Protein 5XM3 (pdb70)

Organism: NCBI:txid1026882

Structure (mmCIF, N/CA/C/O backbone):
data_5XM3
#
_entry.id   5XM3
#
_cell.length_a   63.926
_cell.length_b   109.479
_cell.length_c   95.554
_cell.angle_alpha   90.00
_cell.angle_beta   100.48
_cell.angle_gamma   90.00
#
_symmetry.space_group_name_H-M   'P 1 21 1'
#
loop_
_entity.id
_entity.type
_entity.pdbx_description
1 polymer 'Glucose dehydrogenase'
2 polymer 'Methanol dehydrogenase [cytochrome c] subunit 2'
3 non-polymer 'PYRROLOQUINOLINE QUINONE'
4 non-polymer 'MAGNESIUM ION'
5 water water
#
loop_
_atom_site.group_PDB
_atom_site.id
_atom_site.type_symbol
_atom_site.label_atom_id
_atom_site.label_alt_id
_atom_site.label_comp_id
_atom_site.label_asym_id
_atom_site.label_entity_id
_atom_site.label_seq_id
_atom_site.pdbx_PDB_ins_code
_atom_site.Cartn_x
_atom_site.Cartn_y
_atom_site.Cartn_z
_atom_site.occupancy
_atom_site.B_iso_or_equiv
_atom_site.auth_seq_id
_atom_site.auth_comp_id
_atom_site.auth_asym_id
_atom_site.auth_atom_id
_atom_site.pdbx_PDB_model_num
ATOM 1 N N . ASN A 1 32 ? 10.172 -7.444 -7.858 1.00 14.75 32 ASN A N 1
ATOM 2 C CA . ASN A 1 32 ? 9.081 -6.499 -8.040 1.00 16.10 32 ASN A CA 1
ATOM 3 C C . ASN A 1 32 ? 9.568 -5.157 -8.597 1.00 18.28 32 ASN A C 1
ATOM 4 O O . ASN A 1 32 ? 10.333 -4.446 -7.950 1.00 16.46 32 ASN A O 1
ATOM 9 N N . ASP A 1 33 ? 9.114 -4.820 -9.802 1.00 15.81 33 ASP A N 1
ATOM 10 C CA . ASP A 1 33 ? 9.542 -3.598 -10.494 1.00 19.50 33 ASP A CA 1
ATOM 11 C C . ASP A 1 33 ? 9.287 -2.315 -9.717 1.00 19.81 33 ASP A C 1
ATOM 12 O O . ASP A 1 33 ? 10.121 -1.411 -9.716 1.00 17.60 33 ASP A O 1
ATOM 17 N N . LYS A 1 34 ? 8.110 -2.211 -9.106 1.00 18.47 34 LYS A N 1
ATOM 18 C CA . LYS A 1 34 ? 7.774 -1.024 -8.333 1.00 18.17 34 LYS A CA 1
ATOM 19 C C . LYS A 1 34 ? 8.663 -0.896 -7.105 1.00 17.23 34 LYS A C 1
ATOM 20 O O . LYS A 1 34 ? 9.064 0.213 -6.745 1.00 21.46 34 LYS A O 1
ATOM 26 N N . LEU A 1 35 ? 8.976 -2.023 -6.466 1.00 14.13 35 LEU A N 1
ATOM 27 C CA . LEU A 1 35 ? 9.867 -1.991 -5.302 1.00 16.98 35 LEU A CA 1
ATOM 28 C C . LEU A 1 35 ? 11.248 -1.486 -5.706 1.00 19.51 35 LEU A C 1
ATOM 29 O O . LEU A 1 35 ? 11.892 -0.741 -4.966 1.00 19.43 35 LEU A O 1
ATOM 34 N N . VAL A 1 36 ? 11.703 -1.899 -6.882 1.00 18.18 36 VAL A N 1
ATOM 35 C CA . VAL A 1 36 ? 12.982 -1.434 -7.396 1.00 18.13 36 VAL A CA 1
ATOM 36 C C . VAL A 1 36 ? 12.949 0.079 -7.524 1.00 22.40 36 VAL A C 1
ATOM 37 O O . VAL A 1 36 ? 13.858 0.775 -7.059 1.00 21.13 36 VAL A O 1
ATOM 41 N N . GLU A 1 37 ? 11.874 0.589 -8.117 1.00 20.37 37 GLU A N 1
ATOM 42 C CA . GLU A 1 37 ? 11.748 2.024 -8.339 1.00 21.24 37 GLU A CA 1
ATOM 43 C C . GLU A 1 37 ? 11.627 2.782 -7.026 1.00 20.29 37 GLU A C 1
ATOM 44 O O . GLU A 1 37 ? 12.284 3.810 -6.832 1.00 22.94 37 GLU A O 1
ATOM 50 N N . LEU A 1 38 ? 10.796 2.275 -6.122 1.00 17.73 38 LEU A N 1
ATOM 51 C CA . LEU A 1 38 ? 10.600 2.942 -4.842 1.00 17.11 38 LEU A CA 1
ATOM 52 C C . LEU A 1 38 ? 11.899 2.996 -4.054 1.00 18.59 38 LEU A C 1
ATOM 53 O O . LEU A 1 38 ? 12.154 3.967 -3.345 1.00 20.22 38 LEU A O 1
ATOM 58 N N . SER A 1 39 ? 12.732 1.969 -4.202 1.00 17.11 39 SER A N 1
ATOM 59 C CA . SER A 1 39 ? 13.971 1.883 -3.429 1.00 16.86 39 SER A CA 1
ATOM 60 C C . SER A 1 39 ? 15.027 2.884 -3.901 1.00 17.07 39 SER A C 1
ATOM 61 O O . SER A 1 39 ? 16.004 3.139 -3.199 1.00 21.46 39 SER A O 1
ATOM 64 N N . LYS A 1 40 ? 14.833 3.462 -5.079 1.00 18.03 40 LYS A N 1
ATOM 65 C CA . LYS A 1 40 ? 15.780 4.463 -5.566 1.00 19.73 40 LYS A CA 1
ATOM 66 C C . LYS A 1 40 ? 15.625 5.799 -4.857 1.00 20.89 40 LYS A C 1
ATOM 67 O O . LYS A 1 40 ? 16.530 6.625 -4.883 1.00 22.63 40 LYS A O 1
ATOM 73 N N . SER A 1 41 ? 14.484 6.009 -4.218 1.00 18.19 41 SER A N 1
ATOM 74 C CA . SER A 1 41 ? 14.206 7.306 -3.603 1.00 19.49 41 SER A CA 1
ATOM 75 C C . SER A 1 41 ? 14.632 7.352 -2.146 1.00 16.54 41 SER A C 1
ATOM 76 O O . SER A 1 41 ? 14.436 6.386 -1.408 1.00 16.85 41 SER A O 1
ATOM 79 N N . ASN A 1 42 ? 15.170 8.488 -1.714 1.00 14.76 42 ASN A N 1
ATOM 80 C CA . ASN A 1 42 ? 15.585 8.623 -0.320 1.00 15.53 42 ASN A CA 1
ATOM 81 C C . ASN A 1 42 ? 14.394 8.854 0.606 1.00 13.66 42 ASN A C 1
ATOM 82 O O . ASN A 1 42 ? 14.543 8.889 1.821 1.00 15.85 42 ASN A O 1
ATOM 87 N N . GLU A 1 43 ? 13.210 9.001 0.019 1.00 15.99 43 GLU A N 1
ATOM 88 C CA . GLU A 1 43 ? 11.995 9.149 0.808 1.00 14.81 43 GLU A CA 1
ATOM 89 C C . GLU A 1 43 ? 11.519 7.813 1.359 1.00 18.99 43 GLU A C 1
ATOM 90 O O . GLU A 1 43 ? 10.705 7.775 2.281 1.00 17.55 43 GLU A O 1
ATOM 96 N N . ASN A 1 44 ? 12.025 6.725 0.788 1.00 17.03 44 ASN A N 1
ATOM 97 C CA . ASN A 1 44 ? 11.564 5.382 1.139 1.00 17.23 44 ASN A CA 1
ATOM 98 C C . ASN A 1 44 ? 12.635 4.463 1.727 1.00 12.81 44 ASN A C 1
ATOM 99 O O . ASN A 1 44 ? 13.822 4.600 1.449 1.00 15.71 44 ASN A O 1
ATOM 104 N N . TRP A 1 45 ? 12.177 3.519 2.539 1.00 14.61 45 TRP A N 1
ATOM 105 C CA . TRP A 1 45 ? 12.980 2.384 2.971 1.00 16.09 45 TRP A CA 1
ATOM 106 C C . TRP A 1 45 ? 12.000 1.218 2.941 1.00 13.61 45 TRP A C 1
ATOM 107 O O . TRP A 1 45 ? 11.273 0.976 3.907 1.00 12.44 45 TRP A O 1
ATOM 118 N N . VAL A 1 46 ? 11.951 0.530 1.799 1.00 12.47 46 VAL A N 1
ATOM 119 C CA . VAL A 1 46 ? 10.789 -0.285 1.436 1.00 10.96 46 VAL A CA 1
ATOM 120 C C . VAL A 1 46 ? 10.931 -1.763 1.790 1.00 13.15 46 VAL A C 1
ATOM 121 O O . VAL A 1 46 ? 9.992 -2.534 1.635 1.00 14.14 46 VAL A O 1
ATOM 125 N N . MET A 1 47 ? 12.105 -2.154 2.266 1.00 11.65 47 MET A N 1
ATOM 126 C CA . MET A 1 47 ? 12.309 -3.525 2.710 1.00 10.91 47 MET A CA 1
ATOM 127 C C . MET A 1 47 ? 13.431 -3.520 3.747 1.00 10.03 47 MET A C 1
ATOM 128 O O . MET A 1 47 ? 14.195 -2.556 3.810 1.00 13.35 47 MET A O 1
ATOM 133 N N . GLN A 1 48 ? 13.517 -4.576 4.559 1.00 9.83 48 GLN A N 1
ATOM 134 C CA . GLN A 1 48 ? 14.487 -4.615 5.657 1.00 14.09 48 GLN A CA 1
ATOM 135 C C . GLN A 1 48 ? 15.911 -4.316 5.190 1.00 13.03 48 GLN A C 1
ATOM 136 O O . GLN A 1 48 ? 16.682 -3.663 5.903 1.00 11.68 48 GLN A O 1
ATOM 142 N N . GLY A 1 49 ? 16.240 -4.781 3.990 1.00 12.99 49 GLY A N 1
ATOM 143 C CA . GLY A 1 49 ? 17.576 -4.609 3.441 1.00 15.00 49 GLY A CA 1
ATOM 144 C C . GLY A 1 49 ? 17.747 -3.315 2.663 1.00 12.66 49 GLY A C 1
ATOM 145 O O . GLY A 1 49 ? 18.781 -3.097 2.037 1.00 11.16 49 GLY A O 1
ATOM 146 N N . LYS A 1 50 ? 16.728 -2.460 2.733 1.00 11.23 50 LYS A N 1
ATOM 147 C CA . LYS A 1 50 ? 16.636 -1.197 1.986 1.00 12.22 50 LYS A CA 1
ATOM 148 C C . LYS A 1 50 ? 16.398 -1.436 0.486 1.00 13.85 50 LYS A C 1
ATOM 149 O O . LYS A 1 50 ? 15.497 -0.834 -0.120 1.00 15.74 50 LYS A O 1
ATOM 155 N N . ASP A 1 51 ? 17.186 -2.322 -0.110 1.00 13.80 51 ASP A N 1
ATOM 156 C CA . ASP A 1 51 ? 17.027 -2.646 -1.527 1.00 10.93 51 ASP A CA 1
ATOM 157 C C . ASP A 1 51 ? 17.250 -4.134 -1.752 1.00 11.69 51 ASP A C 1
ATOM 158 O O . ASP A 1 51 ? 17.657 -4.848 -0.836 1.00 14.18 51 ASP A O 1
ATOM 163 N N . PHE A 1 52 ? 16.986 -4.605 -2.970 1.00 11.33 52 PHE A N 1
ATOM 164 C CA . PHE A 1 52 ? 17.071 -6.032 -3.244 1.00 11.73 52 PHE A CA 1
ATOM 165 C C . PHE A 1 52 ? 18.495 -6.563 -3.149 1.00 16.52 52 PHE A C 1
ATOM 166 O O . PHE A 1 52 ? 18.691 -7.752 -2.924 1.00 14.89 52 PHE A O 1
ATOM 174 N N . SER A 1 53 ? 19.486 -5.685 -3.286 1.00 15.19 53 SER A N 1
ATOM 175 C CA . SER A 1 53 ? 20.879 -6.099 -3.131 1.00 11.99 53 SER A CA 1
ATOM 176 C C . SER A 1 53 ? 21.311 -6.147 -1.664 1.00 12.62 53 SER A C 1
ATOM 177 O O . SER A 1 53 ? 22.415 -6.594 -1.353 1.00 13.70 53 SER A O 1
ATOM 180 N N . GLY A 1 54 ? 20.439 -5.691 -0.767 1.00 13.84 54 GLY A N 1
ATOM 181 C CA . GLY A 1 54 ? 20.758 -5.662 0.652 1.00 12.16 54 GLY A CA 1
ATOM 182 C C . GLY A 1 54 ? 21.933 -4.753 0.985 1.00 10.69 54 GLY A C 1
ATOM 183 O O . GLY A 1 54 ? 22.724 -5.074 1.862 1.00 13.76 54 GLY A O 1
ATOM 184 N N . THR A 1 55 ? 22.049 -3.603 0.320 1.00 11.69 55 THR A N 1
ATOM 185 C CA . THR A 1 55 ? 23.205 -2.749 0.587 1.00 10.38 55 THR A CA 1
ATOM 186 C C . THR A 1 55 ? 23.096 -1.916 1.865 1.00 10.52 55 THR A C 1
ATOM 187 O O . THR A 1 55 ? 24.111 -1.512 2.410 1.00 10.91 55 THR A O 1
ATOM 191 N N . HIS A 1 56 ? 21.882 -1.665 2.347 1.00 10.17 56 HIS A N 1
ATOM 192 C CA . HIS A 1 56 ? 21.708 -0.728 3.456 1.00 12.42 56 HIS A CA 1
ATOM 193 C C . HIS A 1 56 ? 22.482 0.576 3.196 1.00 12.54 56 HIS A C 1
ATOM 194 O O . HIS A 1 56 ? 23.038 1.165 4.123 1.00 12.20 56 HIS A O 1
ATOM 201 N N . TYR A 1 57 ? 22.554 0.999 1.936 1.00 11.22 57 TYR A N 1
ATOM 202 C CA . TYR A 1 57 ? 23.307 2.199 1.570 1.00 11.96 57 TYR A CA 1
ATOM 203 C C . TYR A 1 57 ? 22.415 3.327 1.105 1.00 14.76 57 TYR A C 1
ATOM 204 O O . TYR A 1 57 ? 21.626 3.166 0.163 1.00 11.97 57 TYR A O 1
ATOM 213 N N . SER A 1 58 ? 22.578 4.479 1.750 1.00 11.95 58 SER A N 1
ATOM 214 C CA . SER A 1 58 ? 21.809 5.678 1.433 1.00 14.21 58 SER A CA 1
ATOM 215 C C . SER A 1 58 ? 22.672 6.720 0.753 1.00 17.46 58 SER A C 1
ATOM 216 O O . SER A 1 58 ? 23.783 6.997 1.197 1.00 14.11 58 SER A O 1
ATOM 219 N N . THR A 1 59 ? 22.160 7.298 -0.326 1.00 14.39 59 THR A N 1
ATOM 220 C CA . THR A 1 59 ? 22.858 8.381 -1.004 1.00 14.68 59 THR A CA 1
ATOM 221 C C . THR A 1 59 ? 22.561 9.744 -0.386 1.00 14.02 59 THR A C 1
ATOM 222 O O . THR A 1 59 ? 23.091 10.769 -0.832 1.00 19.14 59 THR A O 1
ATOM 226 N N . ALA A 1 60 ? 21.684 9.764 0.610 1.00 15.06 60 ALA A N 1
ATOM 227 C CA . ALA A 1 60 ? 21.392 10.990 1.349 1.00 15.37 60 ALA A CA 1
ATOM 228 C C . ALA A 1 60 ? 22.652 11.563 2.006 1.00 18.63 60 ALA A C 1
ATOM 229 O O . ALA A 1 60 ? 23.397 10.834 2.667 1.00 18.21 60 ALA A O 1
ATOM 231 N N . LYS A 1 61 ? 22.871 12.867 1.828 1.00 15.90 61 LYS A N 1
ATOM 232 C CA . LYS A 1 61 ? 24.082 13.525 2.311 1.00 18.69 61 LYS A CA 1
ATOM 233 C C . LYS A 1 61 ? 23.829 14.674 3.292 1.00 18.72 61 LYS A C 1
ATOM 234 O O . LYS A 1 61 ? 24.773 15.374 3.668 1.00 18.70 61 LYS A O 1
ATOM 240 N N . GLN A 1 62 ? 22.577 14.902 3.682 1.00 16.13 62 GLN A N 1
ATOM 241 C CA . GLN A 1 62 ? 22.276 16.010 4.588 1.00 16.24 62 GLN A CA 1
ATOM 242 C C . GLN A 1 62 ? 23.049 15.848 5.882 1.00 16.88 62 GLN A C 1
ATOM 243 O O . GLN A 1 62 ? 23.605 16.811 6.427 1.00 19.15 62 GLN A O 1
ATOM 249 N N . ILE A 1 63 ? 23.065 14.611 6.371 1.00 16.93 63 ILE A N 1
ATOM 250 C CA . ILE A 1 63 ? 23.844 14.245 7.540 1.00 15.16 63 ILE A CA 1
ATOM 251 C C . ILE A 1 63 ? 25.151 13.678 7.036 1.00 16.28 63 ILE A C 1
ATOM 252 O O . ILE A 1 63 ? 25.143 12.731 6.250 1.00 15.40 63 ILE A O 1
ATOM 257 N N . ASN A 1 64 ? 26.275 14.245 7.453 1.00 16.43 64 ASN A N 1
ATOM 258 C CA . ASN A 1 64 ? 27.555 13.748 6.954 1.00 12.66 64 ASN A CA 1
ATOM 259 C C . ASN A 1 64 ? 28.607 13.754 8.048 1.00 13.42 64 ASN A C 1
ATOM 260 O O . ASN A 1 64 ? 28.314 14.110 9.187 1.00 13.95 64 ASN A O 1
ATOM 265 N N . LYS A 1 65 ? 29.830 13.353 7.717 1.00 14.27 65 LYS A N 1
ATOM 266 C CA . LYS A 1 65 ? 30.804 13.088 8.770 1.00 14.48 65 LYS A CA 1
ATOM 267 C C . LYS A 1 65 ? 31.166 14.343 9.560 1.00 15.65 65 LYS A C 1
ATOM 268 O O . LYS A 1 65 ? 31.641 14.254 10.696 1.00 17.22 65 LYS A O 1
ATOM 274 N N . ASP A 1 66 ? 30.885 15.516 9.002 1.00 15.70 66 ASP A N 1
ATOM 275 C CA . ASP A 1 66 ? 31.251 16.760 9.667 1.00 14.85 66 ASP A CA 1
ATOM 276 C C . ASP A 1 66 ? 30.110 17.452 10.421 1.00 18.59 66 ASP A C 1
ATOM 277 O O . ASP A 1 66 ? 30.349 18.419 11.148 1.00 20.90 66 ASP A O 1
ATOM 282 N N . ASN A 1 67 ? 28.877 16.963 10.296 1.00 18.75 67 ASN A N 1
ATOM 283 C CA . ASN A 1 67 ? 27.805 17.530 11.117 1.00 16.24 67 ASN A CA 1
ATOM 284 C C . ASN A 1 67 ? 27.031 16.505 11.943 1.00 18.75 67 ASN A C 1
ATOM 285 O O . ASN A 1 67 ? 26.057 16.862 12.601 1.00 17.39 67 ASN A O 1
ATOM 290 N N . VAL A 1 68 ? 27.466 15.246 11.925 1.00 14.63 68 VAL A N 1
ATOM 291 C CA . VAL A 1 68 ? 26.713 14.177 12.585 1.00 12.90 68 VAL A CA 1
ATOM 292 C C . VAL A 1 68 ? 26.628 14.395 14.100 1.00 15.65 68 VAL A C 1
ATOM 293 O O . VAL A 1 68 ? 25.682 13.936 14.745 1.00 16.74 68 VAL A O 1
ATOM 297 N N . LYS A 1 69 ? 27.592 15.126 14.656 1.00 17.74 69 LYS A N 1
ATOM 298 C CA . LYS A 1 69 ? 27.557 15.473 16.078 1.00 18.51 69 LYS A CA 1
ATOM 299 C C . LYS A 1 69 ? 26.321 16.302 16.437 1.00 19.17 69 LYS A C 1
ATOM 300 O O . LYS A 1 69 ? 25.953 16.372 17.603 1.00 22.68 69 LYS A O 1
ATOM 306 N N . LYS A 1 70 ? 25.679 16.919 15.439 1.00 15.44 70 LYS A N 1
ATOM 307 C CA . LYS A 1 70 ? 24.445 17.670 15.670 1.00 17.91 70 LYS A CA 1
ATOM 308 C C . LYS A 1 70 ? 23.188 16.804 15.745 1.00 18.05 70 LYS A C 1
ATOM 309 O O . LYS A 1 70 ? 22.106 17.316 16.036 1.00 16.38 70 LYS A O 1
ATOM 315 N N . LEU A 1 71 ? 23.315 15.507 15.479 1.00 15.66 71 LEU A N 1
ATOM 316 C CA . LEU A 1 71 ? 22.163 14.605 15.576 1.00 15.59 71 LEU A CA 1
ATOM 317 C C . LEU A 1 71 ? 21.609 14.494 16.993 1.00 18.08 71 LEU A C 1
ATOM 318 O O . LEU A 1 71 ? 22.352 14.223 17.942 1.00 18.55 71 LEU A O 1
ATOM 323 N N A ARG A 1 72 ? 20.305 14.704 17.140 0.50 14.70 72 ARG A N 1
ATOM 324 N N B ARG A 1 72 ? 20.297 14.690 17.114 0.50 14.83 72 ARG A N 1
ATOM 325 C CA A ARG A 1 72 ? 19.636 14.400 18.393 0.50 15.26 72 ARG A CA 1
ATOM 326 C CA B ARG A 1 72 ? 19.579 14.499 18.364 0.50 15.89 72 ARG A CA 1
ATOM 327 C C A ARG A 1 72 ? 18.193 14.007 18.105 0.50 14.10 72 ARG A C 1
ATOM 328 C C B ARG A 1 72 ? 18.189 13.949 18.068 0.50 13.84 72 ARG A C 1
ATOM 329 O O A ARG A 1 72 ? 17.700 14.243 17.003 0.50 14.50 72 ARG A O 1
ATOM 330 O O B ARG A 1 72 ? 17.728 14.019 16.929 0.50 13.68 72 ARG A O 1
ATOM 345 N N . PRO A 1 73 ? 17.521 13.378 19.085 1.00 13.37 73 PRO A N 1
ATOM 346 C CA . PRO A 1 73 ? 16.171 12.869 18.836 1.00 16.86 73 PRO A CA 1
ATOM 347 C C . PRO A 1 73 ? 15.182 13.921 18.335 1.00 14.89 73 PRO A C 1
ATOM 348 O O . PRO A 1 73 ? 15.142 15.054 18.828 1.00 15.12 73 PRO A O 1
ATOM 352 N N . SER A 1 74 ? 14.416 13.522 17.326 1.00 12.53 74 SER A N 1
ATOM 353 C CA . SER A 1 74 ? 13.357 14.323 16.724 1.00 12.06 74 SER A CA 1
ATOM 354 C C . SER A 1 74 ? 12.006 13.996 17.371 1.00 14.25 74 SER A C 1
ATOM 355 O O . SER A 1 74 ? 11.194 14.876 17.667 1.00 13.94 74 SER A O 1
ATOM 358 N N . TRP A 1 75 ? 11.784 12.704 17.577 1.00 12.62 75 TRP A N 1
ATOM 359 C CA . TRP A 1 75 ? 10.582 12.184 18.225 1.00 13.91 75 TRP A CA 1
ATOM 360 C C . TRP A 1 75 ? 10.797 10.707 18.542 1.00 13.80 75 TRP A C 1
ATOM 361 O O . TRP A 1 75 ? 11.806 10.132 18.154 1.00 11.93 75 TRP A O 1
ATOM 372 N N . SER A 1 76 ? 9.853 10.090 19.244 1.00 10.90 76 SER A N 1
ATOM 373 C CA . SER A 1 76 ? 10.038 8.703 19.694 1.00 12.27 76 SER A CA 1
ATOM 374 C C . SER A 1 76 ? 8.699 7.996 19.820 1.00 13.65 76 SER A C 1
ATOM 375 O O . SER A 1 76 ? 7.643 8.633 19.789 1.00 13.35 76 SER A O 1
ATOM 378 N N . PHE A 1 77 ? 8.753 6.673 19.968 1.00 11.86 77 PHE A N 1
ATOM 379 C CA . PHE A 1 77 ? 7.554 5.838 19.960 1.00 13.37 77 PHE A CA 1
ATOM 380 C C . PHE A 1 77 ? 7.800 4.572 20.743 1.00 11.57 77 PHE A C 1
ATOM 381 O O . PHE A 1 77 ? 8.672 3.786 20.388 1.00 13.28 77 PHE A O 1
ATOM 389 N N . SER A 1 78 ? 7.019 4.353 21.799 1.00 10.38 78 SER A N 1
ATOM 390 C CA . SER A 1 78 ? 7.105 3.108 22.555 1.00 12.39 78 SER A CA 1
ATOM 391 C C . SER A 1 78 ? 6.211 2.064 21.909 1.00 11.92 78 SER A C 1
ATOM 392 O O . SER A 1 78 ? 5.073 2.368 21.563 1.00 12.92 78 SER A O 1
ATOM 395 N N . THR A 1 79 ? 6.700 0.836 21.773 1.00 14.11 79 THR A N 1
ATOM 396 C CA . THR A 1 79 ? 5.897 -0.223 21.168 1.00 11.29 79 THR A CA 1
ATOM 397 C C . THR A 1 79 ? 4.886 -0.837 22.137 1.00 13.52 79 THR A C 1
ATOM 398 O O . THR A 1 79 ? 3.965 -1.534 21.709 1.00 13.58 79 THR A O 1
ATOM 402 N N . GLY A 1 80 ? 5.066 -0.610 23.436 1.00 11.96 80 GLY A N 1
ATOM 403 C CA . GLY A 1 80 ? 4.172 -1.197 24.420 1.00 14.35 80 GLY A CA 1
ATOM 404 C C . GLY A 1 80 ? 4.459 -2.665 24.706 1.00 11.86 80 GLY A C 1
ATOM 405 O O . GLY A 1 80 ? 3.696 -3.341 25.403 1.00 12.67 80 GLY A O 1
ATOM 406 N N . VAL A 1 81 ? 5.554 -3.180 24.162 1.00 9.37 81 VAL A N 1
ATOM 407 C CA . VAL A 1 81 ? 5.987 -4.531 24.521 1.00 13.01 81 VAL A CA 1
ATOM 408 C C . VAL A 1 81 ? 7.477 -4.549 24.866 1.00 13.67 81 VAL A C 1
ATOM 409 O O . VAL A 1 81 ? 8.223 -3.633 24.515 1.00 14.99 81 VAL A O 1
ATOM 413 N N . LEU A 1 82 ? 7.902 -5.583 25.587 1.00 12.72 82 LEU A N 1
ATOM 414 C CA . LEU A 1 82 ? 9.309 -5.706 25.958 1.00 13.10 82 LEU A CA 1
ATOM 415 C C . LEU A 1 82 ? 9.962 -6.812 25.138 1.00 14.83 82 LEU A C 1
ATOM 416 O O . LEU A 1 82 ? 9.462 -7.159 24.069 1.00 13.08 82 LEU A O 1
ATOM 421 N N . ASN A 1 83 ? 11.070 -7.347 25.646 1.00 11.26 83 ASN A N 1
ATOM 422 C CA . ASN A 1 83 ? 11.901 -8.325 24.921 1.00 9.95 83 ASN A CA 1
ATOM 423 C C . ASN A 1 83 ? 12.560 -7.729 23.670 1.00 11.73 83 ASN A C 1
ATOM 424 O O . ASN A 1 83 ? 12.429 -6.548 23.384 1.00 12.18 83 ASN A O 1
ATOM 429 N N . GLY A 1 84 ? 13.288 -8.557 22.931 1.00 11.50 84 GLY A N 1
ATOM 430 C CA . GLY A 1 84 ? 14.150 -8.046 21.874 1.00 12.27 84 GLY A CA 1
ATOM 431 C C . GLY A 1 84 ? 13.427 -7.472 20.670 1.00 10.15 84 GLY A C 1
ATOM 432 O O . GLY A 1 84 ? 12.485 -8.084 20.154 1.00 12.76 84 GLY A O 1
ATOM 433 N N . HIS A 1 85 ? 13.904 -6.319 20.201 1.00 10.07 85 HIS A N 1
ATOM 434 C CA . HIS A 1 85 ? 13.305 -5.612 19.071 1.00 9.67 85 HIS A CA 1
ATOM 435 C C . HIS A 1 85 ? 14.233 -5.618 17.849 1.00 10.54 85 HIS A C 1
ATOM 436 O O . HIS A 1 85 ? 14.986 -4.670 17.628 1.00 13.16 85 HIS A O 1
ATOM 443 N N . GLU A 1 86 ? 14.185 -6.703 17.070 1.00 10.78 86 GLU A N 1
ATOM 444 C CA . GLU A 1 86 ? 15.050 -6.864 15.894 1.00 8.40 86 GLU A CA 1
ATOM 445 C C . GLU A 1 86 ? 14.409 -6.216 14.673 1.00 9.55 86 GLU A C 1
ATOM 446 O O . GLU A 1 86 ? 13.309 -5.657 14.764 1.00 11.65 86 GLU A O 1
ATOM 452 N N . GLY A 1 87 ? 15.112 -6.253 13.545 1.00 9.13 87 GLY A N 1
ATOM 453 C CA . GLY A 1 87 ? 14.644 -5.579 12.347 1.00 11.97 87 GLY A CA 1
ATOM 454 C C . GLY A 1 87 ? 14.667 -4.070 12.523 1.00 9.98 87 GLY A C 1
ATOM 455 O O . GLY A 1 87 ? 15.354 -3.539 13.398 1.00 10.89 87 GLY A O 1
ATOM 456 N N . ALA A 1 88 ? 13.937 -3.377 11.660 1.00 12.18 88 ALA A N 1
ATOM 457 C CA . ALA A 1 88 ? 13.773 -1.936 11.780 1.00 11.77 88 ALA A CA 1
ATOM 458 C C . ALA A 1 88 ? 12.489 -1.543 11.064 1.00 11.03 88 ALA A C 1
ATOM 459 O O . ALA A 1 88 ? 11.926 -2.324 10.297 1.00 12.05 88 ALA A O 1
ATOM 461 N N . PRO A 1 89 ? 12.006 -0.324 11.310 1.00 10.35 89 PRO A N 1
ATOM 462 C CA . PRO A 1 89 ? 10.814 0.118 10.578 1.00 13.97 89 PRO A CA 1
ATOM 463 C C . PRO A 1 89 ? 10.989 0.198 9.064 1.00 13.84 89 PRO A C 1
ATOM 464 O O . PRO A 1 89 ? 12.109 0.284 8.555 1.00 11.53 89 PRO A O 1
ATOM 468 N N . LEU A 1 90 ? 9.864 0.173 8.360 1.00 11.67 90 LEU A N 1
ATOM 469 C CA . LEU A 1 90 ? 9.816 0.513 6.942 1.00 11.46 90 LEU A CA 1
ATOM 470 C C . LEU A 1 90 ? 9.204 1.889 6.786 1.00 11.41 90 LEU A C 1
ATOM 471 O O . LEU A 1 90 ? 8.409 2.317 7.618 1.00 13.80 90 LEU A O 1
ATOM 476 N N . VAL A 1 91 ? 9.566 2.579 5.711 1.00 10.45 91 VAL A N 1
ATOM 477 C CA . VAL A 1 91 ? 8.924 3.842 5.375 1.00 11.03 91 VAL A CA 1
ATOM 478 C C . VAL A 1 91 ? 8.599 3.816 3.894 1.00 13.59 91 VAL A C 1
ATOM 479 O O . VAL A 1 91 ? 9.476 3.579 3.063 1.00 17.43 91 VAL A O 1
ATOM 483 N N . VAL A 1 92 ? 7.328 4.020 3.562 1.00 13.26 92 VAL A N 1
ATOM 484 C CA . VAL A 1 92 ? 6.903 4.081 2.168 1.00 13.41 92 VAL A CA 1
ATOM 485 C C . VAL A 1 92 ? 5.820 5.134 2.044 1.00 18.38 92 VAL A C 1
ATOM 486 O O . VAL A 1 92 ? 4.893 5.159 2.853 1.00 18.06 92 VAL A O 1
ATOM 490 N N . ASN A 1 93 ? 5.948 5.983 1.026 1.00 21.06 93 ASN A N 1
ATOM 491 C CA . ASN A 1 93 ? 4.984 7.036 0.715 1.00 22.70 93 ASN A CA 1
ATOM 492 C C . ASN A 1 93 ? 4.440 7.763 1.943 1.00 18.19 93 ASN A C 1
ATOM 493 O O . ASN A 1 93 ? 3.232 7.911 2.119 1.00 21.11 93 ASN A O 1
ATOM 498 N N . GLY A 1 94 ? 5.348 8.195 2.806 1.00 17.23 94 GLY A N 1
ATOM 499 C CA . GLY A 1 94 ? 4.996 9.095 3.881 1.00 17.69 94 GLY A CA 1
ATOM 500 C C . GLY A 1 94 ? 4.507 8.436 5.153 1.00 17.46 94 GLY A C 1
ATOM 501 O O . GLY A 1 94 ? 4.046 9.118 6.059 1.00 16.30 94 GLY A O 1
ATOM 502 N N . THR A 1 95 ? 4.616 7.113 5.222 1.00 15.72 95 THR A N 1
ATOM 503 C CA . THR A 1 95 ? 4.146 6.364 6.368 1.00 17.22 95 THR A CA 1
ATOM 504 C C . THR A 1 95 ? 5.234 5.443 6.881 1.00 15.36 95 THR A C 1
ATOM 505 O O . THR A 1 95 ? 5.887 4.764 6.093 1.00 15.97 95 THR A O 1
ATOM 509 N N . MET A 1 96 ? 5.415 5.419 8.199 1.00 11.55 96 MET A N 1
ATOM 510 C CA . MET A 1 96 ? 6.317 4.472 8.843 1.00 11.52 96 MET A CA 1
ATOM 511 C C . MET A 1 96 ? 5.524 3.291 9.361 1.00 14.53 96 MET A C 1
ATOM 512 O O . MET A 1 96 ? 4.463 3.470 9.960 1.00 14.10 96 MET A O 1
ATOM 517 N N . TYR A 1 97 ? 6.055 2.087 9.148 1.00 12.53 97 TYR A N 1
ATOM 518 C CA . TYR A 1 97 ? 5.451 0.859 9.648 1.00 10.35 97 TYR A CA 1
ATOM 519 C C . TYR A 1 97 ? 6.400 0.212 10.627 1.00 11.35 97 TYR A C 1
ATOM 520 O O . TYR A 1 97 ? 7.586 0.087 10.352 1.00 14.44 97 TYR A O 1
ATOM 529 N N . ILE A 1 98 ? 5.859 -0.200 11.768 1.00 10.82 98 ILE A N 1
ATOM 530 C CA . ILE A 1 98 ? 6.630 -0.647 12.915 1.00 10.40 98 ILE A CA 1
ATOM 531 C C . ILE A 1 98 ? 6.101 -1.992 13.395 1.00 11.69 98 ILE A C 1
ATOM 532 O O . ILE A 1 98 ? 4.898 -2.160 13.556 1.00 12.87 98 ILE A O 1
ATOM 537 N N . HIS A 1 99 ? 7.007 -2.938 13.627 1.00 13.97 99 HIS A N 1
ATOM 538 C CA . HIS A 1 99 ? 6.646 -4.271 14.116 1.00 14.25 99 HIS A CA 1
ATOM 539 C C . HIS A 1 99 ? 7.246 -4.484 15.497 1.00 13.64 99 HIS A C 1
ATOM 540 O O . HIS A 1 99 ? 8.175 -3.779 15.888 1.00 15.81 99 HIS A O 1
ATOM 547 N N . THR A 1 100 ? 6.748 -5.483 16.220 1.00 12.48 100 THR A N 1
ATOM 548 C CA . THR A 1 100 ? 7.216 -5.772 17.573 1.00 13.41 100 THR A CA 1
ATOM 549 C C . THR A 1 100 ? 7.556 -7.255 17.726 1.00 11.56 100 THR A C 1
ATOM 550 O O . THR A 1 100 ? 7.144 -8.073 16.898 1.00 12.62 100 THR A O 1
ATOM 554 N N . PRO A 1 101 ? 8.276 -7.612 18.803 1.00 10.66 101 PRO A N 1
ATOM 555 C CA . PRO A 1 101 ? 8.374 -9.024 19.203 1.00 13.00 101 PRO A CA 1
ATOM 556 C C . PRO A 1 101 ? 7.000 -9.563 19.619 1.00 14.53 101 PRO A C 1
ATOM 557 O O . PRO A 1 101 ? 6.034 -8.803 19.575 1.00 14.83 101 PRO A O 1
ATOM 561 N N . PHE A 1 102 ? 6.913 -10.841 19.990 1.00 11.08 102 PHE A N 1
ATOM 562 C CA . PHE A 1 102 ? 5.637 -11.450 20.399 1.00 11.13 102 PHE A CA 1
ATOM 563 C C . PHE A 1 102 ? 4.848 -10.523 21.320 1.00 11.65 102 PHE A C 1
ATOM 564 O O . PHE A 1 102 ? 5.400 -10.008 22.297 1.00 14.21 102 PHE A O 1
ATOM 572 N N . PRO A 1 103 ? 3.546 -10.329 21.040 1.00 12.40 103 PRO A N 1
ATOM 573 C CA . PRO A 1 103 ? 2.704 -11.027 20.055 1.00 11.55 103 PRO A CA 1
ATOM 574 C C . PRO A 1 103 ? 2.647 -10.422 18.646 1.00 13.60 103 PRO A C 1
ATOM 575 O O . PRO A 1 103 ? 1.652 -10.641 17.941 1.00 13.38 103 PRO A O 1
ATOM 579 N N . ASN A 1 104 ? 3.685 -9.683 18.258 1.00 10.68 104 ASN A N 1
ATOM 580 C CA . ASN A 1 104 ? 3.909 -9.256 16.877 1.00 14.26 104 ASN A CA 1
ATOM 581 C C . ASN A 1 104 ? 2.863 -8.256 16.401 1.00 15.01 104 ASN A C 1
ATOM 582 O O . ASN A 1 104 ? 2.192 -8.451 15.390 1.00 13.98 104 ASN A O 1
ATOM 587 N N . ASN A 1 105 ? 2.739 -7.170 17.155 1.00 12.91 105 ASN A N 1
ATOM 588 C CA . ASN A 1 105 ? 1.831 -6.102 16.790 1.00 13.25 105 ASN A CA 1
ATOM 589 C C . ASN A 1 105 ? 2.451 -5.261 15.677 1.00 14.02 105 ASN A C 1
ATOM 590 O O . ASN A 1 105 ? 3.673 -5.205 15.535 1.00 13.11 105 ASN A O 1
ATOM 595 N N . THR A 1 106 ? 1.594 -4.649 14.868 1.00 9.94 106 THR A N 1
ATOM 596 C CA . THR A 1 106 ? 2.014 -3.767 13.783 1.00 12.10 106 THR A CA 1
ATOM 597 C C . THR A 1 106 ? 1.400 -2.393 13.992 1.00 14.15 106 THR A C 1
ATOM 598 O O . THR A 1 106 ? 0.209 -2.293 14.289 1.00 14.81 106 THR A O 1
ATOM 602 N N . PHE A 1 107 ? 2.203 -1.342 13.837 1.00 12.62 107 PHE A N 1
ATOM 603 C CA . PHE A 1 107 ? 1.697 0.024 13.902 1.00 14.30 107 PHE A CA 1
ATOM 604 C C . PHE A 1 107 ? 2.040 0.788 12.641 1.00 14.85 107 PHE A C 1
ATOM 605 O O . PHE A 1 107 ? 3.142 0.651 12.108 1.00 14.54 107 PHE A O 1
ATOM 613 N N . ALA A 1 108 ? 1.100 1.607 12.181 1.00 12.48 108 ALA A N 1
ATOM 614 C CA . ALA A 1 108 ? 1.361 2.527 11.078 1.00 11.14 108 ALA A CA 1
ATOM 615 C C . ALA A 1 108 ? 1.257 3.962 11.573 1.00 16.51 108 ALA A C 1
ATOM 616 O O . ALA A 1 108 ? 0.361 4.290 12.345 1.00 12.76 108 ALA A O 1
ATOM 618 N N . ILE A 1 109 ? 2.174 4.806 11.108 1.00 15.21 109 ILE A N 1
ATOM 619 C CA . ILE A 1 109 ? 2.275 6.193 11.554 1.00 13.79 109 ILE A CA 1
ATOM 620 C C . ILE A 1 109 ? 2.524 7.112 10.365 1.00 12.61 109 ILE A C 1
ATOM 621 O O . ILE A 1 109 ? 3.473 6.912 9.606 1.00 14.31 109 ILE A O 1
ATOM 626 N N . ASP A 1 110 ? 1.672 8.118 10.188 1.00 15.02 110 ASP A N 1
ATOM 627 C CA . ASP A 1 110 ? 1.882 9.106 9.133 1.00 15.72 110 ASP A CA 1
ATOM 628 C C . ASP A 1 110 ? 2.969 10.080 9.609 1.00 14.81 110 ASP A C 1
ATOM 629 O O . ASP A 1 110 ? 2.837 10.683 10.671 1.00 16.79 110 ASP A O 1
ATOM 634 N N . LEU A 1 111 ? 4.040 10.222 8.831 1.00 15.01 111 LEU A N 1
ATOM 635 C CA . LEU A 1 111 ? 5.199 11.005 9.259 1.00 14.12 111 LEU A CA 1
ATOM 636 C C . LEU A 1 111 ? 4.893 12.499 9.419 1.00 14.20 111 LEU A C 1
ATOM 637 O O . LEU A 1 111 ? 5.645 13.214 10.074 1.00 16.34 111 LEU A O 1
ATOM 642 N N . ASP A 1 112 ? 3.798 12.963 8.817 1.00 16.10 112 ASP A N 1
ATOM 643 C CA . ASP A 1 112 ? 3.345 14.344 8.985 1.00 19.55 112 ASP A CA 1
ATOM 644 C C . ASP A 1 112 ? 2.904 14.636 10.416 1.00 17.87 112 ASP A C 1
ATOM 645 O O . ASP A 1 112 ? 2.858 15.790 10.842 1.00 18.83 112 ASP A O 1
ATOM 650 N N . GLU A 1 113 ? 2.552 13.594 11.159 1.00 16.14 113 GLU A N 1
ATOM 651 C CA . GLU A 1 113 ? 2.132 13.771 12.546 1.00 18.69 113 GLU A CA 1
ATOM 652 C C . GLU A 1 113 ? 2.475 12.495 13.310 1.00 14.97 113 GLU A C 1
ATOM 653 O O . GLU A 1 113 ? 1.608 11.653 13.543 1.00 14.84 113 GLU A O 1
ATOM 659 N N . PRO A 1 114 ? 3.751 12.350 13.696 1.00 16.34 114 PRO A N 1
ATOM 660 C CA . PRO A 1 114 ? 4.274 11.081 14.219 1.00 13.59 114 PRO A CA 1
ATOM 661 C C . PRO A 1 114 ? 3.614 10.597 15.506 1.00 14.50 114 PRO A C 1
ATOM 662 O O . PRO A 1 114 ? 3.774 9.422 15.833 1.00 18.74 114 PRO A O 1
ATOM 666 N N . GLY A 1 115 ? 2.900 11.461 16.224 1.00 13.93 115 GLY A N 1
ATOM 667 C CA . GLY A 1 115 ? 2.274 11.050 17.466 1.00 13.17 115 GLY A CA 1
ATOM 668 C C . GLY A 1 115 ? 0.932 10.348 17.322 1.00 17.12 115 GLY A C 1
ATOM 669 O O . GLY A 1 115 ? 0.384 9.822 18.297 1.00 19.40 115 GLY A O 1
ATOM 670 N N . VAL A 1 116 ? 0.397 10.320 16.110 1.00 14.02 116 VAL A N 1
ATOM 671 C CA . VAL A 1 116 ? -0.876 9.647 15.880 1.00 13.08 116 VAL A CA 1
ATOM 672 C C . VAL A 1 116 ? -0.636 8.270 15.267 1.00 12.55 116 VAL A C 1
ATOM 673 O O . VAL A 1 116 ? 0.097 8.135 14.285 1.00 17.46 116 VAL A O 1
ATOM 677 N N . ILE A 1 117 ? -1.224 7.247 15.878 1.00 12.66 117 ILE A N 1
ATOM 678 C CA . ILE A 1 117 ? -1.190 5.906 15.304 1.00 12.72 117 ILE A CA 1
ATOM 679 C C . ILE A 1 117 ? -2.304 5.772 14.267 1.00 14.13 117 ILE A C 1
ATOM 680 O O . ILE A 1 117 ? -3.485 5.774 14.600 1.00 16.87 117 ILE A O 1
ATOM 685 N N . LYS A 1 118 ? -1.915 5.682 13.002 1.00 13.98 118 LYS A N 1
ATOM 686 C CA . LYS A 1 118 ? -2.864 5.636 11.895 1.00 13.58 118 LYS A CA 1
ATOM 687 C C . LYS A 1 118 ? -3.702 4.371 11.952 1.00 18.25 118 LYS A C 1
ATOM 688 O O . LYS A 1 118 ? -4.923 4.412 11.793 1.00 20.29 118 LYS A O 1
ATOM 694 N N . TRP A 1 119 ? -3.033 3.241 12.159 1.00 14.03 119 TRP A N 1
ATOM 695 C CA . TRP A 1 119 ? -3.726 1.996 12.457 1.00 13.49 119 TRP A CA 1
ATOM 696 C C . TRP A 1 119 ? -2.812 1.045 13.208 1.00 17.45 119 TRP A C 1
ATOM 697 O O . TRP A 1 119 ? -1.582 1.227 13.246 1.00 14.87 119 TRP A O 1
ATOM 708 N N . GLU A 1 120 ? -3.432 0.053 13.834 1.00 14.32 120 GLU A N 1
ATOM 709 C CA . GLU A 1 120 ? -2.707 -0.984 14.550 1.00 14.55 120 GLU A CA 1
ATOM 710 C C . GLU A 1 120 ? -3.239 -2.349 14.151 1.00 17.45 120 GLU A C 1
ATOM 711 O O . GLU A 1 120 ? -4.396 -2.480 13.754 1.00 17.63 120 GLU A O 1
ATOM 717 N N . HIS A 1 121 ? -2.395 -3.368 14.255 1.00 16.10 121 HIS A N 1
ATOM 718 C CA . HIS A 1 121 ? -2.849 -4.738 14.094 1.00 16.42 121 HIS A CA 1
ATOM 719 C C . HIS A 1 121 ? -2.263 -5.570 15.212 1.00 15.32 121 HIS A C 1
ATOM 720 O O . HIS A 1 121 ? -1.042 -5.633 15.372 1.00 15.70 121 HIS A O 1
ATOM 727 N N . LYS A 1 122 ? -3.134 -6.179 16.013 1.00 14.15 122 LYS A N 1
ATOM 728 C CA . LYS A 1 122 ? -2.688 -6.915 17.186 1.00 13.97 122 LYS A CA 1
ATOM 729 C C . LYS A 1 122 ? -3.185 -8.362 17.143 1.00 16.66 122 LYS A C 1
ATOM 730 O O . LYS A 1 122 ? -4.334 -8.648 17.486 1.00 18.53 122 LYS A O 1
ATOM 736 N N . PRO A 1 123 ? -2.323 -9.278 16.685 1.00 15.36 123 PRO A N 1
ATOM 737 C CA . PRO A 1 123 ? -2.660 -10.699 16.544 1.00 18.16 123 PRO A CA 1
ATOM 738 C C . PRO A 1 123 ? -3.001 -11.396 17.857 1.00 17.28 123 PRO A C 1
ATOM 739 O O . PRO A 1 123 ? -2.426 -11.082 18.895 1.00 19.62 123 PRO A O 1
ATOM 743 N N . LYS A 1 124 ? -3.918 -12.358 17.790 1.00 15.74 124 LYS A N 1
ATOM 744 C CA . LYS A 1 124 ? -4.154 -13.266 18.900 1.00 19.46 124 LYS A CA 1
ATOM 745 C C . LYS A 1 124 ? -3.404 -14.556 18.631 1.00 14.52 124 LYS A C 1
ATOM 746 O O . LYS A 1 124 ? -3.634 -15.204 17.611 1.00 17.80 124 LYS A O 1
ATOM 752 N N . GLN A 1 125 ? -2.517 -14.913 19.554 1.00 18.08 125 GLN A N 1
ATOM 753 C CA . GLN A 1 125 ? -1.700 -16.120 19.442 1.00 17.91 125 GLN A CA 1
ATOM 754 C C . GLN A 1 125 ? -1.704 -16.918 20.736 1.00 16.35 125 GLN A C 1
ATOM 755 O O . GLN A 1 125 ? -1.839 -16.363 21.815 1.00 17.16 125 GLN A O 1
ATOM 761 N N . ASP A 1 126 ? -1.554 -18.230 20.615 1.00 13.57 126 ASP A N 1
ATOM 762 C CA . ASP A 1 126 ? -1.329 -19.090 21.768 1.00 12.42 126 ASP A CA 1
ATOM 763 C C . ASP A 1 126 ? -0.022 -18.712 22.465 1.00 15.79 126 ASP A C 1
ATOM 764 O O . ASP A 1 126 ? 1.039 -18.784 21.855 1.00 14.95 126 ASP A O 1
ATOM 769 N N . PRO A 1 127 ? -0.077 -18.312 23.746 1.00 18.12 127 PRO A N 1
ATOM 770 C CA . PRO A 1 127 ? 1.188 -17.963 24.414 1.00 18.85 127 PRO A CA 1
ATOM 771 C C . PRO A 1 127 ? 2.145 -19.150 24.536 1.00 14.24 127 PRO A C 1
ATOM 772 O O . PRO A 1 127 ? 3.321 -18.954 24.863 1.00 16.78 127 PRO A O 1
ATOM 776 N N . ALA A 1 128 ? 1.653 -20.360 24.279 1.00 15.55 128 ALA A N 1
ATOM 777 C CA . ALA A 1 128 ? 2.513 -21.539 24.270 1.00 17.25 128 ALA A CA 1
ATOM 778 C C . ALA A 1 128 ? 3.588 -21.428 23.189 1.00 19.56 128 ALA A C 1
ATOM 779 O O . ALA A 1 128 ? 4.617 -22.095 23.273 1.00 16.36 128 ALA A O 1
ATOM 781 N N . ALA A 1 129 ? 3.362 -20.584 22.182 1.00 16.33 129 ALA A N 1
ATOM 782 C CA . ALA A 1 129 ? 4.386 -20.344 21.160 1.00 13.95 129 ALA A CA 1
ATOM 783 C C . ALA A 1 129 ? 5.698 -19.856 21.762 1.00 16.66 129 ALA A C 1
ATOM 784 O O . ALA A 1 129 ? 6.768 -20.135 21.224 1.00 15.46 129 ALA A O 1
ATOM 786 N N . ARG A 1 130 ? 5.620 -19.127 22.872 1.00 14.05 130 ARG A N 1
ATOM 787 C CA . ARG A 1 130 ? 6.825 -18.620 23.517 1.00 13.67 130 ARG A CA 1
ATOM 788 C C . ARG A 1 130 ? 7.789 -19.732 23.900 1.00 15.47 130 ARG A C 1
ATOM 789 O O . ARG A 1 130 ? 9.008 -19.551 23.833 1.00 19.95 130 ARG A O 1
ATOM 797 N N . ALA A 1 131 ? 7.239 -20.876 24.302 1.00 17.27 131 ALA A N 1
ATOM 798 C CA . ALA A 1 131 ? 8.039 -21.942 24.903 1.00 19.67 131 ALA A CA 1
ATOM 799 C C . ALA A 1 131 ? 8.904 -22.706 23.898 1.00 17.46 131 ALA A C 1
ATOM 800 O O . ALA A 1 131 ? 9.853 -23.387 24.297 1.00 19.97 131 ALA A O 1
ATOM 802 N N . VAL A 1 132 ? 8.582 -22.614 22.609 1.00 18.15 132 VAL A N 1
ATOM 803 C CA . VAL A 1 132 ? 9.397 -23.287 21.598 1.00 15.14 132 VAL A CA 1
ATOM 804 C C . VAL A 1 132 ? 10.291 -22.298 20.835 1.00 17.67 132 VAL A C 1
ATOM 805 O O . VAL A 1 132 ? 10.913 -22.647 19.835 1.00 17.12 132 VAL A O 1
ATOM 809 N N . ALA A 1 133 ? 10.381 -21.071 21.337 1.00 19.50 133 ALA A N 1
ATOM 810 C CA . ALA A 1 133 ? 11.364 -20.113 20.832 1.00 18.63 133 ALA A CA 1
ATOM 811 C C . ALA A 1 133 ? 12.678 -20.307 21.566 1.00 15.85 133 ALA A C 1
ATOM 812 O O . ALA A 1 133 ? 12.748 -20.150 22.782 1.00 20.62 133 ALA A O 1
ATOM 814 N N . CYS A 1 134 ? 13.731 -20.641 20.829 1.00 16.43 134 CYS A N 1
ATOM 815 C CA . CYS A 1 134 ? 15.015 -20.936 21.447 1.00 16.66 134 CYS A CA 1
ATOM 816 C C . CYS A 1 134 ? 15.660 -19.704 22.054 1.00 17.12 134 CYS A C 1
ATOM 817 O O . CYS A 1 134 ? 16.317 -19.779 23.091 1.00 20.38 134 CYS A O 1
ATOM 820 N N . CYS A 1 135 ? 15.473 -18.568 21.391 1.00 16.72 135 CYS A N 1
ATOM 821 C CA . CYS A 1 135 ? 16.425 -17.475 21.526 1.00 15.67 135 CYS A CA 1
ATOM 822 C C . CYS A 1 135 ? 15.750 -16.106 21.628 1.00 17.13 135 CYS A C 1
ATOM 823 O O . CYS A 1 135 ? 16.197 -15.158 20.978 1.00 14.50 135 CYS A O 1
ATOM 826 N N . ASP A 1 136 ? 14.722 -16.029 22.485 1.00 16.31 136 ASP A N 1
ATOM 827 C CA . ASP A 1 136 ? 13.843 -14.858 22.688 1.00 13.26 136 ASP A CA 1
ATOM 828 C C . ASP A 1 136 ? 12.764 -14.819 21.598 1.00 14.09 136 ASP A C 1
ATOM 829 O O . ASP A 1 136 ? 12.899 -15.449 20.545 1.00 15.80 136 ASP A O 1
ATOM 834 N N . VAL A 1 137 ? 11.688 -14.085 21.862 1.00 11.10 137 VAL A N 1
ATOM 835 C CA . VAL A 1 137 ? 10.519 -14.072 20.983 1.00 10.72 137 VAL A CA 1
ATOM 836 C C . VAL A 1 137 ? 10.593 -12.917 19.962 1.00 12.51 137 VAL A C 1
ATOM 837 O O . VAL A 1 137 ? 9.626 -12.175 19.733 1.00 13.50 137 VAL A O 1
ATOM 841 N N . VAL A 1 138 ? 11.764 -12.794 19.347 1.00 11.32 138 VAL A N 1
ATOM 842 C CA . VAL A 1 138 ? 12.054 -11.723 18.418 1.00 10.43 138 VAL A CA 1
ATOM 843 C C . VAL A 1 138 ? 11.333 -11.885 17.086 1.00 10.59 138 VAL A C 1
ATOM 844 O O . VAL A 1 138 ? 10.836 -12.977 16.743 1.00 12.99 138 VAL A O 1
ATOM 848 N N . ASN A 1 139 ? 11.286 -10.788 16.332 1.00 11.89 139 ASN A N 1
ATOM 849 C CA . ASN A 1 139 ? 10.768 -10.810 14.967 1.00 11.00 139 ASN A CA 1
ATOM 850 C C . ASN A 1 139 ? 11.544 -9.787 14.147 1.00 10.92 139 ASN A C 1
ATOM 851 O O . ASN A 1 139 ? 11.754 -8.659 14.594 1.00 11.29 139 ASN A O 1
ATOM 856 N N . ARG A 1 140 ? 11.973 -10.174 12.951 1.00 9.22 140 ARG A N 1
ATOM 857 C CA . ARG A 1 140 ? 12.923 -9.355 12.209 1.00 8.82 140 ARG A CA 1
ATOM 858 C C . ARG A 1 140 ? 12.277 -8.412 11.199 1.00 11.92 140 ARG A C 1
ATOM 859 O O . ARG A 1 140 ? 12.978 -7.717 10.464 1.00 11.61 140 ARG A O 1
ATOM 867 N N . GLY A 1 141 ? 10.948 -8.352 11.184 1.00 11.19 141 GLY A N 1
ATOM 868 C CA . GLY A 1 141 ? 10.299 -7.214 10.564 1.00 12.56 141 GLY A CA 1
ATOM 869 C C . GLY A 1 141 ? 9.315 -7.421 9.443 1.00 10.60 141 GLY A C 1
ATOM 870 O O . GLY A 1 141 ? 9.046 -8.543 9.004 1.00 12.12 141 GLY A O 1
ATOM 871 N N . LEU A 1 142 ? 8.786 -6.296 8.974 1.00 10.57 142 LEU A N 1
ATOM 872 C CA . LEU A 1 142 ? 7.731 -6.281 7.978 1.00 11.83 142 LEU A CA 1
ATOM 873 C C . LEU A 1 142 ? 8.302 -6.314 6.580 1.00 16.44 142 LEU A C 1
ATOM 874 O O . LEU A 1 142 ? 9.475 -6.018 6.371 1.00 13.98 142 LEU A O 1
ATOM 879 N N . ALA A 1 143 ? 7.454 -6.674 5.626 1.00 12.96 143 ALA A N 1
ATOM 880 C CA . ALA A 1 143 ? 7.742 -6.499 4.219 1.00 11.32 143 ALA A CA 1
ATOM 881 C C . ALA A 1 143 ? 6.601 -5.702 3.604 1.00 14.23 143 ALA A C 1
ATOM 882 O O . ALA A 1 143 ? 5.536 -5.533 4.220 1.00 15.46 143 ALA A O 1
ATOM 884 N N . TYR A 1 144 ? 6.812 -5.228 2.382 1.00 12.30 144 TYR A N 1
ATOM 885 C CA . TYR A 1 144 ? 5.838 -4.383 1.718 1.00 12.87 144 TYR A CA 1
ATOM 886 C C . TYR A 1 144 ? 5.736 -4.768 0.244 1.00 18.08 144 TYR A C 1
ATOM 887 O O . TYR A 1 144 ? 6.756 -4.919 -0.431 1.00 14.98 144 TYR A O 1
ATOM 896 N N . TRP A 1 145 ? 4.502 -4.971 -0.222 1.00 15.71 145 TRP A N 1
ATOM 897 C CA . TRP A 1 145 ? 4.191 -5.224 -1.627 1.00 13.62 145 TRP A CA 1
ATOM 898 C C . TRP A 1 145 ? 3.384 -4.040 -2.152 1.00 17.06 145 TRP A C 1
ATOM 899 O O . TRP A 1 145 ? 2.359 -3.696 -1.578 1.00 15.85 145 TRP A O 1
ATOM 910 N N . PRO A 1 146 ? 3.857 -3.410 -3.237 1.00 20.21 146 PRO A N 1
ATOM 911 C CA . PRO A 1 146 ? 3.393 -2.069 -3.627 1.00 18.71 146 PRO A CA 1
ATOM 912 C C . PRO A 1 146 ? 2.054 -1.980 -4.358 1.00 16.06 146 PRO A C 1
ATOM 913 O O . PRO A 1 146 ? 1.650 -0.861 -4.668 1.00 18.25 146 PRO A O 1
ATOM 917 N N . GLY A 1 147 ? 1.378 -3.101 -4.606 1.00 15.70 147 GLY A N 1
ATOM 918 C CA . GLY A 1 147 ? 0.068 -3.064 -5.249 1.00 24.29 147 GLY A CA 1
ATOM 919 C C . GLY A 1 147 ? 0.083 -3.121 -6.767 1.00 21.95 147 GLY A C 1
ATOM 920 O O . GLY A 1 147 ? 1.109 -2.877 -7.406 1.00 18.83 147 GLY A O 1
ATOM 921 N N . ASP A 1 148 ? -1.069 -3.458 -7.345 1.00 20.00 148 ASP A N 1
ATOM 922 C CA . ASP A 1 148 ? -1.267 -3.390 -8.787 1.00 21.20 148 ASP A CA 1
ATOM 923 C C . ASP A 1 148 ? -2.761 -3.267 -9.051 1.00 21.04 148 ASP A C 1
ATOM 924 O O . ASP A 1 148 ? -3.505 -2.848 -8.165 1.00 23.77 148 ASP A O 1
ATOM 929 N N . ASP A 1 149 ? -3.210 -3.624 -10.253 1.00 22.83 149 ASP A N 1
ATOM 930 C CA . ASP A 1 149 ? -4.611 -3.408 -10.588 1.00 27.58 149 ASP A CA 1
ATOM 931 C C . ASP A 1 149 ? -5.533 -4.469 -9.985 1.00 31.60 149 ASP A C 1
ATOM 932 O O . ASP A 1 149 ? -6.754 -4.324 -10.023 1.00 31.87 149 ASP A O 1
ATOM 937 N N . LYS A 1 150 ? -4.964 -5.512 -9.391 1.00 29.03 150 LYS A N 1
ATOM 938 C CA . LYS A 1 150 ? -5.791 -6.579 -8.823 1.00 25.91 150 LYS A CA 1
ATOM 939 C C . LYS A 1 150 ? -5.867 -6.563 -7.296 1.00 28.51 150 LYS A C 1
ATOM 940 O O . LYS A 1 150 ? -6.823 -7.074 -6.717 1.00 28.57 150 LYS A O 1
ATOM 946 N N . ALA A 1 151 ? -4.872 -5.962 -6.650 1.00 26.03 151 ALA A N 1
ATOM 947 C CA . ALA A 1 151 ? -4.875 -5.824 -5.201 1.00 23.31 151 ALA A CA 1
ATOM 948 C C . ALA A 1 151 ? -4.109 -4.570 -4.809 1.00 20.64 151 ALA A C 1
ATOM 949 O O . ALA A 1 151 ? -3.145 -4.197 -5.485 1.00 20.25 151 ALA A O 1
ATOM 951 N N . PRO A 1 152 ? -4.541 -3.912 -3.720 1.00 23.28 152 PRO A N 1
ATOM 952 C CA . PRO A 1 152 ? -3.874 -2.706 -3.220 1.00 22.10 152 PRO A CA 1
ATOM 953 C C . PRO A 1 152 ? -2.572 -3.055 -2.513 1.00 18.79 152 PRO A C 1
ATOM 954 O O . PRO A 1 152 ? -2.304 -4.243 -2.297 1.00 19.59 152 PRO A O 1
ATOM 958 N N . ALA A 1 153 ? -1.781 -2.046 -2.162 1.00 17.28 153 ALA A N 1
ATOM 959 C CA . ALA A 1 153 ? -0.521 -2.280 -1.448 1.00 16.37 153 ALA A CA 1
ATOM 960 C C . ALA A 1 153 ? -0.760 -2.998 -0.117 1.00 21.04 153 ALA A C 1
ATOM 961 O O . ALA A 1 153 ? -1.780 -2.797 0.537 1.00 16.08 153 ALA A O 1
ATOM 963 N N . MET A 1 154 ? 0.200 -3.833 0.274 1.00 15.69 154 MET A N 1
ATOM 964 C CA . MET A 1 154 ? 0.058 -4.740 1.401 1.00 16.17 154 MET A CA 1
ATOM 965 C C . MET A 1 154 ? 1.284 -4.663 2.289 1.00 17.47 154 MET A C 1
ATOM 966 O O . MET A 1 154 ? 2.413 -4.578 1.786 1.00 17.19 154 MET A O 1
ATOM 971 N N . ILE A 1 155 ? 1.055 -4.690 3.600 1.00 15.62 155 ILE A N 1
ATOM 972 C CA . ILE A 1 155 ? 2.099 -4.936 4.590 1.00 16.25 155 ILE A CA 1
ATOM 973 C C . ILE A 1 155 ? 2.057 -6.425 4.916 1.00 16.22 155 ILE A C 1
ATOM 974 O O . ILE A 1 155 ? 0.984 -6.972 5.154 1.00 19.25 155 ILE A O 1
ATOM 979 N N . VAL A 1 156 ? 3.212 -7.091 4.907 1.00 12.73 156 VAL A N 1
ATOM 980 C CA . VAL A 1 156 ? 3.254 -8.521 5.182 1.00 16.14 156 VAL A CA 1
ATOM 981 C C . VAL A 1 156 ? 4.079 -8.779 6.430 1.00 12.39 156 VAL A C 1
ATOM 982 O O . VAL A 1 156 ? 5.167 -8.230 6.579 1.00 16.01 156 VAL A O 1
ATOM 986 N N . LYS A 1 157 ? 3.539 -9.596 7.330 1.00 13.15 157 LYS A N 1
ATOM 987 C CA . LYS A 1 157 ? 4.173 -9.865 8.613 1.00 11.41 157 LYS A CA 1
ATOM 988 C C . LYS A 1 157 ? 4.184 -11.363 8.895 1.00 14.80 157 LYS A C 1
ATOM 989 O O . LYS A 1 157 ? 3.351 -12.124 8.360 1.00 15.26 157 LYS A O 1
ATOM 995 N N . SER A 1 158 ? 5.131 -11.776 9.731 1.00 14.91 158 SER A N 1
ATOM 996 C CA . SER A 1 158 ? 5.158 -13.137 10.265 1.00 11.84 158 SER A CA 1
ATOM 997 C C . SER A 1 158 ? 4.799 -13.105 11.750 1.00 11.78 158 SER A C 1
ATOM 998 O O . SER A 1 158 ? 5.013 -12.095 12.436 1.00 13.16 158 SER A O 1
ATOM 1001 N N . LEU A 1 159 ? 4.227 -14.206 12.234 1.00 11.68 159 LEU A N 1
ATOM 1002 C CA . LEU A 1 159 ? 3.883 -14.363 13.647 1.00 14.99 159 LEU A CA 1
ATOM 1003 C C . LEU A 1 159 ? 4.699 -15.486 14.264 1.00 11.91 159 LEU A C 1
ATOM 1004 O O . LEU A 1 159 ? 4.987 -16.480 13.597 1.00 12.36 159 LEU A O 1
ATOM 1009 N N . LEU A 1 160 ? 5.048 -15.350 15.542 1.00 11.83 160 LEU A N 1
ATOM 1010 C CA . LEU A 1 160 ? 5.803 -16.403 16.197 1.00 13.62 160 LEU A CA 1
ATOM 1011 C C . LEU A 1 160 ? 5.147 -17.779 16.033 1.00 14.37 160 LEU A C 1
ATOM 1012 O O . LEU A 1 160 ? 5.851 -18.777 15.841 1.00 12.16 160 LEU A O 1
ATOM 1017 N N . ASP A 1 161 ? 3.811 -17.833 16.073 1.00 14.20 161 ASP A N 1
ATOM 1018 C CA . ASP A 1 161 ? 3.092 -19.113 16.067 1.00 11.85 161 ASP A CA 1
ATOM 1019 C C . ASP A 1 161 ? 3.055 -19.728 14.662 1.00 16.54 161 ASP A C 1
ATOM 1020 O O . ASP A 1 161 ? 2.444 -20.775 14.445 1.00 15.18 161 ASP A O 1
ATOM 1025 N N . GLY A 1 162 ? 3.723 -19.078 13.711 1.00 12.45 162 GLY A N 1
ATOM 1026 C CA . GLY A 1 162 ? 3.941 -19.681 12.412 1.00 14.08 162 GLY A CA 1
ATOM 1027 C C . GLY A 1 162 ? 3.157 -19.080 11.264 1.00 18.77 162 GLY A C 1
ATOM 1028 O O . GLY A 1 162 ? 3.392 -19.430 10.117 1.00 14.32 162 GLY A O 1
ATOM 1029 N N . HIS A 1 163 ? 2.226 -18.178 11.554 1.00 15.67 163 HIS A N 1
ATOM 1030 C CA . HIS A 1 163 ? 1.418 -17.611 10.482 1.00 15.25 163 HIS A CA 1
ATOM 1031 C C . HIS A 1 163 ? 2.179 -16.575 9.669 1.00 16.45 163 HIS A C 1
ATOM 1032 O O . HIS A 1 163 ? 3.152 -15.962 10.142 1.00 15.34 163 HIS A O 1
ATOM 1039 N N . VAL A 1 164 ? 1.722 -16.403 8.434 1.00 15.62 164 VAL A N 1
ATOM 1040 C CA . VAL A 1 164 ? 2.083 -15.258 7.609 1.00 16.49 164 VAL A CA 1
ATOM 1041 C C . VAL A 1 164 ? 0.793 -14.505 7.300 1.00 17.68 164 VAL A C 1
ATOM 1042 O O . VAL A 1 164 ? -0.208 -15.108 6.908 1.00 18.09 164 VAL A O 1
ATOM 1046 N N . VAL A 1 165 ? 0.813 -13.193 7.509 1.00 17.15 165 VAL A N 1
ATOM 1047 C CA . VAL A 1 165 ? -0.381 -12.368 7.363 1.00 15.59 165 VAL A CA 1
ATOM 1048 C C . VAL A 1 165 ? -0.125 -11.222 6.398 1.00 16.94 165 VAL A C 1
ATOM 1049 O O . VAL A 1 165 ? 0.894 -10.531 6.497 1.00 17.78 165 VAL A O 1
ATOM 1053 N N . ALA A 1 166 ? -1.038 -11.030 5.454 1.00 13.63 166 ALA A N 1
ATOM 1054 C CA . ALA A 1 166 ? -1.013 -9.851 4.594 1.00 15.04 166 ALA A CA 1
ATOM 1055 C C . ALA A 1 166 ? -2.072 -8.856 5.063 1.00 21.13 166 ALA A C 1
ATOM 1056 O O . ALA A 1 166 ? -3.241 -9.217 5.200 1.00 19.90 166 ALA A O 1
ATOM 1058 N N . LEU A 1 167 ? -1.656 -7.614 5.303 1.00 18.99 167 LEU A N 1
ATOM 1059 C CA . LEU A 1 167 ? -2.552 -6.538 5.733 1.00 18.87 167 LEU A CA 1
ATOM 1060 C C . LEU A 1 167 ? -2.657 -5.473 4.654 1.00 16.72 167 LEU A C 1
ATOM 1061 O O . LEU A 1 167 ? -1.676 -5.167 3.994 1.00 17.65 167 LEU A O 1
ATOM 1066 N N . ASN A 1 168 ? -3.837 -4.889 4.480 1.00 16.54 168 ASN A N 1
ATOM 1067 C CA . ASN A 1 168 ? -3.948 -3.695 3.645 1.00 16.04 168 ASN A CA 1
ATOM 1068 C C . ASN A 1 168 ? -3.076 -2.566 4.216 1.00 15.79 168 ASN A C 1
ATOM 1069 O O . ASN A 1 168 ? -3.200 -2.212 5.395 1.00 17.82 168 ASN A O 1
ATOM 1074 N N . ALA A 1 169 ? -2.178 -2.014 3.400 1.00 17.60 169 ALA A N 1
ATOM 1075 C CA . ALA A 1 169 ? -1.197 -1.045 3.910 1.00 17.19 169 ALA A CA 1
ATOM 1076 C C . ALA A 1 169 ? -1.868 0.243 4.371 1.00 15.62 169 ALA A C 1
ATOM 1077 O O . ALA A 1 169 ? -1.399 0.902 5.298 1.00 16.98 169 ALA A O 1
ATOM 1079 N N . GLU A 1 170 ? -2.979 0.586 3.732 1.00 17.85 170 GLU A N 1
ATOM 1080 C CA . GLU A 1 170 ? -3.673 1.833 4.037 1.00 17.55 170 GLU A CA 1
ATOM 1081 C C . GLU A 1 170 ? -4.522 1.723 5.309 1.00 18.09 170 GLU A C 1
ATOM 1082 O O . GLU A 1 170 ? -4.589 2.664 6.098 1.00 21.02 170 GLU A O 1
ATOM 1088 N N . THR A 1 171 ? -5.166 0.577 5.512 1.00 18.37 171 THR A N 1
ATOM 1089 C CA . THR A 1 171 ? -6.147 0.450 6.592 1.00 16.36 171 THR A CA 1
ATOM 1090 C C . THR A 1 171 ? -5.737 -0.502 7.705 1.00 17.89 171 THR A C 1
ATOM 1091 O O . THR A 1 171 ? -6.285 -0.452 8.811 1.00 20.27 171 THR A O 1
ATOM 1095 N N . GLY A 1 172 ? -4.789 -1.384 7.406 1.00 18.23 172 GLY A N 1
ATOM 1096 C CA . GLY A 1 172 ? -4.357 -2.383 8.365 1.00 15.76 172 GLY A CA 1
ATOM 1097 C C . GLY A 1 172 ? -5.260 -3.595 8.492 1.00 17.72 172 GLY A C 1
ATOM 1098 O O . GLY A 1 172 ? -5.002 -4.482 9.306 1.00 20.31 172 GLY A O 1
ATOM 1099 N N . GLU A 1 173 ? -6.324 -3.645 7.699 1.00 19.48 173 GLU A N 1
ATOM 1100 C CA . GLU A 1 173 ? -7.242 -4.777 7.784 1.00 21.60 173 GLU A CA 1
ATOM 1101 C C . GLU A 1 173 ? -6.653 -6.018 7.117 1.00 19.84 173 GLU A C 1
ATOM 1102 O O . GLU A 1 173 ? -5.963 -5.913 6.099 1.00 19.04 173 GLU A O 1
ATOM 1108 N N . GLU A 1 174 ? -6.910 -7.186 7.711 1.00 20.33 174 GLU A N 1
ATOM 1109 C CA A GLU A 1 174 ? -6.410 -8.452 7.182 0.52 22.77 174 GLU A CA 1
ATOM 1110 C CA B GLU A 1 174 ? -6.386 -8.439 7.182 0.48 22.78 174 GLU A CA 1
ATOM 1111 C C . GLU A 1 174 ? -6.882 -8.721 5.760 1.00 21.19 174 GLU A C 1
ATOM 1112 O O . GLU A 1 174 ? -8.074 -8.606 5.451 1.00 20.90 174 GLU A O 1
ATOM 1123 N N . TYR A 1 175 ? -5.946 -9.090 4.893 1.00 17.10 175 TYR A N 1
ATOM 1124 C CA . TYR A 1 175 ? -6.270 -9.473 3.530 1.00 19.04 175 TYR A CA 1
ATOM 1125 C C . TYR A 1 175 ? -6.225 -11.003 3.418 1.00 20.23 175 TYR A C 1
ATOM 1126 O O . TYR A 1 175 ? -7.165 -11.618 2.916 1.00 20.05 175 TYR A O 1
ATOM 1135 N N . TRP A 1 176 ? -5.136 -11.620 3.883 1.00 17.78 176 TRP A N 1
ATOM 1136 C CA . TRP A 1 176 ? -5.154 -13.068 4.148 1.00 18.45 176 TRP A CA 1
ATOM 1137 C C . TRP A 1 176 ? -4.225 -13.471 5.286 1.00 21.02 176 TRP A C 1
ATOM 1138 O O . TRP A 1 176 ? -3.422 -12.672 5.766 1.00 21.86 176 TRP A O 1
ATOM 1149 N N . LYS A 1 177 ? -4.377 -14.717 5.734 1.00 18.17 177 LYS A N 1
ATOM 1150 C CA . LYS A 1 177 ? -3.605 -15.265 6.845 1.00 16.04 177 LYS A CA 1
ATOM 1151 C C . LYS A 1 177 ? -3.445 -16.757 6.610 1.00 16.66 177 LYS A C 1
ATOM 1152 O O . LYS A 1 177 ? -4.439 -17.477 6.570 1.00 17.36 177 LYS A O 1
ATOM 1158 N N . VAL A 1 178 ? -2.206 -17.213 6.429 1.00 16.01 178 VAL A N 1
ATOM 1159 C CA . VAL A 1 178 ? -1.943 -18.624 6.148 1.00 14.59 178 VAL A CA 1
ATOM 1160 C C . VAL A 1 178 ? -1.111 -19.251 7.269 1.00 15.56 178 VAL A C 1
ATOM 1161 O O . VAL A 1 178 ? -0.389 -18.554 7.997 1.00 16.56 178 VAL A O 1
ATOM 1165 N N . GLU A 1 179 ? -1.245 -20.566 7.429 1.00 15.04 179 GLU A N 1
ATOM 1166 C CA . GLU A 1 179 ? -0.419 -21.314 8.379 1.00 14.88 179 GLU A CA 1
ATOM 1167 C C . GLU A 1 179 ? 0.896 -21.726 7.735 1.00 15.89 179 GLU A C 1
ATOM 1168 O O . GLU A 1 179 ? 0.895 -22.396 6.709 1.00 18.24 179 GLU A O 1
ATOM 1174 N N . ASN A 1 180 ? 2.013 -21.329 8.338 1.00 15.24 180 ASN A N 1
ATOM 1175 C CA . ASN A 1 180 ? 3.313 -21.718 7.798 1.00 16.24 180 ASN A CA 1
ATOM 1176 C C . ASN A 1 180 ? 4.202 -22.393 8.839 1.00 14.54 180 ASN A C 1
ATOM 1177 O O . ASN A 1 180 ? 5.403 -22.537 8.643 1.00 21.28 180 ASN A O 1
ATOM 1182 N N . GLY A 1 181 ? 3.605 -22.823 9.945 1.00 14.91 181 GLY A N 1
ATOM 1183 C CA . GLY A 1 181 ? 4.341 -23.545 10.966 1.00 13.75 181 GLY A CA 1
ATOM 1184 C C . GLY A 1 181 ? 3.416 -23.994 12.074 1.00 17.47 181 GLY A C 1
ATOM 1185 O O . GLY A 1 181 ? 2.384 -23.368 12.339 1.00 21.32 181 GLY A O 1
ATOM 1186 N N . ASP A 1 182 ? 3.779 -25.090 12.720 1.00 13.77 182 ASP A N 1
ATOM 1187 C CA . ASP A 1 182 ? 2.960 -25.666 13.779 1.00 12.30 182 ASP A CA 1
ATOM 1188 C C . ASP A 1 182 ? 3.825 -25.775 15.029 1.00 16.44 182 ASP A C 1
ATOM 1189 O O . ASP A 1 182 ? 4.757 -26.574 15.056 1.00 15.39 182 ASP A O 1
ATOM 1194 N N . ILE A 1 183 ? 3.540 -24.970 16.051 1.00 14.87 183 ILE A N 1
ATOM 1195 C CA . ILE A 1 183 ? 4.383 -24.974 17.246 1.00 12.15 183 ILE A CA 1
ATOM 1196 C C . ILE A 1 183 ? 4.401 -26.338 17.934 1.00 14.02 183 ILE A C 1
ATOM 1197 O O . ILE A 1 183 ? 5.350 -26.659 18.655 1.00 17.33 183 ILE A O 1
ATOM 1202 N N . SER A 1 184 ? 3.385 -27.170 17.693 1.00 16.20 184 SER A N 1
ATOM 1203 C CA . SER A 1 184 ? 3.361 -28.492 18.318 1.00 17.95 184 SER A CA 1
ATOM 1204 C C . SER A 1 184 ? 4.480 -29.416 17.820 1.00 19.12 184 SER A C 1
ATOM 1205 O O . SER A 1 184 ? 4.783 -30.408 18.475 1.00 19.09 184 SER A O 1
ATOM 1208 N N . VAL A 1 185 ? 5.103 -29.095 16.682 1.00 16.47 185 VAL A N 1
ATOM 1209 C CA . VAL A 1 185 ? 6.271 -29.863 16.239 1.00 16.24 185 VAL A CA 1
ATOM 1210 C C . VAL A 1 185 ? 7.554 -29.017 16.283 1.00 13.86 185 VAL A C 1
ATOM 1211 O O . VAL A 1 185 ? 8.567 -29.375 15.685 1.00 17.24 185 VAL A O 1
ATOM 1215 N N . GLY A 1 186 ? 7.510 -27.899 16.999 1.00 15.99 186 GLY A N 1
ATOM 1216 C CA . GLY A 1 186 ? 8.714 -27.124 17.251 1.00 16.77 186 GLY A CA 1
ATOM 1217 C C . GLY A 1 186 ? 8.971 -25.988 16.277 1.00 14.76 186 GLY A C 1
ATOM 1218 O O . GLY A 1 186 ? 9.982 -25.289 16.405 1.00 13.60 186 GLY A O 1
ATOM 1219 N N . GLN A 1 187 ? 8.069 -25.803 15.315 1.00 16.19 187 GLN A N 1
ATOM 1220 C CA . GLN A 1 187 ? 8.204 -24.734 14.322 1.00 11.70 187 GLN A CA 1
ATOM 1221 C C . GLN A 1 187 ? 7.711 -23.405 14.868 1.00 13.40 187 GLN A C 1
ATOM 1222 O O . GLN A 1 187 ? 6.698 -23.358 15.551 1.00 15.34 187 GLN A O 1
ATOM 1228 N N . THR A 1 188 ? 8.445 -22.336 14.567 1.00 12.54 188 THR A N 1
ATOM 1229 C CA . THR A 1 188 ? 8.018 -20.967 14.860 1.00 14.10 188 THR A CA 1
ATOM 1230 C C . THR A 1 188 ? 8.406 -20.118 13.674 1.00 15.15 188 THR A C 1
ATOM 1231 O O . THR A 1 188 ? 9.026 -20.614 12.731 1.00 14.35 188 THR A O 1
ATOM 1235 N N . GLU A 1 189 ? 8.047 -18.838 13.706 1.00 12.59 189 GLU A N 1
ATOM 1236 C CA . GLU A 1 189 ? 8.581 -17.912 12.713 1.00 12.15 189 GLU A CA 1
ATOM 1237 C C . GLU A 1 189 ? 9.088 -16.662 13.406 1.00 14.77 189 GLU A C 1
ATOM 1238 O O . GLU A 1 189 ? 8.378 -16.050 14.213 1.00 13.34 189 GLU A O 1
ATOM 1244 N N . THR A 1 190 ? 10.339 -16.318 13.122 1.00 11.71 190 THR A N 1
ATOM 1245 C CA . THR A 1 190 ? 10.926 -15.076 13.613 1.00 10.64 190 THR A CA 1
ATOM 1246 C C . THR A 1 190 ? 11.425 -14.201 12.460 1.00 13.64 190 THR A C 1
ATOM 1247 O O . THR A 1 190 ? 11.594 -13.008 12.620 1.00 12.04 190 THR A O 1
ATOM 1251 N N . ALA A 1 191 ? 11.651 -14.792 11.294 1.00 11.42 191 ALA A N 1
ATOM 1252 C CA . ALA A 1 191 ? 12.198 -14.039 10.166 1.00 10.93 191 ALA A CA 1
ATOM 1253 C C . ALA A 1 191 ? 11.175 -13.120 9.505 1.00 12.45 191 ALA A C 1
ATOM 1254 O O . ALA A 1 191 ? 9.960 -13.354 9.551 1.00 11.29 191 ALA A O 1
ATOM 1256 N N . ALA A 1 192 ? 11.685 -12.075 8.864 1.00 12.80 192 ALA A N 1
ATOM 1257 C CA . ALA A 1 192 ? 10.853 -11.201 8.068 1.00 13.10 192 ALA A CA 1
ATOM 1258 C C . ALA A 1 192 ? 10.424 -11.914 6.788 1.00 10.32 192 ALA A C 1
ATOM 1259 O O . ALA A 1 192 ? 11.206 -12.654 6.189 1.00 11.66 192 ALA A O 1
ATOM 1261 N N . PRO A 1 193 ? 9.167 -11.724 6.372 1.00 12.82 193 PRO A N 1
ATOM 1262 C CA . PRO A 1 193 ? 8.801 -12.201 5.033 1.00 15.02 193 PRO A CA 1
ATOM 1263 C C . PRO A 1 193 ? 9.593 -11.440 3.985 1.00 16.16 193 PRO A C 1
ATOM 1264 O O . PRO A 1 193 ? 10.075 -10.340 4.275 1.00 17.58 193 PRO A O 1
ATOM 1268 N N . PHE A 1 194 ? 9.707 -12.007 2.789 1.00 11.49 194 PHE A N 1
ATOM 1269 C CA . PHE A 1 194 ? 10.454 -11.378 1.706 1.00 12.85 194 PHE A CA 1
ATOM 1270 C C . PHE A 1 194 ? 9.583 -11.283 0.480 1.00 14.37 194 PHE A C 1
ATOM 1271 O O . PHE A 1 194 ? 9.106 -12.303 -0.014 1.00 15.02 194 PHE A O 1
ATOM 1279 N N . VAL A 1 195 ? 9.364 -10.068 -0.015 1.00 12.17 195 VAL A N 1
ATOM 1280 C CA . VAL A 1 195 ? 8.566 -9.888 -1.230 1.00 12.16 195 VAL A CA 1
ATOM 1281 C C . VAL A 1 195 ? 9.450 -9.641 -2.449 1.00 16.39 195 VAL A C 1
ATOM 1282 O O . VAL A 1 195 ? 10.313 -8.760 -2.443 1.00 15.83 195 VAL A O 1
ATOM 1286 N N . ALA A 1 196 ? 9.243 -10.458 -3.477 1.00 14.60 196 ALA A N 1
ATOM 1287 C CA . ALA A 1 196 ? 9.846 -10.262 -4.790 1.00 18.98 196 ALA A CA 1
ATOM 1288 C C . ALA A 1 196 ? 8.799 -10.611 -5.842 1.00 17.52 196 ALA A C 1
ATOM 1289 O O . ALA A 1 196 ? 8.063 -11.576 -5.672 1.00 18.78 196 ALA A O 1
ATOM 1291 N N . LYS A 1 197 ? 8.751 -9.836 -6.925 1.00 17.06 197 LYS A N 1
ATOM 1292 C CA . LYS A 1 197 ? 7.629 -9.857 -7.864 1.00 19.07 197 LYS A CA 1
ATOM 1293 C C . LYS A 1 197 ? 6.303 -9.855 -7.096 1.00 15.45 197 LYS A C 1
ATOM 1294 O O . LYS A 1 197 ? 6.057 -8.939 -6.325 1.00 15.67 197 LYS A O 1
ATOM 1300 N N . ASP A 1 198 ? 5.458 -10.864 -7.288 1.00 15.80 198 ASP A N 1
ATOM 1301 C CA . ASP A 1 198 ? 4.194 -10.914 -6.557 1.00 16.12 198 ASP A CA 1
ATOM 1302 C C . ASP A 1 198 ? 4.180 -12.063 -5.551 1.00 17.72 198 ASP A C 1
ATOM 1303 O O . ASP A 1 198 ? 3.115 -12.571 -5.179 1.00 19.88 198 ASP A O 1
ATOM 1308 N N . LEU A 1 199 ? 5.372 -12.470 -5.115 1.00 17.54 199 LEU A N 1
ATOM 1309 C CA . LEU A 1 199 ? 5.506 -13.576 -4.176 1.00 17.60 199 LEU A CA 1
ATOM 1310 C C . LEU A 1 199 ? 5.891 -13.091 -2.790 1.00 13.95 199 LEU A C 1
ATOM 1311 O O . LEU A 1 199 ? 6.664 -12.149 -2.656 1.00 14.56 199 LEU A O 1
ATOM 1316 N N . VAL A 1 200 ? 5.339 -13.745 -1.772 1.00 14.23 200 VAL A N 1
ATOM 1317 C CA . VAL A 1 200 ? 5.787 -13.585 -0.394 1.00 13.89 200 VAL A CA 1
ATOM 1318 C C . VAL A 1 200 ? 6.561 -14.841 -0.032 1.00 14.53 200 VAL A C 1
ATOM 1319 O O . VAL A 1 200 ? 6.018 -15.942 -0.090 1.00 16.63 200 VAL A O 1
ATOM 1323 N N . ILE A 1 201 ? 7.833 -14.686 0.310 1.00 13.40 201 ILE A N 1
ATOM 1324 C CA . ILE A 1 201 ? 8.647 -15.834 0.680 1.00 13.24 201 ILE A CA 1
ATOM 1325 C C . ILE A 1 201 ? 8.911 -15.836 2.188 1.00 13.28 201 ILE A C 1
ATOM 1326 O O . ILE A 1 201 ? 9.326 -14.823 2.753 1.00 14.31 201 ILE A O 1
ATOM 1331 N N . GLN A 1 202 ? 8.655 -16.967 2.840 1.00 13.54 202 GLN A N 1
ATOM 1332 C CA . GLN A 1 202 ? 8.870 -17.073 4.286 1.00 13.59 202 GLN A CA 1
ATOM 1333 C C . GLN A 1 202 ? 9.749 -18.267 4.594 1.00 10.64 202 GLN A C 1
ATOM 1334 O O . GLN A 1 202 ? 9.587 -19.339 3.993 1.00 11.03 202 GLN A O 1
ATOM 1340 N N . GLY A 1 203 ? 10.668 -18.077 5.540 1.00 12.94 203 GLY A N 1
ATOM 1341 C CA . GLY A 1 203 ? 11.570 -19.121 5.962 1.00 11.72 203 GLY A CA 1
ATOM 1342 C C . GLY A 1 203 ? 10.991 -19.990 7.059 1.00 13.11 203 GLY A C 1
ATOM 1343 O O . GLY A 1 203 ? 9.794 -20.259 7.085 1.00 13.48 203 GLY A O 1
ATOM 1344 N N . SER A 1 204 ? 11.861 -20.412 7.970 1.00 11.07 204 SER A N 1
ATOM 1345 C CA . SER A 1 204 ? 11.524 -21.391 9.004 1.00 13.04 204 SER A CA 1
ATOM 1346 C C . SER A 1 204 ? 12.466 -21.270 10.202 1.00 14.60 204 SER A C 1
ATOM 1347 O O . SER A 1 204 ? 13.583 -20.759 10.069 1.00 12.51 204 SER A O 1
ATOM 1350 N N . SER A 1 205 ? 11.996 -21.708 11.371 1.00 11.83 205 SER A N 1
ATOM 1351 C CA . SER A 1 205 ? 12.778 -21.686 12.616 1.00 10.07 205 SER A CA 1
ATOM 1352 C C . SER A 1 205 ? 12.545 -22.978 13.369 1.00 14.69 205 SER A C 1
ATOM 1353 O O . SER A 1 205 ? 11.516 -23.623 13.185 1.00 17.79 205 SER A O 1
ATOM 1356 N N . GLY A 1 206 ? 13.492 -23.350 14.221 1.00 13.35 206 GLY A N 1
ATOM 1357 C CA . GLY A 1 206 ? 13.326 -24.529 15.062 1.00 13.88 206 GLY A CA 1
ATOM 1358 C C . GLY A 1 206 ? 14.345 -25.645 14.905 1.00 12.19 206 GLY A C 1
ATOM 1359 O O . GLY A 1 206 ? 14.100 -26.765 15.352 1.00 13.18 206 GLY A O 1
ATOM 1360 N N . ALA A 1 207 ? 15.504 -25.360 14.311 1.00 12.61 207 ALA A N 1
ATOM 1361 C CA . ALA A 1 207 ? 16.532 -26.396 14.224 1.00 13.14 207 ALA A CA 1
ATOM 1362 C C . ALA A 1 207 ? 16.929 -26.903 15.609 1.00 16.19 207 ALA A C 1
ATOM 1363 O O . ALA A 1 207 ? 17.331 -28.052 15.758 1.00 15.52 207 ALA A O 1
ATOM 1365 N N . GLU A 1 208 ? 16.794 -26.063 16.636 1.00 15.11 208 GLU A N 1
ATOM 1366 C CA . GLU A 1 208 ? 17.114 -26.497 17.992 1.00 13.53 208 GLU A CA 1
ATOM 1367 C C . GLU A 1 208 ? 16.052 -27.443 18.536 1.00 15.57 208 GLU A C 1
ATOM 1368 O O . GLU A 1 208 ? 16.195 -27.994 19.628 1.00 15.64 208 GLU A O 1
ATOM 1374 N N . LEU A 1 209 ? 14.998 -27.658 17.751 1.00 11.44 209 LEU A N 1
ATOM 1375 C CA . LEU A 1 209 ? 13.961 -28.609 18.101 1.00 11.26 209 LEU A CA 1
ATOM 1376 C C . LEU A 1 209 ? 13.794 -29.626 16.964 1.00 14.88 209 LEU A C 1
ATOM 1377 O O . LEU A 1 209 ? 12.742 -30.265 16.817 1.00 14.61 209 LEU A O 1
ATOM 1382 N N . GLY A 1 210 ? 14.849 -29.776 16.163 1.00 15.87 210 GLY A N 1
ATOM 1383 C CA . GLY A 1 210 ? 14.874 -30.790 15.119 1.00 14.04 210 GLY A CA 1
ATOM 1384 C C . GLY A 1 210 ? 13.991 -30.498 13.920 1.00 12.77 210 GLY A C 1
ATOM 1385 O O . GLY A 1 210 ? 13.616 -31.415 13.197 1.00 14.95 210 GLY A O 1
ATOM 1386 N N . VAL A 1 211 ? 13.641 -29.231 13.710 1.00 13.61 211 VAL A N 1
ATOM 1387 C CA . VAL A 1 211 ? 12.834 -28.867 12.551 1.00 14.65 211 VAL A CA 1
ATOM 1388 C C . VAL A 1 211 ? 13.640 -28.929 11.246 1.00 16.46 211 VAL A C 1
ATOM 1389 O O . VAL A 1 211 ? 14.705 -28.316 11.138 1.00 15.68 211 VAL A O 1
ATOM 1393 N N . ARG A 1 212 ? 13.142 -29.698 10.280 1.00 13.65 212 ARG A N 1
ATOM 1394 C CA . ARG A 1 212 ? 13.715 -29.715 8.928 1.00 16.54 212 ARG A CA 1
ATOM 1395 C C . ARG A 1 212 ? 13.380 -28.396 8.249 1.00 12.92 212 ARG A C 1
ATOM 1396 O O . ARG A 1 212 ? 12.212 -28.018 8.161 1.00 14.50 212 ARG A O 1
ATOM 1404 N N . GLY A 1 213 ? 14.399 -27.686 7.779 1.00 11.61 213 GLY A N 1
ATOM 1405 C CA . GLY A 1 213 ? 14.192 -26.393 7.152 1.00 12.40 213 GLY A CA 1
ATOM 1406 C C . GLY A 1 213 ? 13.341 -26.460 5.900 1.00 14.86 213 GLY A C 1
ATOM 1407 O O . GLY A 1 213 ? 13.471 -27.384 5.105 1.00 13.07 213 GLY A O 1
ATOM 1408 N N . TYR A 1 214 ? 12.464 -25.471 5.742 1.00 11.68 214 TYR A N 1
ATOM 1409 C CA . TYR A 1 214 ? 11.631 -25.344 4.558 1.00 13.28 214 TYR A CA 1
ATOM 1410 C C . TYR A 1 214 ? 11.460 -23.864 4.250 1.00 15.55 214 TYR A C 1
ATOM 1411 O O . TYR A 1 214 ? 11.369 -23.024 5.159 1.00 12.91 214 TYR A O 1
ATOM 1420 N N . VAL A 1 215 ? 11.445 -23.549 2.964 1.00 12.33 215 VAL A N 1
ATOM 1421 C CA . VAL A 1 215 ? 11.228 -22.182 2.501 1.00 12.06 215 VAL A CA 1
ATOM 1422 C C . VAL A 1 215 ? 10.010 -22.221 1.576 1.00 13.79 215 VAL A C 1
ATOM 1423 O O . VAL A 1 215 ? 9.865 -23.151 0.789 1.00 14.42 215 VAL A O 1
ATOM 1427 N N . THR A 1 216 ? 9.113 -21.243 1.705 1.00 11.55 216 THR A N 1
ATOM 1428 C CA . THR A 1 216 ? 7.794 -21.313 1.057 1.00 12.19 216 THR A CA 1
ATOM 1429 C C . THR A 1 216 ? 7.435 -19.982 0.399 1.00 11.90 216 THR A C 1
ATOM 1430 O O . THR A 1 216 ? 7.707 -18.924 0.962 1.00 14.16 216 THR A O 1
ATOM 1434 N N . ALA A 1 217 ? 6.813 -20.037 -0.775 1.00 15.25 217 ALA A N 1
ATOM 1435 C CA . ALA A 1 217 ? 6.346 -18.832 -1.450 1.00 16.35 217 ALA A CA 1
ATOM 1436 C C . ALA A 1 217 ? 4.828 -18.832 -1.580 1.00 14.46 217 ALA A C 1
ATOM 1437 O O . ALA A 1 217 ? 4.235 -19.863 -1.908 1.00 15.53 217 ALA A O 1
ATOM 1439 N N . TYR A 1 218 ? 4.213 -17.676 -1.314 1.00 14.89 218 TYR A N 1
ATOM 1440 C CA . TYR A 1 218 ? 2.765 -17.507 -1.466 1.00 19.42 218 TYR A CA 1
ATOM 1441 C C . TYR A 1 218 ? 2.474 -16.385 -2.448 1.00 16.36 218 TYR A C 1
ATOM 1442 O O . TYR A 1 218 ? 3.187 -15.388 -2.481 1.00 16.60 218 TYR A O 1
ATOM 1451 N N . ASP A 1 219 ? 1.427 -16.539 -3.248 1.00 15.07 219 ASP A N 1
ATOM 1452 C CA . ASP A 1 219 ? 1.039 -15.476 -4.161 1.00 16.99 219 ASP A CA 1
ATOM 1453 C C . ASP A 1 219 ? 0.349 -14.383 -3.353 1.00 17.24 219 ASP A C 1
ATOM 1454 O O . ASP A 1 219 ? -0.568 -14.675 -2.589 1.00 18.07 219 ASP A O 1
ATOM 1459 N N . ILE A 1 220 ? 0.769 -13.129 -3.521 1.00 15.91 220 ILE A N 1
ATOM 1460 C CA . ILE A 1 220 ? 0.239 -12.058 -2.677 1.00 13.39 220 ILE A CA 1
ATOM 1461 C C . ILE A 1 220 ? -1.237 -11.788 -2.974 1.00 16.65 220 ILE A C 1
ATOM 1462 O O . ILE A 1 220 ? -1.985 -11.369 -2.093 1.00 20.26 220 ILE A O 1
ATOM 1467 N N . HIS A 1 221 ? -1.666 -12.050 -4.206 1.00 21.15 221 HIS A N 1
ATOM 1468 C CA . HIS A 1 221 ? -3.047 -11.779 -4.584 1.00 20.15 221 HIS A CA 1
ATOM 1469 C C . HIS A 1 221 ? -4.025 -12.764 -3.953 1.00 23.80 221 HIS A C 1
ATOM 1470 O O . HIS A 1 221 ? -5.119 -12.380 -3.531 1.00 25.09 221 HIS A O 1
ATOM 1477 N N . THR A 1 222 ? -3.631 -14.034 -3.893 1.00 22.36 222 THR A N 1
ATOM 1478 C CA . THR A 1 222 ? -4.577 -15.106 -3.606 1.00 20.68 222 THR A CA 1
ATOM 1479 C C . THR A 1 222 ? -4.300 -15.843 -2.305 1.00 24.81 222 THR A C 1
ATOM 1480 O O . THR A 1 222 ? -5.176 -16.536 -1.785 1.00 23.41 222 THR A O 1
ATOM 1484 N N . GLY A 1 223 ? -3.080 -15.715 -1.792 1.00 20.58 223 GLY A N 1
ATOM 1485 C CA . GLY A 1 223 ? -2.670 -16.488 -0.632 1.00 18.14 223 GLY A CA 1
ATOM 1486 C C . GLY A 1 223 ? -2.236 -17.904 -0.993 1.00 19.09 223 GLY A C 1
ATOM 1487 O O . GLY A 1 223 ? -1.838 -18.681 -0.131 1.00 19.65 223 GLY A O 1
ATOM 1488 N N . GLU A 1 224 ? -2.314 -18.248 -2.272 1.00 16.75 224 GLU A N 1
ATOM 1489 C CA . GLU A 1 224 ? -1.986 -19.603 -2.719 1.00 17.65 224 GLU A CA 1
ATOM 1490 C C . GLU A 1 224 ? -0.504 -19.931 -2.568 1.00 21.56 224 GLU A C 1
ATOM 1491 O O . GLU A 1 224 ? 0.356 -19.112 -2.884 1.00 20.55 224 GLU A O 1
ATOM 1497 N N . MET A 1 225 ? -0.209 -21.139 -2.093 1.00 18.77 225 MET A N 1
ATOM 1498 C CA . MET A 1 225 ? 1.173 -21.589 -2.002 1.00 20.29 225 MET A CA 1
ATOM 1499 C C . MET A 1 225 ? 1.679 -21.963 -3.390 1.00 19.77 225 MET A C 1
ATOM 1500 O O . MET A 1 225 ? 1.076 -22.776 -4.094 1.00 21.70 225 MET A O 1
ATOM 1505 N N . VAL A 1 226 ? 2.791 -21.347 -3.779 1.00 20.81 226 VAL A N 1
ATOM 1506 C CA . VAL A 1 226 ? 3.312 -21.452 -5.137 1.00 17.86 226 VAL A CA 1
ATOM 1507 C C . VAL A 1 226 ? 4.408 -22.514 -5.210 1.00 16.72 226 VAL A C 1
ATOM 1508 O O . VAL A 1 226 ? 4.499 -23.289 -6.173 1.00 18.46 226 VAL A O 1
ATOM 1512 N N . TRP A 1 227 ? 5.242 -22.551 -4.178 1.00 15.59 227 TRP A N 1
ATOM 1513 C CA . TRP A 1 227 ? 6.193 -23.639 -4.012 1.00 15.38 227 TRP A CA 1
ATOM 1514 C C . TRP A 1 227 ? 6.658 -23.741 -2.562 1.00 18.83 227 TRP A C 1
ATOM 1515 O O . TRP A 1 227 ? 6.484 -22.815 -1.767 1.00 14.87 227 TRP A O 1
ATOM 1526 N N . ARG A 1 228 ? 7.216 -24.899 -2.227 1.00 17.79 228 ARG A N 1
ATOM 1527 C CA . ARG A 1 228 ? 7.816 -25.139 -0.923 1.00 16.95 228 ARG A CA 1
ATOM 1528 C C . ARG A 1 228 ? 8.973 -26.107 -1.100 1.00 13.35 228 ARG A C 1
ATOM 1529 O O . ARG A 1 228 ? 8.815 -27.174 -1.697 1.00 15.48 228 ARG A O 1
ATOM 1537 N N . TRP A 1 229 ? 10.145 -25.719 -0.611 1.00 15.42 229 TRP A N 1
ATOM 1538 C CA . TRP A 1 229 ? 11.337 -26.526 -0.810 1.00 13.97 229 TRP A CA 1
ATOM 1539 C C . TRP A 1 229 ? 12.085 -26.719 0.506 1.00 14.06 229 TRP A C 1
ATOM 1540 O O . TRP A 1 229 ? 12.119 -25.826 1.343 1.00 14.01 229 TRP A O 1
ATOM 1551 N N . TYR A 1 230 ? 12.680 -27.894 0.671 1.00 16.00 230 TYR A N 1
ATOM 1552 C CA . TYR A 1 230 ? 13.289 -28.292 1.932 1.00 15.94 230 TYR A CA 1
ATOM 1553 C C . TYR A 1 230 ? 14.820 -28.286 1.883 1.00 17.45 230 TYR A C 1
ATOM 1554 O O . TYR A 1 230 ? 15.418 -28.325 0.802 1.00 13.88 230 TYR A O 1
ATOM 1563 N N . ALA A 1 231 ? 15.443 -28.235 3.062 1.00 11.65 231 ALA A N 1
ATOM 1564 C CA . ALA A 1 231 ? 16.904 -28.150 3.176 1.00 11.46 231 ALA A CA 1
ATOM 1565 C C . ALA A 1 231 ? 17.605 -29.501 3.201 1.00 12.55 231 ALA A C 1
ATOM 1566 O O . ALA A 1 231 ? 18.816 -29.574 3.016 1.00 13.58 231 ALA A O 1
ATOM 1568 N N . THR A 1 232 ? 16.852 -30.561 3.483 1.00 13.86 232 THR A N 1
ATOM 1569 C CA . THR A 1 232 ? 17.389 -31.920 3.536 1.00 14.47 232 THR A CA 1
ATOM 1570 C C . THR A 1 232 ? 16.349 -32.843 2.928 1.00 14.24 232 THR A C 1
ATOM 1571 O O . THR A 1 232 ? 15.220 -32.415 2.700 1.00 16.39 232 THR A O 1
ATOM 1575 N N . GLY A 1 233 ? 16.717 -34.102 2.704 1.00 14.23 233 GLY A N 1
ATOM 1576 C CA . GLY A 1 233 ? 15.819 -35.073 2.096 1.00 13.37 233 GLY A CA 1
ATOM 1577 C C . GLY A 1 233 ? 16.081 -35.311 0.617 1.00 14.76 233 GLY A C 1
ATOM 1578 O O . GLY A 1 233 ? 17.056 -34.810 0.054 1.00 16.88 233 GLY A O 1
ATOM 1579 N N . PRO A 1 234 ? 15.206 -36.091 -0.031 1.00 15.87 234 PRO A N 1
ATOM 1580 C CA . PRO A 1 234 ? 15.383 -36.410 -1.451 1.00 18.22 234 PRO A CA 1
ATOM 1581 C C . PRO A 1 234 ? 15.349 -35.159 -2.330 1.00 19.62 234 PRO A C 1
ATOM 1582 O O . PRO A 1 234 ? 14.758 -34.157 -1.947 1.00 16.77 234 PRO A O 1
ATOM 1586 N N . ASP A 1 235 ? 15.989 -35.211 -3.488 1.00 18.47 235 ASP A N 1
ATOM 1587 C CA . ASP A 1 235 ? 16.014 -34.052 -4.381 1.00 17.61 235 ASP A CA 1
ATOM 1588 C C . ASP A 1 235 ? 14.606 -33.571 -4.732 1.00 16.78 235 ASP A C 1
ATOM 1589 O O . ASP A 1 235 ? 14.396 -32.387 -4.969 1.00 15.91 235 ASP A O 1
ATOM 1594 N N . ALA A 1 236 ? 13.642 -34.492 -4.769 1.00 17.71 236 ALA A N 1
ATOM 1595 C CA . ALA A 1 236 ? 12.250 -34.107 -4.993 1.00 19.95 236 ALA A CA 1
ATOM 1596 C C . ALA A 1 236 ? 11.752 -33.102 -3.954 1.00 18.70 236 ALA A C 1
ATOM 1597 O O . ALA A 1 236 ? 10.877 -32.285 -4.253 1.00 18.23 236 ALA A O 1
ATOM 1599 N N . ASP A 1 237 ? 12.318 -33.152 -2.749 1.00 15.58 237 ASP A N 1
ATOM 1600 C CA . ASP A 1 237 ? 11.958 -32.217 -1.675 1.00 13.79 237 ASP A CA 1
ATOM 1601 C C . ASP A 1 237 ? 12.807 -30.943 -1.686 1.00 15.72 237 ASP A C 1
ATOM 1602 O O . ASP A 1 237 ? 12.344 -29.887 -1.257 1.00 15.19 237 ASP A O 1
ATOM 1607 N N . VAL A 1 238 ? 14.056 -31.054 -2.136 1.00 15.08 238 VAL A N 1
ATOM 1608 C CA . VAL A 1 238 ? 14.996 -29.940 -2.050 1.00 17.72 238 VAL A CA 1
ATOM 1609 C C . VAL A 1 238 ? 14.780 -28.934 -3.182 1.00 16.51 238 VAL A C 1
ATOM 1610 O O . VAL A 1 238 ? 15.004 -27.737 -3.009 1.00 14.71 238 VAL A O 1
ATOM 1614 N N . GLY A 1 239 ? 14.325 -29.415 -4.336 1.00 14.27 239 GLY A N 1
ATOM 1615 C CA . GLY A 1 239 ? 14.033 -28.533 -5.454 1.00 15.20 239 GLY A CA 1
ATOM 1616 C C . GLY A 1 239 ? 15.258 -28.086 -6.215 1.00 17.84 239 GLY A C 1
ATOM 1617 O O . GLY A 1 239 ? 15.727 -26.948 -6.059 1.00 17.23 239 GLY A O 1
ATOM 1618 N N . LEU A 1 240 ? 15.780 -28.994 -7.038 1.00 15.54 240 LEU A N 1
ATOM 1619 C CA . LEU A 1 240 ? 16.971 -28.726 -7.830 1.00 18.24 240 LEU A CA 1
ATOM 1620 C C . LEU A 1 240 ? 16.647 -28.511 -9.306 1.00 18.95 240 LEU A C 1
ATOM 1621 O O . LEU A 1 240 ? 15.912 -29.296 -9.930 1.00 18.51 240 LEU A O 1
ATOM 1626 N N . ASP A 1 241 ? 17.211 -27.445 -9.863 1.00 15.15 241 ASP A N 1
ATOM 1627 C CA . ASP A 1 241 ? 17.133 -27.188 -11.297 1.00 18.10 241 ASP A CA 1
ATOM 1628 C C . ASP A 1 241 ? 17.949 -28.262 -11.970 1.00 20.38 241 ASP A C 1
ATOM 1629 O O . ASP A 1 241 ? 18.856 -28.813 -11.347 1.00 21.77 241 ASP A O 1
ATOM 1634 N N . LYS A 1 242 ? 17.647 -28.565 -13.231 1.00 20.97 242 LYS A N 1
ATOM 1635 C CA . LYS A 1 242 ? 18.419 -29.580 -13.931 1.00 19.43 242 LYS A CA 1
ATOM 1636 C C . LYS A 1 242 ? 19.877 -29.147 -14.052 1.00 20.81 242 LYS A C 1
ATOM 1637 O O . LYS A 1 242 ? 20.772 -29.988 -14.155 1.00 24.48 242 LYS A O 1
ATOM 1643 N N . ASP A 1 243 ? 20.111 -27.839 -14.008 1.00 24.32 243 ASP A N 1
ATOM 1644 C CA . ASP A 1 243 ? 21.465 -27.290 -14.097 1.00 25.25 243 ASP A CA 1
ATOM 1645 C C . ASP A 1 243 ? 22.103 -26.988 -12.744 1.00 22.45 243 ASP A C 1
ATOM 1646 O O . ASP A 1 243 ? 23.082 -26.247 -12.685 1.00 21.20 243 ASP A O 1
ATOM 1651 N N . PHE A 1 244 ? 21.552 -27.550 -11.669 1.00 19.48 244 PHE A N 1
ATOM 1652 C CA . PHE A 1 244 ? 22.067 -27.308 -10.308 1.00 18.53 244 PHE A CA 1
ATOM 1653 C C . PHE A 1 244 ? 23.573 -27.566 -10.203 1.00 18.36 244 PHE A C 1
ATOM 1654 O O . PHE A 1 244 ? 24.039 -28.671 -10.469 1.00 16.97 244 PHE A O 1
ATOM 1662 N N . ASN A 1 245 ? 24.315 -26.530 -9.817 1.00 20.11 245 ASN A N 1
ATOM 1663 C CA . ASN A 1 245 ? 25.770 -26.577 -9.678 1.00 19.49 245 ASN A CA 1
ATOM 1664 C C . ASN A 1 245 ? 26.509 -27.023 -10.935 1.00 17.77 245 ASN A C 1
ATOM 1665 O O . ASN A 1 245 ? 27.584 -27.610 -10.850 1.00 15.35 245 ASN A O 1
ATOM 1670 N N . LYS A 1 246 ? 25.944 -26.714 -12.098 1.00 18.73 246 LYS A N 1
ATOM 1671 C CA . LYS A 1 246 ? 26.591 -27.008 -13.380 1.00 21.56 246 LYS A CA 1
ATOM 1672 C C . LYS A 1 246 ? 28.018 -26.464 -13.465 1.00 21.46 246 LYS A C 1
ATOM 1673 O O . LYS A 1 246 ? 28.924 -27.135 -13.982 1.00 22.28 246 LYS A O 1
ATOM 1679 N N . HIS A 1 247 ? 28.217 -25.250 -12.954 1.00 17.95 247 HIS A N 1
ATOM 1680 C CA . HIS A 1 247 ? 29.521 -24.595 -13.017 1.00 18.20 247 HIS A CA 1
ATOM 1681 C C . HIS A 1 247 ? 30.467 -25.057 -11.914 1.00 16.62 247 HIS A C 1
ATOM 1682 O O . HIS A 1 247 ? 31.659 -24.784 -11.975 1.00 18.11 247 HIS A O 1
ATOM 1689 N N . ASN A 1 248 ? 29.939 -25.752 -10.908 1.00 14.12 248 ASN A N 1
ATOM 1690 C CA . ASN A 1 248 ? 30.771 -26.250 -9.808 1.00 12.26 248 ASN A CA 1
ATOM 1691 C C . ASN A 1 248 ? 30.335 -27.633 -9.372 1.00 18.43 248 ASN A C 1
ATOM 1692 O O . ASN A 1 248 ? 29.830 -27.799 -8.273 1.00 16.57 248 ASN A O 1
ATOM 1697 N N . PRO A 1 249 ? 30.508 -28.637 -10.242 1.00 16.74 249 PRO A N 1
ATOM 1698 C CA . PRO A 1 249 ? 29.971 -29.949 -9.857 1.00 17.35 249 PRO A CA 1
ATOM 1699 C C . PRO A 1 249 ? 30.663 -30.527 -8.621 1.00 15.77 249 PRO A C 1
ATOM 1700 O O . PRO A 1 249 ? 30.114 -31.416 -7.968 1.00 13.89 249 PRO A O 1
ATOM 1704 N N . HIS A 1 250 ? 31.839 -30.008 -8.284 1.00 16.10 250 HIS A N 1
ATOM 1705 C CA . HIS A 1 250 ? 32.561 -30.489 -7.113 1.00 18.95 250 HIS A CA 1
ATOM 1706 C C . HIS A 1 250 ? 31.912 -30.016 -5.794 1.00 14.73 250 HIS A C 1
ATOM 1707 O O . HIS A 1 250 ? 32.309 -30.459 -4.718 1.00 17.85 250 HIS A O 1
ATOM 1714 N N . TYR A 1 251 ? 30.929 -29.120 -5.881 1.00 13.13 251 TYR A N 1
ATOM 1715 C CA . TYR A 1 251 ? 30.121 -28.750 -4.717 1.00 13.61 251 TYR A CA 1
ATOM 1716 C C . TYR A 1 251 ? 29.195 -29.898 -4.331 1.00 16.38 251 TYR A C 1
ATOM 1717 O O . TYR A 1 251 ? 28.662 -29.934 -3.220 1.00 15.58 251 TYR A O 1
ATOM 1726 N N . GLY A 1 252 ? 28.991 -30.819 -5.268 1.00 13.50 252 GLY A N 1
ATOM 1727 C CA . GLY A 1 252 ? 27.969 -31.838 -5.133 1.00 15.73 252 GLY A CA 1
ATOM 1728 C C . GLY A 1 252 ? 26.712 -31.517 -5.922 1.00 17.01 252 GLY A C 1
ATOM 1729 O O . GLY A 1 252 ? 26.341 -30.350 -6.082 1.00 17.50 252 GLY A O 1
ATOM 1730 N N . GLN A 1 253 ? 26.042 -32.553 -6.418 1.00 14.84 253 GLN A N 1
ATOM 1731 C CA . GLN A 1 253 ? 24.809 -32.317 -7.154 1.00 16.72 253 GLN A CA 1
ATOM 1732 C C . GLN A 1 253 ? 23.653 -33.157 -6.606 1.00 17.60 253 GLN A C 1
ATOM 1733 O O . GLN A 1 253 ? 22.962 -32.717 -5.682 1.00 18.54 253 GLN A O 1
ATOM 1739 N N . LYS A 1 254 ? 23.435 -34.350 -7.156 1.00 20.87 254 LYS A N 1
ATOM 1740 C CA . LYS A 1 254 ? 22.209 -35.101 -6.855 1.00 17.59 254 LYS A CA 1
ATOM 1741 C C . LYS A 1 254 ? 22.300 -36.081 -5.675 1.00 15.06 254 LYS A C 1
ATOM 1742 O O . LYS A 1 254 ? 23.347 -36.673 -5.412 1.00 17.31 254 LYS A O 1
ATOM 1748 N N . GLY A 1 255 ? 21.184 -36.224 -4.959 1.00 15.32 255 GLY A N 1
ATOM 1749 C CA . GLY A 1 255 ? 21.011 -37.257 -3.953 1.00 18.47 255 GLY A CA 1
ATOM 1750 C C . GLY A 1 255 ? 21.636 -37.028 -2.587 1.00 16.05 255 GLY A C 1
ATOM 1751 O O . GLY A 1 255 ? 21.519 -37.877 -1.703 1.00 15.90 255 GLY A O 1
ATOM 1752 N N . LEU A 1 256 ? 22.276 -35.881 -2.399 1.00 15.09 256 LEU A N 1
ATOM 1753 C CA . LEU A 1 256 ? 23.100 -35.663 -1.216 1.00 15.33 256 LEU A CA 1
ATOM 1754 C C . LEU A 1 256 ? 22.291 -35.254 0.012 1.00 16.62 256 LEU A C 1
ATOM 1755 O O . LEU A 1 256 ? 22.792 -35.312 1.148 1.00 15.12 256 LEU A O 1
ATOM 1760 N N . GLY A 1 257 ? 21.044 -34.854 -0.224 1.00 15.85 257 GLY A N 1
ATOM 1761 C CA . GLY A 1 257 ? 20.127 -34.507 0.850 1.00 13.22 257 GLY A CA 1
ATOM 1762 C C . GLY A 1 257 ? 19.746 -35.726 1.664 1.00 17.68 257 GLY A C 1
ATOM 1763 O O . GLY A 1 257 ? 19.265 -35.589 2.792 1.00 16.75 257 GLY A O 1
ATOM 1764 N N . THR A 1 258 ? 19.950 -36.922 1.107 1.00 17.15 258 THR A N 1
ATOM 1765 C CA . THR A 1 258 ? 19.824 -38.138 1.910 1.00 17.08 258 THR A CA 1
ATOM 1766 C C . THR A 1 258 ? 21.129 -38.916 2.019 1.00 16.23 258 THR A C 1
ATOM 1767 O O . THR A 1 258 ? 21.370 -39.576 3.036 1.00 16.83 258 THR A O 1
ATOM 1771 N N . SER A 1 259 ? 21.975 -38.858 0.990 1.00 16.62 259 SER A N 1
ATOM 1772 C CA . SER A 1 259 ? 23.138 -39.741 0.976 1.00 17.98 259 SER A CA 1
ATOM 1773 C C . SER A 1 259 ? 24.228 -39.272 1.940 1.00 20.24 259 SER A C 1
ATOM 1774 O O . SER A 1 259 ? 25.130 -40.044 2.265 1.00 19.13 259 SER A O 1
ATOM 1777 N N . THR A 1 260 ? 24.150 -38.023 2.404 1.00 16.83 260 THR A N 1
ATOM 1778 C CA . THR A 1 260 ? 25.109 -37.543 3.408 1.00 14.16 260 THR A CA 1
ATOM 1779 C C . THR A 1 260 ? 24.512 -37.565 4.811 1.00 14.86 260 THR A C 1
ATOM 1780 O O . THR A 1 260 ? 24.963 -36.842 5.716 1.00 15.68 260 THR A O 1
ATOM 1784 N N . TRP A 1 261 ? 23.502 -38.414 4.979 1.00 13.76 261 TRP A N 1
ATOM 1785 C CA . TRP A 1 261 ? 22.913 -38.717 6.280 1.00 17.68 261 TRP A CA 1
ATOM 1786 C C . TRP A 1 261 ? 22.859 -40.231 6.450 1.00 17.16 261 TRP A C 1
ATOM 1787 O O . TRP A 1 261 ? 22.941 -40.973 5.472 1.00 16.85 261 TRP A O 1
ATOM 1798 N N . GLU A 1 262 ? 22.719 -40.684 7.687 1.00 17.69 262 GLU A N 1
ATOM 1799 C CA . GLU A 1 262 ? 22.483 -42.096 7.949 1.00 19.49 262 GLU A CA 1
ATOM 1800 C C . GLU A 1 262 ? 20.982 -42.350 8.132 1.00 18.96 262 GLU A C 1
ATOM 1801 O O . GLU A 1 262 ? 20.348 -41.769 9.014 1.00 16.17 262 GLU A O 1
ATOM 1807 N N . ASP A 1 263 ? 20.424 -43.200 7.272 1.00 18.76 263 ASP A N 1
ATOM 1808 C CA . ASP A 1 263 ? 19.005 -43.560 7.312 1.00 20.42 263 ASP A CA 1
ATOM 1809 C C . ASP A 1 263 ? 18.113 -42.303 7.344 1.00 20.06 263 ASP A C 1
ATOM 1810 O O . ASP A 1 263 ? 18.331 -41.385 6.550 1.00 18.05 263 ASP A O 1
ATOM 1815 N N . ASN A 1 264 ? 17.129 -42.237 8.240 1.00 15.68 264 ASN A N 1
ATOM 1816 C CA . ASN A 1 264 ? 16.180 -41.120 8.190 1.00 15.64 264 ASN A CA 1
ATOM 1817 C C . ASN A 1 264 ? 16.489 -39.941 9.111 1.00 16.60 264 ASN A C 1
ATOM 1818 O O . ASN A 1 264 ? 15.593 -39.161 9.437 1.00 20.83 264 ASN A O 1
ATOM 1823 N N . ALA A 1 265 ? 17.748 -39.791 9.519 1.00 16.87 265 ALA A N 1
ATOM 1824 C CA . ALA A 1 265 ? 18.115 -38.695 10.415 1.00 14.34 265 ALA A CA 1
ATOM 1825 C C . ALA A 1 265 ? 17.884 -37.324 9.783 1.00 16.52 265 ALA A C 1
ATOM 1826 O O . ALA A 1 265 ? 17.775 -36.313 10.487 1.00 15.38 265 ALA A O 1
ATOM 1828 N N . TRP A 1 266 ? 17.801 -37.285 8.456 1.00 14.41 266 TRP A N 1
ATOM 1829 C CA . TRP A 1 266 ? 17.577 -36.015 7.773 1.00 12.90 266 TRP A CA 1
ATOM 1830 C C . TRP A 1 266 ? 16.170 -35.475 8.048 1.00 14.80 266 TRP A C 1
ATOM 1831 O O . TRP A 1 266 ? 15.942 -34.280 7.910 1.00 17.41 266 TRP A O 1
ATOM 1842 N N . LYS A 1 267 ? 15.229 -36.348 8.423 1.00 13.90 267 LYS A N 1
ATOM 1843 C CA . LYS A 1 267 ? 13.848 -35.901 8.659 1.00 15.56 267 LYS A CA 1
ATOM 1844 C C . LYS A 1 267 ? 13.734 -34.873 9.789 1.00 17.00 267 LYS A C 1
ATOM 1845 O O . LYS A 1 267 ? 12.813 -34.041 9.810 1.00 18.05 267 LYS A O 1
ATOM 1851 N N . ILE A 1 268 ? 14.654 -34.964 10.740 1.00 14.44 268 ILE A N 1
ATOM 1852 C CA . ILE A 1 268 ? 14.749 -33.999 11.827 1.00 13.89 268 ILE A CA 1
ATOM 1853 C C . ILE A 1 268 ? 16.082 -33.261 11.749 1.00 17.04 268 ILE A C 1
ATOM 1854 O O . ILE A 1 268 ? 16.719 -32.985 12.763 1.00 17.20 268 ILE A O 1
ATOM 1859 N N . GLY A 1 269 ? 16.484 -32.906 10.536 1.00 15.42 269 GLY A N 1
ATOM 1860 C CA . GLY A 1 269 ? 17.875 -32.552 10.305 1.00 14.37 269 GLY A CA 1
ATOM 1861 C C . GLY A 1 269 ? 18.246 -31.082 10.268 1.00 12.51 269 GLY A C 1
ATOM 1862 O O . GLY A 1 269 ? 19.378 -30.743 9.913 1.00 12.31 269 GLY A O 1
ATOM 1863 N N . GLY A 1 270 ? 17.332 -30.195 10.632 1.00 11.39 270 GLY A N 1
ATOM 1864 C CA . GLY A 1 270 ? 17.680 -28.777 10.669 1.00 11.66 270 GLY A CA 1
ATOM 1865 C C . GLY A 1 270 ? 17.722 -28.128 9.292 1.00 11.63 270 GLY A C 1
ATOM 1866 O O . GLY A 1 270 ? 17.043 -28.558 8.366 1.00 13.59 270 GLY A O 1
ATOM 1867 N N . GLY A 1 271 ? 18.519 -27.069 9.165 1.00 10.62 271 GLY A N 1
ATOM 1868 C CA . GLY A 1 271 ? 18.636 -26.352 7.906 1.00 10.56 271 GLY A CA 1
ATOM 1869 C C . GLY A 1 271 ? 17.573 -25.285 7.717 1.00 11.59 271 GLY A C 1
ATOM 1870 O O . GLY A 1 271 ? 17.368 -24.798 6.616 1.00 12.40 271 GLY A O 1
ATOM 1871 N N . THR A 1 272 ? 16.885 -24.936 8.797 1.00 12.49 272 THR A N 1
ATOM 1872 C CA . THR A 1 272 ? 15.940 -23.832 8.794 1.00 10.26 272 THR A CA 1
ATOM 1873 C C . THR A 1 272 ? 16.591 -22.543 8.302 1.00 11.18 272 THR A C 1
ATOM 1874 O O . THR A 1 272 ? 17.793 -22.314 8.545 1.00 12.69 272 THR A O 1
ATOM 1878 N N . ASN A 1 273 ? 15.805 -21.701 7.627 1.00 11.60 273 ASN A N 1
ATOM 1879 C CA . ASN A 1 273 ? 16.319 -20.415 7.141 1.00 15.44 273 ASN A CA 1
ATOM 1880 C C . ASN A 1 273 ? 15.518 -19.277 7.754 1.00 9.75 273 ASN A C 1
ATOM 1881 O O . ASN A 1 273 ? 14.371 -19.039 7.390 1.00 11.95 273 ASN A O 1
ATOM 1886 N N . TRP A 1 274 ? 16.148 -18.586 8.701 1.00 12.42 274 TRP A N 1
ATOM 1887 C CA . TRP A 1 274 ? 15.475 -17.565 9.505 1.00 13.13 274 TRP A CA 1
ATOM 1888 C C . TRP A 1 274 ? 16.206 -16.231 9.405 1.00 14.44 274 TRP A C 1
ATOM 1889 O O . TRP A 1 274 ? 15.912 -15.294 10.148 1.00 10.44 274 TRP A O 1
ATOM 1900 N N . GLY A 1 275 ? 17.158 -16.152 8.472 1.00 12.55 275 GLY A N 1
ATOM 1901 C CA . GLY A 1 275 ? 17.906 -14.927 8.256 1.00 12.43 275 GLY A CA 1
ATOM 1902 C C . GLY A 1 275 ? 17.325 -14.094 7.123 1.00 11.82 275 GLY A C 1
ATOM 1903 O O . GLY A 1 275 ? 16.136 -13.772 7.129 1.00 11.55 275 GLY A O 1
ATOM 1904 N N . TRP A 1 276 ? 18.165 -13.768 6.140 1.00 10.94 276 TRP A N 1
ATOM 1905 C CA . TRP A 1 276 ? 17.835 -12.742 5.151 1.00 10.10 276 TRP A CA 1
ATOM 1906 C C . TRP A 1 276 ? 17.932 -13.229 3.712 1.00 11.95 276 TRP A C 1
ATOM 1907 O O . TRP A 1 276 ? 18.509 -14.287 3.439 1.00 14.88 276 TRP A O 1
ATOM 1918 N N . TYR A 1 277 ? 17.344 -12.469 2.790 1.00 11.51 277 TYR A N 1
ATOM 1919 C CA . TYR A 1 277 ? 17.473 -12.781 1.364 1.00 13.32 277 TYR A CA 1
ATOM 1920 C C . TYR A 1 277 ? 18.002 -11.605 0.568 1.00 12.96 277 TYR A C 1
ATOM 1921 O O . TYR A 1 277 ? 17.870 -10.451 0.980 1.00 15.02 277 TYR A O 1
ATOM 1930 N N . ALA A 1 278 ? 18.558 -11.901 -0.604 1.00 12.73 278 ALA A N 1
ATOM 1931 C CA . ALA A 1 278 ? 18.795 -10.871 -1.602 1.00 14.11 278 ALA A CA 1
ATOM 1932 C C . ALA A 1 278 ? 18.211 -11.348 -2.920 1.00 13.06 278 ALA A C 1
ATOM 1933 O O . ALA A 1 278 ? 17.924 -12.533 -3.082 1.00 11.32 278 ALA A O 1
ATOM 1935 N N . TYR A 1 279 ? 18.025 -10.425 -3.853 1.00 14.45 279 TYR A N 1
ATOM 1936 C CA . TYR A 1 279 ? 17.368 -10.748 -5.122 1.00 12.55 279 TYR A CA 1
ATOM 1937 C C . TYR A 1 279 ? 17.976 -9.954 -6.264 1.00 16.90 279 TYR A C 1
ATOM 1938 O O . TYR A 1 279 ? 18.218 -8.751 -6.141 1.00 17.25 279 TYR A O 1
ATOM 1947 N N . ASP A 1 280 ? 18.238 -10.639 -7.370 1.00 13.66 280 ASP A N 1
ATOM 1948 C CA . ASP A 1 280 ? 18.740 -9.987 -8.575 1.00 13.85 280 ASP A CA 1
ATOM 1949 C C . ASP A 1 280 ? 17.634 -10.062 -9.619 1.00 13.92 280 ASP A C 1
ATOM 1950 O O . ASP A 1 280 ? 17.351 -11.136 -10.127 1.00 16.61 280 ASP A O 1
ATOM 1955 N N . PRO A 1 281 ? 17.013 -8.917 -9.939 1.00 14.73 281 PRO A N 1
ATOM 1956 C CA . PRO A 1 281 ? 15.873 -8.926 -10.870 1.00 20.34 281 PRO A CA 1
ATOM 1957 C C . PRO A 1 281 ? 16.245 -9.369 -12.284 1.00 21.97 281 PRO A C 1
ATOM 1958 O O . PRO A 1 281 ? 15.420 -9.947 -12.996 1.00 24.61 281 PRO A O 1
ATOM 1962 N N . GLN A 1 282 ? 17.474 -9.098 -12.697 1.00 17.25 282 GLN A N 1
ATOM 1963 C CA . GLN A 1 282 ? 17.874 -9.416 -14.066 1.00 21.65 282 GLN A CA 1
ATOM 1964 C C . GLN A 1 282 ? 18.066 -10.909 -14.235 1.00 22.87 282 GLN A C 1
ATOM 1965 O O . GLN A 1 282 ? 17.676 -11.480 -15.253 1.00 26.51 282 GLN A O 1
ATOM 1971 N N . LEU A 1 283 ? 18.639 -11.547 -13.222 1.00 19.54 283 LEU A N 1
ATOM 1972 C CA . LEU A 1 283 ? 18.845 -12.992 -13.242 1.00 15.97 283 LEU A CA 1
ATOM 1973 C C . LEU A 1 283 ? 17.579 -13.726 -12.798 1.00 18.88 283 LEU A C 1
ATOM 1974 O O . LEU A 1 283 ? 17.441 -14.936 -13.026 1.00 18.27 283 LEU A O 1
ATOM 1979 N N . ASP A 1 284 ? 16.680 -12.970 -12.167 1.00 17.10 284 ASP A N 1
ATOM 1980 C CA . ASP A 1 284 ? 15.474 -13.470 -11.500 1.00 19.66 284 ASP A CA 1
ATOM 1981 C C . ASP A 1 284 ? 15.807 -14.605 -10.526 1.00 18.67 284 ASP A C 1
ATOM 1982 O O . ASP A 1 284 ? 15.148 -15.653 -10.501 1.00 16.89 284 ASP A O 1
ATOM 1987 N N . MET A 1 285 ? 16.850 -14.380 -9.732 1.00 17.84 285 MET A N 1
ATOM 1988 C CA . MET A 1 285 ? 17.295 -15.338 -8.731 1.00 15.54 285 MET A CA 1
ATOM 1989 C C . MET A 1 285 ? 17.326 -14.674 -7.367 1.00 13.68 285 MET A C 1
ATOM 1990 O O . MET A 1 285 ? 17.712 -13.511 -7.255 1.00 12.56 285 MET A O 1
ATOM 1995 N N . PHE A 1 286 ? 16.931 -15.410 -6.335 1.00 14.85 286 PHE A N 1
ATOM 1996 C CA . PHE A 1 286 ? 17.092 -14.916 -4.977 1.00 13.30 286 PHE A CA 1
ATOM 1997 C C . PHE A 1 286 ? 18.087 -15.801 -4.240 1.00 13.65 286 PHE A C 1
ATOM 1998 O O . PHE A 1 286 ? 18.365 -16.934 -4.667 1.00 12.51 286 PHE A O 1
ATOM 2006 N N . TYR A 1 287 ? 18.635 -15.261 -3.149 1.00 12.70 287 TYR A N 1
ATOM 2007 C CA . TYR A 1 287 ? 19.772 -15.859 -2.445 1.00 12.94 287 TYR A CA 1
ATOM 2008 C C . TYR A 1 287 ? 19.553 -15.846 -0.939 1.00 11.47 287 TYR A C 1
ATOM 2009 O O . TYR A 1 287 ? 19.099 -14.852 -0.387 1.00 11.46 287 TYR A O 1
ATOM 2018 N N . TYR A 1 288 ? 19.875 -16.951 -0.273 1.00 13.00 288 TYR A N 1
ATOM 2019 C CA . TYR A 1 288 ? 19.780 -17.011 1.185 1.00 13.34 288 TYR A CA 1
ATOM 2020 C C . TYR A 1 288 ? 20.617 -18.190 1.656 1.00 11.87 288 TYR A C 1
ATOM 2021 O O . TYR A 1 288 ? 21.039 -19.035 0.847 1.00 10.44 288 TYR A O 1
ATOM 2030 N N . GLY A 1 289 ? 20.842 -18.259 2.960 1.00 11.98 289 GLY A N 1
ATOM 2031 C CA . GLY A 1 289 ? 21.518 -19.404 3.536 1.00 10.45 289 GLY A CA 1
ATOM 2032 C C . GLY A 1 289 ? 20.628 -20.287 4.389 1.00 9.91 289 GLY A C 1
ATOM 2033 O O . GLY A 1 289 ? 19.754 -19.798 5.119 1.00 10.54 289 GLY A O 1
ATOM 2034 N N . SER A 1 290 ? 20.845 -21.598 4.299 1.00 10.05 290 SER A N 1
ATOM 2035 C CA . SER A 1 290 ? 20.159 -22.536 5.193 1.00 10.81 290 SER A CA 1
ATOM 2036 C C . SER A 1 290 ? 20.974 -22.772 6.461 1.00 10.39 290 SER A C 1
ATOM 2037 O O . SER A 1 290 ? 22.200 -22.639 6.459 1.00 12.29 290 SER A O 1
ATOM 2040 N N . GLY A 1 291 ? 20.279 -23.131 7.540 1.00 11.18 291 GLY A N 1
ATOM 2041 C CA . GLY A 1 291 ? 20.888 -23.162 8.864 1.00 10.21 291 GLY A CA 1
ATOM 2042 C C . GLY A 1 291 ? 21.546 -24.457 9.286 1.00 13.42 291 GLY A C 1
ATOM 2043 O O . GLY A 1 291 ? 21.845 -25.321 8.461 1.00 11.99 291 GLY A O 1
ATOM 2044 N N . ASN A 1 292 ? 21.768 -24.573 10.593 1.00 12.87 292 ASN A N 1
ATOM 2045 C CA . ASN A 1 292 ? 22.483 -25.701 11.174 1.00 10.14 292 ASN A CA 1
ATOM 2046 C C . ASN A 1 292 ? 21.712 -27.001 11.130 1.00 10.44 292 ASN A C 1
ATOM 2047 O O . ASN A 1 292 ? 20.484 -27.003 11.193 1.00 12.10 292 ASN A O 1
ATOM 2052 N N . PRO A 1 293 ? 22.439 -28.126 11.045 1.00 11.49 293 PRO A N 1
ATOM 2053 C CA . PRO A 1 293 ? 21.817 -29.441 11.200 1.00 11.08 293 PRO A CA 1
ATOM 2054 C C . PRO A 1 293 ? 21.466 -29.689 12.664 1.00 13.82 293 PRO A C 1
ATOM 2055 O O . PRO A 1 293 ? 22.093 -29.111 13.555 1.00 14.64 293 PRO A O 1
ATOM 2059 N N . ALA A 1 294 ? 20.460 -30.525 12.896 1.00 11.15 294 ALA A N 1
ATOM 2060 C CA . ALA A 1 294 ? 20.100 -30.961 14.245 1.00 12.39 294 ALA A CA 1
ATOM 2061 C C . ALA A 1 294 ? 20.459 -32.426 14.427 1.00 12.97 294 ALA A C 1
ATOM 2062 O O . ALA A 1 294 ? 20.421 -33.191 13.464 1.00 14.83 294 ALA A O 1
ATOM 2064 N N . PRO A 1 295 ? 20.822 -32.828 15.653 1.00 13.65 295 PRO A N 1
ATOM 2065 C CA . PRO A 1 295 ? 20.997 -31.979 16.837 1.00 14.43 295 PRO A CA 1
ATOM 2066 C C . PRO A 1 295 ? 22.368 -31.308 16.834 1.00 13.96 295 PRO A C 1
ATOM 2067 O O . PRO A 1 295 ? 23.111 -31.482 15.869 1.00 14.45 295 PRO A O 1
ATOM 2071 N N . TRP A 1 296 ? 22.698 -30.556 17.881 1.00 12.31 296 TRP A N 1
ATOM 2072 C CA . TRP A 1 296 ? 24.036 -29.974 17.986 1.00 17.05 296 TRP A CA 1
ATOM 2073 C C . TRP A 1 296 ? 25.079 -31.070 18.195 1.00 16.29 296 TRP A C 1
ATOM 2074 O O . TRP A 1 296 ? 26.249 -30.906 17.832 1.00 14.15 296 TRP A O 1
ATOM 2085 N N . ASN A 1 297 ? 24.645 -32.176 18.795 1.00 15.94 297 ASN A N 1
ATOM 2086 C CA . ASN A 1 297 ? 25.490 -33.353 18.985 1.00 15.44 297 ASN A CA 1
ATOM 2087 C C . ASN A 1 297 ? 25.884 -33.972 17.641 1.00 13.01 297 ASN A C 1
ATOM 2088 O O . ASN A 1 297 ? 25.096 -34.696 17.036 1.00 13.54 297 ASN A O 1
ATOM 2093 N N . GLU A 1 298 ? 27.111 -33.714 17.192 1.00 13.34 298 GLU A N 1
ATOM 2094 C CA . GLU A 1 298 ? 27.543 -34.160 15.869 1.00 14.22 298 GLU A CA 1
ATOM 2095 C C . GLU A 1 298 ? 27.624 -35.677 15.721 1.00 14.27 298 GLU A C 1
ATOM 2096 O O . GLU A 1 298 ? 27.525 -36.197 14.609 1.00 14.62 298 GLU A O 1
ATOM 2102 N N . THR A 1 299 ? 27.808 -36.380 16.835 1.00 14.15 299 THR A N 1
ATOM 2103 C CA . THR A 1 299 ? 28.003 -37.826 16.806 1.00 14.14 299 THR A CA 1
ATOM 2104 C C . THR A 1 299 ? 26.705 -38.548 16.491 1.00 13.62 299 THR A C 1
ATOM 2105 O O . THR A 1 299 ? 26.714 -39.677 16.004 1.00 17.17 299 THR A O 1
ATOM 2109 N N . MET A 1 300 ? 25.582 -37.883 16.747 1.00 13.66 300 MET A N 1
ATOM 2110 C CA . MET A 1 300 ? 24.280 -38.445 16.420 1.00 14.24 300 MET A CA 1
ATOM 2111 C C . MET A 1 300 ? 23.876 -38.265 14.953 1.00 18.44 300 MET A C 1
ATOM 2112 O O . MET A 1 300 ? 22.812 -38.711 14.551 1.00 17.21 300 MET A O 1
ATOM 2117 N N . ARG A 1 301 ? 24.706 -37.599 14.159 1.00 13.93 301 ARG A N 1
ATOM 2118 C CA . ARG A 1 301 ? 24.388 -37.431 12.748 1.00 12.84 301 ARG A CA 1
ATOM 2119 C C . ARG A 1 301 ? 25.637 -37.453 11.872 1.00 14.87 301 ARG A C 1
ATOM 2120 O O . ARG A 1 301 ? 26.034 -36.426 11.316 1.00 14.81 301 ARG A O 1
ATOM 2128 N N . PRO A 1 302 ? 26.254 -38.636 11.738 1.00 13.38 302 PRO A N 1
ATOM 2129 C CA . PRO A 1 302 ? 27.407 -38.756 10.846 1.00 13.14 302 PRO A CA 1
ATOM 2130 C C . PRO A 1 302 ? 27.036 -38.312 9.424 1.00 17.51 302 PRO A C 1
ATOM 2131 O O . PRO A 1 302 ? 25.907 -38.553 8.972 1.00 15.64 302 PRO A O 1
ATOM 2135 N N . GLY A 1 303 ? 27.968 -37.658 8.738 1.00 13.18 303 GLY A N 1
ATOM 2136 C CA . GLY A 1 303 ? 27.763 -37.301 7.342 1.00 14.62 303 GLY A CA 1
ATOM 2137 C C . GLY A 1 303 ? 27.848 -35.814 7.087 1.00 15.44 303 GLY A C 1
ATOM 2138 O O . GLY A 1 303 ? 27.789 -35.018 8.014 1.00 15.48 303 GLY A O 1
ATOM 2139 N N . ASP A 1 304 ? 27.978 -35.419 5.824 1.00 12.25 304 ASP A N 1
ATOM 2140 C CA . ASP A 1 304 ? 28.080 -33.992 5.528 1.00 11.92 304 ASP A CA 1
ATOM 2141 C C . ASP A 1 304 ? 26.785 -33.244 5.828 1.00 11.75 304 ASP A C 1
ATOM 2142 O O . ASP A 1 304 ? 26.806 -32.019 5.940 1.00 12.80 304 ASP A O 1
ATOM 2147 N N . ASN A 1 305 ? 25.683 -33.980 5.958 1.00 11.94 305 ASN A N 1
ATOM 2148 C CA . ASN A 1 305 ? 24.400 -33.396 6.364 1.00 14.15 305 ASN A CA 1
ATOM 2149 C C . ASN A 1 305 ? 23.905 -32.331 5.381 1.00 13.09 305 ASN A C 1
ATOM 2150 O O . ASN A 1 305 ? 23.393 -31.293 5.790 1.00 13.14 305 ASN A O 1
ATOM 2155 N N . LYS A 1 306 ? 24.071 -32.564 4.083 1.00 13.10 306 LYS A N 1
ATOM 2156 C CA . LYS A 1 306 ? 23.568 -31.594 3.109 1.00 14.53 306 LYS A CA 1
ATOM 2157 C C . LYS A 1 306 ? 22.035 -31.612 3.140 1.00 11.76 306 LYS A C 1
ATOM 2158 O O . LYS A 1 306 ? 21.434 -32.629 3.499 1.00 13.35 306 LYS A O 1
ATOM 2164 N N . TRP A 1 307 ? 21.375 -30.506 2.801 1.00 11.59 307 TRP A N 1
ATOM 2165 C CA . TRP A 1 307 ? 21.995 -29.256 2.401 1.00 14.46 307 TRP A CA 1
ATOM 2166 C C . TRP A 1 307 ? 21.789 -28.188 3.479 1.00 11.05 307 TRP A C 1
ATOM 2167 O O . TRP A 1 307 ? 21.399 -27.058 3.192 1.00 10.91 307 TRP A O 1
ATOM 2178 N N . THR A 1 308 ? 22.071 -28.555 4.724 1.00 11.00 308 THR A N 1
ATOM 2179 C CA . THR A 1 308 ? 22.211 -27.567 5.788 1.00 10.74 308 THR A CA 1
ATOM 2180 C C . THR A 1 308 ? 23.427 -26.693 5.486 1.00 12.83 308 THR A C 1
ATOM 2181 O O . THR A 1 308 ? 24.264 -27.060 4.655 1.00 13.66 308 THR A O 1
ATOM 2185 N N . MET A 1 309 ? 23.522 -25.538 6.140 1.00 11.28 309 MET A N 1
ATOM 2186 C CA . MET A 1 309 ? 24.717 -24.688 6.023 1.00 10.19 309 MET A CA 1
ATOM 2187 C C . MET A 1 309 ? 25.093 -24.306 4.589 1.00 11.22 309 MET A C 1
ATOM 2188 O O . MET A 1 309 ? 26.285 -24.220 4.253 1.00 11.65 309 MET A O 1
ATOM 2193 N N . THR A 1 310 ? 24.094 -24.048 3.755 1.00 13.97 310 THR A N 1
ATOM 2194 C CA . THR A 1 310 ? 24.316 -23.881 2.321 1.00 12.29 310 THR A CA 1
ATOM 2195 C C . THR A 1 310 ? 23.892 -22.507 1.796 1.00 10.62 310 THR A C 1
ATOM 2196 O O . THR A 1 310 ? 22.851 -21.980 2.179 1.00 11.04 310 THR A O 1
ATOM 2200 N N . ILE A 1 311 ? 24.747 -21.911 0.968 1.00 10.32 311 ILE A N 1
ATOM 2201 C CA . ILE A 1 311 ? 24.411 -20.713 0.201 1.00 10.84 311 ILE A CA 1
ATOM 2202 C C . ILE A 1 311 ? 23.624 -21.111 -1.048 1.00 12.18 311 ILE A C 1
ATOM 2203 O O . ILE A 1 311 ? 24.118 -21.870 -1.878 1.00 12.39 311 ILE A O 1
ATOM 2208 N N . TRP A 1 312 ? 22.408 -20.589 -1.180 1.00 13.43 312 TRP A N 1
ATOM 2209 C CA . TRP A 1 312 ? 21.530 -20.933 -2.287 1.00 13.21 312 TRP A CA 1
ATOM 2210 C C . TRP A 1 312 ? 21.385 -19.805 -3.288 1.00 13.78 312 TRP A C 1
ATOM 2211 O O . TRP A 1 312 ? 21.268 -18.644 -2.900 1.00 13.35 312 TRP A O 1
ATOM 2222 N N . GLY A 1 313 ? 21.374 -20.158 -4.570 1.00 13.72 313 GLY A N 1
ATOM 2223 C CA . GLY A 1 313 ? 20.874 -19.278 -5.615 1.00 15.02 313 GLY A CA 1
ATOM 2224 C C . GLY A 1 313 ? 19.707 -19.994 -6.271 1.00 14.76 313 GLY A C 1
ATOM 2225 O O . GLY A 1 313 ? 19.906 -21.021 -6.915 1.00 16.18 313 GLY A O 1
ATOM 2226 N N . ARG A 1 314 ? 18.494 -19.477 -6.084 1.00 15.31 314 ARG A N 1
ATOM 2227 C CA . ARG A 1 314 ? 17.275 -20.127 -6.575 1.00 11.92 314 ARG A CA 1
ATOM 2228 C C . ARG A 1 314 ? 16.523 -19.245 -7.554 1.00 17.78 314 ARG A C 1
ATOM 2229 O O . ARG A 1 314 ? 16.495 -18.021 -7.408 1.00 17.18 314 ARG A O 1
ATOM 2237 N N . ASP A 1 315 ? 15.903 -19.882 -8.542 1.00 12.79 315 ASP A N 1
ATOM 2238 C CA . ASP A 1 315 ? 15.002 -19.206 -9.475 1.00 17.75 315 ASP A CA 1
ATOM 2239 C C . ASP A 1 315 ? 13.784 -18.719 -8.698 1.00 17.66 315 ASP A C 1
ATOM 2240 O O . ASP A 1 315 ? 13.261 -19.453 -7.883 1.00 14.75 315 ASP A O 1
ATOM 2245 N N . LEU A 1 316 ? 13.328 -17.492 -8.936 1.00 16.93 316 LEU A N 1
ATOM 2246 C CA . LEU A 1 316 ? 12.225 -16.962 -8.137 1.00 16.28 316 LEU A CA 1
ATOM 2247 C C . LEU A 1 316 ? 10.886 -17.666 -8.372 1.00 14.40 316 LEU A C 1
ATOM 2248 O O . LEU A 1 316 ? 10.226 -18.093 -7.422 1.00 18.48 316 LEU A O 1
ATOM 2253 N N . GLU A 1 317 ? 10.468 -17.772 -9.632 1.00 16.00 317 GLU A N 1
ATOM 2254 C CA . GLU A 1 317 ? 9.115 -18.226 -9.901 1.00 19.94 317 GLU A CA 1
ATOM 2255 C C . GLU A 1 317 ? 8.910 -19.704 -9.571 1.00 16.31 317 GLU A C 1
ATOM 2256 O O . GLU A 1 317 ? 7.846 -20.078 -9.080 1.00 18.14 317 GLU A O 1
ATOM 2262 N N . THR A 1 318 ? 9.926 -20.528 -9.801 1.00 18.42 318 THR A N 1
ATOM 2263 C CA . THR A 1 318 ? 9.806 -21.957 -9.521 1.00 17.04 318 THR A CA 1
ATOM 2264 C C . THR A 1 318 ? 10.407 -22.349 -8.176 1.00 15.42 318 THR A C 1
ATOM 2265 O O . THR A 1 318 ? 10.120 -23.428 -7.658 1.00 18.30 318 THR A O 1
ATOM 2269 N N . GLY A 1 319 ? 11.279 -21.502 -7.636 1.00 14.40 319 GLY A N 1
ATOM 2270 C CA . GLY A 1 319 ? 12.011 -21.864 -6.429 1.00 13.46 319 GLY A CA 1
ATOM 2271 C C . GLY A 1 319 ? 13.167 -22.827 -6.652 1.00 14.91 319 GLY A C 1
ATOM 2272 O O . GLY A 1 319 ? 13.902 -23.132 -5.711 1.00 16.08 319 GLY A O 1
ATOM 2273 N N . LEU A 1 320 ? 13.335 -23.334 -7.875 1.00 16.07 320 LEU A N 1
ATOM 2274 C CA . LEU A 1 320 ? 14.361 -24.357 -8.126 1.00 15.42 320 LEU A CA 1
ATOM 2275 C C . LEU A 1 320 ? 15.794 -23.834 -7.989 1.00 16.52 320 LEU A C 1
ATOM 2276 O O . LEU A 1 320 ? 16.130 -22.761 -8.481 1.00 15.29 320 LEU A O 1
ATOM 2281 N N . ALA A 1 321 ? 16.638 -24.602 -7.308 1.00 16.29 321 ALA A N 1
ATOM 2282 C CA . ALA A 1 321 ? 18.005 -24.165 -7.026 1.00 16.26 321 ALA A CA 1
ATOM 2283 C C . ALA A 1 321 ? 18.900 -24.286 -8.248 1.00 16.10 321 ALA A C 1
ATOM 2284 O O . ALA A 1 321 ? 18.999 -25.367 -8.839 1.00 18.18 321 ALA A O 1
ATOM 2286 N N . LYS A 1 322 ? 19.552 -23.181 -8.607 1.00 12.80 322 LYS A N 1
ATOM 2287 C CA . LYS A 1 322 ? 20.536 -23.161 -9.692 1.00 16.64 322 LYS A CA 1
ATOM 2288 C C . LYS A 1 322 ? 21.928 -23.456 -9.143 1.00 13.50 322 LYS A C 1
ATOM 2289 O O . LYS A 1 322 ? 22.774 -24.053 -9.825 1.00 17.66 322 LYS A O 1
ATOM 2295 N N . PHE A 1 323 ? 22.185 -23.025 -7.909 1.00 13.98 323 PHE A N 1
ATOM 2296 C CA . PHE A 1 323 ? 23.407 -23.458 -7.231 1.00 14.10 323 PHE A CA 1
ATOM 2297 C C . PHE A 1 323 ? 23.227 -23.560 -5.725 1.00 13.28 323 PHE A C 1
ATOM 2298 O O . PHE A 1 323 ? 22.326 -22.953 -5.136 1.00 14.51 323 PHE A O 1
ATOM 2306 N N . GLY A 1 324 ? 24.101 -24.352 -5.112 1.00 13.60 324 GLY A N 1
ATOM 2307 C CA . GLY A 1 324 ? 24.122 -24.500 -3.670 1.00 15.77 324 GLY A CA 1
ATOM 2308 C C . GLY A 1 324 ? 25.528 -24.847 -3.222 1.00 12.66 324 GLY A C 1
ATOM 2309 O O . GLY A 1 324 ? 26.113 -25.820 -3.696 1.00 13.62 324 GLY A O 1
ATOM 2310 N N . TYR A 1 325 ? 26.083 -24.033 -2.324 1.00 13.44 325 TYR A N 1
ATOM 2311 C CA . TYR A 1 325 ? 27.426 -24.251 -1.814 1.00 11.84 325 TYR A CA 1
ATOM 2312 C C . TYR A 1 325 ? 27.354 -24.480 -0.318 1.00 12.60 325 TYR A C 1
ATOM 2313 O O . TYR A 1 325 ? 26.902 -23.597 0.416 1.00 12.34 325 TYR A O 1
ATOM 2322 N N . GLN A 1 326 ? 27.790 -25.648 0.145 1.00 13.46 326 GLN A N 1
ATOM 2323 C CA . GLN A 1 326 ? 27.777 -25.910 1.581 1.00 11.04 326 GLN A CA 1
ATOM 2324 C C . GLN A 1 326 ? 29.026 -25.350 2.249 1.00 13.10 326 GLN A C 1
ATOM 2325 O O . GLN A 1 326 ? 30.145 -25.811 2.005 1.00 11.94 326 GLN A O 1
ATOM 2331 N N . LYS A 1 327 ? 28.815 -24.346 3.096 1.00 10.37 327 LYS A N 1
ATOM 2332 C CA . LYS A 1 327 ? 29.908 -23.662 3.780 1.00 12.03 327 LYS A CA 1
ATOM 2333 C C . LYS A 1 327 ? 30.533 -24.538 4.854 1.00 12.63 327 LYS A C 1
ATOM 2334 O O . LYS A 1 327 ? 31.756 -24.593 5.005 1.00 12.01 327 LYS A O 1
ATOM 2340 N N . THR A 1 328 ? 29.679 -25.217 5.612 1.00 10.48 328 THR A N 1
ATOM 2341 C CA . THR A 1 328 ? 30.130 -25.951 6.787 1.00 11.54 328 THR A CA 1
ATOM 2342 C C . THR A 1 328 ? 29.598 -27.382 6.755 1.00 11.49 328 THR A C 1
ATOM 2343 O O . THR A 1 328 ? 28.560 -27.687 7.351 1.00 11.26 328 THR A O 1
ATOM 2347 N N . PRO A 1 329 ? 30.289 -28.262 6.026 1.00 12.77 329 PRO A N 1
ATOM 2348 C CA . PRO A 1 329 ? 29.891 -29.674 5.996 1.00 11.03 329 PRO A CA 1
ATOM 2349 C C . PRO A 1 329 ? 29.968 -30.286 7.379 1.00 12.76 329 PRO A C 1
ATOM 2350 O O . PRO A 1 329 ? 30.915 -29.978 8.114 1.00 13.78 329 PRO A O 1
ATOM 2354 N N . HIS A 1 330 ? 29.003 -31.139 7.715 1.00 11.24 330 HIS A N 1
ATOM 2355 C CA . HIS A 1 330 ? 28.959 -31.797 9.020 1.00 11.75 330 HIS A CA 1
ATOM 2356 C C . HIS A 1 330 ? 29.232 -30.823 10.151 1.00 11.79 330 HIS A C 1
ATOM 2357 O O . HIS A 1 330 ? 30.242 -30.936 10.855 1.00 11.22 330 HIS A O 1
ATOM 2364 N N . ASP A 1 331 ? 28.339 -29.857 10.317 1.00 10.94 331 ASP A N 1
ATOM 2365 C CA . ASP A 1 331 ? 28.508 -28.859 11.365 1.00 13.55 331 ASP A CA 1
ATOM 2366 C C . ASP A 1 331 ? 28.755 -29.491 12.731 1.00 11.30 331 ASP A C 1
ATOM 2367 O O . ASP A 1 331 ? 28.113 -30.466 13.107 1.00 13.57 331 ASP A O 1
ATOM 2372 N N . GLU A 1 332 ? 29.706 -28.924 13.464 1.00 12.13 332 GLU A N 1
ATOM 2373 C CA . GLU A 1 332 ? 30.039 -29.407 14.794 1.00 12.69 332 GLU A CA 1
ATOM 2374 C C . GLU A 1 332 ? 29.878 -28.296 15.827 1.00 13.58 332 GLU A C 1
ATOM 2375 O O . GLU A 1 332 ? 30.203 -28.492 16.998 1.00 11.11 332 GLU A O 1
ATOM 2381 N N . TRP A 1 333 ? 29.348 -27.143 15.402 1.00 10.55 333 TRP A N 1
ATOM 2382 C CA . TRP A 1 333 ? 29.422 -25.931 16.230 1.00 12.95 333 TRP A CA 1
ATOM 2383 C C . TRP A 1 333 ? 28.189 -25.045 16.293 1.00 11.11 333 TRP A C 1
ATOM 2384 O O . TRP A 1 333 ? 28.235 -23.984 16.935 1.00 11.46 333 TRP A O 1
ATOM 2395 N N . ASP A 1 334 ? 27.109 -25.453 15.636 1.00 14.33 334 ASP A N 1
ATOM 2396 C CA . ASP A 1 334 ? 25.935 -24.602 15.444 1.00 10.32 334 ASP A CA 1
ATOM 2397 C C . ASP A 1 334 ? 26.293 -23.295 14.732 1.00 10.30 334 ASP A C 1
ATOM 2398 O O . ASP A 1 334 ? 25.871 -22.218 15.145 1.00 11.21 334 ASP A O 1
ATOM 2403 N N . TYR A 1 335 ? 27.077 -23.379 13.662 1.00 10.38 335 TYR A N 1
ATOM 2404 C CA . TYR A 1 335 ? 27.350 -22.176 12.868 1.00 11.99 335 TYR A CA 1
ATOM 2405 C C . TYR A 1 335 ? 26.225 -21.925 11.873 1.00 10.06 335 TYR A C 1
ATOM 2406 O O . TYR A 1 335 ? 26.476 -21.871 10.674 1.00 10.78 335 TYR A O 1
ATOM 2415 N N . ALA A 1 336 ? 24.993 -21.781 12.369 1.00 11.03 336 ALA A N 1
ATOM 2416 C CA . ALA A 1 336 ? 23.806 -21.749 11.493 1.00 9.53 336 ALA A CA 1
ATOM 2417 C C . ALA A 1 336 ? 23.971 -20.776 10.321 1.00 11.77 336 ALA A C 1
ATOM 2418 O O . ALA A 1 336 ? 24.196 -19.586 10.511 1.00 11.74 336 ALA A O 1
ATOM 2420 N N . GLY A 1 337 ? 23.864 -21.288 9.094 1.00 10.88 337 GLY A N 1
ATOM 2421 C CA . GLY A 1 337 ? 24.316 -20.515 7.954 1.00 12.64 337 GLY A CA 1
ATOM 2422 C C . GLY A 1 337 ? 23.321 -19.536 7.359 1.00 12.26 337 GLY A C 1
ATOM 2423 O O . GLY A 1 337 ? 23.241 -19.421 6.140 1.00 11.58 337 GLY A O 1
ATOM 2424 N N . VAL A 1 338 ? 22.614 -18.797 8.209 1.00 11.85 338 VAL A N 1
ATOM 2425 C CA . VAL A 1 338 ? 21.462 -17.998 7.788 1.00 10.56 338 VAL A CA 1
ATOM 2426 C C . VAL A 1 338 ? 21.757 -16.515 7.527 1.00 10.79 338 VAL A C 1
ATOM 2427 O O . VAL A 1 338 ? 20.837 -15.741 7.269 1.00 11.37 338 VAL A O 1
ATOM 2431 N N . ASN A 1 339 ? 23.022 -16.101 7.608 1.00 10.60 339 ASN A N 1
ATOM 2432 C CA . ASN A 1 339 ? 23.295 -14.664 7.667 1.00 9.38 339 ASN A CA 1
ATOM 2433 C C . ASN A 1 339 ? 23.059 -13.899 6.376 1.00 11.18 339 ASN A C 1
ATOM 2434 O O . ASN A 1 339 ? 22.808 -14.468 5.326 1.00 12.77 339 ASN A O 1
ATOM 2439 N N . VAL A 1 340 ? 23.164 -12.579 6.508 1.00 9.52 340 VAL A N 1
ATOM 2440 C CA . VAL A 1 340 ? 22.833 -11.613 5.481 1.00 9.27 340 VAL A CA 1
ATOM 2441 C C . VAL A 1 340 ? 23.579 -11.858 4.159 1.00 13.59 340 VAL A C 1
ATOM 2442 O O . VAL A 1 340 ? 24.728 -12.296 4.136 1.00 10.40 340 VAL A O 1
ATOM 2446 N N . MET A 1 341 ? 22.884 -11.577 3.065 1.00 11.37 341 MET A N 1
ATOM 2447 C CA . MET A 1 341 ? 23.458 -11.566 1.715 1.00 13.38 341 MET A CA 1
ATOM 2448 C C . MET A 1 341 ? 23.533 -10.144 1.151 1.00 10.50 341 MET A C 1
ATOM 2449 O O . MET A 1 341 ? 22.529 -9.431 1.111 1.00 13.21 341 MET A O 1
ATOM 2454 N N . MET A 1 342 ? 24.712 -9.729 0.703 1.00 13.44 342 MET A N 1
ATOM 2455 C CA . MET A 1 342 ? 24.875 -8.387 0.162 1.00 14.91 342 MET A CA 1
ATOM 2456 C C . MET A 1 342 ? 25.436 -8.464 -1.248 1.00 13.34 342 MET A C 1
ATOM 2457 O O . MET A 1 342 ? 26.537 -8.977 -1.458 1.00 13.82 342 MET A O 1
ATOM 2462 N N . LEU A 1 343 ? 24.680 -7.939 -2.209 1.00 12.69 343 LEU A N 1
ATOM 2463 C CA . LEU A 1 343 ? 25.058 -8.048 -3.621 1.00 11.57 343 LEU A CA 1
ATOM 2464 C C . LEU A 1 343 ? 25.845 -6.837 -4.102 1.00 14.07 343 LEU A C 1
ATOM 2465 O O . LEU A 1 343 ? 25.557 -5.697 -3.731 1.00 13.60 343 LEU A O 1
ATOM 2470 N N . SER A 1 344 ? 26.836 -7.094 -4.949 1.00 13.97 344 SER A N 1
ATOM 2471 C CA . SER A 1 344 ? 27.649 -6.028 -5.502 1.00 12.84 344 SER A CA 1
ATOM 2472 C C . SER A 1 344 ? 28.202 -6.436 -6.848 1.00 15.21 344 SER A C 1
ATOM 2473 O O . SER A 1 344 ? 28.137 -7.600 -7.232 1.00 14.99 344 SER A O 1
ATOM 2476 N N . GLU A 1 345 ? 28.731 -5.458 -7.571 1.00 14.46 345 GLU A N 1
ATOM 2477 C CA . GLU A 1 345 ? 29.415 -5.740 -8.820 1.00 18.44 345 GLU A CA 1
ATOM 2478 C C . GLU A 1 345 ? 30.794 -5.094 -8.729 1.00 16.99 345 GLU A C 1
ATOM 2479 O O . GLU A 1 345 ? 30.901 -3.883 -8.573 1.00 17.20 345 GLU A O 1
ATOM 2485 N N . GLN A 1 346 ? 31.843 -5.915 -8.763 1.00 16.61 346 GLN A N 1
ATOM 2486 C CA . GLN A 1 346 ? 33.210 -5.427 -8.597 1.00 14.67 346 GLN A CA 1
ATOM 2487 C C . GLN A 1 346 ? 34.160 -6.163 -9.535 1.00 18.57 346 GLN A C 1
ATOM 2488 O O . GLN A 1 346 ? 33.860 -7.267 -9.995 1.00 17.95 346 GLN A O 1
ATOM 2494 N N . LYS A 1 347 ? 35.321 -5.572 -9.791 1.00 18.73 347 LYS A N 1
ATOM 2495 C CA . LYS A 1 347 ? 36.346 -6.263 -10.563 1.00 16.07 347 LYS A CA 1
ATOM 2496 C C . LYS A 1 347 ? 37.094 -7.243 -9.684 1.00 18.04 347 LYS A C 1
ATOM 2497 O O . LYS A 1 347 ? 37.505 -6.897 -8.570 1.00 24.68 347 LYS A O 1
ATOM 2503 N N . ASP A 1 348 ? 37.271 -8.465 -10.178 1.00 18.61 348 ASP A N 1
ATOM 2504 C CA . ASP A 1 348 ? 38.020 -9.464 -9.423 1.00 14.80 348 ASP A CA 1
ATOM 2505 C C . ASP A 1 348 ? 39.523 -9.216 -9.569 1.00 19.43 348 ASP A C 1
ATOM 2506 O O . ASP A 1 348 ? 39.934 -8.233 -10.184 1.00 24.92 348 ASP A O 1
ATOM 2511 N N . LYS A 1 349 ? 40.332 -10.114 -9.019 1.00 18.45 349 LYS A N 1
ATOM 2512 C CA . LYS A 1 349 ? 41.787 -9.954 -9.021 1.00 22.06 349 LYS A CA 1
ATOM 2513 C C . LYS A 1 349 ? 42.373 -9.966 -10.431 1.00 27.20 349 LYS A C 1
ATOM 2514 O O . LYS A 1 349 ? 43.493 -9.512 -10.640 1.00 30.71 349 LYS A O 1
ATOM 2520 N N . ASN A 1 350 ? 41.612 -10.482 -11.390 1.00 24.18 350 ASN A N 1
ATOM 2521 C CA . ASN A 1 350 ? 42.043 -10.508 -12.780 1.00 26.20 350 ASN A CA 1
ATOM 2522 C C . ASN A 1 350 ? 41.531 -9.317 -13.586 1.00 26.15 350 ASN A C 1
ATOM 2523 O O . ASN A 1 350 ? 41.749 -9.237 -14.795 1.00 29.91 350 ASN A O 1
ATOM 2528 N N . GLY A 1 351 ? 40.846 -8.397 -12.916 1.00 23.66 351 GLY A N 1
ATOM 2529 C CA . GLY A 1 351 ? 40.320 -7.211 -13.569 1.00 25.46 351 GLY A CA 1
ATOM 2530 C C . GLY A 1 351 ? 38.981 -7.412 -14.257 1.00 21.57 351 GLY A C 1
ATOM 2531 O O . GLY A 1 351 ? 38.493 -6.511 -14.940 1.00 29.42 351 GLY A O 1
ATOM 2532 N N . LYS A 1 352 ? 38.377 -8.584 -14.086 1.00 23.80 352 LYS A N 1
ATOM 2533 C CA . LYS A 1 352 ? 37.084 -8.855 -14.714 1.00 22.75 352 LYS A CA 1
ATOM 2534 C C . LYS A 1 352 ? 35.914 -8.437 -13.821 1.00 24.65 352 LYS A C 1
ATOM 2535 O O . LYS A 1 352 ? 35.868 -8.800 -12.644 1.00 19.73 352 LYS A O 1
ATOM 2541 N N . MET A 1 353 ? 34.970 -7.679 -14.381 1.00 21.87 353 MET A N 1
ATOM 2542 C CA . MET A 1 353 ? 33.756 -7.304 -13.649 1.00 17.38 353 MET A CA 1
ATOM 2543 C C . MET A 1 353 ? 32.918 -8.546 -13.330 1.00 21.17 353 MET A C 1
ATOM 2544 O O . MET A 1 353 ? 32.608 -9.336 -14.220 1.00 22.21 353 MET A O 1
ATOM 2549 N N . ARG A 1 354 ? 32.567 -8.718 -12.056 1.00 18.34 354 ARG A N 1
ATOM 2550 C CA . ARG A 1 354 ? 31.769 -9.862 -11.618 1.00 20.05 354 ARG A CA 1
ATOM 2551 C C . ARG A 1 354 ? 30.517 -9.401 -10.888 1.00 17.28 354 ARG A C 1
ATOM 2552 O O . ARG A 1 354 ? 30.545 -8.397 -10.177 1.00 21.06 354 ARG A O 1
ATOM 2560 N N . LYS A 1 355 ? 29.425 -10.140 -11.063 1.00 15.48 355 LYS A N 1
ATOM 2561 C CA . LYS A 1 355 ? 28.232 -9.966 -10.234 1.00 14.25 355 LYS A CA 1
ATOM 2562 C C . LYS A 1 355 ? 28.379 -10.884 -9.010 1.00 14.44 355 LYS A C 1
ATOM 2563 O O . LYS A 1 355 ? 28.509 -12.105 -9.150 1.00 15.26 355 LYS A O 1
ATOM 2569 N N . LEU A 1 356 ? 28.391 -10.291 -7.819 1.00 15.04 356 LEU A N 1
ATOM 2570 C CA . LEU A 1 356 ? 28.810 -10.993 -6.607 1.00 13.36 356 LEU A CA 1
ATOM 2571 C C . LEU A 1 356 ? 27.739 -11.027 -5.530 1.00 11.75 356 LEU A C 1
ATOM 2572 O O . LEU A 1 356 ? 26.843 -10.190 -5.518 1.00 14.62 356 LEU A O 1
ATOM 2577 N N . LEU A 1 357 ? 27.844 -12.011 -4.639 1.00 11.72 357 LEU A N 1
ATOM 2578 C CA . LEU A 1 357 ? 27.193 -11.941 -3.336 1.00 12.00 357 LEU A CA 1
ATOM 2579 C C . LEU A 1 357 ? 28.284 -12.060 -2.289 1.00 15.45 357 LEU A C 1
ATOM 2580 O O . LEU A 1 357 ? 29.279 -12.745 -2.504 1.00 14.39 357 LEU A O 1
ATOM 2585 N N . THR A 1 358 ? 28.099 -11.361 -1.181 1.00 10.93 358 THR A N 1
ATOM 2586 C CA . THR A 1 358 ? 29.051 -11.364 -0.072 1.00 11.09 358 THR A CA 1
ATOM 2587 C C . THR A 1 358 ? 28.275 -11.640 1.208 1.00 13.61 358 THR A C 1
ATOM 2588 O O . THR A 1 358 ? 27.212 -11.072 1.413 1.00 11.92 358 THR A O 1
ATOM 2592 N N . HIS A 1 359 ? 28.813 -12.511 2.063 1.00 9.79 359 HIS A N 1
ATOM 2593 C CA . HIS A 1 359 ? 28.009 -13.200 3.079 1.00 9.64 359 HIS A CA 1
ATOM 2594 C C . HIS A 1 359 ? 28.901 -13.541 4.290 1.00 13.47 359 HIS A C 1
ATOM 2595 O O . HIS A 1 359 ? 29.728 -14.446 4.208 1.00 13.54 359 HIS A O 1
ATOM 2602 N N . PRO A 1 360 ? 28.777 -12.773 5.394 1.00 10.05 360 PRO A N 1
ATOM 2603 C CA . PRO A 1 360 ? 29.605 -12.977 6.592 1.00 9.39 360 PRO A CA 1
ATOM 2604 C C . PRO A 1 360 ? 28.979 -14.056 7.456 1.00 9.31 360 PRO A C 1
ATOM 2605 O O . PRO A 1 360 ? 27.979 -13.798 8.117 1.00 12.63 360 PRO A O 1
ATOM 2609 N N . ASP A 1 361 ? 29.531 -15.264 7.416 1.00 11.15 361 ASP A N 1
ATOM 2610 C CA . ASP A 1 361 ? 28.883 -16.398 8.061 1.00 11.62 361 ASP A CA 1
ATOM 2611 C C . ASP A 1 361 ? 29.134 -16.498 9.568 1.00 12.15 361 ASP A C 1
ATOM 2612 O O . ASP A 1 361 ? 30.130 -15.996 10.087 1.00 9.89 361 ASP A O 1
ATOM 2617 N N . ARG A 1 362 ? 28.210 -17.155 10.261 1.00 10.69 362 ARG A N 1
ATOM 2618 C CA . ARG A 1 362 ? 28.423 -17.515 11.660 1.00 9.35 362 ARG A CA 1
ATOM 2619 C C . ARG A 1 362 ? 29.768 -18.193 11.858 1.00 14.53 362 ARG A C 1
ATOM 2620 O O . ARG A 1 362 ? 30.407 -17.975 12.874 1.00 9.73 362 ARG A O 1
ATOM 2628 N N . ASN A 1 363 ? 30.205 -19.000 10.888 1.00 11.75 363 ASN A N 1
ATOM 2629 C CA . ASN A 1 363 ? 31.449 -19.754 11.071 1.00 13.13 363 ASN A CA 1
ATOM 2630 C C . ASN A 1 363 ? 32.706 -18.893 10.998 1.00 10.99 363 ASN A C 1
ATOM 2631 O O . ASN A 1 363 ? 33.827 -19.403 11.127 1.00 11.22 363 ASN A O 1
ATOM 2636 N N . GLY A 1 364 ? 32.530 -17.592 10.804 1.00 12.65 364 GLY A N 1
ATOM 2637 C CA . GLY A 1 364 ? 33.668 -16.693 10.879 1.00 11.12 364 GLY A CA 1
ATOM 2638 C C . GLY A 1 364 ? 34.321 -16.438 9.539 1.00 13.86 364 GLY A C 1
ATOM 2639 O O . GLY A 1 364 ? 35.298 -15.701 9.462 1.00 14.65 364 GLY A O 1
ATOM 2640 N N . ILE A 1 365 ? 33.781 -17.044 8.486 1.00 11.30 365 ILE A N 1
ATOM 2641 C CA . ILE A 1 365 ? 34.287 -16.825 7.138 1.00 11.82 365 ILE A CA 1
ATOM 2642 C C . ILE A 1 365 ? 33.367 -15.859 6.411 1.00 12.31 365 ILE A C 1
ATOM 2643 O O . ILE A 1 365 ? 32.140 -15.983 6.498 1.00 13.19 365 ILE A O 1
ATOM 2648 N N . ILE A 1 366 ? 33.952 -14.889 5.710 1.00 10.16 366 ILE A N 1
ATOM 2649 C CA . ILE A 1 366 ? 33.174 -14.059 4.777 1.00 11.60 366 ILE A CA 1
ATOM 2650 C C . ILE A 1 366 ? 33.261 -14.666 3.386 1.00 11.29 366 ILE A C 1
ATOM 2651 O O . ILE A 1 366 ? 34.330 -14.677 2.779 1.00 12.46 366 ILE A O 1
ATOM 2656 N N . TYR A 1 367 ? 32.130 -15.161 2.884 1.00 10.03 367 TYR A N 1
ATOM 2657 C CA . TYR A 1 367 ? 32.066 -15.760 1.555 1.00 10.04 367 TYR A CA 1
ATOM 2658 C C . TYR A 1 367 ? 31.689 -14.739 0.508 1.00 12.63 367 TYR A C 1
ATOM 2659 O O . TYR A 1 367 ? 30.758 -13.961 0.702 1.00 15.50 367 TYR A O 1
ATOM 2668 N N . THR A 1 368 ? 32.434 -14.735 -0.592 1.00 10.29 368 THR A N 1
ATOM 2669 C CA . THR A 1 368 ? 32.036 -13.982 -1.764 1.00 10.43 368 THR A CA 1
ATOM 2670 C C . THR A 1 368 ? 31.960 -14.943 -2.958 1.00 10.59 368 THR A C 1
ATOM 2671 O O . THR A 1 368 ? 32.938 -15.589 -3.317 1.00 11.43 368 THR A O 1
ATOM 2675 N N . LEU A 1 369 ? 30.776 -15.036 -3.542 1.00 12.29 369 LEU A N 1
ATOM 2676 C CA . LEU A 1 369 ? 30.544 -15.908 -4.677 1.00 13.77 369 LEU A CA 1
ATOM 2677 C C . LEU A 1 369 ? 30.083 -15.110 -5.890 1.00 15.97 369 LEU A C 1
ATOM 2678 O O . LEU A 1 369 ? 29.460 -14.066 -5.752 1.00 15.16 369 LEU A O 1
ATOM 2683 N N . ASP A 1 370 ? 30.394 -15.610 -7.079 1.00 13.83 370 ASP A N 1
ATOM 2684 C CA . ASP A 1 370 ? 29.750 -15.131 -8.287 1.00 14.50 370 ASP A CA 1
ATOM 2685 C C . ASP A 1 370 ? 28.286 -15.521 -8.207 1.00 15.23 370 ASP A C 1
ATOM 2686 O O . ASP A 1 370 ? 27.971 -16.708 -8.097 1.00 16.03 370 ASP A O 1
ATOM 2691 N N . ARG A 1 371 ? 27.386 -14.543 -8.267 1.00 16.02 371 ARG A N 1
ATOM 2692 C CA . ARG A 1 371 ? 25.978 -14.832 -8.014 1.00 13.06 371 ARG A CA 1
ATOM 2693 C C . ARG A 1 371 ? 25.260 -15.330 -9.271 1.00 18.54 371 ARG A C 1
ATOM 2694 O O . ARG A 1 371 ? 24.073 -15.659 -9.231 1.00 15.32 371 ARG A O 1
ATOM 2702 N N . GLU A 1 372 ? 25.989 -15.409 -10.379 1.00 16.75 372 GLU A N 1
ATOM 2703 C CA . GLU A 1 372 ? 25.443 -16.040 -11.577 1.00 16.50 372 GLU A CA 1
ATOM 2704 C C . GLU A 1 372 ? 25.789 -17.534 -11.601 1.00 17.01 372 GLU A C 1
ATOM 2705 O O . GLU A 1 372 ? 24.924 -18.382 -11.842 1.00 20.61 372 GLU A O 1
ATOM 2711 N N . THR A 1 373 ? 27.047 -17.853 -11.321 1.00 16.93 373 THR A N 1
ATOM 2712 C CA . THR A 1 373 ? 27.555 -19.213 -11.494 1.00 15.64 373 THR A CA 1
ATOM 2713 C C . THR A 1 373 ? 27.646 -20.001 -10.199 1.00 13.95 373 THR A C 1
ATOM 2714 O O . THR A 1 373 ? 27.641 -21.235 -10.215 1.00 21.14 373 THR A O 1
ATOM 2718 N N . GLY A 1 374 ? 27.785 -19.281 -9.085 1.00 13.80 374 GLY A N 1
ATOM 2719 C CA . GLY A 1 374 ? 28.014 -19.903 -7.803 1.00 14.92 374 GLY A CA 1
ATOM 2720 C C . GLY A 1 374 ? 29.500 -20.084 -7.518 1.00 16.77 374 GLY A C 1
ATOM 2721 O O . GLY A 1 374 ? 29.856 -20.620 -6.473 1.00 15.58 374 GLY A O 1
ATOM 2722 N N . ASP A 1 375 ? 30.359 -19.653 -8.450 1.00 16.93 375 ASP A N 1
ATOM 2723 C CA . ASP A 1 375 ? 31.814 -19.782 -8.276 1.00 16.76 375 ASP A CA 1
ATOM 2724 C C . ASP A 1 375 ? 32.306 -19.085 -7.020 1.00 17.31 375 ASP A C 1
ATOM 2725 O O . ASP A 1 375 ? 31.913 -17.962 -6.728 1.00 17.35 375 ASP A O 1
ATOM 2730 N N . LEU A 1 376 ? 33.191 -19.759 -6.298 1.00 13.50 376 LEU A N 1
ATOM 2731 C CA . LEU A 1 376 ? 33.812 -19.186 -5.118 1.00 15.69 376 LEU A CA 1
ATOM 2732 C C . LEU A 1 376 ? 34.887 -18.183 -5.518 1.00 16.89 376 LEU A C 1
ATOM 2733 O O . LEU A 1 376 ? 35.853 -18.538 -6.189 1.00 20.36 376 LEU A O 1
ATOM 2738 N N . VAL A 1 377 ? 34.720 -16.928 -5.106 1.00 14.92 377 VAL A N 1
ATOM 2739 C CA . VAL A 1 377 ? 35.675 -15.872 -5.440 1.00 12.98 377 VAL A CA 1
ATOM 2740 C C . VAL A 1 377 ? 36.652 -15.606 -4.292 1.00 15.28 377 VAL A C 1
ATOM 2741 O O . VAL A 1 377 ? 37.863 -15.541 -4.507 1.00 17.56 377 VAL A O 1
ATOM 2745 N N . SER A 1 378 ? 36.131 -15.458 -3.079 1.00 11.44 378 SER A N 1
ATOM 2746 C CA . SER A 1 378 ? 36.988 -15.346 -1.893 1.00 10.80 378 SER A CA 1
ATOM 2747 C C . SER A 1 378 ? 36.260 -15.870 -0.656 1.00 11.25 378 SER A C 1
ATOM 2748 O O . SER A 1 378 ? 35.032 -15.895 -0.612 1.00 14.17 378 SER A O 1
ATOM 2751 N N . ALA A 1 379 ? 37.032 -16.291 0.342 1.00 10.57 379 ALA A N 1
ATOM 2752 C CA . ALA A 1 379 ? 36.488 -16.883 1.558 1.00 10.41 379 ALA A CA 1
ATOM 2753 C C . ALA A 1 379 ? 37.486 -16.624 2.679 1.00 13.87 379 ALA A C 1
ATOM 2754 O O . ALA A 1 379 ? 38.340 -17.463 2.973 1.00 17.26 379 ALA A O 1
ATOM 2756 N N . ASN A 1 380 ? 37.390 -15.445 3.281 1.00 11.16 380 ASN A N 1
ATOM 2757 C CA . ASN A 1 380 ? 38.386 -14.968 4.240 1.00 12.04 380 ASN A CA 1
ATOM 2758 C C . ASN A 1 380 ? 37.851 -14.909 5.664 1.00 13.52 380 ASN A C 1
ATOM 2759 O O . ASN A 1 380 ? 36.670 -14.641 5.881 1.00 13.97 380 ASN A O 1
ATOM 2764 N N . LYS A 1 381 ? 38.715 -15.163 6.639 1.00 14.63 381 LYS A N 1
ATOM 2765 C CA . LYS A 1 381 ? 38.316 -15.049 8.041 1.00 13.88 381 LYS A CA 1
ATOM 2766 C C . LYS A 1 381 ? 37.991 -13.601 8.413 1.00 13.93 381 LYS A C 1
ATOM 2767 O O . LYS A 1 381 ? 38.781 -12.693 8.141 1.00 14.87 381 LYS A O 1
ATOM 2773 N N . MET A 1 382 ? 36.838 -13.376 9.044 1.00 13.84 382 MET A N 1
ATOM 2774 C CA . MET A 1 382 ? 36.489 -12.023 9.460 1.00 12.72 382 MET A CA 1
ATOM 2775 C C . MET A 1 382 ? 37.299 -11.605 10.695 1.00 16.29 382 MET A C 1
ATOM 2776 O O . MET A 1 382 ? 37.406 -10.410 11.010 1.00 13.56 382 MET A O 1
ATOM 2781 N N . ASP A 1 383 ? 37.869 -12.589 11.395 1.00 10.69 383 ASP A N 1
ATOM 2782 C CA . ASP A 1 383 ? 38.897 -12.326 12.394 1.00 12.87 383 ASP A CA 1
ATOM 2783 C C . ASP A 1 383 ? 39.822 -13.533 12.462 1.00 14.47 383 ASP A C 1
ATOM 2784 O O . ASP A 1 383 ? 39.355 -14.673 12.433 1.00 15.07 383 ASP A O 1
ATOM 2789 N N . ASP A 1 384 ? 41.129 -13.290 12.516 1.00 13.49 384 ASP A N 1
ATOM 2790 C CA . ASP A 1 384 ? 42.084 -14.394 12.389 1.00 17.22 384 ASP A CA 1
ATOM 2791 C C . ASP A 1 384 ? 42.121 -15.347 13.593 1.00 16.95 384 ASP A C 1
ATOM 2792 O O . ASP A 1 384 ? 42.826 -16.357 13.554 1.00 17.25 384 ASP A O 1
ATOM 2797 N N . THR A 1 385 ? 41.362 -15.056 14.647 1.00 14.95 385 THR A N 1
ATOM 2798 C CA . THR A 1 385 ? 41.290 -15.975 15.781 1.00 16.34 385 THR A CA 1
ATOM 2799 C C . THR A 1 385 ? 40.379 -17.174 15.502 1.00 13.91 385 THR A C 1
ATOM 2800 O O . THR A 1 385 ? 40.352 -18.126 16.281 1.00 13.27 385 THR A O 1
ATOM 2804 N N . ALA A 1 386 ? 39.609 -17.128 14.419 1.00 12.38 386 ALA A N 1
ATOM 2805 C CA . ALA A 1 386 ? 38.817 -18.309 14.046 1.00 12.92 386 ALA A CA 1
ATOM 2806 C C . ALA A 1 386 ? 39.718 -19.525 13.858 1.00 15.10 386 ALA A C 1
ATOM 2807 O O . ALA A 1 386 ? 40.731 -19.459 13.157 1.00 15.37 386 ALA A O 1
ATOM 2809 N N . ASN A 1 387 ? 39.357 -20.643 14.474 1.00 11.89 387 ASN A N 1
ATOM 2810 C CA . ASN A 1 387 ? 40.293 -21.760 14.505 1.00 12.90 387 ASN A CA 1
ATOM 2811 C C . ASN A 1 387 ? 39.707 -23.146 14.198 1.00 13.05 387 ASN A C 1
ATOM 2812 O O . ASN A 1 387 ? 40.458 -24.106 14.123 1.00 13.41 387 ASN A O 1
ATOM 2817 N N . TRP A 1 388 ? 38.393 -23.260 13.986 1.00 12.63 388 TRP A N 1
ATOM 2818 C CA . TRP A 1 388 ? 37.826 -24.564 13.610 1.00 10.89 388 TRP A CA 1
ATOM 2819 C C . TRP A 1 388 ? 38.296 -24.943 12.205 1.00 14.14 388 TRP A C 1
ATOM 2820 O O . TRP A 1 388 ? 38.363 -26.119 11.845 1.00 14.34 388 TRP A O 1
ATOM 2831 N N . VAL A 1 389 ? 38.629 -23.915 11.435 1.00 10.84 389 VAL A N 1
ATOM 2832 C CA . VAL A 1 389 ? 39.057 -24.039 10.052 1.00 14.48 389 VAL A CA 1
ATOM 2833 C C . VAL A 1 389 ? 40.428 -23.374 9.881 1.00 16.84 389 VAL A C 1
ATOM 2834 O O . VAL A 1 389 ? 40.670 -22.288 10.417 1.00 14.94 389 VAL A O 1
ATOM 2838 N N . LYS A 1 390 ? 41.334 -24.035 9.168 1.00 14.36 390 LYS A N 1
ATOM 2839 C CA . LYS A 1 390 ? 42.636 -23.435 8.893 1.00 16.40 390 LYS A CA 1
ATOM 2840 C C . LYS A 1 390 ? 42.480 -22.403 7.791 1.00 14.27 390 LYS A C 1
ATOM 2841 O O . LYS A 1 390 ? 42.839 -21.244 7.962 1.00 14.86 390 LYS A O 1
ATOM 2847 N N . LYS A 1 391 ? 41.919 -22.826 6.668 1.00 14.60 391 LYS A N 1
ATOM 2848 C CA . LYS A 1 391 ? 41.544 -21.903 5.602 1.00 14.47 391 LYS A CA 1
ATOM 2849 C C . LYS A 1 391 ? 40.518 -22.583 4.717 1.00 11.56 391 LYS A C 1
ATOM 2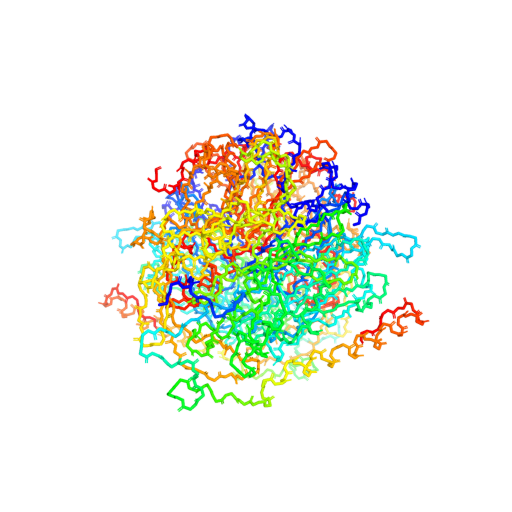850 O O . LYS A 1 391 ? 40.366 -23.810 4.760 1.00 16.56 391 LYS A O 1
ATOM 2856 N N . VAL A 1 392 ? 39.812 -21.797 3.914 1.00 13.55 392 VAL A N 1
ATOM 2857 C CA . VAL A 1 392 ? 38.939 -22.373 2.899 1.00 14.68 392 VAL A CA 1
ATOM 2858 C C . VAL A 1 392 ? 39.734 -22.457 1.602 1.00 15.71 392 VAL A C 1
ATOM 2859 O O . VAL A 1 392 ? 40.254 -21.450 1.129 1.00 16.48 392 VAL A O 1
ATOM 2863 N N . ASP A 1 393 ? 39.846 -23.661 1.052 1.00 12.42 393 ASP A N 1
ATOM 2864 C CA . ASP A 1 393 ? 40.550 -23.879 -0.207 1.00 13.32 393 ASP A CA 1
ATOM 2865 C C . ASP A 1 393 ? 39.647 -23.421 -1.354 1.00 18.18 393 ASP A C 1
ATOM 2866 O O . ASP A 1 393 ? 38.579 -23.981 -1.554 1.00 16.15 393 ASP A O 1
ATOM 2871 N N . LEU A 1 394 ? 40.051 -22.396 -2.098 1.00 14.64 394 LEU A N 1
ATOM 2872 C CA . LEU A 1 394 ? 39.153 -21.856 -3.111 1.00 13.32 394 LEU A CA 1
ATOM 2873 C C . LEU A 1 394 ? 38.990 -22.799 -4.304 1.00 13.40 394 LEU A C 1
ATOM 2874 O O . LEU A 1 394 ? 37.992 -22.734 -5.012 1.00 18.99 394 LEU A O 1
ATOM 2879 N N . GLU A 1 395 ? 39.965 -23.674 -4.519 1.00 15.71 395 GLU A N 1
ATOM 2880 C CA . GLU A 1 395 ? 39.891 -24.613 -5.637 1.00 18.01 395 GLU A CA 1
ATOM 2881 C C . GLU A 1 395 ? 38.954 -25.778 -5.355 1.00 17.68 395 GLU A C 1
ATOM 2882 O O . GLU A 1 395 ? 38.117 -26.138 -6.193 1.00 19.36 395 GLU A O 1
ATOM 2888 N N . THR A 1 396 ? 39.134 -26.395 -4.195 1.00 15.80 396 THR A N 1
ATOM 2889 C CA . THR A 1 396 ? 38.327 -27.546 -3.807 1.00 16.74 396 THR A CA 1
ATOM 2890 C C . THR A 1 396 ? 36.991 -27.101 -3.225 1.00 18.48 396 THR A C 1
ATOM 2891 O O . THR A 1 396 ? 36.035 -27.882 -3.175 1.00 16.71 396 THR A O 1
ATOM 2895 N N . GLY A 1 397 ? 36.943 -25.847 -2.770 1.00 14.09 397 GLY A N 1
ATOM 2896 C CA . GLY A 1 397 ? 35.771 -25.311 -2.092 1.00 16.25 397 GLY A CA 1
ATOM 2897 C C . GLY A 1 397 ? 35.620 -25.729 -0.634 1.00 15.39 397 GLY A C 1
ATOM 2898 O O . GLY A 1 397 ? 34.672 -25.317 0.035 1.00 16.18 397 GLY A O 1
ATOM 2899 N N . LEU A 1 398 ? 36.551 -26.530 -0.127 1.00 15.28 398 LEU A N 1
ATOM 2900 C CA . LEU A 1 398 ? 36.383 -27.135 1.190 1.00 13.30 398 LEU A CA 1
ATOM 2901 C C . LEU A 1 398 ? 37.085 -26.363 2.300 1.00 14.08 398 LEU A C 1
ATOM 2902 O O . LEU A 1 398 ? 38.211 -25.887 2.128 1.00 14.51 398 LEU A O 1
ATOM 2907 N N . PRO A 1 399 ? 36.420 -26.232 3.455 1.00 13.48 399 PRO A N 1
ATOM 2908 C CA . PRO A 1 399 ? 37.128 -25.704 4.618 1.00 13.52 399 PRO A CA 1
ATOM 2909 C C . PRO A 1 399 ? 38.021 -26.787 5.178 1.00 12.34 399 PRO A C 1
ATOM 2910 O O . PRO A 1 399 ? 37.550 -27.895 5.467 1.00 14.23 399 PRO A O 1
ATOM 2914 N N . ILE A 1 400 ? 39.315 -26.500 5.252 1.00 12.61 400 ILE A N 1
ATOM 2915 C CA . ILE A 1 400 ? 40.261 -27.443 5.831 1.00 12.93 400 ILE A CA 1
ATOM 2916 C C . ILE A 1 400 ? 40.143 -27.406 7.353 1.00 14.94 400 ILE A C 1
ATOM 2917 O O . ILE A 1 400 ? 40.479 -26.407 7.992 1.00 15.09 400 ILE A O 1
ATOM 2922 N N . ARG A 1 401 ? 39.666 -28.497 7.940 1.00 14.13 401 ARG A N 1
ATOM 2923 C CA . ARG A 1 401 ? 39.353 -28.508 9.365 1.00 17.67 401 ARG A CA 1
ATOM 2924 C C . ARG A 1 401 ? 40.598 -28.679 10.217 1.00 15.93 401 ARG A C 1
ATOM 2925 O O . ARG A 1 401 ? 41.486 -29.466 9.881 1.00 16.09 401 ARG A O 1
ATOM 2933 N N . ASP A 1 402 ? 40.662 -27.943 11.320 1.00 16.21 402 ASP A N 1
ATOM 2934 C CA . ASP A 1 402 ? 41.635 -28.237 12.365 1.00 15.63 402 ASP A CA 1
ATOM 2935 C C . ASP A 1 402 ? 40.975 -29.166 13.381 1.00 14.53 402 ASP A C 1
ATOM 2936 O O . ASP A 1 402 ? 40.119 -28.729 14.142 1.00 14.59 402 ASP A O 1
ATOM 2941 N N . PRO A 1 403 ? 41.356 -30.457 13.387 1.00 14.25 403 PRO A N 1
ATOM 2942 C CA . PRO A 1 403 ? 40.675 -31.411 14.270 1.00 15.91 403 PRO A CA 1
ATOM 2943 C C . PRO A 1 403 ? 40.777 -31.052 15.755 1.00 15.48 403 PRO A C 1
ATOM 2944 O O . PRO A 1 403 ? 39.946 -31.503 16.554 1.00 14.68 403 PRO A O 1
ATOM 2948 N N . GLU A 1 404 ? 41.755 -30.217 16.107 1.00 14.54 404 GLU A N 1
ATOM 2949 C CA . GLU A 1 404 ? 41.962 -29.797 17.490 1.00 17.72 404 GLU A CA 1
ATOM 2950 C C . GLU A 1 404 ? 40.805 -28.962 18.034 1.00 16.98 404 GLU A C 1
ATOM 2951 O O . GLU A 1 404 ? 40.655 -28.820 19.253 1.00 19.08 404 GLU A O 1
ATOM 2957 N N . TYR A 1 405 ? 39.985 -28.425 17.133 1.00 13.54 405 TYR A N 1
ATOM 2958 C CA . TYR A 1 405 ? 38.876 -27.565 17.518 1.00 16.20 405 TYR A CA 1
ATOM 2959 C C . TYR A 1 405 ? 37.536 -28.084 17.009 1.00 18.00 405 TYR A C 1
ATOM 2960 O O . TYR A 1 405 ? 36.562 -27.329 16.928 1.00 16.43 405 TYR A O 1
ATOM 2969 N N . GLY A 1 406 ? 37.495 -29.379 16.688 1.00 14.08 406 GLY A N 1
ATOM 2970 C CA . GLY A 1 406 ? 36.250 -30.052 16.375 1.00 15.56 406 GLY A CA 1
ATOM 2971 C C . GLY A 1 406 ? 35.497 -30.383 17.652 1.00 17.28 406 GLY A C 1
ATOM 2972 O O . GLY A 1 406 ? 36.011 -30.173 18.761 1.00 17.61 406 GLY A O 1
ATOM 2973 N N . THR A 1 407 ? 34.276 -30.892 17.507 1.00 13.57 407 THR A N 1
ATOM 2974 C CA . THR A 1 407 ? 33.546 -31.429 18.645 1.00 13.71 407 THR A CA 1
ATOM 2975 C C . THR A 1 407 ? 33.164 -32.889 18.405 1.00 16.19 407 THR A C 1
ATOM 2976 O O . THR A 1 407 ? 33.177 -33.380 17.255 1.00 16.77 407 THR A O 1
ATOM 2980 N N . ARG A 1 408 ? 32.838 -33.579 19.492 1.00 16.19 408 ARG A N 1
ATOM 2981 C CA . ARG A 1 408 ? 32.508 -35.002 19.442 1.00 16.33 408 ARG A CA 1
ATOM 2982 C C . ARG A 1 408 ? 32.107 -35.501 20.819 1.00 16.56 408 ARG A C 1
ATOM 2983 O O . ARG A 1 408 ? 32.538 -34.955 21.835 1.00 16.06 408 ARG A O 1
ATOM 2991 N N . MET A 1 409 ? 31.272 -36.535 20.848 1.00 15.44 409 MET A N 1
ATOM 2992 C CA . MET A 1 409 ? 30.929 -37.218 22.093 1.00 17.59 409 MET A CA 1
ATOM 2993 C C . MET A 1 409 ? 32.167 -37.623 22.871 1.00 19.29 409 MET A C 1
ATOM 2994 O O . MET A 1 409 ? 33.158 -38.082 22.286 1.00 18.41 409 MET A O 1
ATOM 2999 N N . GLY A 1 410 ? 32.099 -37.446 24.189 1.00 18.91 410 GL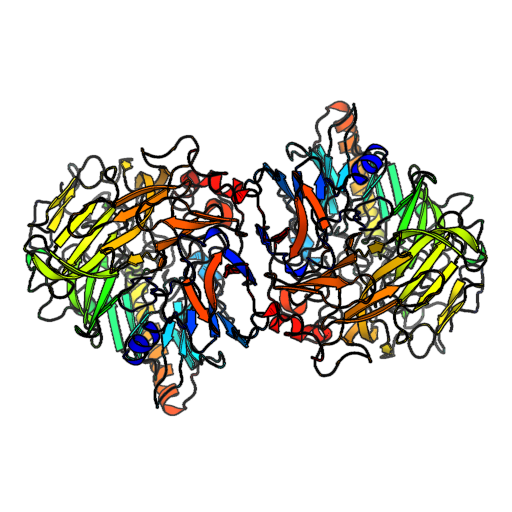Y A N 1
ATOM 3000 C CA . GLY A 1 410 ? 33.179 -37.843 25.072 1.00 20.74 410 GLY A CA 1
ATOM 3001 C C . GLY A 1 410 ? 34.282 -36.811 25.187 1.00 22.76 410 GLY A C 1
ATOM 3002 O O . GLY A 1 410 ? 35.288 -37.052 25.853 1.00 24.91 410 GLY A O 1
ATOM 3003 N N . HIS A 1 411 ? 34.106 -35.661 24.545 1.00 17.82 411 HIS A N 1
ATOM 3004 C CA . HIS A 1 411 ? 35.165 -34.660 24.511 1.00 16.55 411 HIS A CA 1
ATOM 3005 C C . HIS A 1 411 ? 34.641 -33.278 24.889 1.00 15.93 411 HIS A C 1
ATOM 3006 O O . HIS A 1 411 ? 33.594 -32.858 24.409 1.00 17.61 411 HIS A O 1
ATOM 3013 N N . ARG A 1 412 ? 35.367 -32.585 25.761 1.00 16.31 412 ARG A N 1
ATOM 3014 C CA . ARG A 1 412 ? 35.092 -31.170 26.033 1.00 16.96 412 ARG A CA 1
ATOM 3015 C C . ARG A 1 412 ? 36.011 -30.315 25.168 1.00 17.70 412 ARG A C 1
ATOM 3016 O O . ARG A 1 412 ? 37.225 -30.252 25.416 1.00 16.80 412 ARG A O 1
ATOM 3024 N N . SER A 1 413 ? 35.454 -29.685 24.135 1.00 12.75 413 SER A N 1
ATOM 3025 C CA . SER A 1 413 ? 36.252 -28.844 23.250 1.00 12.63 413 SER A CA 1
ATOM 3026 C C . SER A 1 413 ? 36.493 -27.503 23.925 1.00 17.16 413 SER A C 1
ATOM 3027 O O . SER A 1 413 ? 35.572 -26.943 24.509 1.00 18.44 413 SER A O 1
ATOM 3030 N N . ARG A 1 414 ? 37.726 -27.001 23.881 1.00 16.92 414 ARG A N 1
ATOM 3031 C CA . ARG A 1 414 ? 38.035 -25.738 24.557 1.00 14.43 414 ARG A CA 1
ATOM 3032 C C . ARG A 1 414 ? 38.556 -24.685 23.602 1.00 14.28 414 ARG A C 1
ATOM 3033 O O . ARG A 1 414 ? 39.302 -24.999 22.669 1.00 15.81 414 ARG A O 1
ATOM 3041 N N . ASP A 1 415 ? 38.173 -23.441 23.873 1.00 14.47 415 ASP A N 1
ATOM 3042 C CA . ASP A 1 415 ? 38.666 -22.268 23.157 1.00 15.25 415 ASP A CA 1
ATOM 3043 C C . ASP A 1 415 ? 38.442 -22.372 21.669 1.00 13.68 415 ASP A C 1
ATOM 3044 O O . ASP A 1 415 ? 39.300 -21.993 20.868 1.00 14.40 415 ASP A O 1
ATOM 3049 N N . VAL A 1 416 ? 37.272 -22.886 21.308 1.00 12.67 416 VAL A N 1
ATOM 3050 C CA . VAL A 1 416 ? 36.838 -22.950 19.915 1.00 11.48 416 VAL A CA 1
ATOM 3051 C C . VAL A 1 416 ? 36.333 -21.590 19.445 1.00 12.82 416 VAL A C 1
ATOM 3052 O O . VAL A 1 416 ? 35.493 -20.979 20.108 1.00 12.19 416 VAL A O 1
ATOM 3056 N N . CYS A 1 417 ? 36.839 -21.118 18.304 1.00 12.27 417 CYS A N 1
ATOM 3057 C CA . CYS A 1 417 ? 36.414 -19.837 17.734 1.00 10.40 417 CYS A CA 1
ATOM 3058 C C . CYS A 1 417 ? 35.970 -20.026 16.290 1.00 10.27 417 CYS A C 1
ATOM 3059 O O . CYS A 1 417 ? 36.701 -20.610 15.505 1.00 12.71 417 CYS A O 1
ATOM 3062 N N . PRO A 1 418 ? 34.779 -19.526 15.918 1.00 10.30 418 PRO A N 1
ATOM 3063 C CA . PRO A 1 418 ? 33.814 -18.831 16.769 1.00 11.95 418 PRO A CA 1
ATOM 3064 C C . PRO A 1 418 ? 33.051 -19.736 17.718 1.00 11.96 418 PRO A C 1
ATOM 3065 O O . PRO A 1 418 ? 33.003 -20.961 17.586 1.00 12.54 418 PRO A O 1
ATOM 3069 N N . SER A 1 419 ? 32.445 -19.081 18.689 1.00 11.16 419 SER A N 1
ATOM 3070 C CA . SER A 1 419 ? 31.343 -19.643 19.438 1.00 9.84 419 SER A CA 1
ATOM 3071 C C . SER A 1 419 ? 30.195 -20.020 18.498 1.00 13.43 419 SER A C 1
ATOM 3072 O O . SER A 1 419 ? 30.102 -19.525 17.372 1.00 12.19 419 SER A O 1
ATOM 3075 N N . ALA A 1 420 ? 29.303 -20.866 18.989 1.00 13.47 420 ALA A N 1
ATOM 3076 C CA . ALA A 1 420 ? 28.024 -21.125 18.333 1.00 11.31 420 ALA A CA 1
ATOM 3077 C C . ALA A 1 420 ? 27.281 -19.821 17.994 1.00 12.33 420 ALA A C 1
ATOM 3078 O O . ALA A 1 420 ? 26.558 -19.745 17.003 1.00 13.03 420 ALA A O 1
ATOM 3080 N N . MET A 1 421 ? 27.466 -18.793 18.815 1.00 12.40 421 MET A N 1
ATOM 3081 C CA . MET A 1 421 ? 26.817 -17.506 18.567 1.00 11.40 421 MET A CA 1
ATOM 3082 C C . MET A 1 421 ? 27.383 -16.811 17.329 1.00 12.98 421 MET A C 1
ATOM 3083 O O . MET A 1 421 ? 26.781 -15.866 16.795 1.00 11.00 421 MET A O 1
ATOM 3088 N N . GLY A 1 422 ? 28.544 -17.289 16.886 1.00 10.37 422 GLY A N 1
ATOM 3089 C CA . GLY A 1 422 ? 29.163 -16.848 15.652 1.00 9.61 422 GLY A CA 1
ATOM 3090 C C . GLY A 1 422 ? 30.109 -15.679 15.827 1.00 12.37 422 GLY A C 1
ATOM 3091 O O . GLY A 1 422 ? 30.036 -14.939 16.810 1.00 12.61 422 GLY A O 1
ATOM 3092 N N . PHE A 1 423 ? 31.005 -15.499 14.864 1.00 10.29 423 PHE A N 1
ATOM 3093 C CA . PHE A 1 423 ? 31.653 -14.200 14.722 1.00 9.32 423 PHE A CA 1
ATOM 3094 C C . PHE A 1 423 ? 30.711 -13.206 14.032 1.00 9.90 423 PHE A C 1
ATOM 3095 O O . PHE A 1 423 ? 30.993 -12.008 13.972 1.00 11.06 423 PHE A O 1
ATOM 3103 N N . HIS A 1 424 ? 29.596 -13.709 13.513 1.00 11.28 424 HIS A N 1
ATOM 3104 C CA . HIS A 1 424 ? 28.548 -12.866 12.953 1.00 11.14 424 HIS A CA 1
ATOM 3105 C C . HIS A 1 424 ? 27.213 -13.565 13.151 1.00 10.65 424 HIS A C 1
ATOM 3106 O O . HIS A 1 424 ? 27.113 -14.768 12.938 1.00 10.73 424 HIS A O 1
ATOM 3113 N N . ASN A 1 425 ? 26.187 -12.823 13.558 1.00 9.41 425 ASN A N 1
ATOM 3114 C CA . ASN A 1 425 ? 24.866 -13.427 13.708 1.00 10.55 425 ASN A CA 1
ATOM 3115 C C . ASN A 1 425 ? 23.879 -12.699 12.795 1.00 11.32 425 ASN A C 1
ATOM 3116 O O . ASN A 1 425 ? 24.251 -12.263 11.713 1.00 11.53 425 ASN A O 1
ATOM 3121 N N . GLN A 1 426 ? 22.637 -12.568 13.237 1.00 9.42 426 GLN A N 1
ATOM 3122 C CA . GLN A 1 426 ? 21.538 -12.085 12.402 1.00 8.68 426 GLN A CA 1
ATOM 3123 C C . GLN A 1 426 ? 21.569 -10.621 11.956 1.00 13.57 426 GLN A C 1
ATOM 3124 O O . GLN A 1 426 ? 20.671 -10.198 11.231 1.00 10.40 426 GLN A O 1
ATOM 3130 N N . GLY A 1 427 ? 22.564 -9.838 12.374 1.00 10.95 427 GLY A N 1
ATOM 3131 C CA . GLY A 1 427 ? 22.587 -8.429 11.994 1.00 11.40 427 GLY A CA 1
ATOM 3132 C C . GLY A 1 427 ? 22.634 -8.183 10.497 1.00 17.01 427 GLY A C 1
ATOM 3133 O O . GLY A 1 427 ? 23.390 -8.828 9.757 1.00 13.76 427 GLY A O 1
ATOM 3134 N N . PHE A 1 428 ? 21.814 -7.249 10.033 1.00 10.83 428 PHE A N 1
ATOM 3135 C CA . PHE A 1 428 ? 21.825 -6.886 8.623 1.00 8.97 428 PHE A CA 1
ATOM 3136 C C . PHE A 1 428 ? 22.824 -5.737 8.412 1.00 12.29 428 PHE A C 1
ATOM 3137 O O . PHE A 1 428 ? 22.567 -4.596 8.798 1.00 12.13 428 PHE A O 1
ATOM 3145 N N . ASP A 1 429 ? 23.970 -6.057 7.808 1.00 12.14 429 ASP A N 1
ATOM 3146 C CA . ASP A 1 429 ? 25.057 -5.101 7.620 1.00 10.55 429 ASP A CA 1
ATOM 3147 C C . ASP A 1 429 ? 24.900 -4.231 6.377 1.00 12.05 429 ASP A C 1
ATOM 3148 O O . ASP A 1 429 ? 23.806 -4.099 5.813 1.00 12.00 429 ASP A O 1
ATOM 3153 N N . SER A 1 430 ? 25.997 -3.632 5.937 1.00 9.71 430 SER A N 1
ATOM 3154 C CA . SER A 1 430 ? 25.888 -2.685 4.834 1.00 11.02 430 SER A CA 1
ATOM 3155 C C . SER A 1 430 ? 27.075 -2.739 3.876 1.00 12.63 430 SER A C 1
ATOM 3156 O O . SER A 1 430 ? 28.154 -3.239 4.210 1.00 12.39 430 SER A O 1
ATOM 3159 N N . TYR A 1 431 ? 26.851 -2.208 2.680 1.00 10.92 431 TYR A N 1
ATOM 3160 C CA . TYR A 1 431 ? 27.891 -2.138 1.662 1.00 12.64 431 TYR A CA 1
ATOM 3161 C C . TYR A 1 431 ? 27.851 -0.782 1.004 1.00 11.53 431 TYR A C 1
ATOM 3162 O O . TYR A 1 431 ? 26.803 -0.378 0.493 1.00 12.45 431 TYR A O 1
ATOM 3171 N N . ASP A 1 432 ? 28.985 -0.082 1.028 1.00 10.90 432 ASP A N 1
ATOM 3172 C CA . ASP A 1 432 ? 29.126 1.210 0.355 1.00 13.52 432 ASP A CA 1
ATOM 3173 C C . ASP A 1 432 ? 29.681 0.931 -1.042 1.00 12.04 432 ASP A C 1
ATOM 3174 O O . ASP A 1 432 ? 30.835 0.550 -1.178 1.00 14.48 432 ASP A O 1
ATOM 3179 N N . PRO A 1 433 ? 28.858 1.119 -2.087 1.00 14.06 433 PRO A N 1
ATOM 3180 C CA . PRO A 1 433 ? 29.263 0.716 -3.442 1.00 14.42 433 PRO A CA 1
ATOM 3181 C C . PRO A 1 433 ? 30.286 1.655 -4.092 1.00 15.54 433 PRO A C 1
ATOM 3182 O O . PRO A 1 433 ? 30.874 1.283 -5.112 1.00 18.82 433 PRO A O 1
ATOM 3186 N N . LYS A 1 434 ? 30.502 2.838 -3.524 1.00 14.46 434 LYS A N 1
ATOM 3187 C CA . LYS A 1 434 ? 31.526 3.752 -4.034 1.00 18.17 434 LYS A CA 1
ATOM 3188 C C . LYS A 1 434 ? 32.875 3.469 -3.394 1.00 18.56 434 LYS A C 1
ATOM 3189 O O . LYS A 1 434 ? 33.905 3.470 -4.068 1.00 19.75 434 LYS A O 1
ATOM 3195 N N . ARG A 1 435 ? 32.862 3.227 -2.086 1.00 14.76 435 ARG A N 1
ATOM 3196 C CA . ARG A 1 435 ? 34.063 2.833 -1.351 1.00 14.94 435 ARG A CA 1
ATOM 3197 C C . ARG A 1 435 ? 34.411 1.366 -1.557 1.00 16.63 435 ARG A C 1
ATOM 3198 O O . ARG A 1 435 ? 35.532 0.940 -1.267 1.00 14.25 435 ARG A O 1
ATOM 3206 N N . GLU A 1 436 ? 33.441 0.597 -2.047 1.00 11.87 436 GLU A N 1
ATOM 3207 C CA . GLU A 1 436 ? 33.573 -0.858 -2.184 1.00 12.01 436 GLU A CA 1
ATOM 3208 C C . GLU A 1 436 ? 33.965 -1.501 -0.856 1.00 17.35 436 GLU A C 1
ATOM 3209 O O . GLU A 1 436 ? 34.828 -2.380 -0.804 1.00 16.04 436 GLU A O 1
ATOM 3215 N N . LEU A 1 437 ? 33.322 -1.053 0.218 1.00 13.76 437 LEU A N 1
ATOM 3216 C CA . LEU A 1 437 ? 33.558 -1.608 1.543 1.00 13.90 437 LEU A CA 1
ATOM 3217 C C . LEU A 1 437 ? 32.272 -2.126 2.155 1.00 17.17 437 LEU A C 1
ATOM 3218 O O . LEU A 1 437 ? 31.228 -1.451 2.091 1.00 16.24 437 LEU A O 1
ATOM 3223 N N . PHE A 1 438 ? 32.368 -3.327 2.731 1.00 11.68 438 PHE A N 1
ATOM 3224 C CA . PHE A 1 438 ? 31.327 -3.894 3.591 1.00 11.01 438 PHE A CA 1
ATOM 3225 C C . PHE A 1 438 ? 31.593 -3.497 5.041 1.00 12.27 438 PHE A C 1
ATOM 3226 O O . PHE A 1 438 ? 32.710 -3.648 5.542 1.00 12.36 438 PHE A O 1
ATOM 3234 N N . TYR A 1 439 ? 30.567 -2.992 5.723 1.00 10.43 439 TYR A N 1
ATOM 3235 C CA . TYR A 1 439 ? 30.715 -2.609 7.124 1.00 10.45 439 TYR A CA 1
ATOM 3236 C C . TYR A 1 439 ? 30.074 -3.684 7.974 1.00 12.93 439 TYR A C 1
ATOM 3237 O O . TYR A 1 439 ? 28.851 -3.813 7.996 1.00 11.31 439 TYR A O 1
ATOM 3246 N N . LEU A 1 440 ? 30.922 -4.474 8.634 1.00 11.21 440 LEU A N 1
ATOM 3247 C CA . LEU A 1 440 ? 30.499 -5.689 9.330 1.00 10.86 440 LEU A CA 1
ATOM 3248 C C . LEU A 1 440 ? 30.390 -5.495 10.825 1.00 11.95 440 LEU A C 1
ATOM 3249 O O . LEU A 1 440 ? 31.363 -5.116 11.489 1.00 11.98 440 LEU A O 1
ATOM 3254 N N . GLY A 1 441 ? 29.197 -5.757 11.346 1.00 10.67 441 GLY A N 1
ATOM 3255 C CA . GLY A 1 441 ? 28.979 -5.774 12.787 1.00 11.80 441 GLY A CA 1
ATOM 3256 C C . GLY A 1 441 ? 29.275 -7.180 13.282 1.00 10.84 441 GLY A C 1
ATOM 3257 O O . GLY A 1 441 ? 28.528 -8.118 12.991 1.00 12.42 441 GLY A O 1
ATOM 3258 N N . ILE A 1 442 ? 30.361 -7.319 14.038 1.00 10.00 442 ILE A N 1
ATOM 3259 C CA . ILE A 1 442 ? 30.952 -8.621 14.321 1.00 12.03 442 ILE A CA 1
ATOM 3260 C C . ILE A 1 442 ? 30.905 -8.959 15.820 1.00 12.20 442 ILE A C 1
ATOM 3261 O O . ILE A 1 442 ? 30.876 -8.060 16.672 1.00 11.29 442 ILE A O 1
ATOM 3266 N N . ASN A 1 443 ? 30.823 -10.254 16.129 1.00 9.61 443 ASN A N 1
ATOM 3267 C CA . ASN A 1 443 ? 30.943 -10.749 17.494 1.00 12.49 443 ASN A CA 1
ATOM 3268 C C . ASN A 1 443 ? 32.331 -11.345 17.683 1.00 11.38 443 ASN A C 1
ATOM 3269 O O . ASN A 1 443 ? 32.821 -12.095 16.819 1.00 11.61 443 ASN A O 1
ATOM 3274 N N . HIS A 1 444 ? 32.966 -11.018 18.803 1.00 10.07 444 HIS A N 1
ATOM 3275 C CA . HIS A 1 444 ? 34.227 -11.656 19.143 1.00 9.71 444 HIS A CA 1
ATOM 3276 C C . HIS A 1 444 ? 33.985 -12.602 20.307 1.00 11.81 444 HIS A C 1
ATOM 3277 O O . HIS A 1 444 ? 34.206 -12.250 21.472 1.00 14.03 444 HIS A O 1
ATOM 3284 N N . LEU A 1 445 ? 33.533 -13.808 19.974 1.00 11.35 445 LEU A N 1
ATOM 3285 C CA . LEU A 1 445 ? 33.083 -14.771 20.962 1.00 10.32 445 LEU A CA 1
ATOM 3286 C C . LEU A 1 445 ? 33.621 -16.153 20.647 1.00 11.79 445 LEU A C 1
ATOM 3287 O O . LEU A 1 445 ? 33.550 -16.585 19.495 1.00 13.03 445 LEU A O 1
ATOM 3292 N N . CYS A 1 446 ? 34.158 -16.838 21.662 1.00 11.94 446 CYS A N 1
ATOM 3293 C CA . CYS A 1 446 ? 34.616 -18.211 21.508 1.00 12.16 446 CYS A CA 1
ATOM 3294 C C . CYS A 1 446 ? 33.926 -19.109 22.544 1.00 11.76 446 CYS A C 1
ATOM 3295 O O . CYS A 1 446 ? 33.056 -18.636 23.285 1.00 11.66 446 CYS A O 1
ATOM 3298 N N . MET A 1 447 ? 34.263 -20.396 22.589 1.00 14.10 447 MET A N 1
ATOM 3299 C CA . MET A 1 447 ? 33.500 -21.299 23.453 1.00 10.87 447 MET A CA 1
ATOM 3300 C C . MET A 1 447 ? 34.180 -22.586 23.862 1.00 14.07 447 MET A C 1
ATOM 3301 O O . MET A 1 447 ? 35.099 -23.073 23.192 1.00 12.74 447 MET A O 1
ATOM 3306 N N . ASP A 1 448 ? 33.699 -23.119 24.986 1.00 12.91 448 ASP A N 1
ATOM 3307 C CA . ASP A 1 448 ? 33.850 -24.525 25.335 1.00 14.88 448 ASP A CA 1
ATOM 3308 C C . ASP A 1 448 ? 32.567 -25.240 24.932 1.00 14.32 448 ASP A C 1
ATOM 3309 O O . ASP A 1 448 ? 31.495 -24.641 24.942 1.00 15.46 448 ASP A O 1
ATOM 3314 N N . TRP A 1 449 ? 32.669 -26.526 24.620 1.00 15.90 449 TRP A N 1
ATOM 3315 C CA . TRP A 1 449 ? 31.531 -27.281 24.096 1.00 15.58 449 TRP A CA 1
ATOM 3316 C C . TRP A 1 449 ? 31.676 -28.781 24.387 1.00 14.52 449 TRP A C 1
ATOM 3317 O O . TRP A 1 449 ? 32.725 -29.374 24.143 1.00 17.33 449 TRP A O 1
ATOM 3328 N N . GLU A 1 450 ? 30.619 -29.392 24.904 1.00 11.91 450 GLU A N 1
ATOM 3329 C CA . GLU A 1 450 ? 30.613 -30.840 25.110 1.00 12.28 450 GLU A CA 1
ATOM 3330 C C . GLU A 1 450 ? 29.219 -31.395 24.821 1.00 17.28 450 GLU A C 1
ATOM 3331 O O . GLU A 1 450 ? 28.263 -31.037 25.495 1.00 16.77 450 GLU A O 1
ATOM 3337 N N . PRO A 1 451 ? 29.105 -32.280 23.820 1.00 14.00 451 PRO A N 1
ATOM 3338 C CA . PRO A 1 451 ? 27.809 -32.891 23.482 1.00 16.81 451 PRO A CA 1
ATOM 3339 C C . PRO A 1 451 ? 27.328 -33.943 24.481 1.00 17.62 451 PRO A C 1
ATOM 3340 O O . PRO A 1 451 ? 28.092 -34.417 25.315 1.00 17.58 451 PRO A O 1
ATOM 3344 N N . PHE A 1 452 ? 26.049 -34.292 24.391 1.00 16.45 452 PHE A N 1
ATOM 3345 C CA . PHE A 1 452 ? 25.501 -35.405 25.149 1.00 18.66 452 PHE A CA 1
ATOM 3346 C C . PHE A 1 452 ? 24.377 -36.053 24.353 1.00 16.55 452 PHE A C 1
ATOM 3347 O O . PHE A 1 452 ? 23.737 -35.404 23.527 1.00 16.78 452 PHE A O 1
ATOM 3355 N N . MET A 1 453 ? 24.161 -37.345 24.586 1.00 19.11 453 MET A N 1
ATOM 3356 C CA . MET A 1 453 ? 23.107 -38.084 23.893 1.00 18.80 453 MET A CA 1
ATOM 3357 C C . MET A 1 453 ? 21.730 -37.687 24.421 1.00 19.61 453 MET A C 1
ATOM 3358 O O . MET A 1 453 ? 21.572 -37.404 25.613 1.00 20.98 453 MET A O 1
ATOM 3363 N N . LEU A 1 454 ? 20.742 -37.666 23.531 1.00 17.01 454 LEU A N 1
ATOM 3364 C CA . LEU A 1 454 ? 19.360 -37.354 23.912 1.00 18.76 454 LEU A CA 1
ATOM 3365 C C . LEU A 1 454 ? 18.402 -37.866 22.843 1.00 21.34 454 LEU A C 1
ATOM 3366 O O . LEU A 1 454 ? 18.789 -38.020 21.683 1.00 18.68 454 LEU A O 1
ATOM 3371 N N . PRO A 1 455 ? 17.149 -38.140 23.228 1.00 20.94 455 PRO A N 1
ATOM 3372 C CA . PRO A 1 455 ? 16.172 -38.579 22.234 1.00 19.34 455 PRO A CA 1
ATOM 3373 C C . PRO A 1 455 ? 15.494 -37.398 21.557 1.00 17.37 455 PRO A C 1
ATOM 3374 O O . PRO A 1 455 ? 15.508 -36.279 22.082 1.00 20.39 455 PRO A O 1
ATOM 3378 N N . TYR A 1 456 ? 14.910 -37.655 20.391 1.00 16.29 456 TYR A N 1
ATOM 3379 C CA . TYR A 1 456 ? 14.055 -36.691 19.729 1.00 15.07 456 TYR A CA 1
ATOM 3380 C C . TYR A 1 456 ? 12.587 -36.942 20.065 1.00 16.65 456 TYR A C 1
ATOM 3381 O O . TYR A 1 456 ? 12.092 -38.053 19.911 1.00 17.53 456 TYR A O 1
ATOM 3390 N N . ARG A 1 457 ? 11.903 -35.903 20.533 1.00 18.89 457 ARG A N 1
ATOM 3391 C CA . ARG A 1 457 ? 10.450 -35.936 20.673 1.00 18.88 457 ARG A CA 1
ATOM 3392 C C . ARG A 1 457 ? 9.883 -34.666 20.055 1.00 18.34 457 ARG A C 1
ATOM 3393 O O . ARG A 1 457 ? 10.245 -33.570 20.468 1.00 19.69 457 ARG A O 1
ATOM 3401 N N . ALA A 1 458 ? 9.005 -34.818 19.067 1.00 20.07 458 ALA A N 1
ATOM 3402 C CA . ALA A 1 458 ? 8.457 -33.669 18.342 1.00 21.67 458 ALA A CA 1
ATOM 3403 C C . ALA A 1 458 ? 7.818 -32.655 19.283 1.00 21.47 458 ALA A C 1
ATOM 3404 O O . ALA A 1 458 ? 6.978 -33.010 20.106 1.00 23.12 458 ALA A O 1
ATOM 3406 N N . GLY A 1 459 ? 8.216 -31.392 19.155 1.00 19.25 459 GLY A N 1
ATOM 3407 C CA . GLY A 1 459 ? 7.711 -30.352 20.039 1.00 19.07 459 GLY A CA 1
ATOM 3408 C C . GLY A 1 459 ? 8.583 -30.071 21.253 1.00 23.56 459 GLY A C 1
ATOM 3409 O O . GLY A 1 459 ? 8.309 -29.134 22.007 1.00 22.36 459 GLY A O 1
ATOM 3410 N N . GLN A 1 460 ? 9.627 -30.879 21.446 1.00 18.83 460 GLN A N 1
ATOM 3411 C CA . GLN A 1 460 ? 10.584 -30.681 22.540 1.00 19.45 460 GLN A CA 1
ATOM 3412 C C . GLN A 1 460 ? 11.945 -30.249 21.988 1.00 18.78 460 GLN A C 1
ATOM 3413 O O . GLN A 1 460 ? 12.258 -30.510 20.828 1.00 19.50 460 GLN A O 1
ATOM 3419 N N . PHE A 1 461 ? 12.765 -29.614 22.816 1.00 16.60 461 PHE A N 1
ATOM 3420 C CA . PHE A 1 461 ? 14.100 -29.233 22.360 1.00 14.86 461 PHE A CA 1
ATOM 3421 C C . PHE A 1 461 ? 14.968 -30.450 22.072 1.00 15.50 461 PHE A C 1
ATOM 3422 O O . PHE A 1 461 ? 14.773 -31.528 22.640 1.00 16.12 461 PHE A O 1
ATOM 3430 N N . PHE A 1 462 ? 15.913 -30.263 21.158 1.00 14.64 462 PHE A N 1
ATOM 3431 C CA . PHE A 1 462 ? 16.712 -31.350 20.591 1.00 13.44 462 PHE A CA 1
ATOM 3432 C C . PHE A 1 462 ? 18.104 -30.789 20.331 1.00 15.19 462 PHE A C 1
ATOM 3433 O O . PHE A 1 462 ? 18.560 -30.727 19.187 1.00 15.84 462 PHE A O 1
ATOM 3441 N N . VAL A 1 463 ? 18.753 -30.330 21.396 1.00 15.22 463 VAL A N 1
ATOM 3442 C CA . VAL A 1 463 ? 20.044 -29.657 21.252 1.00 13.85 463 VAL A CA 1
ATOM 3443 C C . VAL A 1 463 ? 21.207 -30.628 21.463 1.00 20.34 463 VAL A C 1
ATOM 3444 O O . VAL A 1 463 ? 21.965 -30.906 20.534 1.00 17.59 463 VAL A O 1
ATOM 3448 N N . GLY A 1 464 ? 21.344 -31.157 22.673 1.00 16.45 464 GLY A N 1
ATOM 3449 C CA . GLY A 1 464 ? 22.337 -32.187 22.918 1.00 13.66 464 GLY A CA 1
ATOM 3450 C C . GLY A 1 464 ? 23.758 -31.661 23.019 1.00 13.76 464 GLY A C 1
ATOM 3451 O O . GLY A 1 464 ? 24.717 -32.350 22.663 1.00 15.36 464 GLY A O 1
ATOM 3452 N N . ALA A 1 465 ? 23.909 -30.436 23.506 1.00 13.74 465 ALA A N 1
ATOM 3453 C CA . ALA A 1 465 ? 25.242 -29.980 23.870 1.00 15.66 465 ALA A CA 1
ATOM 3454 C C . ALA A 1 465 ? 25.185 -29.013 25.028 1.00 19.87 465 ALA A C 1
ATOM 3455 O O . ALA A 1 465 ? 24.225 -28.258 25.177 1.00 17.34 465 ALA A O 1
ATOM 3457 N N . ASN A 1 466 ? 26.213 -29.069 25.863 1.00 15.47 466 ASN A N 1
ATOM 3458 C CA . ASN A 1 466 ? 26.444 -28.050 26.872 1.00 13.18 466 ASN A CA 1
ATOM 3459 C C . ASN A 1 466 ? 27.503 -27.119 26.327 1.00 17.13 466 ASN A C 1
ATOM 3460 O O . ASN A 1 466 ? 28.512 -27.574 25.784 1.00 15.87 466 ASN A O 1
ATOM 3465 N N . VAL A 1 467 ? 27.262 -25.819 26.460 1.00 15.47 467 VAL A N 1
ATOM 3466 C CA . VAL A 1 467 ? 28.088 -24.804 25.810 1.00 11.56 467 VAL A CA 1
ATOM 3467 C C . VAL A 1 467 ? 28.417 -23.685 26.796 1.00 17.95 467 VAL A C 1
ATOM 3468 O O . VAL A 1 467 ? 27.582 -23.317 27.632 1.00 16.48 467 VAL A O 1
ATOM 3472 N N . TRP A 1 468 ? 29.647 -23.184 26.734 1.00 15.24 468 TRP A N 1
ATOM 3473 C CA . TRP A 1 468 ? 30.052 -22.021 27.521 1.00 13.80 468 TRP A CA 1
ATOM 3474 C C . TRP A 1 468 ? 30.707 -21.007 26.599 1.00 15.01 468 TRP A C 1
ATOM 3475 O O . TRP A 1 468 ? 31.830 -21.221 26.164 1.00 15.44 468 TRP A O 1
ATOM 3486 N N . THR A 1 469 ? 30.023 -19.906 26.312 1.00 14.58 469 THR A N 1
ATOM 3487 C CA . THR A 1 469 ? 30.575 -18.883 25.424 1.00 12.15 469 THR A CA 1
ATOM 3488 C C . THR A 1 469 ? 31.211 -17.768 26.273 1.00 13.57 469 THR A C 1
ATOM 3489 O O . THR A 1 469 ? 30.800 -17.539 27.411 1.00 14.52 469 THR A O 1
ATOM 3493 N N . TYR A 1 470 ? 32.247 -17.124 25.730 1.00 13.54 470 TYR A N 1
ATOM 3494 C CA . TYR A 1 470 ? 32.953 -16.040 26.393 1.00 12.99 470 TYR A CA 1
ATOM 3495 C C . TYR A 1 470 ? 33.624 -15.139 25.355 1.00 15.39 470 TYR A C 1
ATOM 3496 O O . TYR A 1 470 ? 33.781 -15.533 24.190 1.00 12.43 470 TYR A O 1
ATOM 3505 N N . PRO A 1 471 ? 34.022 -13.926 25.767 1.00 11.98 471 PRO A N 1
ATOM 3506 C CA . PRO A 1 471 ? 34.776 -13.067 24.846 1.00 13.14 471 PRO A CA 1
ATOM 3507 C C . PRO A 1 471 ? 36.028 -13.757 24.310 1.00 14.50 471 PRO A C 1
ATOM 3508 O O . PRO A 1 471 ? 36.674 -14.531 25.038 1.00 14.12 471 PRO A O 1
ATOM 3512 N N . GLY A 1 472 ? 36.349 -13.481 23.051 1.00 14.03 472 GLY A N 1
ATOM 3513 C CA . GLY A 1 472 ? 37.503 -14.064 22.391 1.00 14.50 472 GLY A CA 1
ATOM 3514 C C . GLY A 1 472 ? 38.817 -13.483 22.882 1.00 16.58 472 GLY A C 1
ATOM 3515 O O . GLY A 1 472 ? 38.834 -12.576 23.708 1.00 13.12 472 GLY A O 1
ATOM 3516 N N . PRO A 1 473 ? 39.932 -14.017 22.372 1.00 13.71 473 PRO A N 1
ATOM 3517 C CA . PRO A 1 473 ? 41.305 -13.698 22.776 1.00 14.07 473 PRO A CA 1
ATOM 3518 C C . PRO A 1 473 ? 41.654 -12.209 22.713 1.00 17.68 473 PRO A C 1
ATOM 3519 O O . PRO A 1 473 ? 42.520 -11.759 23.461 1.00 21.78 473 PRO A O 1
ATOM 3523 N N . LYS A 1 474 ? 41.007 -11.464 21.824 1.00 15.41 474 LYS A N 1
ATOM 3524 C CA . LYS A 1 474 ? 41.329 -10.057 21.622 1.00 16.60 474 LYS A CA 1
ATOM 3525 C C . LYS A 1 474 ? 40.552 -9.171 22.583 1.00 16.90 474 LYS A C 1
ATOM 3526 O O . LYS A 1 474 ? 40.789 -7.962 22.649 1.00 17.98 474 LYS A O 1
ATOM 3532 N N . GLY A 1 475 ? 39.615 -9.771 23.311 1.00 18.18 475 GLY A N 1
ATOM 3533 C CA . GLY A 1 475 ? 38.771 -9.026 24.227 1.00 18.26 475 GLY A CA 1
ATOM 3534 C C . GLY A 1 475 ? 39.219 -9.175 25.666 1.00 18.46 475 GLY A C 1
ATOM 3535 O O . GLY A 1 475 ? 40.413 -9.311 25.939 1.00 21.36 475 GLY A O 1
ATOM 3536 N N . ASP A 1 476 ? 38.259 -9.170 26.588 1.00 17.78 476 ASP A N 1
ATOM 3537 C CA . ASP A 1 476 ? 38.564 -9.255 28.010 1.00 15.39 476 ASP A CA 1
ATOM 3538 C C . ASP A 1 476 ? 37.666 -10.271 28.696 1.00 14.57 476 ASP A C 1
ATOM 3539 O O . ASP A 1 476 ? 36.716 -9.913 29.400 1.00 18.72 476 ASP A O 1
ATOM 3544 N N . ARG A 1 477 ? 37.978 -11.540 28.473 1.00 16.73 477 ARG A N 1
ATOM 3545 C CA . ARG A 1 477 ? 37.211 -12.649 29.013 1.00 18.44 477 ARG A CA 1
ATOM 3546 C C . ARG A 1 477 ? 36.977 -12.520 30.515 1.00 19.29 477 ARG A C 1
ATOM 3547 O O . ARG A 1 477 ? 35.856 -12.694 31.000 1.00 21.92 477 ARG A O 1
ATOM 3555 N N . GLN A 1 478 ? 38.026 -12.178 31.253 1.00 20.75 478 GLN A N 1
ATOM 3556 C CA . GLN A 1 478 ? 37.909 -12.175 32.708 1.00 28.85 478 GLN A CA 1
ATOM 3557 C C . GLN A 1 478 ? 36.955 -11.092 33.206 1.00 21.14 478 GLN A C 1
ATOM 3558 O O . GLN A 1 478 ? 36.400 -11.210 34.296 1.00 24.07 478 GLN A O 1
ATOM 3564 N N . ASN A 1 479 ? 36.747 -10.054 32.401 1.00 21.16 479 ASN A N 1
ATOM 3565 C CA . ASN A 1 479 ? 35.824 -8.983 32.768 1.00 20.71 479 ASN A CA 1
ATOM 3566 C C . ASN A 1 479 ? 34.528 -8.953 31.938 1.00 21.91 479 ASN A C 1
ATOM 3567 O O . ASN A 1 479 ? 33.748 -8.001 32.023 1.00 20.20 479 ASN A O 1
ATOM 3572 N N . GLY A 1 480 ? 34.303 -10.001 31.148 1.00 18.20 480 GLY A N 1
ATOM 3573 C CA . GLY A 1 480 ? 33.062 -10.172 30.405 1.00 16.54 480 GLY A CA 1
ATOM 3574 C C . GLY A 1 480 ? 32.783 -9.179 29.291 1.00 17.44 480 GLY A C 1
ATOM 3575 O O . GLY A 1 480 ? 31.620 -8.978 28.918 1.00 16.22 480 GLY A O 1
ATOM 3576 N N . ILE A 1 481 ? 33.835 -8.558 28.757 1.00 17.76 481 ILE A N 1
ATOM 3577 C CA . ILE A 1 481 ? 33.675 -7.495 27.763 1.00 13.67 481 ILE A CA 1
ATOM 3578 C C . ILE A 1 481 ? 34.705 -7.605 26.641 1.00 14.19 481 ILE A C 1
ATOM 3579 O O . ILE A 1 481 ? 35.546 -8.506 26.645 1.00 15.37 481 ILE A O 1
ATOM 3584 N N . GLY A 1 482 ? 34.645 -6.682 25.685 1.00 11.40 482 GLY A N 1
ATOM 3585 C CA . GLY A 1 482 ? 35.467 -6.774 24.494 1.00 14.98 482 GLY A CA 1
ATOM 3586 C C . GLY A 1 482 ? 34.969 -7.846 23.543 1.00 14.76 482 GLY A C 1
ATOM 3587 O O . GLY A 1 482 ? 35.768 -8.490 22.865 1.00 13.92 482 GLY A O 1
ATOM 3588 N N . SER A 1 483 ? 33.651 -8.037 23.478 1.00 12.77 483 SER A N 1
ATOM 3589 C CA . SER A 1 483 ? 33.088 -9.115 22.654 1.00 9.71 483 SER A CA 1
ATOM 3590 C C . SER A 1 483 ? 32.499 -8.653 21.313 1.00 9.54 483 SER A C 1
ATOM 3591 O O . SER A 1 483 ? 31.805 -9.421 20.631 1.00 10.99 483 SER A O 1
ATOM 3594 N N . GLY A 1 484 ? 32.767 -7.407 20.944 1.00 10.03 484 GLY A N 1
ATOM 3595 C CA . GLY A 1 484 ? 32.332 -6.885 19.658 1.00 12.14 484 GLY A CA 1
ATOM 3596 C C . GLY A 1 484 ? 33.459 -6.326 18.814 1.00 12.59 484 GLY A C 1
ATOM 3597 O O . GLY A 1 484 ? 34.524 -5.961 19.328 1.00 12.91 484 GLY A O 1
ATOM 3598 N N . GLN A 1 485 ? 33.224 -6.269 17.503 1.00 9.92 485 GLN A N 1
ATOM 3599 C CA . GLN A 1 485 ? 34.096 -5.548 16.580 1.00 9.74 485 GLN A CA 1
ATOM 3600 C C . GLN A 1 485 ? 33.257 -4.927 15.482 1.00 14.71 485 GLN A C 1
ATOM 3601 O O . GLN A 1 485 ? 32.175 -5.424 15.172 1.00 12.35 485 GLN A O 1
ATOM 3607 N N . VAL A 1 486 ? 33.751 -3.836 14.904 1.00 10.85 486 VAL A N 1
ATOM 3608 C CA . VAL A 1 486 ? 33.222 -3.331 13.643 1.00 12.83 486 VAL A CA 1
ATOM 3609 C C . VAL A 1 486 ? 34.389 -3.244 12.684 1.00 16.65 486 VAL A C 1
ATOM 3610 O O . VAL A 1 486 ? 35.413 -2.641 13.012 1.00 12.31 486 VAL A O 1
ATOM 3614 N N . LYS A 1 487 ? 34.240 -3.845 11.509 1.00 11.64 487 LYS A N 1
ATOM 3615 C CA . LYS A 1 487 ? 35.310 -3.831 10.521 1.00 10.21 487 LYS A CA 1
ATOM 3616 C C . LYS A 1 487 ? 34.787 -3.442 9.147 1.00 14.01 487 LYS A C 1
ATOM 3617 O O . LYS A 1 487 ? 33.650 -3.755 8.788 1.00 13.95 487 LYS A O 1
ATOM 3623 N N . ALA A 1 488 ? 35.636 -2.756 8.393 1.00 11.74 488 ALA A N 1
ATOM 3624 C CA . ALA A 1 488 ? 35.347 -2.413 7.009 1.00 11.85 488 ALA A CA 1
ATOM 3625 C C . ALA A 1 488 ? 36.189 -3.284 6.090 1.00 16.26 488 ALA A C 1
ATOM 3626 O O . ALA A 1 488 ? 37.414 -3.318 6.206 1.00 15.91 488 ALA A O 1
ATOM 3628 N N . TYR A 1 489 ? 35.526 -3.957 5.158 1.00 11.80 489 TYR A N 1
ATOM 3629 C CA . TYR A 1 489 ? 36.116 -5.087 4.448 1.00 12.70 489 TYR A CA 1
ATOM 3630 C C . TYR A 1 489 ? 35.974 -4.976 2.938 1.00 12.38 489 TYR A C 1
ATOM 3631 O O . TYR A 1 489 ? 34.895 -4.659 2.425 1.00 12.79 489 TYR A O 1
ATOM 3640 N N . ASN A 1 490 ? 37.074 -5.212 2.225 1.00 13.20 490 ASN A N 1
ATOM 3641 C CA . ASN A 1 490 ? 37.017 -5.345 0.778 1.00 13.29 490 ASN A CA 1
ATOM 3642 C C . ASN A 1 490 ? 37.008 -6.825 0.422 1.00 13.02 490 ASN A C 1
ATOM 3643 O O . ASN A 1 490 ? 37.885 -7.587 0.855 1.00 12.43 490 ASN A O 1
ATOM 3648 N N . ALA A 1 491 ? 36.026 -7.227 -0.374 1.00 13.88 491 ALA A N 1
ATOM 3649 C CA . ALA A 1 491 ? 35.783 -8.643 -0.638 1.00 13.33 491 ALA A CA 1
ATOM 3650 C C . ALA A 1 491 ? 36.759 -9.249 -1.645 1.00 14.65 491 ALA A C 1
ATOM 3651 O O . ALA A 1 491 ? 36.911 -10.470 -1.706 1.00 13.93 491 ALA A O 1
ATOM 3653 N N . ILE A 1 492 ? 37.427 -8.407 -2.425 1.00 14.81 492 ILE A N 1
ATOM 3654 C CA . ILE A 1 492 ? 38.341 -8.909 -3.443 1.00 15.03 492 ILE A CA 1
ATOM 3655 C C . ILE A 1 492 ? 39.760 -9.036 -2.901 1.00 17.99 492 ILE A C 1
ATOM 3656 O O . ILE A 1 492 ? 40.378 -10.091 -3.031 1.00 17.51 492 ILE A O 1
ATOM 3661 N N . THR A 1 493 ? 40.266 -7.972 -2.279 1.00 17.18 493 THR A N 1
ATOM 3662 C CA . THR A 1 493 ? 41.595 -8.018 -1.666 1.00 15.04 493 THR A CA 1
ATOM 3663 C C . THR A 1 493 ? 41.591 -8.756 -0.336 1.00 15.29 493 THR A C 1
ATOM 3664 O O . THR A 1 493 ? 42.618 -9.282 0.085 1.00 19.95 493 THR A O 1
ATOM 3668 N N . GLY A 1 494 ? 40.437 -8.796 0.326 1.00 13.14 494 GLY A N 1
ATOM 3669 C CA . GLY A 1 494 ? 40.341 -9.409 1.641 1.00 16.97 494 GLY A CA 1
ATOM 3670 C C . GLY A 1 494 ? 40.865 -8.513 2.752 1.00 16.06 494 GLY A C 1
ATOM 3671 O O . GLY A 1 494 ? 40.915 -8.922 3.916 1.00 20.39 494 GLY A O 1
ATOM 3672 N N . GLU A 1 495 ? 41.252 -7.288 2.397 1.00 13.90 495 GLU A N 1
ATOM 3673 C CA . GLU A 1 495 ? 41.821 -6.353 3.363 1.00 17.40 495 GLU A CA 1
ATOM 3674 C C . GLU A 1 495 ? 40.765 -5.596 4.168 1.00 15.41 495 GLU A C 1
ATOM 3675 O O . GLU A 1 495 ? 39.689 -5.250 3.650 1.00 16.74 495 GLU A O 1
ATOM 3681 N N . PHE A 1 496 ? 41.088 -5.332 5.430 1.00 17.50 496 PHE A N 1
ATOM 3682 C CA . PHE A 1 496 ? 40.272 -4.458 6.263 1.00 13.33 496 PHE A CA 1
ATOM 3683 C C . PHE A 1 496 ? 40.792 -3.038 6.187 1.00 16.59 496 PHE A C 1
ATOM 3684 O O . PHE A 1 496 ? 41.949 -2.775 6.534 1.00 19.43 496 PHE A O 1
ATOM 3692 N N . ALA A 1 497 ? 39.938 -2.118 5.757 1.00 15.81 497 ALA A N 1
ATOM 3693 C CA . ALA A 1 497 ? 40.326 -0.713 5.705 1.00 16.12 497 ALA A CA 1
ATOM 3694 C C . ALA A 1 497 ? 40.475 -0.164 7.118 1.00 19.14 497 ALA A C 1
ATOM 3695 O O . ALA A 1 497 ? 41.276 0.743 7.362 1.00 17.91 497 ALA A O 1
ATOM 3697 N N . TRP A 1 498 ? 39.690 -0.715 8.041 1.00 13.99 498 TRP A N 1
ATOM 3698 C CA . TRP A 1 498 ? 39.830 -0.409 9.457 1.00 13.37 498 TRP A CA 1
ATOM 3699 C C . TRP A 1 498 ? 39.137 -1.457 10.308 1.00 13.85 498 TRP A C 1
ATOM 3700 O O . TRP A 1 498 ? 38.266 -2.174 9.820 1.00 14.78 498 TRP A O 1
ATOM 3711 N N . GLU A 1 499 ? 39.565 -1.549 11.569 1.00 15.14 499 GLU A N 1
ATOM 3712 C CA . GLU A 1 499 ? 38.998 -2.468 12.552 1.00 12.03 499 GLU A CA 1
ATOM 3713 C C . GLU A 1 499 ? 38.897 -1.778 13.909 1.00 14.62 499 GLU A C 1
ATOM 3714 O O . GLU A 1 499 ? 39.872 -1.185 14.380 1.00 16.59 499 GLU A O 1
ATOM 3720 N N . LYS A 1 500 ? 37.729 -1.881 14.544 1.00 15.10 500 LYS A N 1
ATOM 3721 C CA . LYS A 1 500 ? 37.487 -1.226 15.827 1.00 15.44 500 LYS A CA 1
ATOM 3722 C C . LYS A 1 500 ? 36.856 -2.203 16.815 1.00 14.98 500 LYS A C 1
ATOM 3723 O O . LYS A 1 500 ? 35.980 -2.984 16.444 1.00 16.47 500 LYS A O 1
ATOM 3729 N N . MET A 1 501 ? 37.335 -2.193 18.057 1.00 11.96 501 MET A N 1
ATOM 3730 C CA . MET A 1 501 ? 36.738 -3.033 19.098 1.00 11.70 501 MET A CA 1
ATOM 3731 C C . MET A 1 501 ? 35.512 -2.384 19.716 1.00 15.44 501 MET A C 1
ATOM 3732 O O . MET A 1 501 ? 35.420 -1.163 19.820 1.00 17.97 501 MET A O 1
ATOM 3737 N N . GLU A 1 502 ? 34.580 -3.225 20.133 1.00 13.14 502 GLU A N 1
ATOM 3738 C CA . GLU A 1 502 ? 33.383 -2.792 20.838 1.00 10.68 502 GLU A CA 1
ATOM 3739 C C . GLU A 1 502 ? 33.230 -3.557 22.134 1.00 12.09 502 GLU A C 1
ATOM 3740 O O . GLU A 1 502 ? 33.639 -4.716 22.235 1.00 13.98 502 GLU A O 1
ATOM 3746 N N . LYS A 1 503 ? 32.646 -2.899 23.132 1.00 11.82 503 LYS A N 1
ATOM 3747 C CA . LYS A 1 503 ? 32.507 -3.497 24.458 1.00 14.12 503 LYS A CA 1
ATOM 3748 C C . LYS A 1 503 ? 31.743 -4.817 24.391 1.00 12.28 503 LYS A C 1
ATOM 3749 O O . LYS A 1 503 ? 32.152 -5.819 24.994 1.00 14.09 503 LYS A O 1
ATOM 3755 N N . PHE A 1 504 ? 30.629 -4.806 23.662 1.00 10.03 504 PHE A N 1
ATOM 3756 C CA . PHE A 1 504 ? 29.825 -6.011 23.461 1.00 12.05 504 PHE A CA 1
ATOM 3757 C C . PHE A 1 504 ? 29.649 -6.336 21.984 1.00 10.99 504 PHE A C 1
ATOM 3758 O O . PHE A 1 504 ? 29.811 -5.465 21.127 1.00 13.49 504 PHE A O 1
ATOM 3766 N N . SER A 1 505 ? 29.302 -7.589 21.700 1.00 9.12 505 SER A N 1
ATOM 3767 C CA . SER A 1 505 ? 28.988 -8.027 20.337 1.00 9.03 505 SER A CA 1
ATOM 3768 C C . SER A 1 505 ? 28.066 -7.073 19.577 1.00 12.31 505 SER A C 1
ATOM 3769 O O . SER A 1 505 ? 27.048 -6.608 20.111 1.00 11.89 505 SER A O 1
ATOM 3772 N N . VAL A 1 506 ? 28.410 -6.794 18.323 1.00 10.46 506 VAL A N 1
ATOM 3773 C CA . VAL A 1 506 ? 27.574 -5.894 17.526 1.00 11.22 506 VAL A CA 1
ATOM 3774 C C . VAL A 1 506 ? 26.570 -6.766 16.783 1.00 10.13 506 VAL A C 1
ATOM 3775 O O . VAL A 1 506 ? 26.861 -7.352 15.745 1.00 10.82 506 VAL A O 1
ATOM 3779 N N . TRP A 1 507 ? 25.381 -6.844 17.364 1.00 11.25 507 TRP A N 1
ATOM 3780 C CA . TRP A 1 507 ? 24.395 -7.854 17.017 1.00 10.02 507 TRP A CA 1
ATOM 3781 C C . TRP A 1 507 ? 23.413 -7.415 15.943 1.00 8.99 507 TRP A C 1
ATOM 3782 O O . TRP A 1 507 ? 22.822 -8.250 15.248 1.00 11.45 507 TRP A O 1
ATOM 3793 N N . GLY A 1 508 ? 23.229 -6.104 15.829 1.00 10.36 508 GLY A N 1
ATOM 3794 C CA . GLY A 1 508 ? 22.099 -5.565 15.094 1.00 11.62 508 GLY A CA 1
ATOM 3795 C C . GLY A 1 508 ? 22.297 -5.120 13.671 1.00 12.95 508 GLY A C 1
ATOM 3796 O O . GLY A 1 508 ? 21.334 -4.706 13.020 1.00 14.40 508 GLY A O 1
ATOM 3797 N N . GLY A 1 509 ? 23.521 -5.211 13.165 1.00 9.49 509 GLY A N 1
ATOM 3798 C CA . GLY A 1 509 ? 23.761 -4.808 11.789 1.00 12.90 509 GLY A CA 1
ATOM 3799 C C . GLY A 1 509 ? 24.249 -3.378 11.687 1.00 10.98 509 GLY A C 1
ATOM 3800 O O . GLY A 1 509 ? 24.494 -2.724 12.699 1.00 15.46 509 GLY A O 1
ATOM 3801 N N . THR A 1 510 ? 24.398 -2.893 10.458 1.00 11.93 510 THR A N 1
ATOM 3802 C CA . THR A 1 510 ? 24.974 -1.582 10.196 1.00 10.42 510 THR A CA 1
ATOM 3803 C C . THR A 1 510 ? 24.296 -0.960 8.988 1.00 11.17 510 THR A C 1
ATOM 3804 O O . THR A 1 510 ? 23.755 -1.675 8.142 1.00 10.03 510 THR A O 1
ATOM 3808 N N . THR A 1 511 ? 24.357 0.367 8.894 1.00 10.68 511 THR A N 1
ATOM 3809 C CA . THR A 1 511 ? 23.802 1.096 7.760 1.00 9.75 511 THR A CA 1
ATOM 3810 C C . THR A 1 511 ? 24.772 2.189 7.356 1.00 12.91 511 THR A C 1
ATOM 3811 O O . THR A 1 511 ? 25.337 2.873 8.211 1.00 15.59 511 THR A O 1
ATOM 3815 N N . ALA A 1 512 ? 25.001 2.329 6.054 1.00 10.20 512 ALA A N 1
ATOM 3816 C CA . ALA A 1 512 ? 26.010 3.277 5.568 1.00 10.48 512 ALA A CA 1
ATOM 3817 C C . ALA A 1 512 ? 25.406 4.354 4.672 1.00 14.67 512 ALA A C 1
ATOM 3818 O O . ALA A 1 512 ? 24.426 4.122 3.969 1.00 13.57 512 ALA A O 1
ATOM 3820 N N . THR A 1 513 ? 25.996 5.543 4.700 1.00 14.22 513 THR A N 1
ATOM 3821 C CA . THR A 1 513 ? 25.514 6.619 3.840 1.00 13.08 513 THR A CA 1
ATOM 3822 C C . THR A 1 513 ? 26.629 7.327 3.099 1.00 15.60 513 THR A C 1
ATOM 3823 O O . THR A 1 513 ? 27.791 7.282 3.491 1.00 12.92 513 THR A O 1
ATOM 3827 N N . GLU A 1 514 ? 26.243 8.020 2.039 1.00 12.15 514 GLU A N 1
ATOM 3828 C CA . GLU A 1 514 ? 27.189 8.764 1.216 1.00 14.54 514 GLU A CA 1
ATOM 3829 C C . GLU A 1 514 ? 27.654 10.050 1.922 1.00 14.35 514 GLU A C 1
ATOM 3830 O O . GLU A 1 514 ? 28.492 10.780 1.400 1.00 15.53 514 GLU A O 1
ATOM 3836 N N . GLY A 1 515 ? 27.109 10.313 3.106 1.00 13.45 515 GLY A N 1
ATOM 3837 C CA . GLY A 1 515 ? 27.658 11.327 4.000 1.00 14.44 515 GLY A CA 1
ATOM 3838 C C . GLY A 1 515 ? 28.934 10.834 4.675 1.00 14.41 515 GLY A C 1
ATOM 3839 O O . GLY A 1 515 ? 29.495 11.500 5.546 1.00 13.34 515 GLY A O 1
ATOM 3840 N N . GLY A 1 516 ? 29.396 9.652 4.276 1.00 14.03 516 GLY A N 1
ATOM 3841 C CA . GLY A 1 516 ? 30.602 9.082 4.845 1.00 14.29 516 GLY A CA 1
ATOM 3842 C C . GLY A 1 516 ? 30.413 8.571 6.270 1.00 12.56 516 GLY A C 1
ATOM 3843 O O . GLY A 1 516 ? 31.336 8.648 7.090 1.00 14.24 516 GLY A O 1
ATOM 3844 N N . LEU A 1 517 ? 29.224 8.041 6.557 1.00 13.56 517 LEU A N 1
ATOM 3845 C CA . LEU A 1 517 ? 28.857 7.594 7.902 1.00 16.00 517 LEU A CA 1
ATOM 3846 C C . LEU A 1 517 ? 28.453 6.122 7.936 1.00 14.77 517 LEU A C 1
ATOM 3847 O O . LEU A 1 517 ? 27.774 5.624 7.037 1.00 14.52 517 LEU A O 1
ATOM 3852 N N . VAL A 1 518 ? 28.878 5.433 8.984 1.00 12.75 518 VAL A N 1
ATOM 3853 C CA . VAL A 1 518 ? 28.410 4.083 9.264 1.00 11.61 518 VAL A CA 1
ATOM 3854 C C . VAL A 1 518 ? 27.719 4.097 10.619 1.00 11.00 518 VAL A C 1
ATOM 3855 O O . VAL A 1 518 ? 28.365 4.333 11.648 1.00 11.73 518 VAL A O 1
ATOM 3859 N N . PHE A 1 519 ? 26.417 3.847 10.602 1.00 11.54 519 PHE A N 1
ATOM 3860 C CA . PHE A 1 519 ? 25.588 3.798 11.804 1.00 13.68 519 PHE A CA 1
ATOM 3861 C C . PHE A 1 519 ? 25.388 2.377 12.295 1.00 12.48 519 PHE A C 1
ATOM 3862 O O . PHE A 1 519 ? 25.191 1.459 11.489 1.00 13.51 519 PHE A O 1
ATOM 3870 N N . TYR A 1 520 ? 25.355 2.207 13.613 1.00 11.86 520 TYR A N 1
ATOM 3871 C CA . TYR A 1 520 ? 24.954 0.930 14.192 1.00 9.74 520 TYR A CA 1
ATOM 3872 C C . TYR A 1 520 ? 24.543 1.124 15.639 1.00 13.01 520 TYR A C 1
ATOM 3873 O O . TYR A 1 520 ? 24.943 2.099 16.275 1.00 12.39 520 TYR A O 1
ATOM 3882 N N . GLY A 1 521 ? 23.755 0.187 16.156 1.00 13.82 521 GLY A N 1
ATOM 3883 C CA . GLY A 1 521 ? 23.392 0.209 17.561 1.00 10.30 521 GLY A CA 1
ATOM 3884 C C . GLY A 1 521 ? 24.153 -0.856 18.331 1.00 9.34 521 GLY A C 1
ATOM 3885 O O . GLY A 1 521 ? 24.655 -1.818 17.743 1.00 10.19 521 GLY A O 1
ATOM 3886 N N . THR A 1 522 ? 24.265 -0.672 19.642 1.00 11.17 522 THR A N 1
ATOM 3887 C CA . THR A 1 522 ? 25.004 -1.609 20.478 1.00 10.45 522 THR A CA 1
ATOM 3888 C C . THR A 1 522 ? 24.155 -2.178 21.602 1.00 11.53 522 THR A C 1
ATOM 3889 O O . THR A 1 522 ? 23.128 -1.594 21.998 1.00 9.96 522 THR A O 1
ATOM 3893 N N . LEU A 1 523 ? 24.600 -3.318 22.121 1.00 11.37 523 LEU A N 1
ATOM 3894 C CA . LEU A 1 523 ? 23.865 -4.020 23.157 1.00 13.45 523 LEU A CA 1
ATOM 3895 C C . LEU A 1 523 ? 23.827 -3.235 24.459 1.00 12.08 523 LEU A C 1
ATOM 3896 O O . LEU A 1 523 ? 22.881 -3.409 25.233 1.00 13.77 523 LEU A O 1
ATOM 3901 N N . ASP A 1 524 ? 24.835 -2.388 24.707 1.00 12.09 524 ASP A N 1
ATOM 3902 C CA . ASP A 1 524 ? 24.823 -1.539 25.897 1.00 13.69 524 ASP A CA 1
ATOM 3903 C C . ASP A 1 524 ? 24.054 -0.231 25.689 1.00 13.69 524 ASP A C 1
ATOM 3904 O O . ASP A 1 524 ? 24.101 0.665 26.531 1.00 16.26 524 ASP A O 1
ATOM 3909 N N . GLY A 1 525 ? 23.309 -0.135 24.590 1.00 12.76 525 GLY A N 1
ATOM 3910 C CA . GLY A 1 525 ? 22.300 0.908 24.483 1.00 10.15 525 GLY A CA 1
ATOM 3911 C C . GLY A 1 525 ? 22.648 2.191 23.757 1.00 12.73 525 GLY A C 1
ATOM 3912 O O . GLY A 1 525 ? 22.016 3.227 23.987 1.00 14.91 525 GLY A O 1
ATOM 3913 N N . PHE A 1 526 ? 23.633 2.141 22.864 1.00 10.81 526 PHE A N 1
ATOM 3914 C CA . PHE A 1 526 ? 23.963 3.320 22.070 1.00 11.53 526 PHE A CA 1
ATOM 3915 C C . PHE A 1 526 ? 23.574 3.171 20.615 1.00 13.77 526 PHE A C 1
ATOM 3916 O O . PHE A 1 526 ? 23.552 2.063 20.078 1.00 12.24 526 PHE A O 1
ATOM 3924 N N . ILE A 1 527 ? 23.259 4.291 19.971 1.00 10.89 527 ILE A N 1
ATOM 3925 C CA . ILE A 1 527 ? 23.410 4.331 18.523 1.00 15.28 527 ILE A CA 1
ATOM 3926 C C . ILE A 1 527 ? 24.691 5.131 18.270 1.00 12.96 527 ILE A C 1
ATOM 3927 O O . ILE A 1 527 ? 24.939 6.144 18.936 1.00 14.70 527 ILE A O 1
ATOM 3932 N N . LYS A 1 528 ? 25.535 4.626 17.369 1.00 11.39 528 LYS A N 1
ATOM 3933 C CA . LYS A 1 528 ? 26.833 5.235 17.078 1.00 11.68 528 LYS A CA 1
ATOM 3934 C C . LYS A 1 528 ? 27.021 5.507 15.595 1.00 12.85 528 LYS A C 1
ATOM 3935 O O . LYS A 1 528 ? 26.411 4.851 14.748 1.00 12.58 528 LYS A O 1
ATOM 3941 N N . ALA A 1 529 ? 27.869 6.484 15.294 1.00 13.30 529 ALA A N 1
ATOM 3942 C CA . ALA A 1 529 ? 28.296 6.747 13.933 1.00 13.54 529 ALA A CA 1
ATOM 3943 C C . ALA A 1 529 ? 29.809 6.785 13.865 1.00 10.64 529 ALA A C 1
ATOM 3944 O O . ALA A 1 529 ? 30.454 7.498 14.637 1.00 13.43 529 ALA A O 1
ATOM 3946 N N . ARG A 1 530 ? 30.369 6.003 12.943 1.00 12.02 530 ARG A N 1
ATOM 3947 C CA . ARG A 1 530 ? 31.805 6.028 12.689 1.00 15.58 530 ARG A CA 1
ATOM 3948 C C . ARG A 1 530 ? 32.085 6.580 11.302 1.00 14.88 530 ARG A C 1
ATOM 3949 O O . ARG A 1 530 ? 31.257 6.480 10.391 1.00 12.53 530 ARG A O 1
ATOM 3957 N N . ASP A 1 531 ? 33.260 7.177 11.154 1.00 11.84 531 ASP A N 1
ATOM 3958 C CA . ASP A 1 531 ? 33.755 7.637 9.861 1.00 13.82 531 ASP A CA 1
ATOM 3959 C C . ASP A 1 531 ? 33.904 6.456 8.896 1.00 15.40 531 ASP A C 1
ATOM 3960 O O . ASP A 1 531 ? 34.556 5.469 9.219 1.00 14.54 531 ASP A O 1
ATOM 3965 N N . ALA A 1 532 ? 33.290 6.541 7.716 1.00 14.30 532 ALA A N 1
ATOM 3966 C CA . ALA A 1 532 ? 33.303 5.411 6.785 1.00 14.06 532 ALA A CA 1
ATOM 3967 C C . ALA A 1 532 ? 34.706 5.084 6.263 1.00 12.57 532 ALA A C 1
ATOM 3968 O O . ALA A 1 532 ? 34.977 3.959 5.843 1.00 16.13 532 ALA A O 1
ATOM 3970 N N . ASP A 1 533 ? 35.593 6.070 6.281 1.00 14.40 533 ASP A N 1
ATOM 3971 C CA . ASP A 1 533 ? 36.933 5.875 5.737 1.00 12.77 533 ASP A CA 1
ATOM 3972 C C . ASP A 1 533 ? 37.944 5.410 6.768 1.00 15.67 533 ASP A C 1
ATOM 3973 O O . ASP A 1 533 ? 38.861 4.654 6.442 1.00 17.29 533 ASP A O 1
ATOM 3978 N N . THR A 1 534 ? 37.775 5.855 8.007 1.00 15.27 534 THR A N 1
ATOM 3979 C CA . THR A 1 534 ? 38.775 5.613 9.040 1.00 16.24 534 THR A CA 1
ATOM 3980 C C . THR A 1 534 ? 38.272 4.807 10.230 1.00 15.70 534 THR A C 1
ATOM 3981 O O . THR A 1 534 ? 39.073 4.271 10.995 1.00 15.36 534 THR A O 1
ATOM 3985 N N . GLY A 1 535 ? 36.956 4.758 10.416 1.00 16.08 535 GLY A N 1
ATOM 3986 C CA . GLY A 1 535 ? 36.378 4.078 11.558 1.00 14.01 535 GLY A CA 1
ATOM 3987 C C . GLY A 1 535 ? 36.332 4.914 12.833 1.00 16.65 535 GLY A C 1
ATOM 3988 O O . GLY A 1 535 ? 35.876 4.442 13.879 1.00 17.79 535 GLY A O 1
ATOM 3989 N N . LYS A 1 536 ? 36.816 6.154 12.758 1.00 13.29 536 LYS A N 1
ATOM 3990 C CA . LYS A 1 536 ? 36.792 7.042 13.916 1.00 15.93 536 LYS A CA 1
ATOM 3991 C C . LYS A 1 536 ? 35.370 7.208 14.458 1.00 17.32 536 LYS A C 1
ATOM 3992 O O . LYS A 1 536 ? 34.432 7.449 13.697 1.00 16.38 536 LYS A O 1
ATOM 3998 N N . LEU A 1 537 ? 35.202 7.066 15.767 1.00 15.45 537 LEU A N 1
ATOM 3999 C CA . LEU A 1 537 ? 33.886 7.278 16.369 1.00 14.29 537 LEU A CA 1
ATOM 4000 C C . LEU A 1 537 ? 33.550 8.767 16.399 1.00 17.36 537 LEU A C 1
ATOM 4001 O O . LEU A 1 537 ? 34.274 9.573 16.997 1.00 16.50 537 LEU A O 1
ATOM 4006 N N . LEU A 1 538 ? 32.444 9.132 15.757 1.00 12.90 538 LEU A N 1
ATOM 4007 C CA . LEU A 1 538 ? 32.089 10.537 15.575 1.00 14.09 538 LEU A CA 1
ATOM 4008 C C . LEU A 1 538 ? 30.953 11.005 16.472 1.00 14.82 538 LEU A C 1
ATOM 4009 O O . LEU A 1 538 ? 30.825 12.196 16.764 1.00 16.51 538 LEU A O 1
ATOM 4014 N N . TRP A 1 539 ? 30.116 10.064 16.884 1.00 15.00 539 TRP A N 1
ATOM 4015 C CA . TRP A 1 539 ? 28.875 10.421 17.547 1.00 16.44 539 TRP A CA 1
ATOM 4016 C C . TRP A 1 539 ? 28.270 9.218 18.215 1.00 13.92 539 TRP A C 1
ATOM 4017 O O . TRP A 1 539 ? 28.340 8.099 17.696 1.00 14.57 539 TRP A O 1
ATOM 4028 N N . LYS A 1 540 ? 27.648 9.449 19.361 1.00 11.51 540 LYS A N 1
ATOM 4029 C CA . LYS A 1 540 ? 26.835 8.410 19.951 1.00 17.35 540 LYS A CA 1
ATOM 4030 C C . LYS A 1 540 ? 25.825 9.002 20.902 1.00 18.96 540 LYS A C 1
ATOM 4031 O O . LYS A 1 540 ? 26.042 10.067 21.486 1.00 20.40 540 LYS A O 1
ATOM 4037 N N . PHE A 1 541 ? 24.722 8.285 21.051 1.00 16.10 541 PHE A N 1
ATOM 4038 C CA . PHE A 1 541 ? 23.624 8.720 21.890 1.00 13.73 541 PHE A CA 1
ATOM 4039 C C . PHE A 1 541 ? 23.116 7.534 22.692 1.00 13.97 541 PHE A C 1
ATOM 4040 O O . PHE A 1 541 ? 22.964 6.421 22.157 1.00 14.42 541 PHE A O 1
ATOM 4048 N N . LYS A 1 542 ? 22.821 7.796 23.964 1.00 10.13 542 LYS A N 1
ATOM 4049 C CA . LYS A 1 542 ? 22.340 6.776 24.885 1.00 11.99 542 LYS A CA 1
ATOM 4050 C C . LYS A 1 542 ? 20.827 6.603 24.765 1.00 14.37 542 LYS A C 1
ATOM 4051 O O . LYS A 1 542 ? 20.047 7.421 25.250 1.00 12.76 542 LYS A O 1
ATOM 4057 N N . LEU A 1 543 ? 20.445 5.528 24.083 1.00 10.21 543 LEU A N 1
ATOM 4058 C CA . LEU A 1 543 ? 19.059 5.097 23.885 1.00 13.36 543 LEU A CA 1
ATOM 4059 C C . LEU A 1 543 ? 18.531 4.467 25.170 1.00 10.75 543 LEU A C 1
ATOM 4060 O O . LEU A 1 543 ? 19.313 4.186 26.074 1.00 11.35 543 LEU A O 1
ATOM 4065 N N . PRO A 1 544 ? 17.212 4.216 25.249 1.00 8.92 544 PRO A N 1
ATOM 4066 C CA . PRO A 1 544 ? 16.684 3.686 26.510 1.00 9.51 544 PRO A CA 1
ATOM 4067 C C . PRO A 1 544 ? 17.148 2.271 26.834 1.00 12.66 544 PRO A C 1
ATOM 4068 O O . PRO A 1 544 ? 17.322 1.925 28.010 1.00 11.73 544 PRO A O 1
ATOM 4072 N N . SER A 1 545 ? 17.349 1.473 25.797 1.00 10.84 545 SER A N 1
ATOM 4073 C CA . SER A 1 545 ? 17.713 0.070 25.944 1.00 10.18 545 SER A CA 1
ATOM 4074 C C . SER A 1 545 ? 18.695 -0.321 24.836 1.00 11.88 545 SER A C 1
ATOM 4075 O O . SER A 1 545 ? 18.815 0.383 23.839 1.00 10.17 545 SER A O 1
ATOM 4078 N N . GLY A 1 546 ? 19.412 -1.424 25.041 1.00 10.82 546 GLY A N 1
ATOM 4079 C CA . GLY A 1 546 ? 20.274 -1.998 24.017 1.00 12.90 546 GLY A CA 1
ATOM 4080 C C . GLY A 1 546 ? 19.571 -2.290 22.692 1.00 11.21 546 GLY A C 1
ATOM 4081 O O . GLY A 1 546 ? 18.352 -2.476 22.622 1.00 12.77 546 GLY A O 1
ATOM 4082 N N . VAL A 1 547 ? 20.368 -2.353 21.635 1.00 10.68 547 VAL A N 1
ATOM 4083 C CA . VAL A 1 547 ? 19.862 -2.453 20.270 1.00 9.81 547 VAL A CA 1
ATOM 4084 C C . VAL A 1 547 ? 20.272 -3.766 19.629 1.00 10.50 547 VAL A C 1
ATOM 4085 O O . VAL A 1 547 ? 21.444 -4.125 19.679 1.00 12.41 547 VAL A O 1
ATOM 4089 N N . ILE A 1 548 ? 19.314 -4.467 19.022 1.00 8.33 548 ILE A N 1
ATOM 4090 C CA . ILE A 1 548 ? 19.606 -5.699 18.270 1.00 8.33 548 ILE A CA 1
ATOM 4091 C C . ILE A 1 548 ? 19.006 -5.657 16.855 1.00 10.97 548 ILE A C 1
ATOM 4092 O O . ILE A 1 548 ? 18.948 -6.675 16.162 1.00 13.80 548 ILE A O 1
ATOM 4097 N N . GLY A 1 549 ? 18.574 -4.471 16.431 1.00 10.92 549 GLY A N 1
ATOM 4098 C CA . GLY A 1 549 ? 18.144 -4.254 15.059 1.00 8.68 549 GLY A CA 1
ATOM 4099 C C . GLY A 1 549 ? 19.030 -3.217 14.385 1.00 11.00 549 GLY A C 1
ATOM 4100 O O . GLY A 1 549 ? 19.898 -2.632 15.029 1.00 11.01 549 GLY A O 1
ATOM 4101 N N . HIS A 1 550 ? 18.816 -2.985 13.091 1.00 10.31 550 HIS A N 1
ATOM 4102 C CA . HIS A 1 550 ? 19.662 -2.058 12.332 1.00 10.01 550 HIS A CA 1
ATOM 4103 C C . HIS A 1 550 ? 19.100 -0.629 12.281 1.00 12.90 550 HIS A C 1
ATOM 4104 O O . HIS A 1 550 ? 17.891 -0.420 12.412 1.00 13.28 550 HIS A O 1
ATOM 4111 N N . PRO A 1 551 ? 19.983 0.368 12.090 1.00 12.47 551 PRO A N 1
ATOM 4112 C CA . PRO A 1 551 ? 19.466 1.711 11.799 1.00 10.86 551 PRO A CA 1
ATOM 4113 C C . PRO A 1 551 ? 18.827 1.757 10.422 1.00 9.38 551 PRO A C 1
ATOM 4114 O O . PRO A 1 551 ? 19.163 0.950 9.544 1.00 12.41 551 PRO A O 1
ATOM 4118 N N . MET A 1 552 ? 17.904 2.689 10.228 1.00 9.46 552 MET A N 1
ATOM 4119 C CA . MET A 1 552 ? 17.409 2.945 8.885 1.00 9.66 552 MET A CA 1
ATOM 4120 C C . MET A 1 552 ? 17.331 4.451 8.702 1.00 12.42 552 MET A C 1
ATOM 4121 O O . MET A 1 552 ? 17.447 5.223 9.664 1.00 14.93 552 MET A O 1
ATOM 4126 N N . THR A 1 553 ? 17.186 4.878 7.462 1.00 12.05 553 THR A N 1
ATOM 4127 C CA . THR A 1 553 ? 17.116 6.297 7.203 1.00 14.26 553 THR A CA 1
ATOM 4128 C C . THR A 1 553 ? 16.109 6.580 6.109 1.00 11.83 553 THR A C 1
ATOM 4129 O O . THR A 1 553 ? 15.802 5.724 5.278 1.00 14.48 553 THR A O 1
ATOM 4133 N N . TYR A 1 554 ? 15.589 7.797 6.127 1.00 16.26 554 TYR A N 1
ATOM 4134 C CA . TYR A 1 554 ? 14.621 8.246 5.147 1.00 12.81 554 TYR A CA 1
ATOM 4135 C C . TYR A 1 554 ? 14.561 9.765 5.195 1.00 15.50 554 TYR A C 1
ATOM 4136 O O . TYR A 1 554 ? 14.900 10.372 6.213 1.00 14.62 554 TYR A O 1
ATOM 4145 N N . THR A 1 555 ? 14.132 10.369 4.093 1.00 15.73 555 THR A N 1
ATOM 4146 C CA . THR A 1 555 ? 13.978 11.817 4.024 1.00 14.89 555 THR A CA 1
ATOM 4147 C C . THR A 1 555 ? 12.498 12.143 3.908 1.00 17.30 555 THR A C 1
ATOM 4148 O O . THR A 1 555 ? 11.764 11.498 3.163 1.00 20.31 555 THR A O 1
ATOM 4152 N N . HIS A 1 556 ? 12.055 13.135 4.671 1.00 17.64 556 HIS A N 1
ATOM 4153 C CA . HIS A 1 556 ? 10.654 13.524 4.678 1.00 17.88 556 HIS A CA 1
ATOM 4154 C C . HIS A 1 556 ? 10.561 15.034 4.715 1.00 19.28 556 HIS A C 1
ATOM 4155 O O . HIS A 1 556 ? 11.089 15.673 5.630 1.00 19.88 556 HIS A O 1
ATOM 4162 N N . LYS A 1 557 ? 9.890 15.587 3.707 1.00 22.06 557 LYS A N 1
ATOM 4163 C CA . LYS A 1 557 ? 9.772 17.028 3.523 1.00 23.46 557 LYS A CA 1
ATOM 4164 C C . LYS A 1 557 ? 11.125 17.719 3.662 1.00 19.04 557 LYS A C 1
ATOM 4165 O O . LYS A 1 557 ? 11.249 18.744 4.332 1.00 24.35 557 LYS A O 1
ATOM 4171 N N . GLY A 1 558 ? 12.138 17.134 3.029 1.00 17.83 558 GLY A N 1
ATOM 4172 C CA . GLY A 1 558 ? 13.436 17.771 2.917 1.00 22.13 558 GLY A CA 1
ATOM 4173 C C . GLY A 1 558 ? 14.375 17.523 4.078 1.00 23.21 558 GLY A C 1
ATOM 4174 O O . GLY A 1 558 ? 15.534 17.941 4.035 1.00 21.82 558 GLY A O 1
ATOM 4175 N N . THR A 1 559 ? 13.888 16.839 5.109 1.00 18.65 559 THR A N 1
ATOM 4176 C CA . THR A 1 559 ? 14.698 16.565 6.295 1.00 16.10 559 THR A CA 1
ATOM 4177 C C . THR A 1 559 ? 15.117 15.096 6.339 1.00 15.26 559 THR A C 1
ATOM 4178 O O . THR A 1 559 ? 14.281 14.201 6.206 1.00 14.29 559 THR A O 1
ATOM 4182 N N . GLN A 1 560 ? 16.415 14.854 6.521 1.00 16.22 560 GLN A N 1
ATOM 4183 C CA . GLN A 1 560 ? 16.913 13.492 6.660 1.00 14.79 560 GLN A CA 1
ATOM 4184 C C . GLN A 1 560 ? 16.782 12.989 8.094 1.00 17.10 560 GLN A C 1
ATOM 4185 O O . GLN A 1 560 ? 17.229 13.636 9.042 1.00 15.25 560 GLN A O 1
ATOM 4191 N N . TYR A 1 561 ? 16.171 11.818 8.234 1.00 15.40 561 TYR A N 1
ATOM 4192 C CA . TYR A 1 561 ? 15.950 11.198 9.526 1.00 13.61 561 TYR A CA 1
ATOM 4193 C C . TYR A 1 561 ? 16.705 9.880 9.610 1.00 12.63 561 TYR A C 1
ATOM 4194 O O . TYR A 1 561 ? 16.852 9.182 8.610 1.00 13.54 561 TYR A O 1
ATOM 4203 N N . VAL A 1 562 ? 17.186 9.561 10.810 1.00 13.84 562 VAL A N 1
ATOM 4204 C CA . VAL A 1 562 ? 17.734 8.239 11.104 1.00 13.12 562 VAL A CA 1
ATOM 4205 C C . VAL A 1 562 ? 16.930 7.657 12.257 1.00 15.82 562 VAL A C 1
ATOM 4206 O O . VAL A 1 562 ? 16.753 8.311 13.277 1.00 11.68 562 VAL A O 1
ATOM 4210 N N . ALA A 1 563 ? 16.425 6.441 12.084 1.00 14.80 563 ALA A N 1
ATOM 4211 C CA . ALA A 1 563 ? 15.592 5.807 13.098 1.00 11.02 563 ALA A CA 1
ATOM 4212 C C . ALA A 1 563 ? 16.140 4.449 13.441 1.00 10.75 563 ALA A C 1
ATOM 4213 O O . ALA A 1 563 ? 16.789 3.799 12.616 1.00 12.85 563 ALA A O 1
ATOM 4215 N N . ILE A 1 564 ? 15.877 4.014 14.667 1.00 11.27 564 ILE A N 1
ATOM 4216 C CA . ILE A 1 564 ? 16.374 2.712 15.105 1.00 8.92 564 ILE A CA 1
ATOM 4217 C C . ILE A 1 564 ? 15.461 2.147 16.194 1.00 13.26 564 ILE A C 1
ATOM 4218 O O . ILE A 1 564 ? 14.890 2.894 16.986 1.00 9.96 564 ILE A O 1
ATOM 4223 N N . ASN A 1 565 ? 15.264 0.828 16.180 1.00 9.84 565 ASN A N 1
ATOM 4224 C CA . ASN A 1 565 ? 14.603 0.134 17.278 1.00 8.53 565 ASN A CA 1
ATOM 4225 C C . ASN A 1 565 ? 15.519 0.112 18.478 1.00 15.21 565 ASN A C 1
ATOM 4226 O O . ASN A 1 565 ? 16.733 0.011 18.320 1.00 17.80 565 ASN A O 1
ATOM 4231 N N . TYR A 1 566 ? 14.948 0.156 19.674 1.00 10.17 566 TYR A N 1
ATOM 4232 C CA . TYR A 1 566 ? 15.706 -0.206 20.861 1.00 10.66 566 TYR A CA 1
ATOM 4233 C C . TYR A 1 566 ? 14.867 -1.162 21.682 1.00 11.13 566 TYR A C 1
ATOM 4234 O O . TYR A 1 566 ? 13.641 -1.214 21.539 1.00 9.61 566 TYR A O 1
ATOM 4243 N N . GLY A 1 567 ? 15.527 -1.918 22.540 1.00 9.46 567 GLY A N 1
ATOM 4244 C CA . GLY A 1 567 ? 14.848 -2.943 23.314 1.00 11.98 567 GLY A CA 1
ATOM 4245 C C . GLY A 1 567 ? 15.687 -4.188 23.196 1.00 13.09 567 GLY A C 1
ATOM 4246 O O . GLY A 1 567 ? 15.593 -4.912 22.214 1.00 11.16 567 GLY A O 1
ATOM 4247 N N . VAL A 1 568 ? 16.534 -4.421 24.196 1.00 9.15 568 VAL A N 1
ATOM 4248 C CA . VAL A 1 568 ? 17.536 -5.469 24.095 1.00 11.40 568 VAL A CA 1
ATOM 4249 C C . VAL A 1 568 ? 16.905 -6.846 24.299 1.00 8.55 568 VAL A C 1
ATOM 4250 O O . VAL A 1 568 ? 15.844 -6.993 24.915 1.00 9.15 568 VAL A O 1
ATOM 4254 N N . GLY A 1 569 ? 17.529 -7.859 23.718 1.00 9.83 569 GLY A N 1
ATOM 4255 C CA . GLY A 1 569 ? 17.017 -9.214 23.835 1.00 10.11 569 GLY A CA 1
ATOM 4256 C C . GLY A 1 569 ? 17.714 -10.072 22.807 1.00 10.48 569 GLY A C 1
ATOM 4257 O O . GLY A 1 569 ? 18.888 -9.851 22.524 1.00 9.85 569 GLY A O 1
ATOM 4258 N N . GLY A 1 570 ? 16.990 -11.024 22.229 1.00 13.81 570 GLY A N 1
ATOM 4259 C CA . GLY A 1 570 ? 17.610 -11.993 21.348 1.00 11.04 570 GLY A CA 1
ATOM 4260 C C . GLY A 1 570 ? 18.571 -12.863 22.139 1.00 11.84 570 GLY A C 1
ATOM 4261 O O . GLY A 1 570 ? 18.578 -12.841 23.371 1.00 13.06 570 GLY A O 1
ATOM 4262 N N . TRP A 1 571 ? 19.404 -13.626 21.438 1.00 8.63 571 TRP A N 1
ATOM 4263 C CA . TRP A 1 571 ? 20.287 -14.572 22.117 1.00 10.81 571 TRP A CA 1
ATOM 4264 C C . TRP A 1 571 ? 21.215 -13.932 23.168 1.00 12.47 571 TRP A C 1
ATOM 4265 O O . TRP A 1 571 ? 21.354 -14.481 24.253 1.00 14.32 571 TRP A O 1
ATOM 4276 N N . PRO A 1 572 ? 21.850 -12.779 22.868 1.00 12.54 572 PRO A N 1
ATOM 4277 C CA . PRO A 1 572 ? 22.833 -12.306 23.863 1.00 14.09 572 PRO A CA 1
ATOM 4278 C C . PRO A 1 572 ? 22.263 -11.911 25.218 1.00 13.69 572 PRO A C 1
ATOM 4279 O O . PRO A 1 572 ? 22.970 -11.999 26.222 1.00 12.53 572 PRO A O 1
ATOM 4283 N N . ALA A 1 573 ? 21.007 -11.477 25.244 1.00 11.39 573 ALA A N 1
ATOM 4284 C CA . ALA A 1 573 ? 20.440 -10.936 26.469 1.00 13.62 573 ALA A CA 1
ATOM 4285 C C . ALA A 1 573 ? 19.456 -11.874 27.159 1.00 13.54 573 ALA A C 1
ATOM 4286 O O . ALA A 1 573 ? 18.666 -11.427 27.992 1.00 13.19 573 ALA A O 1
ATOM 4288 N N . VAL A 1 574 ? 19.482 -13.163 26.827 1.00 13.55 574 VAL A N 1
ATOM 4289 C CA . VAL A 1 574 ? 18.530 -14.086 27.466 1.00 14.58 574 VAL A CA 1
ATOM 4290 C C . VAL A 1 574 ? 18.713 -14.154 28.988 1.00 16.88 574 VAL A C 1
ATOM 4291 O O . VAL A 1 574 ? 17.750 -14.398 29.718 1.00 14.64 574 VAL A O 1
ATOM 4295 N N . GLY A 1 575 ? 19.931 -13.921 29.468 1.00 15.84 575 GLY A N 1
ATOM 4296 C CA . GLY A 1 575 ? 20.180 -13.915 30.903 1.00 15.18 575 GLY A CA 1
ATOM 4297 C C . GLY A 1 575 ? 19.360 -12.838 31.588 1.00 18.62 575 GLY A C 1
ATOM 4298 O O . GLY A 1 575 ? 18.662 -13.088 32.564 1.00 20.91 575 GLY A O 1
ATOM 4299 N N . LEU A 1 576 ? 19.431 -11.630 31.043 1.00 16.01 576 LEU A N 1
ATOM 4300 C CA . LEU A 1 576 ? 18.647 -10.506 31.543 1.00 13.03 576 LEU A CA 1
ATOM 4301 C C . LEU A 1 576 ? 17.140 -10.696 31.334 1.00 17.10 576 LEU A C 1
ATOM 4302 O O . LEU A 1 576 ? 16.334 -10.475 32.245 1.00 19.09 576 LEU A O 1
ATOM 4307 N N . VAL A 1 577 ? 16.757 -11.120 30.135 1.00 14.98 577 VAL A N 1
ATOM 4308 C CA . VAL A 1 577 ? 15.347 -11.193 29.780 1.00 17.03 577 VAL A CA 1
ATOM 4309 C C . VAL A 1 577 ? 14.627 -12.291 30.553 1.00 18.32 577 VAL A C 1
ATOM 4310 O O . VAL A 1 577 ? 13.481 -12.110 30.989 1.00 22.75 577 VAL A O 1
ATOM 4314 N N . PHE A 1 578 ? 15.306 -13.420 30.738 1.00 17.41 578 PHE A N 1
ATOM 4315 C CA . PHE A 1 578 ? 14.698 -14.580 31.383 1.00 16.02 578 PHE A CA 1
ATOM 4316 C C . PHE A 1 578 ? 15.244 -14.867 32.792 1.00 18.29 578 PHE A C 1
ATOM 4317 O O . PHE A 1 578 ? 14.926 -15.902 33.383 1.00 25.52 578 PHE A O 1
ATOM 4325 N N . ASP A 1 579 ? 16.027 -13.933 33.330 1.00 16.39 579 ASP A N 1
ATOM 4326 C CA . ASP A 1 579 ? 16.586 -14.045 34.681 1.00 20.62 579 ASP A CA 1
ATOM 4327 C C . ASP A 1 579 ? 17.343 -15.357 34.888 1.00 22.25 579 ASP A C 1
ATOM 4328 O O . ASP A 1 579 ? 16.960 -16.187 35.716 1.00 20.90 579 ASP A O 1
ATOM 4333 N N . LEU A 1 580 ? 18.418 -15.535 34.126 1.00 18.00 580 LEU A N 1
ATOM 4334 C CA . LEU A 1 580 ? 19.228 -16.746 34.173 1.00 16.20 580 LEU A CA 1
ATOM 4335 C C . LEU A 1 580 ? 20.609 -16.373 34.688 1.00 23.65 580 LEU A C 1
ATOM 4336 O O . LEU A 1 580 ? 21.062 -15.254 34.461 1.00 27.68 580 LEU A O 1
ATOM 4341 N N . ASN A 1 581 ? 21.285 -17.301 35.363 1.00 21.92 581 ASN A N 1
ATOM 4342 C CA . ASN A 1 581 ? 22.586 -16.996 35.953 1.00 26.48 581 ASN A CA 1
ATOM 4343 C C . ASN A 1 581 ? 23.670 -18.047 35.710 1.00 25.16 581 ASN A C 1
ATOM 4344 O O . ASN A 1 581 ? 24.856 -17.741 35.806 1.00 26.16 581 ASN A O 1
ATOM 4349 N N . ASP A 1 582 ? 23.263 -19.275 35.400 1.00 24.81 582 ASP A N 1
ATOM 4350 C CA . ASP A 1 582 ? 24.206 -20.360 35.120 1.00 25.66 582 ASP A CA 1
ATOM 4351 C C . ASP A 1 582 ? 24.954 -20.004 33.825 1.00 21.86 582 ASP A C 1
ATOM 4352 O O . ASP A 1 582 ? 24.321 -19.664 32.825 1.00 18.43 582 ASP A O 1
ATOM 4357 N N . PRO A 1 583 ? 26.300 -20.046 33.850 1.00 25.10 583 PRO A N 1
ATOM 4358 C CA . PRO A 1 583 ? 27.074 -19.600 32.681 1.00 22.91 583 PRO A CA 1
ATOM 4359 C C . PRO A 1 583 ? 26.762 -20.379 31.403 1.00 26.04 583 PRO A C 1
ATOM 4360 O O . PRO A 1 583 ? 26.842 -19.811 30.310 1.00 20.01 583 PRO A O 1
ATOM 4364 N N . SER A 1 584 ? 26.388 -21.646 31.526 1.00 23.78 584 SER A N 1
ATOM 4365 C CA . SER A 1 584 ? 26.057 -22.421 30.336 1.00 20.20 584 SER A CA 1
ATOM 4366 C C . SER A 1 584 ? 24.581 -22.286 29.949 1.00 21.32 584 SER A C 1
ATOM 4367 O O . SER A 1 584 ? 24.150 -22.844 28.945 1.00 19.45 584 SER A O 1
ATOM 4370 N N . ALA A 1 585 ? 23.804 -21.539 30.733 1.00 18.44 585 ALA A N 1
ATOM 4371 C CA . ALA A 1 585 ? 22.388 -21.375 30.431 1.00 18.20 585 ALA A CA 1
ATOM 4372 C C . ALA A 1 585 ? 22.220 -20.526 29.176 1.00 17.14 585 ALA A C 1
ATOM 4373 O O . ALA A 1 585 ? 23.190 -19.921 28.698 1.00 15.53 585 ALA A O 1
ATOM 4375 N N . GLY A 1 586 ? 21.006 -20.493 28.630 1.00 17.49 586 GLY A N 1
ATOM 4376 C CA . GLY A 1 586 ? 20.759 -19.793 27.383 1.00 18.22 586 GLY A CA 1
ATOM 4377 C C . GLY A 1 586 ? 21.687 -20.289 26.289 1.00 17.82 586 GLY A C 1
ATOM 4378 O O . GLY A 1 586 ? 22.271 -19.495 25.539 1.00 18.33 586 GLY A O 1
ATOM 4379 N N . LEU A 1 587 ? 21.835 -21.609 26.218 1.00 16.79 587 LEU A N 1
ATOM 4380 C CA . LEU A 1 587 ? 22.663 -22.256 25.198 1.00 17.62 587 LEU A CA 1
ATOM 4381 C C . LEU A 1 587 ? 24.089 -21.699 25.181 1.00 17.84 587 LEU A C 1
ATOM 4382 O O . LEU A 1 587 ? 24.695 -21.552 24.111 1.00 17.22 587 LEU A O 1
ATOM 4387 N N . GLY A 1 588 ? 24.612 -21.388 26.369 1.00 17.40 588 GLY A N 1
ATOM 4388 C CA . GLY A 1 588 ? 25.976 -20.904 26.508 1.00 17.71 588 GLY A CA 1
ATOM 4389 C C . GLY A 1 588 ? 26.149 -19.394 26.581 1.00 16.87 588 GLY A C 1
ATOM 4390 O O . GLY A 1 588 ? 27.232 -18.906 26.899 1.00 16.30 588 GLY A O 1
ATOM 4391 N N . ALA A 1 589 ? 25.089 -18.645 26.291 1.00 15.15 589 ALA A N 1
ATOM 4392 C CA . ALA A 1 589 ? 25.210 -17.189 26.208 1.00 13.76 589 ALA A CA 1
ATOM 4393 C C . ALA A 1 589 ? 25.281 -16.476 27.562 1.00 17.84 589 ALA A C 1
ATOM 4394 O O . ALA A 1 589 ? 25.850 -15.392 27.658 1.00 16.22 589 ALA A O 1
ATOM 4396 N N . VAL A 1 590 ? 24.691 -17.063 28.601 1.00 14.84 590 VAL A N 1
ATOM 4397 C CA . VAL A 1 590 ? 24.523 -16.330 29.853 1.00 15.78 590 VAL A CA 1
ATOM 4398 C C . VAL A 1 590 ? 25.876 -15.945 30.438 1.00 14.83 590 VAL A C 1
ATOM 4399 O O . VAL A 1 590 ? 26.085 -14.798 30.843 1.00 15.83 590 VAL A O 1
ATOM 4403 N N . GLY A 1 591 ? 26.822 -16.876 30.424 1.00 15.36 591 GLY A N 1
ATOM 4404 C CA . GLY A 1 591 ? 28.141 -16.586 30.957 1.00 16.52 591 GLY A CA 1
ATOM 4405 C C . GLY A 1 591 ? 28.928 -15.532 30.184 1.00 19.74 591 GLY A C 1
ATOM 4406 O O . GLY A 1 591 ? 29.887 -14.965 30.706 1.00 22.44 591 GLY A O 1
ATOM 4407 N N . ALA A 1 592 ? 28.528 -15.260 28.944 1.00 16.56 592 ALA A N 1
ATOM 4408 C CA . ALA A 1 592 ? 29.252 -14.305 28.114 1.00 13.59 592 ALA A CA 1
ATOM 4409 C C . ALA A 1 592 ? 28.719 -12.880 28.249 1.00 15.09 592 ALA A C 1
ATOM 4410 O O . ALA A 1 592 ? 29.386 -11.938 27.862 1.00 13.87 592 ALA A O 1
ATOM 4412 N N . PHE A 1 593 ? 27.519 -12.723 28.795 1.00 14.22 593 PHE A N 1
ATOM 4413 C CA . PHE A 1 593 ? 26.877 -11.410 28.761 1.00 12.73 593 PHE A CA 1
ATOM 4414 C C . PHE A 1 593 ? 26.328 -10.941 30.110 1.00 13.06 593 PHE A C 1
ATOM 4415 O O . PHE A 1 593 ? 25.429 -10.100 30.170 1.00 17.76 593 PHE A O 1
ATOM 4423 N N . LYS A 1 594 ? 26.911 -11.447 31.188 1.00 16.64 594 LYS A N 1
ATOM 4424 C CA . LYS A 1 594 ? 26.478 -11.067 32.526 1.00 17.34 594 LYS A CA 1
ATOM 4425 C C . LYS A 1 594 ? 26.604 -9.565 32.780 1.00 13.38 594 LYS A C 1
ATOM 4426 O O . LYS A 1 594 ? 25.824 -9.004 33.535 1.00 15.90 594 LYS A O 1
ATOM 4432 N N . GLU A 1 595 ? 27.556 -8.914 32.122 1.00 13.89 595 GLU A N 1
ATOM 4433 C CA . GLU A 1 595 ? 27.774 -7.486 32.326 1.00 17.36 595 GLU A CA 1
ATOM 4434 C C . GLU A 1 595 ? 26.745 -6.594 31.630 1.00 16.25 595 GLU A C 1
ATOM 4435 O O . GLU A 1 595 ? 26.679 -5.405 31.930 1.00 17.19 595 GLU A O 1
ATOM 4441 N N . LEU A 1 596 ? 25.941 -7.149 30.720 1.00 12.52 596 LEU A N 1
ATOM 4442 C CA . LEU A 1 596 ? 24.969 -6.332 29.989 1.00 11.92 596 LEU A CA 1
ATOM 4443 C C . LEU A 1 596 ? 24.002 -5.624 30.920 1.00 13.47 596 LEU A C 1
ATOM 4444 O O . LEU A 1 596 ? 23.654 -4.462 30.703 1.00 14.27 596 LEU A O 1
ATOM 4449 N N . ALA A 1 597 ? 23.579 -6.326 31.965 1.00 14.14 597 ALA A N 1
ATOM 4450 C CA . ALA A 1 597 ? 22.547 -5.814 32.870 1.00 12.46 597 ALA A CA 1
ATOM 4451 C C . ALA A 1 597 ? 23.011 -4.584 33.657 1.00 14.42 597 ALA A C 1
ATOM 4452 O O . ALA A 1 597 ? 22.190 -3.842 34.186 1.00 19.04 597 ALA A O 1
ATOM 4454 N N . LYS A 1 598 ? 24.324 -4.375 33.730 1.00 12.37 598 LYS A N 1
ATOM 4455 C CA . LYS A 1 598 ? 24.875 -3.189 34.378 1.00 15.62 598 LYS A CA 1
ATOM 4456 C C . LYS A 1 598 ? 24.819 -1.965 33.474 1.00 13.40 598 LYS A C 1
ATOM 4457 O O . LYS A 1 598 ? 25.127 -0.845 33.913 1.00 17.63 598 LYS A O 1
ATOM 4463 N N . ASN A 1 599 ? 24.431 -2.178 32.217 1.00 14.17 599 ASN A N 1
ATOM 4464 C CA . ASN A 1 599 ? 24.427 -1.116 31.217 1.00 13.66 599 ASN A CA 1
ATOM 4465 C C . ASN A 1 599 ? 23.076 -0.913 30.553 1.00 16.99 599 ASN A C 1
ATOM 4466 O O . ASN A 1 599 ? 22.852 0.111 29.911 1.00 21.10 599 ASN A O 1
ATOM 4471 N N . THR A 1 600 ? 22.173 -1.878 30.706 1.00 11.80 600 THR A N 1
ATOM 4472 C CA . THR A 1 600 ? 20.860 -1.775 30.073 1.00 11.84 600 THR A CA 1
ATOM 4473 C C . THR A 1 600 ? 19.821 -2.639 30.775 1.00 10.94 600 THR A C 1
ATOM 4474 O O . THR A 1 600 ? 20.158 -3.633 31.431 1.00 14.39 600 THR A O 1
ATOM 4478 N N . GLN A 1 601 ? 18.559 -2.241 30.645 1.00 12.67 601 GLN A N 1
ATOM 4479 C CA . GLN A 1 601 ? 17.426 -3.071 31.033 1.00 10.11 601 GLN A CA 1
ATOM 4480 C C . GLN A 1 601 ? 16.615 -3.325 29.774 1.00 13.78 601 GLN A C 1
ATOM 4481 O O . GLN A 1 601 ? 16.963 -2.814 28.699 1.00 12.31 601 GLN A O 1
ATOM 4487 N N . MET A 1 602 ? 15.545 -4.114 29.884 1.00 11.97 602 MET A N 1
ATOM 4488 C CA . MET A 1 602 ? 14.668 -4.320 28.737 1.00 11.28 602 MET A CA 1
ATOM 4489 C C . MET A 1 602 ? 13.973 -3.032 28.328 1.00 12.97 602 MET A C 1
ATOM 4490 O O . MET A 1 602 ? 13.959 -2.040 29.073 1.00 12.20 602 MET A O 1
ATOM 4495 N N . GLY A 1 603 ? 13.409 -3.055 27.125 1.00 11.19 603 GLY A N 1
ATOM 4496 C CA . GLY A 1 603 ? 12.721 -1.904 26.585 1.00 11.21 603 GLY A CA 1
ATOM 4497 C C . GLY A 1 603 ? 12.038 -2.252 25.275 1.00 11.90 603 GLY A C 1
ATOM 4498 O O . GLY A 1 603 ? 11.916 -3.425 24.907 1.00 12.45 603 GLY A O 1
ATOM 4499 N N . GLY A 1 604 ? 11.567 -1.233 24.573 1.00 11.68 604 GLY A N 1
ATOM 4500 C CA . GLY A 1 604 ? 10.897 -1.479 23.318 1.00 9.54 604 GLY A CA 1
ATOM 4501 C C . GLY A 1 604 ? 10.351 -0.207 22.731 1.00 12.89 604 GLY A C 1
ATOM 4502 O O . GLY A 1 604 ? 9.412 0.394 23.271 1.00 12.02 604 GLY A O 1
ATOM 4503 N N . GLY A 1 605 ? 10.950 0.223 21.633 1.00 10.32 605 GLY A N 1
ATOM 4504 C CA . GLY A 1 605 ? 10.509 1.450 21.009 1.00 10.06 605 GLY A CA 1
ATOM 4505 C C . GLY A 1 605 ? 11.292 1.775 19.763 1.00 11.92 605 GLY A C 1
ATOM 4506 O O . GLY A 1 605 ? 12.132 0.988 19.328 1.00 11.20 605 GLY A O 1
ATOM 4507 N N . VAL A 1 606 ? 10.988 2.938 19.192 1.00 12.05 606 VAL A N 1
ATOM 4508 C CA . VAL A 1 606 ? 11.724 3.481 18.063 1.00 15.02 606 VAL A CA 1
ATOM 4509 C C . VAL A 1 606 ? 12.176 4.886 18.435 1.00 11.29 606 VAL A C 1
ATOM 4510 O O . VAL A 1 606 ? 11.401 5.666 18.993 1.00 11.10 606 VAL A O 1
ATOM 4514 N N . MET A 1 607 ? 13.449 5.188 18.183 1.00 13.15 607 MET A N 1
ATOM 4515 C CA . MET A 1 607 ? 13.971 6.531 18.389 1.00 10.59 607 MET A CA 1
ATOM 4516 C C . MET A 1 607 ? 14.322 7.097 17.028 1.00 12.79 607 MET A C 1
ATOM 4517 O O . MET A 1 607 ? 14.967 6.426 16.211 1.00 14.33 607 MET A O 1
ATOM 4522 N N . VAL A 1 608 ? 13.883 8.324 16.780 1.00 12.81 608 VAL A N 1
ATOM 4523 C CA . VAL A 1 608 ? 14.120 8.965 15.501 1.00 12.07 608 VAL A CA 1
ATOM 4524 C C . VAL A 1 608 ? 14.985 10.205 15.695 1.00 13.98 608 VAL A C 1
ATOM 4525 O O . VAL A 1 608 ? 14.731 11.010 16.596 1.00 12.20 608 VAL A O 1
ATOM 4529 N N . PHE A 1 609 ? 16.007 10.335 14.843 1.00 12.49 609 PHE A N 1
ATOM 4530 C CA . PHE A 1 609 ? 17.010 11.406 14.930 1.00 15.43 609 PHE A CA 1
ATOM 4531 C C . PHE A 1 609 ? 17.019 12.299 13.691 1.00 16.70 609 PHE A C 1
ATOM 4532 O O . PHE A 1 609 ? 16.700 11.855 12.592 1.00 14.02 609 PHE A O 1
ATOM 4540 N N . SER A 1 610 ? 17.410 13.553 13.881 1.00 11.63 610 SER A N 1
ATOM 4541 C CA . SER A 1 610 ? 17.672 14.471 12.772 1.00 13.28 610 SER A CA 1
ATOM 4542 C C . SER A 1 610 ? 18.664 15.529 13.221 1.00 15.34 610 SER A C 1
ATOM 4543 O O . SER A 1 610 ? 18.941 15.642 14.410 1.00 13.76 610 SER A O 1
ATOM 4546 N N . LEU A 1 611 ? 19.212 16.287 12.276 1.00 13.94 611 LEU A N 1
ATOM 4547 C CA . LEU A 1 611 ? 20.117 17.372 12.644 1.00 14.21 611 LEU A CA 1
ATOM 4548 C C . LEU A 1 611 ? 19.368 18.347 13.554 1.00 15.66 611 LEU A C 1
ATOM 4549 O O . LEU A 1 611 ? 18.272 18.796 13.214 1.00 17.10 611 LEU A O 1
ATOM 4554 N N . ASP A 1 612 ? 19.954 18.629 14.714 1.00 14.18 612 ASP A N 1
ATOM 4555 C CA . ASP A 1 612 ? 19.391 19.556 15.699 1.00 17.25 612 ASP A CA 1
ATOM 4556 C C . ASP A 1 612 ? 18.026 19.115 16.223 1.00 18.67 612 ASP A C 1
ATOM 4557 O O . ASP A 1 612 ? 17.288 19.911 16.811 1.00 18.72 612 ASP A O 1
ATOM 4562 N N . GLY A 1 613 ? 17.695 17.845 16.007 1.00 20.97 613 GLY A N 1
ATOM 4563 C CA . GLY A 1 613 ? 16.434 17.298 16.474 1.00 16.54 613 GLY A CA 1
ATOM 4564 C C . GLY A 1 613 ? 15.212 17.913 15.821 1.00 16.85 613 GLY A C 1
ATOM 4565 O O . GLY A 1 613 ? 14.112 17.829 16.379 1.00 19.06 613 GLY A O 1
ATOM 4566 N N . LYS A 1 614 ? 15.399 18.530 14.653 1.00 15.88 614 LYS A N 1
ATOM 4567 C CA . LYS A 1 614 ? 14.292 19.073 13.859 1.00 16.78 614 LYS A CA 1
ATOM 4568 C C . LYS A 1 614 ? 13.145 18.077 13.747 1.00 19.88 614 LYS A C 1
ATOM 4569 O O . LYS A 1 614 ? 13.365 16.892 13.477 1.00 18.35 614 LYS A O 1
ATOM 4575 N N . SER A 1 615 ? 11.923 18.560 13.964 1.00 17.65 615 SER A N 1
ATOM 4576 C CA . SER A 1 615 ? 10.768 17.684 14.131 1.00 22.10 615 SER A CA 1
ATOM 4577 C C . SER A 1 615 ? 9.486 18.355 13.643 1.00 22.09 615 SER A C 1
ATOM 4578 O O . SER A 1 615 ? 9.388 19.577 13.671 1.00 18.87 615 SER A O 1
ATOM 4581 N N . PRO A 1 616 ? 8.498 17.560 13.199 1.00 16.40 616 PRO A N 1
ATOM 4582 C CA . PRO A 1 616 ? 7.192 18.137 12.855 1.00 16.57 616 PRO A CA 1
ATOM 4583 C C . PRO A 1 616 ? 6.599 18.943 14.014 1.00 18.09 616 PRO A C 1
ATOM 4584 O O . PRO A 1 616 ? 5.837 19.887 13.779 1.00 16.53 616 PRO A O 1
ATOM 4588 N N . TYR A 1 617 ? 6.977 18.592 15.238 1.00 17.88 617 TYR A N 1
ATOM 4589 C CA . TYR A 1 617 ? 6.442 19.241 16.434 1.00 14.69 617 TYR A CA 1
ATOM 4590 C C . TYR A 1 617 ? 7.205 20.512 16.806 1.00 17.34 617 TYR A C 1
ATOM 4591 O O . TYR A 1 617 ? 6.957 21.127 17.849 1.00 19.17 617 TYR A O 1
ATOM 4600 N N . ASP A 1 618 ? 8.134 20.910 15.945 1.00 15.86 618 ASP A N 1
ATOM 4601 C CA . ASP A 1 618 ? 8.693 22.253 16.018 1.00 18.03 618 ASP A CA 1
ATOM 4602 C C . ASP A 1 618 ? 7.575 23.272 15.806 1.00 18.92 618 ASP A C 1
ATOM 4603 O O . ASP A 1 618 ? 7.650 24.396 16.293 1.00 19.57 618 ASP A O 1
ATOM 4608 N N . ASP A 1 619 ? 6.546 22.869 15.065 1.00 17.70 619 ASP A N 1
ATOM 4609 C CA . ASP A 1 619 ? 5.277 23.596 15.039 1.00 16.55 619 ASP A CA 1
ATOM 4610 C C . ASP A 1 619 ? 4.490 23.147 16.258 1.00 15.51 619 ASP A C 1
ATOM 4611 O O . ASP A 1 619 ? 3.903 22.067 16.254 1.00 17.47 619 ASP A O 1
ATOM 4616 N N . VAL A 1 620 ? 4.494 23.950 17.319 1.00 17.71 620 VAL A N 1
ATOM 4617 C CA . VAL A 1 620 ? 3.980 23.443 18.579 1.00 17.36 620 VAL A CA 1
ATOM 4618 C C . VAL A 1 620 ? 2.466 23.271 18.521 1.00 17.12 620 VAL A C 1
ATOM 4619 O O . VAL A 1 620 ? 1.901 22.584 19.353 1.00 18.84 620 VAL A O 1
ATOM 4623 N N . SER A 1 621 ? 1.824 23.864 17.517 1.00 15.01 621 SER A N 1
ATOM 4624 C CA . SER A 1 621 ? 0.374 23.743 17.375 1.00 15.30 621 SER A CA 1
ATOM 4625 C C . SER A 1 621 ? -0.045 22.400 16.774 1.00 21.35 621 SER A C 1
ATOM 4626 O O . SER A 1 621 ? -1.222 22.043 16.808 1.00 17.95 621 SER A O 1
ATOM 4629 N N . LEU A 1 622 ? 0.908 21.655 16.220 1.00 16.54 622 LEU A N 1
ATOM 4630 C CA . LEU A 1 622 ? 0.587 20.396 15.561 1.00 16.05 622 LEU A CA 1
ATOM 4631 C C . LEU A 1 622 ? 0.072 19.385 16.570 1.00 17.08 622 LEU A C 1
ATOM 4632 O O . LEU A 1 622 ? 0.783 19.004 17.500 1.00 18.49 622 LEU A O 1
ATOM 4637 N N . GLY A 1 623 ? -1.179 18.976 16.393 1.00 15.90 623 GLY A N 1
ATOM 4638 C CA . GLY A 1 623 ? -1.781 17.988 17.267 1.00 23.07 623 GLY A CA 1
ATOM 4639 C C . GLY A 1 623 ? -2.279 18.545 18.590 1.00 26.53 623 GLY A C 1
ATOM 4640 O O . GLY A 1 623 ? -2.599 17.781 19.498 1.00 29.37 623 GLY A O 1
ATOM 4641 N N . GLU A 1 624 ? -2.333 19.870 18.711 1.00 19.80 624 GLU A N 1
ATOM 4642 C CA . GLU A 1 624 ? -2.852 20.493 19.924 1.00 18.04 624 GLU A CA 1
ATOM 4643 C C . GLU A 1 624 ? -4.360 20.635 19.865 1.00 17.68 624 GLU A C 1
ATOM 4644 O O . GLU A 1 624 ? -4.915 20.972 18.825 1.00 19.27 624 GLU A O 1
ATOM 4650 N N . TYR A 1 625 ? -5.015 20.389 20.990 1.00 18.98 625 TYR A N 1
ATOM 4651 C CA . TYR A 1 625 ? -6.427 20.689 21.129 1.00 18.25 625 TYR A CA 1
ATOM 4652 C C . TYR A 1 625 ? -6.548 22.217 21.170 1.00 25.88 625 TYR A C 1
ATOM 4653 O O . TYR A 1 625 ? -5.845 22.880 21.928 1.00 35.43 625 TYR A O 1
ATOM 4662 N N . GLY A 1 626 ? -7.449 22.768 20.374 1.00 26.86 626 GLY A N 1
ATOM 4663 C CA . GLY A 1 626 ? -8.427 21.966 19.679 1.00 44.23 626 GLY A CA 1
ATOM 4664 C C . GLY A 1 626 ? -8.289 21.803 18.180 1.00 55.50 626 GLY A C 1
ATOM 4665 O O . GLY A 1 626 ? -7.660 22.613 17.487 1.00 56.67 626 GLY A O 1
ATOM 4666 N N . MET A 1 627 ? -8.911 20.738 17.680 1.00 53.91 627 MET A N 1
ATOM 4667 C CA . MET A 1 627 ? -9.624 19.791 18.543 1.00 51.44 627 MET A CA 1
ATOM 4668 C C . MET A 1 627 ? -9.255 18.351 18.176 1.00 46.34 627 MET A C 1
ATOM 4669 O O . MET A 1 627 ? -8.152 17.871 18.472 1.00 37.87 627 MET A O 1
ATOM 4674 N N . TYR B 2 25 ? 40.198 -36.643 10.509 1.00 18.19 25 TYR B N 1
ATOM 4675 C CA . TYR B 2 25 ? 39.125 -36.026 9.744 1.00 17.90 25 TYR B CA 1
ATOM 4676 C C . TYR B 2 25 ? 39.364 -34.536 9.566 1.00 18.01 25 TYR B C 1
ATOM 4677 O O . TYR B 2 25 ? 39.170 -33.767 10.508 1.00 19.46 25 TYR B O 1
ATOM 4686 N N . ASP B 2 26 ? 39.804 -34.125 8.378 1.00 15.41 26 ASP B N 1
ATOM 4687 C CA . ASP B 2 26 ? 40.081 -32.703 8.141 1.00 16.00 26 ASP B CA 1
ATOM 4688 C C . ASP B 2 26 ? 39.203 -32.148 7.024 1.00 19.79 26 ASP B C 1
ATOM 4689 O O . ASP B 2 26 ? 39.369 -31.004 6.601 1.00 17.82 26 ASP B O 1
ATOM 4694 N N . GLY B 2 27 ? 38.286 -32.979 6.535 1.00 16.48 27 GLY B N 1
ATOM 4695 C CA . GLY B 2 27 ? 37.294 -32.546 5.564 1.00 15.62 27 GLY B CA 1
ATOM 4696 C C . GLY B 2 27 ? 37.729 -32.517 4.108 1.00 17.24 27 GLY B C 1
ATOM 4697 O O . GLY B 2 27 ? 36.944 -32.124 3.235 1.00 14.55 27 GLY B O 1
ATOM 4698 N N . THR B 2 28 ? 38.967 -32.925 3.832 1.00 14.35 28 THR B N 1
ATOM 4699 C CA . THR B 2 28 ? 39.519 -32.790 2.482 1.00 15.63 28 THR B CA 1
ATOM 4700 C C . THR B 2 28 ? 39.538 -34.099 1.702 1.00 16.03 28 THR B C 1
ATOM 4701 O O . THR B 2 28 ? 39.946 -34.116 0.536 1.00 16.21 28 THR B O 1
ATOM 4705 N N . LYS B 2 29 ? 39.122 -35.192 2.335 1.00 17.40 29 LYS B N 1
ATOM 4706 C CA . LYS B 2 29 ? 39.116 -36.492 1.669 1.00 14.85 29 LYS B CA 1
ATOM 4707 C C . LYS B 2 29 ? 37.689 -36.913 1.346 1.00 14.18 29 LYS B C 1
ATOM 4708 O O . LYS B 2 29 ? 36.898 -37.177 2.250 1.00 17.82 29 LYS B O 1
ATOM 4714 N N . CYS B 2 30 ? 37.374 -36.994 0.055 1.00 15.70 30 CYS B N 1
ATOM 4715 C CA . CYS B 2 30 ? 35.986 -37.108 -0.385 1.00 15.76 30 CYS B CA 1
ATOM 4716 C C . CYS B 2 30 ? 35.681 -38.395 -1.146 1.00 15.99 30 CYS B C 1
ATOM 4717 O O . CYS B 2 30 ? 36.281 -38.664 -2.188 1.00 16.40 30 CYS B O 1
ATOM 4720 N N . LYS B 2 31 ? 34.743 -39.188 -0.627 1.00 14.47 31 LYS B N 1
ATOM 4721 C CA . LYS B 2 31 ? 34.363 -40.428 -1.293 1.00 13.85 31 LYS B CA 1
ATOM 4722 C C . LYS B 2 31 ? 33.563 -40.135 -2.562 1.00 13.85 31 LYS B C 1
ATOM 4723 O O . LYS B 2 31 ? 33.454 -40.988 -3.441 1.00 17.51 31 LYS B O 1
ATOM 4729 N N . ALA B 2 32 ? 33.004 -38.928 -2.643 1.00 13.55 32 ALA B N 1
ATOM 4730 C CA . ALA B 2 32 ? 32.280 -38.462 -3.818 1.00 17.35 32 ALA B CA 1
ATOM 4731 C C . ALA B 2 32 ? 32.185 -36.943 -3.787 1.00 18.18 32 ALA B C 1
ATOM 4732 O O . ALA B 2 32 ? 32.496 -36.319 -2.769 1.00 16.62 32 ALA B O 1
ATOM 4734 N N . ALA B 2 33 ? 31.773 -36.345 -4.900 1.00 15.64 33 ALA B N 1
ATOM 4735 C CA . ALA B 2 33 ? 31.557 -34.898 -4.918 1.00 17.88 33 ALA B CA 1
ATOM 4736 C C . ALA B 2 33 ? 30.467 -34.557 -3.913 1.00 16.56 33 ALA B C 1
ATOM 4737 O O . ALA B 2 33 ? 29.404 -35.176 -3.921 1.00 15.62 33 ALA B O 1
ATOM 4739 N N . GLY B 2 34 ? 30.748 -33.605 -3.026 1.00 16.62 34 GLY B N 1
ATOM 4740 C CA . GLY B 2 34 ? 29.786 -33.211 -2.009 1.00 15.41 34 GLY B CA 1
ATOM 4741 C C . GLY B 2 34 ? 29.688 -34.135 -0.805 1.00 16.08 34 GLY B C 1
ATOM 4742 O O . GLY B 2 34 ? 28.808 -33.968 0.035 1.00 17.01 34 GLY B O 1
ATOM 4743 N N . ASP B 2 35 ? 30.584 -35.116 -0.715 1.00 13.70 35 ASP B N 1
ATOM 4744 C CA . ASP B 2 35 ? 30.571 -36.070 0.394 1.00 14.94 35 ASP B CA 1
ATOM 4745 C C . ASP B 2 35 ? 31.999 -36.327 0.889 1.00 14.71 35 ASP B C 1
ATOM 4746 O O . ASP B 2 35 ? 32.700 -37.195 0.369 1.00 15.89 35 ASP B O 1
ATOM 4751 N N . CYS B 2 36 ? 32.434 -35.566 1.891 1.00 16.36 36 CYS B N 1
ATOM 4752 C CA . CYS B 2 36 ? 33.814 -35.664 2.352 1.00 15.98 36 CYS B CA 1
ATOM 4753 C C . CYS B 2 36 ? 33.894 -36.064 3.822 1.00 14.54 36 CYS B C 1
ATOM 4754 O O . CYS B 2 36 ? 34.963 -36.037 4.425 1.00 14.06 36 CYS B O 1
ATOM 4757 N N . TRP B 2 37 ? 32.759 -36.442 4.402 1.00 12.89 37 TRP B N 1
ATOM 4758 C CA . TRP B 2 37 ? 32.734 -36.812 5.808 1.00 12.65 37 TRP B CA 1
ATOM 4759 C C . TRP B 2 37 ? 33.539 -38.074 6.091 1.00 15.33 37 TRP B C 1
ATOM 4760 O O . TRP B 2 37 ? 33.536 -39.020 5.304 1.00 15.36 37 TRP B O 1
ATOM 4771 N N . GLU B 2 38 ? 34.226 -38.077 7.232 1.00 14.93 38 GLU B N 1
ATOM 4772 C CA . GLU B 2 38 ? 34.926 -39.250 7.721 1.00 17.72 38 GLU B CA 1
ATOM 4773 C C . GLU B 2 38 ? 34.652 -39.386 9.197 1.00 14.55 38 GLU B C 1
ATOM 4774 O O . GLU B 2 38 ? 34.519 -38.374 9.883 1.00 13.93 38 GLU B O 1
ATOM 4780 N N . ALA B 2 39 ? 34.605 -40.619 9.688 1.00 16.96 39 ALA B N 1
ATOM 4781 C CA . ALA B 2 39 ? 34.569 -40.846 11.124 1.00 17.17 39 ALA B CA 1
ATOM 4782 C C . ALA B 2 39 ? 35.863 -40.339 11.767 1.00 16.83 39 ALA B C 1
ATOM 4783 O O . ALA B 2 39 ? 36.956 -40.509 11.211 1.00 18.42 39 ALA B O 1
ATOM 4785 N N . LYS B 2 40 ? 35.734 -39.717 12.931 1.00 17.64 40 LYS B N 1
ATOM 4786 C CA . LYS B 2 40 ? 36.884 -39.346 13.743 1.00 16.61 40 LYS B CA 1
ATOM 4787 C C . LYS B 2 40 ? 37.554 -40.614 14.295 1.00 20.88 40 LYS B C 1
ATOM 4788 O O . LYS B 2 40 ? 36.931 -41.680 14.312 1.00 20.25 40 LYS B O 1
ATOM 4794 N N . PRO B 2 41 ? 38.834 -40.516 14.704 1.00 20.62 41 PRO B N 1
ATOM 4795 C CA . PRO B 2 41 ? 39.542 -41.697 15.215 1.00 22.39 41 PRO B CA 1
ATOM 4796 C C . PRO B 2 41 ? 38.759 -42.429 16.298 1.00 23.58 41 PRO B C 1
ATOM 4797 O O . PRO B 2 41 ? 38.297 -41.803 17.254 1.00 21.88 41 PRO B O 1
ATOM 4801 N N . GLY B 2 42 ? 38.584 -43.736 16.121 1.00 23.55 42 GLY B N 1
ATOM 4802 C CA . GLY B 2 42 ? 37.915 -44.559 17.111 1.00 25.18 42 GLY B CA 1
ATOM 4803 C C . GLY B 2 42 ? 36.401 -44.575 17.005 1.00 29.12 42 GLY B C 1
ATOM 4804 O O . GLY B 2 42 ? 35.730 -45.299 17.737 1.00 31.82 42 GLY B O 1
ATOM 4805 N N . PHE B 2 43 ? 35.862 -43.768 16.097 1.00 25.76 43 PHE B N 1
ATOM 4806 C CA . PHE B 2 43 ? 34.420 -43.718 15.871 1.00 19.62 43 PHE B CA 1
ATOM 4807 C C . PHE B 2 43 ? 34.052 -44.554 14.652 1.00 17.81 43 PHE B C 1
ATOM 4808 O O . PHE B 2 43 ? 34.875 -44.717 13.742 1.00 21.08 43 PHE B O 1
ATOM 4816 N N . PRO B 2 44 ? 32.809 -45.073 14.614 1.00 17.92 44 PRO B N 1
ATOM 4817 C CA . PRO B 2 44 ? 32.354 -45.923 13.514 1.00 23.66 44 PRO B CA 1
ATOM 4818 C C . PRO B 2 44 ? 31.838 -45.122 12.314 1.00 22.14 44 PRO B C 1
ATOM 4819 O O . PRO B 2 44 ? 31.449 -43.957 12.454 1.00 20.79 44 PRO B O 1
ATOM 4823 N N . ASP B 2 45 ? 31.856 -45.748 11.140 1.00 19.74 45 ASP B N 1
ATOM 4824 C CA . ASP B 2 45 ? 31.338 -45.131 9.926 1.00 20.96 45 ASP B CA 1
ATOM 4825 C C . ASP B 2 45 ? 29.823 -45.011 9.978 1.00 18.94 45 ASP B C 1
ATOM 4826 O O . ASP B 2 45 ? 29.248 -44.036 9.473 1.00 23.46 45 ASP B O 1
ATOM 4831 N N . LYS B 2 46 ? 29.184 -46.014 10.583 1.00 19.29 46 LYS B N 1
ATOM 4832 C CA . LYS B 2 46 ? 27.744 -45.993 10.851 1.00 18.96 46 LYS B CA 1
ATOM 4833 C C . LYS B 2 46 ? 27.489 -46.134 12.343 1.00 20.22 46 LYS B C 1
ATOM 4834 O O . LYS B 2 46 ? 28.186 -46.893 13.018 1.00 24.02 46 LYS B O 1
ATOM 4840 N N . ILE B 2 47 ? 26.497 -45.416 12.868 1.00 20.74 47 ILE B N 1
ATOM 4841 C CA . ILE B 2 47 ? 26.253 -45.461 14.303 1.00 20.57 47 ILE B CA 1
ATOM 4842 C C . ILE B 2 47 ? 25.134 -46.426 14.675 1.00 22.24 47 ILE B C 1
ATOM 4843 O O . ILE B 2 47 ? 24.973 -46.751 15.851 1.00 21.97 47 ILE B O 1
ATOM 4848 N N . LYS B 2 48 ? 24.365 -46.890 13.692 1.00 19.16 48 LYS B N 1
ATOM 4849 C CA . LYS B 2 48 ? 23.342 -47.889 13.996 1.00 19.54 48 LYS B CA 1
ATOM 4850 C C . LYS B 2 48 ? 23.999 -49.124 14.612 1.00 25.18 48 LYS B C 1
ATOM 4851 O O . LYS B 2 48 ? 24.943 -49.685 14.049 1.00 22.76 48 LYS B O 1
ATOM 4857 N N . GLY B 2 49 ? 23.511 -49.527 15.781 1.00 25.32 49 GLY B N 1
ATOM 4858 C CA . GLY B 2 49 ? 24.048 -50.693 16.466 1.00 26.51 49 GLY B CA 1
ATOM 4859 C C . GLY B 2 49 ? 25.233 -50.411 17.371 1.00 29.36 49 GLY B C 1
ATOM 4860 O O . GLY B 2 49 ? 25.681 -51.288 18.111 1.00 31.24 49 GLY B O 1
ATOM 4861 N N . SER B 2 50 ? 25.750 -49.189 17.305 1.00 24.24 50 SER B N 1
ATOM 4862 C CA . SER B 2 50 ? 26.846 -48.770 18.167 1.00 23.03 50 SER B CA 1
ATOM 4863 C C . SER B 2 50 ? 26.301 -48.162 19.448 1.00 26.20 50 SER B C 1
ATOM 4864 O O . SER B 2 50 ? 25.087 -47.994 19.599 1.00 25.79 50 SER B O 1
ATOM 4867 N N . LYS B 2 51 ? 27.202 -47.804 20.362 1.00 27.50 51 LYS B N 1
ATOM 4868 C CA . LYS B 2 51 ? 26.812 -47.104 21.581 1.00 28.48 51 LYS B CA 1
ATOM 4869 C C . LYS B 2 51 ? 26.241 -45.724 21.269 1.00 25.54 51 LYS B C 1
ATOM 4870 O O . LYS B 2 51 ? 25.631 -45.095 22.132 1.00 26.63 51 LYS B O 1
ATOM 4876 N N . TYR B 2 52 ? 26.429 -45.261 20.033 1.00 23.28 52 TYR B N 1
ATOM 4877 C CA . TYR B 2 52 ? 25.943 -43.947 19.614 1.00 21.56 52 TYR B CA 1
ATOM 4878 C C . TYR B 2 52 ? 24.621 -44.004 18.835 1.00 21.45 52 TYR B C 1
ATOM 4879 O O . TYR B 2 52 ? 24.143 -42.983 18.358 1.00 20.63 52 TYR B O 1
ATOM 4888 N N . ASP B 2 53 ? 24.049 -45.198 18.701 1.00 21.27 53 ASP B N 1
ATOM 4889 C CA . ASP B 2 53 ? 22.771 -45.386 18.011 1.00 20.14 53 ASP B CA 1
ATOM 4890 C C . ASP B 2 53 ? 21.690 -44.491 18.615 1.00 23.47 53 ASP B C 1
ATOM 4891 O O . ASP B 2 53 ? 21.361 -44.625 19.793 1.00 23.51 53 ASP B O 1
ATOM 4896 N N . PRO B 2 54 ? 21.130 -43.575 17.814 1.00 21.48 54 PRO B N 1
ATOM 4897 C CA . PRO B 2 54 ? 20.135 -42.658 18.381 1.00 26.97 54 PRO B CA 1
ATOM 4898 C C . PRO B 2 54 ? 18.794 -43.340 18.636 1.00 28.91 54 PRO B C 1
ATOM 4899 O O . PRO B 2 54 ? 17.988 -42.815 19.407 1.00 26.92 54 PRO B O 1
ATOM 4903 N N . LYS B 2 55 ? 18.583 -44.488 17.994 1.00 22.76 55 LYS B N 1
ATOM 4904 C CA . LYS B 2 55 ? 17.359 -45.274 18.122 1.00 23.75 55 LYS B CA 1
ATOM 4905 C C . LYS B 2 55 ? 16.108 -44.414 18.002 1.00 25.34 55 LYS B C 1
ATOM 4906 O O . LYS B 2 55 ? 15.193 -44.513 18.819 1.00 24.62 55 LYS B O 1
ATOM 4912 N N . HIS B 2 56 ? 16.074 -43.568 16.979 1.00 22.73 56 HIS B N 1
ATOM 4913 C CA . HIS B 2 56 ? 14.945 -42.674 16.782 1.00 19.80 56 HIS B CA 1
ATOM 4914 C C . HIS B 2 56 ? 13.653 -43.435 16.539 1.00 20.15 56 HIS B C 1
ATOM 4915 O O . HIS B 2 56 ? 13.639 -44.443 15.832 1.00 21.62 56 HIS B O 1
ATOM 4922 N N . SER B 2 57 ? 12.572 -42.958 17.149 1.00 23.21 57 SER B N 1
ATOM 4923 C CA . SER B 2 57 ? 11.240 -43.451 16.824 1.00 27.27 57 SER B CA 1
ATOM 4924 C C . SER B 2 57 ? 10.858 -42.979 15.428 1.00 23.50 57 SER B C 1
ATOM 4925 O O . SER B 2 57 ? 10.760 -41.781 15.189 1.00 24.75 57 SER B O 1
ATOM 4928 N N . GLU B 2 58 ? 10.651 -43.912 14.507 1.00 24.19 58 GLU B N 1
ATOM 4929 C CA . GLU B 2 58 ? 10.313 -43.539 13.136 1.00 27.51 58 GLU B CA 1
ATOM 4930 C C . GLU B 2 58 ? 8.983 -42.804 13.049 1.00 27.23 58 GLU B C 1
ATOM 4931 O O . GLU B 2 58 ? 8.777 -41.971 12.168 1.00 27.76 58 GLU B O 1
ATOM 4937 N N . LYS B 2 59 ? 8.072 -43.105 13.964 1.00 29.03 59 LYS B N 1
ATOM 4938 C CA . LYS B 2 59 ? 6.800 -42.402 13.938 1.00 32.76 59 LYS B CA 1
ATOM 4939 C C . LYS B 2 59 ? 6.949 -40.987 14.535 1.00 28.01 59 LYS B C 1
ATOM 4940 O O . LYS B 2 59 ? 6.275 -40.050 14.084 1.00 24.84 59 LYS B O 1
ATOM 4946 N N . GLU B 2 60 ? 7.872 -40.799 15.480 1.00 23.98 60 GLU B N 1
ATOM 4947 C CA . GLU B 2 60 ? 8.195 -39.438 15.917 1.00 23.10 60 GLU B CA 1
ATOM 4948 C C . GLU B 2 60 ? 8.784 -38.632 14.767 1.00 19.55 60 GLU B C 1
ATOM 4949 O O . GLU B 2 60 ? 8.453 -37.455 14.605 1.00 18.88 60 GLU B O 1
ATOM 4955 N N . LEU B 2 61 ? 9.647 -39.264 13.971 1.00 18.57 61 LEU B N 1
ATOM 4956 C CA . LEU B 2 61 ? 10.333 -38.555 12.881 1.00 15.49 61 LEU B CA 1
ATOM 4957 C C . LEU B 2 61 ? 9.350 -38.028 11.843 1.00 21.57 61 LEU B C 1
ATOM 4958 O O . LEU B 2 61 ? 9.618 -37.037 11.161 1.00 21.94 61 LEU B O 1
ATOM 4963 N N . ASN B 2 62 ? 8.217 -38.705 11.708 1.00 19.92 62 ASN B N 1
ATOM 4964 C CA . ASN B 2 62 ? 7.242 -38.324 10.693 1.00 19.41 62 ASN B CA 1
ATOM 4965 C C . ASN B 2 62 ? 6.277 -37.221 11.109 1.00 17.92 62 ASN B C 1
ATOM 4966 O O . ASN B 2 62 ? 5.480 -36.764 10.296 1.00 19.14 62 ASN B O 1
ATOM 4971 N N . LYS B 2 63 ? 6.335 -36.791 12.364 1.00 19.28 63 LYS B N 1
ATOM 4972 C CA . LYS B 2 63 ? 5.302 -35.889 12.864 1.00 18.44 63 LYS B CA 1
ATOM 4973 C C . LYS B 2 63 ? 5.324 -34.497 12.235 1.00 18.30 63 LYS B C 1
ATOM 4974 O O . LYS B 2 63 ? 4.263 -33.923 12.005 1.00 17.65 63 LYS B O 1
ATOM 4980 N N . GLN B 2 64 ? 6.497 -33.931 11.948 1.00 18.27 64 GLN B N 1
ATOM 4981 C CA . GLN B 2 64 ? 6.455 -32.578 11.405 1.00 16.71 64 GLN B CA 1
ATOM 4982 C C . GLN B 2 64 ? 5.985 -32.565 9.945 1.00 15.67 64 GLN B C 1
ATOM 4983 O O . GLN B 2 64 ? 5.297 -31.638 9.533 1.00 17.56 64 GLN B O 1
ATOM 4989 N N . ASP B 2 65 ? 6.294 -33.605 9.174 1.00 18.44 65 ASP B N 1
ATOM 4990 C CA . ASP B 2 65 ? 5.752 -33.693 7.819 1.00 17.94 65 ASP B CA 1
ATOM 4991 C C . ASP B 2 65 ? 4.221 -33.757 7.838 1.00 19.50 65 ASP B C 1
ATOM 4992 O O . ASP B 2 65 ? 3.547 -33.093 7.047 1.00 20.34 65 ASP B O 1
ATOM 4997 N N . ALA B 2 66 ? 3.675 -34.556 8.749 1.00 20.36 66 ALA B N 1
ATOM 4998 C CA . ALA B 2 66 ? 2.224 -34.669 8.895 1.00 22.56 66 ALA B CA 1
ATOM 4999 C C . ALA B 2 66 ? 1.604 -33.315 9.216 1.00 19.05 66 ALA B C 1
ATOM 5000 O O . ALA B 2 66 ? 0.561 -32.950 8.674 1.00 21.18 66 ALA B O 1
ATOM 5002 N N . ALA B 2 67 ? 2.258 -32.581 10.106 1.00 18.27 67 ALA B N 1
ATOM 5003 C CA . ALA B 2 67 ? 1.776 -31.275 10.526 1.00 15.12 67 ALA B CA 1
ATOM 5004 C C . ALA B 2 67 ? 1.800 -30.298 9.354 1.00 15.29 67 ALA B C 1
ATOM 5005 O O . ALA B 2 67 ? 0.865 -29.530 9.162 1.00 18.04 67 ALA B O 1
ATOM 5007 N N . LEU B 2 68 ? 2.870 -30.342 8.562 1.00 17.66 68 LEU B N 1
ATOM 5008 C CA . LEU B 2 68 ? 2.992 -29.457 7.410 1.00 16.61 68 LEU B CA 1
ATOM 5009 C C . LEU B 2 68 ? 1.957 -29.794 6.338 1.00 17.50 68 LEU B C 1
ATOM 5010 O O . LEU B 2 68 ? 1.382 -28.889 5.738 1.00 18.64 68 LEU B O 1
ATOM 5015 N N . LYS B 2 69 ? 1.705 -31.083 6.107 1.00 17.84 69 LYS B N 1
ATOM 5016 C CA . LYS B 2 69 ? 0.710 -31.488 5.122 1.00 17.55 69 LYS B CA 1
ATOM 5017 C C . LYS B 2 69 ? -0.683 -31.047 5.546 1.00 19.94 69 LYS B C 1
ATOM 5018 O O . LYS B 2 69 ? -1.491 -30.642 4.703 1.00 21.29 69 LYS B O 1
ATOM 5024 N N . ALA B 2 70 ? -0.957 -31.109 6.848 1.00 19.19 70 ALA B N 1
ATOM 5025 C CA . ALA B 2 70 ? -2.267 -30.711 7.363 1.00 21.00 70 ALA B CA 1
ATOM 5026 C C . ALA B 2 70 ? -2.500 -29.221 7.147 1.00 22.93 70 ALA B C 1
ATOM 5027 O O . ALA B 2 70 ? -3.595 -28.812 6.757 1.00 22.61 70 ALA B O 1
ATOM 5029 N N . MET B 2 71 ? -1.469 -28.417 7.399 1.00 19.00 71 MET B N 1
ATOM 5030 C CA . MET B 2 71 ? -1.552 -26.974 7.192 1.00 17.87 71 MET B CA 1
ATOM 5031 C C . MET B 2 71 ? -1.723 -26.618 5.723 1.00 17.06 71 MET B C 1
ATOM 5032 O O . MET B 2 71 ? -2.472 -25.700 5.389 1.00 21.37 71 MET B O 1
ATOM 5037 N N . GLU B 2 72 ? -1.027 -27.346 4.845 1.00 18.40 72 GLU B N 1
ATOM 5038 C CA . GLU B 2 72 ? -1.140 -27.128 3.406 1.00 19.64 72 GLU B CA 1
ATOM 5039 C C . GLU B 2 72 ? -2.576 -27.354 2.935 1.00 20.02 72 GLU B C 1
ATOM 5040 O O . GLU B 2 72 ? -3.100 -26.580 2.140 1.00 20.01 72 GLU B O 1
ATOM 5046 N N . LYS B 2 73 ? -3.208 -28.408 3.445 1.00 23.48 73 LYS B N 1
ATOM 5047 C CA . LYS B 2 73 ? -4.588 -28.730 3.095 1.00 22.99 73 LYS B CA 1
ATOM 5048 C C . LYS B 2 73 ? -5.556 -27.639 3.553 1.00 20.37 73 LYS B C 1
ATOM 5049 O O . LYS B 2 73 ? -6.474 -27.259 2.821 1.00 21.53 73 LYS B O 1
ATOM 5055 N N . ARG B 2 74 ? -5.347 -27.140 4.765 1.00 18.36 74 ARG B N 1
ATOM 5056 C CA . ARG B 2 74 ? -6.212 -26.094 5.317 1.00 20.55 74 ARG B CA 1
ATOM 5057 C C . ARG B 2 74 ? -6.049 -24.769 4.578 1.00 21.57 74 ARG B C 1
ATOM 5058 O O . ARG B 2 74 ? -7.040 -24.108 4.262 1.00 23.37 74 ARG B O 1
ATOM 5066 N N . ASN B 2 75 ? -4.805 -24.386 4.299 1.00 18.54 75 ASN B N 1
ATOM 5067 C CA . ASN B 2 75 ? -4.539 -23.197 3.480 1.00 18.36 75 ASN B CA 1
ATOM 5068 C C . ASN B 2 75 ? -5.195 -23.285 2.103 1.00 19.58 75 ASN B C 1
ATOM 5069 O O . ASN B 2 75 ? -5.772 -22.310 1.621 1.00 20.60 75 ASN B O 1
ATOM 5074 N N . ALA B 2 76 ? -5.084 -24.446 1.456 1.00 17.59 76 ALA B N 1
ATOM 5075 C CA . ALA B 2 76 ? -5.637 -24.627 0.117 1.00 18.26 76 ALA B CA 1
ATOM 5076 C C . ALA B 2 76 ? -7.155 -24.445 0.125 1.00 20.08 76 ALA B C 1
ATOM 5077 O O . ALA B 2 76 ? -7.717 -23.863 -0.801 1.00 24.36 76 ALA B O 1
ATOM 5079 N N . GLU B 2 77 ? -7.803 -24.935 1.179 1.00 22.08 77 GLU B N 1
ATOM 5080 C CA . GLU B 2 77 ? -9.248 -24.760 1.345 1.00 22.98 77 GLU B CA 1
ATOM 5081 C C . GLU B 2 77 ? -9.603 -23.282 1.483 1.00 22.91 77 GLU B C 1
ATOM 5082 O O . GLU B 2 77 ? -10.559 -22.807 0.856 1.00 21.44 77 GLU B O 1
ATOM 5088 N N . ARG B 2 78 ? -8.832 -22.557 2.293 1.00 21.51 78 ARG B N 1
ATOM 5089 C CA . ARG B 2 78 ? -9.031 -21.116 2.454 1.00 20.28 78 ARG B CA 1
ATOM 5090 C C . ARG B 2 78 ? -8.869 -20.390 1.117 1.00 24.47 78 ARG B C 1
ATOM 5091 O O . ARG B 2 78 ? -9.664 -19.510 0.773 1.00 24.49 78 ARG B O 1
ATOM 5099 N N . VAL B 2 79 ? -7.835 -20.768 0.368 1.00 18.01 79 VAL B N 1
ATOM 5100 C CA . VAL B 2 79 ? -7.535 -20.145 -0.922 1.00 20.68 79 VAL B CA 1
ATOM 5101 C C . VAL B 2 79 ? -8.639 -20.371 -1.957 1.00 28.43 79 VAL B C 1
ATOM 5102 O O . VAL B 2 79 ? -9.010 -19.460 -2.705 1.00 26.20 79 VAL B O 1
ATOM 5106 N N . GLU B 2 80 ? -9.168 -21.586 -2.001 1.00 25.80 80 GLU B N 1
ATOM 5107 C CA . GLU B 2 80 ? -10.248 -21.882 -2.936 1.00 26.53 80 GLU B CA 1
ATOM 5108 C C . GLU B 2 80 ? -11.495 -21.060 -2.609 1.00 23.83 80 GLU B C 1
ATOM 5109 O O . GLU B 2 80 ? -12.132 -20.521 -3.515 1.00 26.40 80 GLU B O 1
ATOM 5115 N N . GLN B 2 81 ? -11.815 -20.925 -1.326 1.00 24.89 81 GLN B N 1
ATOM 5116 C CA . GLN B 2 81 ? -12.982 -20.151 -0.919 1.00 26.56 81 GLN B CA 1
ATOM 5117 C C . GLN B 2 81 ? -12.770 -18.668 -1.169 1.00 29.93 81 GLN B C 1
ATOM 5118 O O . GLN B 2 81 ? -13.709 -17.943 -1.499 1.00 31.18 81 GLN B O 1
ATOM 5124 N N . PHE B 2 82 ? -11.525 -18.230 -1.010 1.00 24.64 82 PHE B N 1
ATOM 5125 C CA . PHE B 2 82 ? -11.158 -16.835 -1.219 1.00 26.73 82 PHE B CA 1
ATOM 5126 C C . PHE B 2 82 ? -11.373 -16.469 -2.687 1.00 29.17 82 PHE B C 1
ATOM 5127 O O . PHE B 2 82 ? -11.889 -15.398 -3.009 1.00 27.19 82 PHE B O 1
ATOM 5135 N N . LYS B 2 83 ? -11.005 -17.382 -3.578 1.00 26.56 83 LYS B N 1
ATOM 5136 C CA . LYS B 2 83 ? -11.199 -17.163 -5.001 1.00 28.68 83 LYS B CA 1
ATOM 5137 C C . LYS B 2 83 ? -12.684 -17.024 -5.321 1.00 32.25 83 LYS B C 1
ATOM 5138 O O . LYS B 2 83 ? -13.059 -16.290 -6.231 1.00 34.91 83 LYS B O 1
ATOM 5144 N N . LYS B 2 84 ? -13.521 -17.709 -4.547 1.00 31.46 84 LYS B N 1
ATOM 5145 C CA . LYS B 2 84 ? -14.963 -17.723 -4.784 1.00 29.14 84 LYS B CA 1
ATOM 5146 C C . LYS B 2 84 ? -15.694 -16.536 -4.158 1.00 32.96 84 LYS B C 1
ATOM 5147 O O . LYS B 2 84 ? -16.592 -15.964 -4.772 1.00 35.03 84 LYS B O 1
ATOM 5153 N N . THR B 2 85 ? -15.313 -16.159 -2.942 1.00 34.21 85 THR B N 1
ATOM 5154 C CA . THR B 2 85 ? -16.074 -15.161 -2.195 1.00 33.42 85 THR B CA 1
ATOM 5155 C C . THR B 2 85 ? -15.396 -13.791 -2.140 1.00 38.22 85 THR B C 1
ATOM 5156 O O . THR B 2 85 ? -16.061 -12.772 -1.961 1.00 38.76 85 THR B O 1
ATOM 5160 N N . GLY B 2 86 ? -14.075 -13.768 -2.278 1.00 35.94 86 GLY B N 1
ATOM 5161 C CA . GLY B 2 86 ? -13.339 -12.517 -2.257 1.00 31.38 86 GLY B CA 1
ATOM 5162 C C . GLY B 2 86 ? -13.022 -12.013 -0.865 1.00 32.96 86 GLY B C 1
ATOM 5163 O O . GLY B 2 86 ? -12.450 -10.934 -0.707 1.00 35.44 86 GLY B O 1
ATOM 5164 N N . LYS B 2 87 ? -13.389 -12.786 0.151 1.00 28.34 87 LYS B N 1
ATOM 5165 C CA . LYS B 2 87 ? -13.058 -12.431 1.523 1.00 32.39 87 LYS B CA 1
ATOM 5166 C C . LYS B 2 87 ? -12.500 -13.640 2.269 1.00 30.90 87 LYS B C 1
ATOM 5167 O O . LYS B 2 87 ? -13.125 -14.699 2.330 1.00 29.13 87 LYS B O 1
ATOM 5173 N N . TRP B 2 88 ? -11.308 -13.467 2.826 1.00 27.82 88 TRP B N 1
ATOM 5174 C CA . TRP B 2 88 ? -10.607 -14.545 3.503 1.00 23.60 88 TRP B CA 1
ATOM 5175 C C . TRP B 2 88 ? -11.334 -15.009 4.753 1.00 25.08 88 TRP B C 1
ATOM 5176 O O . TRP B 2 88 ? -11.658 -14.204 5.627 1.00 26.15 88 TRP B O 1
ATOM 5187 N N . VAL B 2 89 ? -11.576 -16.310 4.838 1.00 25.57 89 VAL B N 1
ATOM 5188 C CA . VAL B 2 89 ? -12.093 -16.906 6.059 1.00 28.33 89 VAL B CA 1
ATOM 5189 C C . VAL B 2 89 ? -11.111 -17.954 6.572 1.00 29.07 89 VAL B C 1
ATOM 5190 O O . VAL B 2 89 ? -10.984 -19.028 5.995 1.00 30.71 89 VAL B O 1
ATOM 5194 N N . TYR B 2 90 ? -10.415 -17.632 7.656 1.00 30.07 90 TYR B N 1
ATOM 5195 C CA . TYR B 2 90 ? -9.419 -18.539 8.218 1.00 29.63 90 TYR B CA 1
ATOM 5196 C C . TYR B 2 90 ? -10.043 -19.853 8.684 1.00 31.82 90 TYR B C 1
ATOM 5197 O O . TYR B 2 90 ? -11.121 -19.853 9.283 1.00 33.49 90 TYR B O 1
ATOM 5206 N N . ASN C 1 32 ? 13.904 17.763 58.497 1.00 17.99 32 ASN C N 1
ATOM 5207 C CA . ASN C 1 32 ? 15.319 17.413 58.413 1.00 19.41 32 ASN C CA 1
ATOM 5208 C C . ASN C 1 32 ? 16.138 18.611 57.947 1.00 19.95 32 ASN C C 1
ATOM 5209 O O . ASN C 1 32 ? 15.961 19.079 56.830 1.00 18.00 32 ASN C O 1
ATOM 5214 N N . ASP C 1 33 ? 17.016 19.105 58.817 1.00 18.67 33 ASP C N 1
ATOM 5215 C CA . ASP C 1 33 ? 17.795 20.312 58.543 1.00 21.56 33 ASP C CA 1
ATOM 5216 C C . ASP C 1 33 ? 18.649 20.166 57.290 1.00 19.40 33 ASP C C 1
ATOM 5217 O O . ASP C 1 33 ? 18.822 21.124 56.527 1.00 20.80 33 ASP C O 1
ATOM 5222 N N . LYS C 1 34 ? 19.200 18.973 57.088 1.00 18.25 34 LYS C N 1
ATOM 5223 C CA . LYS C 1 34 ? 20.067 18.743 55.938 1.00 19.00 34 LYS C CA 1
ATOM 5224 C C . LYS C 1 34 ? 19.255 18.728 54.646 1.00 20.06 34 LYS C C 1
ATOM 5225 O O . LYS C 1 34 ? 19.718 19.225 53.614 1.00 22.11 34 LYS C O 1
ATOM 5231 N N . LEU C 1 35 ? 18.055 18.156 54.688 1.00 17.35 35 LEU C N 1
ATOM 5232 C CA . LEU C 1 35 ? 17.190 18.187 53.513 1.00 13.92 35 LEU C CA 1
ATOM 5233 C C . LEU C 1 35 ? 16.817 19.620 53.141 1.00 17.58 35 LEU C C 1
ATOM 5234 O O . LEU C 1 35 ? 16.751 19.967 51.960 1.00 15.91 35 LEU C O 1
ATOM 5239 N N . VAL C 1 36 ? 16.581 20.448 54.151 1.00 20.05 36 VAL C N 1
ATOM 5240 C CA . VAL C 1 36 ? 16.255 21.849 53.914 1.00 19.52 36 VAL C CA 1
ATOM 5241 C C . VAL C 1 36 ? 17.405 22.522 53.155 1.00 20.50 36 VAL C C 1
ATOM 5242 O O . VAL C 1 36 ? 17.177 23.196 52.153 1.00 20.09 36 VAL C O 1
ATOM 5246 N N . GLU C 1 37 ? 18.636 22.307 53.614 1.00 18.51 37 GLU C N 1
ATOM 5247 C CA . GLU C 1 37 ? 19.803 22.932 52.983 1.00 18.62 37 GLU C CA 1
ATOM 5248 C C . GLU C 1 37 ? 20.068 22.370 51.591 1.00 22.76 37 GLU C C 1
ATOM 5249 O O . GLU C 1 37 ? 20.347 23.122 50.656 1.00 19.65 37 GLU C O 1
ATOM 5255 N N . LEU C 1 38 ? 19.977 21.053 51.452 1.00 20.66 38 LEU C N 1
ATOM 5256 C CA . LEU C 1 38 ? 20.123 20.424 50.143 1.00 20.15 38 LEU C CA 1
ATOM 5257 C C . LEU C 1 38 ? 19.112 20.945 49.119 1.00 19.75 38 LEU C C 1
ATOM 5258 O O . LEU C 1 38 ? 19.459 21.142 47.963 1.00 19.62 38 LEU C O 1
ATOM 5263 N N . SER C 1 39 ? 17.869 21.173 49.544 1.00 16.68 39 SER C N 1
ATOM 5264 C CA . SER C 1 39 ? 16.827 21.596 48.619 1.00 18.37 39 SER C CA 1
ATOM 5265 C C . SER C 1 39 ? 17.045 23.020 48.111 1.00 19.02 39 SER C C 1
ATOM 5266 O O . SER C 1 39 ? 16.415 23.436 47.139 1.00 17.64 39 SER C O 1
ATOM 5269 N N . LYS C 1 40 ? 17.950 23.762 48.749 1.00 17.93 40 LYS C N 1
ATOM 5270 C CA . LYS C 1 40 ? 18.241 25.118 48.302 1.00 20.15 40 LYS C CA 1
ATOM 5271 C C . LYS C 1 40 ? 19.145 25.118 47.066 1.00 23.33 40 LYS C C 1
ATOM 5272 O O . LYS C 1 40 ? 19.224 26.117 46.345 1.00 25.10 40 LYS C O 1
ATOM 5278 N N . SER C 1 41 ? 19.814 23.999 46.813 1.00 19.18 41 SER C N 1
ATOM 5279 C CA . SER C 1 41 ? 20.775 23.934 45.710 1.00 19.71 41 SER C CA 1
ATOM 5280 C C . SER C 1 41 ? 20.143 23.409 44.436 1.00 21.32 41 SER C C 1
ATOM 5281 O O . SER C 1 41 ? 19.388 22.440 44.458 1.00 18.17 41 SER C O 1
ATOM 5284 N N . ASN C 1 42 ? 20.470 24.042 43.318 1.00 21.89 42 ASN C N 1
ATOM 5285 C CA . ASN C 1 42 ? 19.979 23.576 42.031 1.00 18.03 42 ASN C CA 1
ATOM 5286 C C . ASN C 1 42 ? 20.645 22.288 41.558 1.00 18.18 42 ASN C C 1
ATOM 5287 O O . ASN C 1 42 ? 20.231 21.714 40.565 1.00 17.65 42 ASN C O 1
ATOM 5292 N N . GLU C 1 43 ? 21.663 21.828 42.280 1.00 16.83 43 GLU C N 1
ATOM 5293 C CA . GLU C 1 43 ? 22.280 20.551 41.948 1.00 15.96 43 GLU C CA 1
ATOM 5294 C C . GLU C 1 43 ? 21.423 19.371 42.383 1.00 15.28 43 GLU C C 1
ATOM 5295 O O . GLU C 1 43 ? 21.658 18.234 41.959 1.00 17.96 43 GLU C O 1
ATOM 5301 N N . ASN C 1 44 ? 20.445 19.643 43.241 1.00 14.91 44 ASN C N 1
ATOM 5302 C CA . ASN C 1 44 ? 19.666 18.586 43.869 1.00 18.44 44 ASN C CA 1
ATOM 5303 C C . ASN C 1 44 ? 18.174 18.668 43.597 1.00 18.35 44 ASN C C 1
ATOM 5304 O O . ASN C 1 44 ? 17.623 19.749 43.381 1.00 15.35 44 ASN C O 1
ATOM 5309 N N . TRP C 1 45 ? 17.533 17.503 43.616 1.00 15.52 45 TRP C N 1
ATOM 5310 C CA . TRP C 1 45 ? 16.079 17.382 43.696 1.00 14.73 45 TRP C CA 1
ATOM 5311 C C . TRP C 1 45 ? 15.855 16.218 44.667 1.00 12.91 45 TRP C C 1
ATOM 5312 O O . TRP C 1 45 ? 15.797 15.048 44.257 1.00 14.02 45 TRP C O 1
ATOM 5323 N N . VAL C 1 46 ? 15.765 16.549 45.956 1.00 13.60 46 VAL C N 1
ATOM 5324 C CA . VAL C 1 46 ? 15.930 15.560 47.022 1.00 11.67 46 VAL C CA 1
ATOM 5325 C C . VAL C 1 46 ? 14.624 14.945 47.532 1.00 14.61 46 VAL C C 1
ATOM 5326 O O . VAL C 1 46 ? 14.651 14.069 48.389 1.00 15.83 46 VAL C O 1
ATOM 5330 N N . MET C 1 47 ? 13.490 15.393 47.006 1.00 12.00 47 MET C N 1
ATOM 5331 C CA . MET C 1 47 ? 12.214 14.808 47.395 1.00 13.58 47 MET C CA 1
ATOM 5332 C C . MET C 1 47 ? 11.216 15.044 46.277 1.00 11.93 47 MET C C 1
ATOM 5333 O O . MET C 1 47 ? 11.432 15.908 45.430 1.00 12.28 47 MET C O 1
ATOM 5338 N N . GLN C 1 48 ? 10.138 14.264 46.257 1.00 14.33 48 GLN C N 1
ATOM 5339 C CA . GLN C 1 48 ? 9.212 14.298 45.133 1.00 13.50 48 GLN C CA 1
ATOM 5340 C C . GLN C 1 48 ? 8.692 15.704 44.866 1.00 13.61 48 GLN C C 1
ATOM 5341 O O . GLN C 1 48 ? 8.507 16.093 43.712 1.00 15.59 48 GLN C O 1
ATOM 5347 N N . GLY C 1 49 ? 8.487 16.466 45.936 1.00 12.19 49 GLY C N 1
ATOM 5348 C CA . GLY C 1 49 ? 7.968 17.816 45.820 1.00 13.06 49 GLY C CA 1
ATOM 5349 C C . GLY C 1 49 ? 9.043 18.872 45.697 1.00 13.37 49 GLY C C 1
ATOM 5350 O O . GLY C 1 49 ? 8.749 20.062 45.766 1.00 12.90 49 GLY C O 1
ATOM 5351 N N . LYS C 1 50 ? 10.278 18.414 45.510 1.00 11.39 50 LYS C N 1
ATOM 5352 C CA . LYS C 1 50 ? 11.488 19.251 45.409 1.00 11.47 50 LYS C CA 1
ATOM 5353 C C . LYS C 1 50 ? 11.880 19.844 46.766 1.00 15.45 50 LYS C C 1
ATOM 5354 O O . LYS C 1 50 ? 13.028 19.731 47.180 1.00 15.60 50 LYS C O 1
ATOM 5360 N N . ASP C 1 51 ? 10.940 20.480 47.455 1.00 11.89 51 ASP C N 1
ATOM 5361 C CA . ASP C 1 51 ? 11.221 21.026 48.782 1.00 12.21 51 ASP C CA 1
ATOM 5362 C C . ASP C 1 51 ? 10.071 20.673 49.717 1.00 18.71 51 ASP C C 1
ATOM 5363 O O . ASP C 1 51 ? 9.036 20.143 49.276 1.00 15.42 51 ASP C O 1
ATOM 5368 N N . PHE C 1 52 ? 10.253 20.931 51.006 1.00 13.22 52 PHE C N 1
ATOM 5369 C CA . PHE C 1 52 ? 9.234 20.584 51.997 1.00 12.37 52 PHE C CA 1
ATOM 5370 C C . PHE C 1 52 ? 7.929 21.342 51.796 1.00 15.28 52 PHE C C 1
ATOM 5371 O O . PHE C 1 52 ? 6.880 20.898 52.253 1.00 15.34 52 PHE C O 1
ATOM 5379 N N . SER C 1 53 ? 7.996 22.483 51.115 1.00 14.58 53 SER C N 1
ATOM 5380 C CA . SER C 1 53 ? 6.801 23.265 50.837 1.00 14.21 53 SER C CA 1
ATOM 5381 C C . SER C 1 53 ? 6.048 22.765 49.618 1.00 13.83 53 SER C C 1
ATOM 5382 O O . SER C 1 53 ? 4.962 23.261 49.322 1.00 14.48 53 SER C O 1
ATOM 5385 N N . GLY C 1 54 ? 6.629 21.808 48.902 1.00 13.18 54 GLY C N 1
ATOM 5386 C CA . GLY C 1 54 ? 5.996 21.257 47.707 1.00 11.56 54 GLY C CA 1
ATOM 5387 C C . GLY C 1 54 ? 5.872 22.289 46.588 1.00 11.78 54 GLY C C 1
ATOM 5388 O O . GLY C 1 54 ? 4.879 22.311 45.866 1.00 14.08 54 GLY C O 1
ATOM 5389 N N . THR C 1 55 ? 6.862 23.169 46.434 1.00 11.96 55 THR C N 1
ATOM 5390 C CA . THR C 1 55 ? 6.694 24.222 45.429 1.00 13.99 55 THR C CA 1
ATOM 5391 C C . THR C 1 55 ? 6.966 23.749 44.006 1.00 14.71 55 THR C C 1
ATOM 5392 O O . THR C 1 55 ? 6.465 24.342 43.061 1.00 13.19 55 THR C O 1
ATOM 5396 N N . HIS C 1 56 ? 7.770 22.703 43.848 1.00 11.62 56 HIS C N 1
ATOM 5397 C CA . HIS C 1 56 ? 8.234 22.313 42.517 1.00 12.38 56 HIS C CA 1
ATOM 5398 C C . HIS C 1 56 ? 8.804 23.513 41.764 1.00 15.48 56 HIS C C 1
ATOM 5399 O O . HIS C 1 56 ? 8.624 23.620 40.552 1.00 16.40 56 HIS C O 1
ATOM 5406 N N . TYR C 1 57 ? 9.453 24.424 42.497 1.00 13.62 57 TYR C N 1
ATOM 5407 C CA . TYR C 1 57 ? 9.965 25.659 41.917 1.00 12.52 57 TYR C CA 1
ATOM 5408 C C . TYR C 1 57 ? 11.468 25.672 41.895 1.00 15.13 57 TYR C C 1
ATOM 5409 O O . TYR C 1 57 ? 12.113 25.524 42.933 1.00 17.37 57 TYR C O 1
ATOM 5418 N N . SER C 1 58 ? 12.014 25.891 40.710 1.00 13.97 58 SER C N 1
ATOM 5419 C CA . SER C 1 58 ? 13.456 25.938 40.510 1.00 12.80 58 SER C CA 1
ATOM 5420 C C . SER C 1 58 ? 13.917 27.350 40.213 1.00 18.18 58 SER C C 1
ATOM 5421 O O . SER C 1 58 ? 13.326 28.030 39.372 1.00 16.38 58 SER C O 1
ATOM 5424 N N . THR C 1 59 ? 14.978 27.783 40.890 1.00 15.64 59 THR C N 1
ATOM 5425 C CA . THR C 1 59 ? 15.565 29.089 40.602 1.00 15.37 59 THR C CA 1
ATOM 5426 C C . THR C 1 59 ? 16.539 29.043 39.416 1.00 15.12 59 THR C C 1
ATOM 5427 O O . THR C 1 59 ? 17.095 30.076 39.031 1.00 19.32 59 THR C O 1
ATOM 5431 N N . ALA C 1 60 ? 16.750 27.861 38.845 1.00 17.94 60 ALA C N 1
ATOM 5432 C CA . ALA C 1 60 ? 17.620 27.722 37.672 1.00 20.31 60 ALA C CA 1
ATOM 5433 C C . ALA C 1 60 ? 17.017 28.441 36.474 1.00 20.61 60 ALA C C 1
ATOM 5434 O O . ALA C 1 60 ? 15.835 28.292 36.184 1.00 19.90 60 ALA C O 1
ATOM 5436 N N . LYS C 1 61 ? 17.838 29.226 35.787 1.00 18.59 61 LYS C N 1
ATOM 5437 C CA . LYS C 1 61 ? 17.354 30.108 34.729 1.00 19.87 61 LYS C CA 1
ATOM 5438 C C . LYS C 1 61 ? 18.075 29.876 33.412 1.00 22.67 61 LYS C C 1
ATOM 5439 O O . LYS C 1 61 ? 17.881 30.636 32.459 1.00 19.57 61 LYS C O 1
ATOM 5445 N N . GLN C 1 62 ? 18.920 28.846 33.353 1.00 19.46 62 GLN C N 1
ATOM 5446 C CA . GLN C 1 62 ? 19.693 28.597 32.139 1.00 15.73 62 GLN C CA 1
ATOM 5447 C C . GLN C 1 62 ? 18.748 28.321 30.978 1.00 20.07 62 GLN C C 1
ATOM 5448 O O . GLN C 1 62 ? 18.958 28.790 29.853 1.00 19.65 62 GLN C O 1
ATOM 5454 N N . ILE C 1 63 ? 17.708 27.553 31.271 1.00 17.01 63 ILE C N 1
ATOM 5455 C CA . ILE C 1 63 ? 16.636 27.288 30.318 1.00 14.61 63 ILE C CA 1
ATOM 5456 C C . ILE C 1 63 ? 15.532 28.301 30.591 1.00 16.71 63 ILE C C 1
ATOM 5457 O O . ILE C 1 63 ? 15.017 28.369 31.701 1.00 15.31 63 ILE C O 1
ATOM 5462 N N . ASN C 1 64 ? 15.169 29.086 29.583 1.00 19.28 64 ASN C N 1
ATOM 5463 C CA . ASN C 1 64 ? 14.216 30.172 29.785 1.00 18.44 64 ASN C CA 1
ATOM 5464 C C . ASN C 1 64 ? 13.301 30.355 28.584 1.00 17.81 64 ASN C C 1
ATOM 5465 O O . ASN C 1 64 ? 13.385 29.601 27.624 1.00 15.44 64 ASN C O 1
ATOM 5470 N N . LYS C 1 65 ? 12.436 31.365 28.633 1.00 20.18 65 LYS C N 1
ATOM 5471 C CA . LYS C 1 65 ? 11.476 31.586 27.554 1.00 17.59 65 LYS C CA 1
ATOM 5472 C C . LYS C 1 65 ? 12.148 31.705 26.200 1.00 19.72 65 LYS C C 1
ATOM 5473 O O . LYS C 1 65 ? 11.629 31.212 25.196 1.00 24.78 65 LYS C O 1
ATOM 5479 N N . ASP C 1 66 ? 13.310 32.346 26.186 1.00 21.55 66 ASP C N 1
ATOM 5480 C CA . ASP C 1 66 ? 13.960 32.711 24.931 1.00 20.69 66 ASP C CA 1
ATOM 5481 C C . ASP C 1 66 ? 14.692 31.557 24.257 1.00 23.94 66 ASP C C 1
ATOM 5482 O O . ASP C 1 66 ? 14.984 31.632 23.062 1.00 26.72 66 ASP C O 1
ATOM 5487 N N . ASN C 1 67 ? 14.990 30.498 25.006 1.00 19.22 67 ASN C N 1
ATOM 5488 C CA . ASN C 1 67 ? 15.765 29.384 24.451 1.00 19.64 67 ASN C CA 1
ATOM 5489 C C . ASN C 1 67 ? 15.194 27.996 24.681 1.00 19.89 67 ASN C C 1
ATOM 5490 O O . ASN C 1 67 ? 15.848 27.008 24.364 1.00 19.15 67 ASN C O 1
ATOM 5495 N N . VAL C 1 68 ? 13.991 27.902 25.241 1.00 16.51 68 VAL C N 1
ATOM 5496 C CA . VAL C 1 68 ? 13.459 26.595 25.599 1.00 19.59 68 VAL C CA 1
ATOM 5497 C C . VAL C 1 68 ? 13.207 25.749 24.343 1.00 18.21 68 VAL C C 1
ATOM 5498 O O . VAL C 1 68 ? 13.220 24.516 24.404 1.00 18.15 68 VAL C O 1
ATOM 5502 N N . LYS C 1 69 ? 13.019 26.411 23.201 1.00 19.96 69 LYS C N 1
ATOM 5503 C CA . LYS C 1 69 ? 12.809 25.699 21.941 1.00 16.48 69 LYS C CA 1
ATOM 5504 C C . LYS C 1 69 ? 14.031 24.862 21.549 1.00 21.23 69 LYS C C 1
ATOM 5505 O O . LYS C 1 69 ? 13.920 23.942 20.751 1.00 23.30 69 LYS C O 1
ATOM 5511 N N . LYS C 1 70 ? 15.185 25.173 22.127 1.00 19.03 70 LYS C N 1
ATOM 5512 C CA . LYS C 1 70 ? 16.413 24.422 21.859 1.00 16.48 70 LYS C CA 1
ATOM 5513 C C . LYS C 1 70 ? 16.549 23.158 22.715 1.00 21.50 70 LYS C C 1
ATOM 5514 O O . LYS C 1 70 ? 17.523 22.406 22.591 1.00 21.94 70 LYS C O 1
ATOM 5520 N N . LEU C 1 71 ? 15.578 22.919 23.585 1.00 19.97 71 LEU C N 1
ATOM 5521 C CA . LEU C 1 71 ? 15.615 21.743 24.450 1.00 16.96 71 LEU C CA 1
ATOM 5522 C C . LEU C 1 71 ? 15.472 20.458 23.639 1.00 16.92 71 LEU C C 1
ATOM 5523 O O . LEU C 1 71 ? 14.543 20.330 22.843 1.00 18.91 71 LEU C O 1
ATOM 5528 N N . ARG C 1 72 ? 16.383 19.505 23.853 1.00 17.21 72 ARG C N 1
ATOM 5529 C CA . ARG C 1 72 ? 16.348 18.210 23.162 1.00 18.18 72 ARG C CA 1
ATOM 5530 C C . ARG C 1 72 ? 16.871 17.130 24.101 1.00 14.54 72 ARG C C 1
ATOM 5531 O O . ARG C 1 72 ? 17.572 17.459 25.061 1.00 12.79 72 ARG C O 1
ATOM 5539 N N . PRO C 1 73 ? 16.540 15.848 23.839 1.00 12.70 73 PRO C N 1
ATOM 5540 C CA . PRO C 1 73 ? 17.044 14.800 24.734 1.00 15.62 73 PRO C CA 1
ATOM 5541 C C . PRO C 1 73 ? 18.565 14.741 24.778 1.00 16.13 73 PRO C C 1
ATOM 5542 O O . PRO C 1 73 ? 19.238 14.865 23.752 1.00 17.21 73 PRO C O 1
AT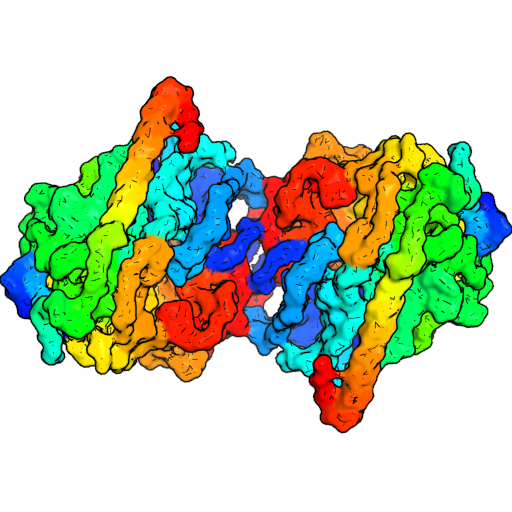OM 5546 N N . SER C 1 74 ? 19.074 14.571 25.993 1.00 14.52 74 SER C N 1
ATOM 5547 C CA . SER C 1 74 ? 20.491 14.459 26.299 1.00 14.18 74 SER C CA 1
ATOM 5548 C C . SER C 1 74 ? 20.871 12.978 26.394 1.00 14.31 74 SER C C 1
ATOM 5549 O O . SER C 1 74 ? 21.893 12.539 25.862 1.00 16.34 74 SER C O 1
ATOM 5552 N N . TRP C 1 75 ? 20.020 12.217 27.071 1.00 12.77 75 TRP C N 1
ATOM 5553 C CA . TRP C 1 75 ? 20.173 10.768 27.210 1.00 13.88 75 TRP C CA 1
ATOM 5554 C C . TRP C 1 75 ? 18.864 10.195 27.729 1.00 11.95 75 TRP C C 1
ATOM 5555 O O . TRP C 1 75 ? 17.936 10.942 28.053 1.00 13.07 75 TRP C O 1
ATOM 5566 N N . SER C 1 76 ? 18.777 8.869 27.778 1.00 10.24 76 SER C N 1
ATOM 5567 C CA . SER C 1 76 ? 17.521 8.222 28.125 1.00 11.44 76 SER C CA 1
ATOM 5568 C C . SER C 1 76 ? 17.796 6.894 28.805 1.00 13.44 76 SER C C 1
ATOM 5569 O O . SER C 1 76 ? 18.915 6.370 28.744 1.00 15.09 76 SER C O 1
ATOM 5572 N N . PHE C 1 77 ? 16.763 6.355 29.442 1.00 11.09 77 PHE C N 1
ATOM 5573 C CA . PHE C 1 77 ? 16.879 5.131 30.240 1.00 10.50 77 PHE C CA 1
ATOM 5574 C C . PHE C 1 77 ? 15.555 4.378 30.309 1.00 10.91 77 PHE C C 1
ATOM 5575 O O . PHE C 1 77 ? 14.554 4.893 30.808 1.00 12.41 77 PHE C O 1
ATOM 5583 N N . SER C 1 78 ? 15.554 3.133 29.839 1.00 8.59 78 SER C N 1
ATOM 5584 C CA . SER C 1 78 ? 14.377 2.293 29.973 1.00 9.26 78 SER C CA 1
ATOM 5585 C C . SER C 1 78 ? 14.370 1.575 31.326 1.00 11.05 78 SER C C 1
ATOM 5586 O O . SER C 1 78 ? 15.390 1.050 31.766 1.00 14.39 78 SER C O 1
ATOM 5589 N N . THR C 1 79 ? 13.215 1.540 31.982 1.00 11.56 79 THR C N 1
ATOM 5590 C CA . THR C 1 79 ? 13.101 0.890 33.281 1.00 11.65 79 THR C CA 1
ATOM 5591 C C . THR C 1 79 ? 12.985 -0.622 33.188 1.00 9.90 79 THR C C 1
ATOM 5592 O O . THR C 1 79 ? 13.108 -1.316 34.193 1.00 14.75 79 THR C O 1
ATOM 5596 N N . GLY C 1 80 ? 12.674 -1.124 31.999 1.00 11.54 80 GLY C N 1
ATOM 5597 C CA . GLY C 1 80 ? 12.452 -2.554 31.827 1.00 10.40 80 GLY C CA 1
ATOM 5598 C C . GLY C 1 80 ? 11.131 -3.079 32.360 1.00 11.74 80 GLY C C 1
ATOM 5599 O O . GLY C 1 80 ? 10.923 -4.301 32.431 1.00 11.52 80 GLY C O 1
ATOM 5600 N N . VAL C 1 81 ? 10.245 -2.171 32.759 1.00 11.74 81 VAL C N 1
ATOM 5601 C CA . VAL C 1 81 ? 8.871 -2.562 33.082 1.00 12.69 81 VAL C CA 1
ATOM 5602 C C . VAL C 1 81 ? 7.872 -1.661 32.365 1.00 11.61 81 VAL C C 1
ATOM 5603 O O . VAL C 1 81 ? 8.224 -0.569 31.916 1.00 14.31 81 VAL C O 1
ATOM 5607 N N . LEU C 1 82 ? 6.630 -2.128 32.262 1.00 12.24 82 LEU C N 1
ATOM 5608 C CA . LEU C 1 82 ? 5.567 -1.345 31.632 1.00 11.10 82 LEU C CA 1
ATOM 5609 C C . LEU C 1 82 ? 4.613 -0.847 32.715 1.00 13.18 82 LEU C C 1
ATOM 5610 O O . LEU C 1 82 ? 4.997 -0.749 33.889 1.00 15.48 82 LEU C O 1
ATOM 5615 N N . ASN C 1 83 ? 3.388 -0.522 32.311 1.00 11.58 83 ASN C N 1
ATOM 5616 C CA . ASN C 1 83 ? 2.365 0.077 33.188 1.00 12.67 83 ASN C CA 1
ATOM 5617 C C . ASN C 1 83 ? 2.756 1.494 33.604 1.00 13.10 83 ASN C C 1
ATOM 5618 O O . ASN C 1 83 ? 3.798 2.011 33.213 1.00 12.07 83 ASN C O 1
ATOM 5623 N N . GLY C 1 84 ? 1.911 2.141 34.386 1.00 11.46 84 GLY C N 1
ATOM 5624 C CA . GLY C 1 84 ? 2.110 3.562 34.634 1.00 8.65 84 GLY C CA 1
ATOM 5625 C C . GLY C 1 84 ? 3.353 3.925 35.427 1.00 11.31 84 GLY C C 1
ATOM 5626 O O . GLY C 1 84 ? 3.688 3.269 36.411 1.00 13.50 84 GLY C O 1
ATOM 5627 N N . HIS C 1 85 ? 4.045 4.975 34.994 1.00 10.11 85 HIS C N 1
ATOM 5628 C CA . HIS C 1 85 ? 5.228 5.449 35.717 1.00 8.69 85 HIS C CA 1
ATOM 5629 C C . HIS C 1 85 ? 4.988 6.808 36.390 1.00 12.97 85 HIS C C 1
ATOM 5630 O O . HIS C 1 85 ? 5.261 7.860 35.806 1.00 11.98 85 HIS C O 1
ATOM 5637 N N . GLU C 1 86 ? 4.483 6.786 37.621 1.00 11.76 86 GLU C N 1
ATOM 5638 C CA . GLU C 1 86 ? 4.225 8.031 38.346 1.00 10.47 86 GLU C CA 1
ATOM 5639 C C . GLU C 1 86 ? 5.456 8.521 39.113 1.00 9.23 86 GLU C C 1
ATOM 5640 O O . GLU C 1 86 ? 6.548 7.925 39.035 1.00 12.09 86 GLU C O 1
ATOM 5646 N N . GLY C 1 87 ? 5.292 9.632 39.841 1.00 11.07 87 GLY C N 1
ATOM 5647 C CA . GLY C 1 87 ? 6.411 10.255 40.528 1.00 9.35 87 GLY C CA 1
ATOM 5648 C C . GLY C 1 87 ? 7.450 10.744 39.529 1.00 9.36 87 GLY C C 1
ATOM 5649 O O . GLY C 1 87 ? 7.143 10.969 38.355 1.00 12.97 87 GLY C O 1
ATOM 5650 N N . ALA C 1 88 ? 8.680 10.921 39.995 1.00 10.50 88 ALA C N 1
ATOM 5651 C CA . ALA C 1 88 ? 9.789 11.301 39.120 1.00 9.50 88 ALA C CA 1
ATOM 5652 C C . ALA C 1 88 ? 11.093 10.937 39.830 1.00 11.42 88 ALA C C 1
ATOM 5653 O O . ALA C 1 88 ? 11.070 10.612 41.022 1.00 11.95 88 ALA C O 1
ATOM 5655 N N . PRO C 1 89 ? 12.232 10.974 39.110 1.00 11.54 89 PRO C N 1
ATOM 5656 C CA . PRO C 1 89 ? 13.503 10.652 39.774 1.00 9.89 89 PRO C CA 1
ATOM 5657 C C . PRO C 1 89 ? 13.881 11.652 40.844 1.00 12.83 89 PRO C C 1
ATOM 5658 O O . PRO C 1 89 ? 13.391 12.792 40.832 1.00 14.82 89 PRO C O 1
ATOM 5662 N N . LEU C 1 90 ? 14.761 11.224 41.748 1.00 10.63 90 LEU C N 1
ATOM 5663 C CA . LEU C 1 90 ? 15.462 12.138 42.640 1.00 10.49 90 LEU C CA 1
ATOM 5664 C C . LEU C 1 90 ? 16.901 12.287 42.146 1.00 12.14 90 LEU C C 1
ATOM 5665 O O . LEU C 1 90 ? 17.421 11.405 41.475 1.00 14.03 90 LEU C O 1
ATOM 5670 N N . VAL C 1 91 ? 17.525 13.407 42.480 1.00 12.81 91 VAL C N 1
ATOM 5671 C CA . VAL C 1 91 ? 18.945 13.611 42.222 1.00 11.14 91 VAL C CA 1
ATOM 5672 C C . VAL C 1 91 ? 19.585 14.207 43.471 1.00 12.62 91 VAL C C 1
ATOM 5673 O O . VAL C 1 91 ? 19.105 15.198 44.032 1.00 16.65 91 VAL C O 1
ATOM 5677 N N . VAL C 1 92 ? 20.660 13.588 43.930 1.00 13.65 92 VAL C N 1
ATOM 5678 C CA . VAL C 1 92 ? 21.404 14.128 45.073 1.00 12.30 92 VAL C CA 1
ATOM 5679 C C . VAL C 1 92 ? 22.782 13.492 45.030 1.00 16.09 92 VAL C C 1
ATOM 5680 O O . VAL C 1 92 ? 22.921 12.389 44.512 1.00 17.40 92 VAL C O 1
ATOM 5684 N N . ASN C 1 93 ? 23.796 14.182 45.555 1.00 20.90 93 ASN C N 1
ATOM 5685 C CA . ASN C 1 93 ? 25.155 13.635 45.578 1.00 20.50 93 ASN C CA 1
ATOM 5686 C C . ASN C 1 93 ? 25.609 13.196 44.178 1.00 22.75 93 ASN C C 1
ATOM 5687 O O . ASN C 1 93 ? 26.318 12.196 44.044 1.00 24.54 93 ASN C O 1
ATOM 5692 N N . GLY C 1 94 ? 25.150 13.895 43.138 1.00 19.30 94 GLY C N 1
ATOM 5693 C CA . GLY C 1 94 ? 25.553 13.592 41.771 1.00 18.85 94 GLY C CA 1
ATOM 5694 C C . GLY C 1 94 ? 25.029 12.273 41.228 1.00 17.54 94 GLY C C 1
ATOM 5695 O O . GLY C 1 94 ? 25.571 11.734 40.262 1.00 14.60 94 GLY C O 1
ATOM 5696 N N . THR C 1 95 ? 23.970 11.759 41.851 1.00 13.78 95 THR C N 1
ATOM 5697 C CA . THR C 1 95 ? 23.370 10.486 41.464 1.00 12.35 95 THR C CA 1
ATOM 5698 C C . THR C 1 95 ? 21.875 10.648 41.205 1.00 14.39 95 THR C C 1
ATOM 5699 O O . THR C 1 95 ? 21.183 11.312 41.973 1.00 14.79 95 THR C O 1
ATOM 5703 N N . MET C 1 96 ? 21.380 10.048 40.125 1.00 15.37 96 MET C N 1
ATOM 5704 C CA . MET C 1 96 ? 19.943 10.021 39.876 1.00 12.42 96 MET C CA 1
ATOM 5705 C C . MET C 1 96 ? 19.363 8.702 40.365 1.00 13.37 96 MET C C 1
ATOM 5706 O O . MET C 1 96 ? 19.930 7.630 40.108 1.00 14.00 96 MET C O 1
ATOM 5711 N N . TYR C 1 97 ? 18.237 8.780 41.075 1.00 12.48 97 TYR C N 1
ATOM 5712 C CA . TYR C 1 97 ? 17.561 7.597 41.608 1.00 12.40 97 TYR C CA 1
ATOM 5713 C C . TYR C 1 97 ? 16.208 7.459 40.948 1.00 11.58 97 TYR C C 1
ATOM 5714 O O . TYR C 1 97 ? 15.425 8.408 40.925 1.00 14.07 97 TYR C O 1
ATOM 5723 N N . ILE C 1 98 ? 15.953 6.271 40.405 1.00 11.40 98 ILE C N 1
ATOM 5724 C CA . ILE C 1 98 ? 14.791 6.004 39.558 1.00 11.58 98 ILE C CA 1
ATOM 5725 C C . ILE C 1 98 ? 13.967 4.847 40.129 1.00 11.41 98 ILE C C 1
ATOM 5726 O O . ILE C 1 98 ? 14.509 3.801 40.440 1.00 13.51 98 ILE C O 1
ATOM 5731 N N . HIS C 1 99 ? 12.655 5.041 40.262 1.00 14.38 99 HIS C N 1
ATOM 5732 C CA . HIS C 1 99 ? 11.752 3.970 40.708 1.00 14.74 99 HIS C CA 1
ATOM 5733 C C . HIS C 1 99 ? 10.804 3.528 39.587 1.00 15.30 99 HIS C C 1
ATOM 5734 O O . HIS C 1 99 ? 10.567 4.258 38.625 1.00 17.50 99 HIS C O 1
ATOM 5741 N N . THR C 1 100 ? 10.219 2.347 39.743 1.00 13.79 100 THR C N 1
ATOM 5742 C CA . THR C 1 100 ? 9.317 1.816 38.738 1.00 10.05 100 THR C CA 1
ATOM 5743 C C . THR C 1 100 ? 7.984 1.407 39.356 1.00 13.14 100 THR C C 1
ATOM 5744 O O . THR C 1 100 ? 7.871 1.341 40.581 1.00 11.71 100 THR C O 1
ATOM 5748 N N . PRO C 1 101 ? 6.976 1.112 38.514 1.00 12.44 101 PRO C N 1
ATOM 5749 C CA . PRO C 1 101 ? 5.786 0.401 38.999 1.00 13.84 101 PRO C CA 1
ATOM 5750 C C . PRO C 1 101 ? 6.128 -1.040 39.410 1.00 13.78 101 PRO C C 1
ATOM 5751 O O . PRO C 1 101 ? 7.285 -1.431 39.306 1.00 13.68 101 PRO C O 1
ATOM 5755 N N . PHE C 1 102 ? 5.143 -1.808 39.870 1.00 14.45 102 PHE C N 1
ATOM 5756 C CA . PHE C 1 102 ? 5.367 -3.187 40.309 1.00 12.45 102 PHE C CA 1
ATOM 5757 C C . PHE C 1 102 ? 6.234 -3.952 39.301 1.00 15.92 102 PHE C C 1
ATOM 5758 O O . PHE C 1 102 ? 5.949 -3.933 38.103 1.00 18.07 102 PHE C O 1
ATOM 5766 N N . PRO C 1 103 ? 7.275 -4.664 39.778 1.00 14.85 103 PRO C N 1
ATOM 5767 C CA . PRO C 1 103 ? 7.630 -5.006 41.162 1.00 15.61 103 PRO C CA 1
ATOM 5768 C C . PRO C 1 103 ? 8.469 -3.971 41.909 1.00 15.47 103 PRO C C 1
ATOM 5769 O O . PRO C 1 103 ? 9.107 -4.355 42.903 1.00 14.43 103 PRO C O 1
ATOM 5773 N N . ASN C 1 104 ? 8.467 -2.711 41.458 1.00 12.37 104 ASN C N 1
ATOM 5774 C CA . ASN C 1 104 ? 9.068 -1.605 42.220 1.00 11.03 104 ASN C CA 1
ATOM 5775 C C . ASN C 1 104 ? 10.585 -1.714 42.324 1.00 10.82 104 ASN C C 1
ATOM 5776 O O . ASN C 1 104 ? 11.169 -1.673 43.415 1.00 13.29 104 ASN C O 1
ATOM 5781 N N . ASN C 1 105 ? 11.220 -1.842 41.170 1.00 12.91 105 ASN C N 1
ATOM 5782 C CA . ASN C 1 105 ? 12.671 -1.833 41.116 1.00 13.20 105 ASN C CA 1
ATOM 5783 C C . ASN C 1 105 ? 13.219 -0.430 41.323 1.00 14.38 105 ASN C C 1
ATOM 5784 O O . ASN C 1 105 ? 12.534 0.558 41.054 1.00 12.87 105 ASN C O 1
ATOM 5789 N N . THR C 1 106 ? 14.441 -0.344 41.845 1.00 13.23 106 THR C N 1
ATOM 5790 C CA . THR C 1 106 ? 15.110 0.940 42.036 1.00 14.27 106 THR C CA 1
ATOM 5791 C C . THR C 1 106 ? 16.421 0.903 41.279 1.00 14.11 106 THR C C 1
ATOM 5792 O O . THR C 1 106 ? 17.140 -0.092 41.347 1.00 14.91 106 THR C O 1
ATOM 5796 N N . PHE C 1 107 ? 16.728 1.978 40.562 1.00 10.59 107 PHE C N 1
ATOM 5797 C CA . PHE C 1 107 ? 18.022 2.115 39.900 1.00 12.81 107 PHE C CA 1
ATOM 5798 C C . PHE C 1 107 ? 18.727 3.384 40.338 1.00 12.88 107 PHE C C 1
ATOM 5799 O O . PHE C 1 107 ? 18.096 4.421 40.520 1.00 15.77 107 PHE C O 1
ATOM 5807 N N . ALA C 1 108 ? 20.043 3.296 40.501 1.00 10.01 108 ALA C N 1
ATOM 5808 C CA . ALA C 1 108 ? 20.868 4.466 40.766 1.00 11.85 108 ALA C CA 1
ATOM 5809 C C . ALA C 1 108 ? 21.835 4.671 39.609 1.00 12.64 108 ALA C C 1
ATOM 5810 O O . ALA C 1 108 ? 22.410 3.707 39.095 1.00 14.12 108 ALA C O 1
ATOM 5812 N N . ILE C 1 109 ? 22.002 5.927 39.208 1.00 12.80 109 ILE C N 1
ATOM 5813 C CA . ILE C 1 109 ? 22.833 6.281 38.059 1.00 14.71 109 ILE C CA 1
ATOM 5814 C C . ILE C 1 109 ? 23.772 7.430 38.426 1.00 16.23 109 ILE C C 1
ATOM 5815 O O . ILE C 1 109 ? 23.322 8.477 38.887 1.00 12.31 109 ILE C O 1
ATOM 5820 N N . ASP C 1 110 ? 25.079 7.230 38.240 1.00 12.07 110 ASP C N 1
ATOM 5821 C CA . ASP C 1 110 ? 26.053 8.303 38.410 1.00 17.33 110 ASP C CA 1
ATOM 5822 C C . ASP C 1 110 ? 25.929 9.250 37.214 1.00 15.59 110 ASP C C 1
ATOM 5823 O O . ASP C 1 110 ? 26.093 8.828 36.068 1.00 14.26 110 ASP C O 1
ATOM 5828 N N . LEU C 1 111 ? 25.625 10.523 37.467 1.00 15.94 111 LEU C N 1
ATOM 5829 C CA . LEU C 1 111 ? 25.338 11.453 36.367 1.00 13.16 111 LEU C CA 1
ATOM 5830 C C . LEU C 1 111 ? 26.557 11.715 35.469 1.00 15.34 111 LEU C C 1
ATOM 5831 O O . LEU C 1 111 ? 26.412 12.226 34.354 1.00 16.50 111 LEU C O 1
ATOM 5836 N N . ASP C 1 112 ? 27.752 11.356 35.932 1.00 14.95 112 ASP C N 1
ATOM 5837 C CA . ASP C 1 112 ? 28.934 11.534 35.094 1.00 14.66 112 ASP C CA 1
ATOM 5838 C C . ASP C 1 112 ? 29.035 10.469 34.008 1.00 17.61 112 ASP C C 1
ATOM 5839 O O . ASP C 1 112 ? 29.781 10.628 33.039 1.00 16.62 112 ASP C O 1
ATOM 5844 N N . GLU C 1 113 ? 28.292 9.380 34.171 1.00 18.57 113 GLU C N 1
ATOM 5845 C CA . GLU C 1 113 ? 28.275 8.334 33.155 1.00 15.69 113 GLU C CA 1
ATOM 5846 C C . GLU C 1 113 ? 26.918 7.658 33.180 1.00 13.94 113 GLU C C 1
ATOM 5847 O O . GLU C 1 113 ? 26.766 6.578 33.742 1.00 15.19 113 GLU C O 1
ATOM 5853 N N . PRO C 1 114 ? 25.915 8.316 32.588 1.00 11.46 114 PRO C N 1
ATOM 5854 C CA . PRO C 1 114 ? 24.511 7.902 32.736 1.00 14.86 114 PRO C CA 1
ATOM 5855 C C . PRO C 1 114 ? 24.179 6.516 32.188 1.00 17.27 114 PRO C C 1
ATOM 5856 O O . PRO C 1 114 ? 23.121 5.974 32.534 1.00 16.68 114 PRO C O 1
ATOM 5860 N N . GLY C 1 115 ? 25.046 5.949 31.351 1.00 16.55 115 GLY C N 1
ATOM 5861 C CA . GLY C 1 115 ? 24.784 4.642 30.773 1.00 13.95 115 GLY C CA 1
ATOM 5862 C C . GLY C 1 115 ? 25.053 3.463 31.694 1.00 15.80 115 GLY C C 1
ATOM 5863 O O . GLY C 1 115 ? 24.665 2.324 31.404 1.00 19.04 115 GLY C O 1
ATOM 5864 N N . VAL C 1 116 ? 25.722 3.724 32.810 1.00 14.32 116 VAL C N 1
ATOM 5865 C CA . VAL C 1 116 ? 26.035 2.673 33.756 1.00 14.74 116 VAL C CA 1
ATOM 5866 C C . VAL C 1 116 ? 25.022 2.685 34.886 1.00 15.96 116 VAL C C 1
ATOM 5867 O O . VAL C 1 116 ? 24.694 3.743 35.428 1.00 16.27 116 VAL C O 1
ATOM 5871 N N . ILE C 1 117 ? 24.519 1.508 35.232 1.00 15.69 117 ILE C N 1
ATOM 5872 C CA . ILE C 1 117 ? 23.671 1.372 36.408 1.00 12.11 117 ILE C CA 1
ATOM 5873 C C . ILE C 1 117 ? 24.571 1.159 37.628 1.00 14.81 117 ILE C C 1
ATOM 5874 O O . ILE C 1 117 ? 25.160 0.087 37.805 1.00 16.44 117 ILE C O 1
ATOM 5879 N N . LYS C 1 118 ? 24.697 2.206 38.448 1.00 11.87 118 LYS C N 1
ATOM 5880 C CA . LYS C 1 118 ? 25.527 2.172 39.652 1.00 11.95 118 LYS C CA 1
ATOM 5881 C C . LYS C 1 118 ? 25.092 1.056 40.608 1.00 14.97 118 LYS C C 1
ATOM 5882 O O . LYS C 1 118 ? 25.923 0.305 41.123 1.00 18.92 118 LYS C O 1
ATOM 5888 N N . TRP C 1 119 ? 23.791 0.955 40.849 1.00 13.04 119 TRP C N 1
ATOM 5889 C CA . TRP C 1 119 ? 23.231 -0.199 41.539 1.00 14.76 119 TRP C CA 1
ATOM 5890 C C . TRP C 1 119 ? 21.753 -0.350 41.227 1.00 14.25 119 TRP C C 1
ATOM 5891 O O . TRP C 1 119 ? 21.108 0.582 40.747 1.00 14.13 119 TRP C O 1
ATOM 5902 N N . GLU C 1 120 ? 21.234 -1.545 41.482 1.00 13.37 120 GLU C N 1
ATOM 5903 C CA . GLU C 1 120 ? 19.814 -1.816 41.331 1.00 12.05 120 GLU C CA 1
ATOM 5904 C C . GLU C 1 120 ? 19.296 -2.501 42.585 1.00 14.06 120 GLU C C 1
ATOM 5905 O O . GLU C 1 120 ? 20.054 -3.149 43.309 1.00 20.61 120 GLU C O 1
ATOM 5911 N N . HIS C 1 121 ? 17.999 -2.357 42.838 1.00 13.46 121 HIS C N 1
ATOM 5912 C CA . HIS C 1 121 ? 17.345 -3.126 43.891 1.00 14.94 121 HIS C CA 1
ATOM 5913 C C . HIS C 1 121 ? 16.050 -3.680 43.332 1.00 13.27 121 HIS C C 1
ATOM 5914 O O . HIS C 1 121 ? 15.186 -2.922 42.894 1.00 15.73 121 HIS C O 1
ATOM 5921 N N . LYS C 1 122 ? 15.917 -5.004 43.319 1.00 15.89 122 LYS C N 1
ATOM 5922 C CA . LYS C 1 122 ? 14.768 -5.626 42.666 1.00 15.47 122 LYS C CA 1
ATOM 5923 C C . LYS C 1 122 ? 14.018 -6.510 43.651 1.00 19.32 122 LYS C C 1
ATOM 5924 O O . LYS C 1 122 ? 14.398 -7.669 43.870 1.00 16.66 122 LYS C O 1
ATOM 5930 N N . PRO C 1 123 ? 12.950 -5.965 44.255 1.00 16.79 123 PRO C N 1
ATOM 5931 C CA . PRO C 1 123 ? 12.197 -6.669 45.301 1.00 14.10 123 PRO C CA 1
ATOM 5932 C C . PRO C 1 123 ? 11.488 -7.925 44.808 1.00 16.19 123 PRO C C 1
ATOM 5933 O O . PRO C 1 123 ? 11.006 -7.967 43.674 1.00 16.25 123 PRO C O 1
ATOM 5937 N N . LYS C 1 124 ? 11.419 -8.936 45.670 1.00 16.38 124 LYS C N 1
ATOM 5938 C CA . LYS C 1 124 ? 10.602 -10.109 45.393 1.00 16.91 124 LYS C CA 1
ATOM 5939 C C . LYS C 1 124 ? 9.260 -9.936 46.087 1.00 16.16 124 LYS C C 1
ATOM 5940 O O . LYS C 1 124 ? 9.211 -9.757 47.300 1.00 19.26 124 LYS C O 1
ATOM 5946 N N . GLN C 1 125 ? 8.182 -9.940 45.303 1.00 16.43 125 GLN C N 1
ATOM 5947 C CA . GLN C 1 125 ? 6.832 -9.748 45.841 1.00 15.34 125 GLN C CA 1
ATOM 5948 C C . GLN C 1 125 ? 5.864 -10.795 45.325 1.00 13.01 125 GLN C C 1
ATOM 5949 O O . GLN C 1 125 ? 6.047 -11.336 44.240 1.00 19.03 125 GLN C O 1
ATOM 5955 N N . ASP C 1 126 ? 4.822 -11.056 46.109 1.00 14.39 126 ASP C N 1
ATOM 5956 C CA . ASP C 1 126 ? 3.736 -11.926 45.683 1.00 18.67 126 ASP C CA 1
ATOM 5957 C C . ASP C 1 126 ? 3.011 -11.234 44.524 1.00 17.10 126 ASP C C 1
ATOM 5958 O O . ASP C 1 126 ? 2.501 -10.136 44.686 1.00 15.90 126 ASP C O 1
ATOM 5963 N N . PRO C 1 127 ? 2.965 -11.871 43.342 1.00 18.69 127 PRO C N 1
ATOM 5964 C CA . PRO C 1 127 ? 2.236 -11.266 42.218 1.00 17.05 127 PRO C CA 1
ATOM 5965 C C . PRO C 1 127 ? 0.748 -11.046 42.519 1.00 18.48 127 PRO C C 1
ATOM 5966 O O . PRO C 1 127 ? 0.093 -10.259 41.827 1.00 16.48 127 PRO C O 1
ATOM 5970 N N . ALA C 1 128 ? 0.226 -11.708 43.551 1.00 17.06 128 ALA C N 1
ATOM 5971 C CA . ALA C 1 128 ? -1.163 -11.498 43.975 1.00 16.58 128 ALA C CA 1
ATOM 5972 C C . ALA C 1 128 ? -1.427 -10.051 44.396 1.00 18.62 128 ALA C C 1
ATOM 5973 O O . ALA C 1 128 ? -2.573 -9.607 44.411 1.00 17.41 128 ALA C O 1
ATOM 5975 N N . ALA C 1 129 ? -0.370 -9.323 44.755 1.00 17.08 129 ALA C N 1
ATOM 5976 C CA . ALA C 1 129 ? -0.514 -7.915 45.122 1.00 15.24 129 ALA C CA 1
ATOM 5977 C C . ALA C 1 129 ? -1.148 -7.101 43.983 1.00 15.33 129 ALA C C 1
ATOM 5978 O O . ALA C 1 129 ? -1.871 -6.130 44.223 1.00 15.30 129 ALA C O 1
ATOM 5980 N N . ARG C 1 130 ? -0.891 -7.508 42.742 1.00 13.56 130 ARG C N 1
ATOM 5981 C CA . ARG C 1 130 ? -1.467 -6.825 41.582 1.00 16.22 130 ARG C CA 1
ATOM 5982 C C . ARG C 1 130 ? -2.988 -6.809 41.626 1.00 16.36 130 ARG C C 1
ATOM 5983 O O . ARG C 1 130 ? -3.615 -5.851 41.180 1.00 20.32 130 ARG C O 1
ATOM 5991 N N . ALA C 1 131 ? -3.576 -7.873 42.167 1.00 13.92 131 ALA C N 1
ATOM 5992 C CA . ALA C 1 131 ? -5.016 -8.079 42.074 1.00 19.33 131 ALA C CA 1
ATOM 5993 C C . ALA C 1 131 ? -5.824 -7.167 42.993 1.00 21.85 131 ALA C C 1
ATOM 5994 O O . ALA C 1 131 ? -7.021 -6.978 42.773 1.00 20.60 131 ALA C O 1
ATOM 5996 N N . VAL C 1 132 ? -5.181 -6.595 44.010 1.00 15.71 132 VAL C N 1
ATOM 5997 C CA . VAL C 1 132 ? -5.896 -5.730 44.938 1.00 17.52 132 VAL C CA 1
ATOM 5998 C C . VAL C 1 132 ? -5.551 -4.249 44.738 1.00 15.35 132 VAL C C 1
ATOM 5999 O O . VAL C 1 132 ? -5.889 -3.415 45.575 1.00 14.37 132 VAL C O 1
ATOM 6003 N N . ALA C 1 133 ? -4.906 -3.935 43.617 1.00 16.91 133 ALA C N 1
ATOM 6004 C CA . ALA C 1 133 ? -4.687 -2.544 43.204 1.00 15.37 133 ALA C CA 1
ATOM 6005 C C . ALA C 1 133 ? -5.832 -2.080 42.318 1.00 16.75 133 ALA C C 1
ATOM 6006 O O . ALA C 1 133 ? -6.081 -2.658 41.263 1.00 19.74 133 ALA C O 1
ATOM 6008 N N . CYS C 1 134 ? -6.527 -1.033 42.743 1.00 19.29 134 CYS C N 1
ATOM 6009 C CA . CYS C 1 134 ? -7.725 -0.595 42.030 1.00 22.59 134 CYS C CA 1
ATOM 6010 C C . CYS C 1 134 ? -7.406 0.011 40.680 1.00 21.57 134 CYS C C 1
ATOM 6011 O O . CYS C 1 134 ? -8.202 -0.081 39.739 1.00 19.64 134 CYS C O 1
ATOM 6014 N N . CYS C 1 135 ? -6.240 0.644 40.603 1.00 20.82 135 CYS C N 1
ATOM 6015 C CA . CYS C 1 135 ? -6.017 1.717 39.637 1.00 17.68 135 CYS C CA 1
ATOM 6016 C C . CYS C 1 135 ? -4.634 1.694 38.993 1.00 18.38 135 CYS C C 1
ATOM 6017 O O . CYS C 1 135 ? -4.000 2.751 38.871 1.00 16.53 135 CYS C O 1
ATOM 6020 N N . ASP C 1 136 ? -4.214 0.500 38.568 1.00 14.05 136 ASP C N 1
ATOM 6021 C CA . ASP C 1 136 ? -2.881 0.206 38.009 1.00 14.56 136 ASP C CA 1
ATOM 6022 C C . ASP C 1 136 ? -1.853 0.076 39.135 1.00 13.24 136 ASP C C 1
ATOM 6023 O O . ASP C 1 136 ? -2.057 0.563 40.263 1.00 14.16 136 ASP C O 1
ATOM 6028 N N . VAL C 1 137 ? -0.754 -0.609 38.827 1.00 11.29 137 VAL C N 1
ATOM 6029 C CA . VAL C 1 137 ? 0.254 -0.943 39.834 1.00 14.05 137 VAL C CA 1
ATOM 6030 C C . VAL C 1 137 ? 1.329 0.146 39.932 1.00 11.52 137 VAL C C 1
ATOM 6031 O O . VAL C 1 137 ? 2.530 -0.130 39.961 1.00 14.74 137 VAL C O 1
ATOM 6035 N N . VAL C 1 138 ? 0.872 1.393 40.023 1.00 10.20 138 VAL C N 1
ATOM 6036 C CA . VAL C 1 138 ? 1.759 2.550 40.076 1.00 11.58 138 VAL C CA 1
ATOM 6037 C C . VAL C 1 138 ? 2.502 2.694 41.412 1.00 12.27 138 VAL C C 1
ATOM 6038 O O . VAL C 1 138 ? 2.140 2.097 42.430 1.00 12.43 138 VAL C O 1
ATOM 6042 N N . ASN C 1 139 ? 3.569 3.482 41.384 1.00 9.82 139 ASN C N 1
ATOM 6043 C CA . ASN C 1 139 ? 4.279 3.879 42.583 1.00 12.40 139 ASN C CA 1
ATOM 6044 C C . ASN C 1 139 ? 4.765 5.312 42.392 1.00 11.24 139 ASN C C 1
ATOM 6045 O O . ASN C 1 139 ? 5.303 5.653 41.329 1.00 12.36 139 ASN C O 1
ATOM 6050 N N . ARG C 1 140 ? 4.572 6.152 43.412 1.00 11.04 140 ARG C N 1
ATOM 6051 C CA . ARG C 1 140 ? 4.804 7.589 43.259 1.00 9.72 140 ARG C CA 1
ATOM 6052 C C . ARG C 1 140 ? 6.187 8.053 43.702 1.00 12.25 140 ARG C C 1
ATOM 6053 O O . ARG C 1 140 ? 6.474 9.244 43.696 1.00 12.38 140 ARG C O 1
ATOM 6061 N N . GLY C 1 141 ? 7.056 7.117 44.059 1.00 12.24 141 GLY C N 1
ATOM 6062 C CA . GLY C 1 141 ? 8.468 7.456 44.089 1.00 13.40 141 GLY C CA 1
ATOM 6063 C C . GLY C 1 141 ? 9.258 7.295 45.363 1.00 11.84 141 GLY C C 1
ATOM 6064 O O . GLY C 1 141 ? 8.745 6.927 46.412 1.00 12.80 141 GLY C O 1
ATOM 6065 N N . LEU C 1 142 ? 10.542 7.603 45.244 1.00 12.30 142 LEU C N 1
ATOM 6066 C CA . LEU C 1 142 ? 11.501 7.443 46.321 1.00 11.58 142 LEU C CA 1
ATOM 6067 C C . LEU C 1 142 ? 11.543 8.638 47.261 1.00 14.98 142 LEU C C 1
ATOM 6068 O O . LEU C 1 142 ? 11.129 9.743 46.903 1.00 12.32 142 LEU C O 1
ATOM 6073 N N . ALA C 1 143 ? 12.051 8.410 48.468 1.00 12.09 143 ALA C N 1
ATOM 6074 C CA . ALA C 1 143 ? 12.426 9.497 49.357 1.00 11.39 143 ALA C CA 1
ATOM 6075 C C . ALA C 1 143 ? 13.895 9.315 49.736 1.00 16.17 143 ALA C C 1
ATOM 6076 O O . ALA C 1 143 ? 14.469 8.241 49.512 1.00 15.17 143 ALA C O 1
ATOM 6078 N N . TYR C 1 144 ? 14.493 10.361 50.295 1.00 15.07 144 TYR C N 1
ATOM 6079 C CA . TYR C 1 144 ? 15.916 10.356 50.617 1.00 15.42 144 TYR C CA 1
ATOM 6080 C C . TYR C 1 144 ? 16.145 10.934 52.009 1.00 17.49 144 TYR C C 1
ATOM 6081 O O . TYR C 1 144 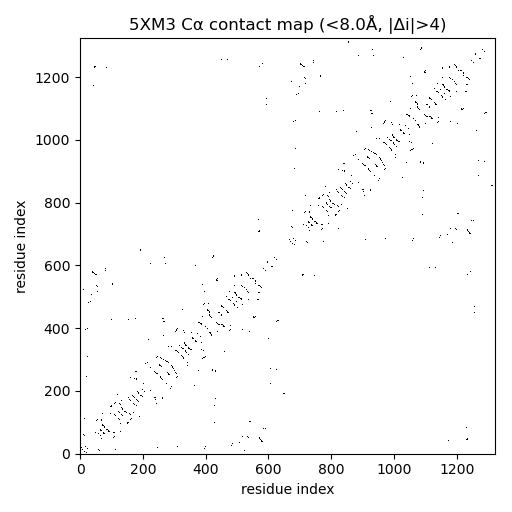? 15.607 11.982 52.348 1.00 14.91 144 TYR C O 1
ATOM 6090 N N . TRP C 1 145 ? 16.923 10.231 52.828 1.00 13.97 145 TRP C N 1
ATOM 6091 C CA . TRP C 1 145 ? 17.327 10.739 54.133 1.00 14.71 145 TRP C CA 1
ATOM 6092 C C . TRP C 1 145 ? 18.849 10.900 54.097 1.00 13.82 145 TRP C C 1
ATOM 6093 O O . TRP C 1 145 ? 19.555 9.969 53.731 1.00 15.30 145 TRP C O 1
ATOM 6104 N N . PRO C 1 146 ? 19.354 12.102 54.425 1.00 15.16 146 PRO C N 1
ATOM 6105 C CA . PRO C 1 146 ? 20.748 12.478 54.126 1.00 19.26 146 PRO C CA 1
ATOM 6106 C C . PRO C 1 146 ? 21.824 11.883 55.031 1.00 18.67 146 PRO C C 1
ATOM 6107 O O . PRO C 1 146 ? 23.001 12.102 54.759 1.00 20.87 146 PRO C O 1
ATOM 6111 N N . GLY C 1 147 ? 21.455 11.173 56.088 1.00 18.36 147 GLY C N 1
ATOM 6112 C CA . GLY C 1 147 ? 22.459 10.573 56.949 1.00 18.16 147 GLY C CA 1
ATOM 6113 C C . GLY C 1 147 ? 22.849 11.424 58.144 1.00 19.95 147 GLY C C 1
ATOM 6114 O O . GLY C 1 147 ? 22.612 12.634 58.175 1.00 21.51 147 GLY C O 1
ATOM 6115 N N . ASP C 1 148 ? 23.418 10.773 59.150 1.00 18.39 148 ASP C N 1
ATOM 6116 C CA . ASP C 1 148 ? 24.031 11.470 60.277 1.00 17.39 148 ASP C CA 1
ATOM 6117 C C . ASP C 1 148 ? 25.172 10.605 60.804 1.00 21.23 148 ASP C C 1
ATOM 6118 O O . ASP C 1 148 ? 25.697 9.756 60.075 1.00 22.21 148 ASP C O 1
ATOM 6123 N N . ASP C 1 149 ? 25.555 10.803 62.061 1.00 24.49 149 ASP C N 1
ATOM 6124 C CA . ASP C 1 149 ? 26.695 10.065 62.594 1.00 27.99 149 ASP C CA 1
ATOM 6125 C C . ASP C 1 149 ? 26.334 8.643 63.044 1.00 30.71 149 ASP C C 1
ATOM 6126 O O . ASP C 1 149 ? 27.213 7.873 63.425 1.00 32.80 149 ASP C O 1
ATOM 6131 N N . LYS C 1 150 ? 25.053 8.285 62.976 1.00 22.77 150 LYS C N 1
ATOM 6132 C CA . LYS C 1 150 ? 24.609 6.949 63.391 1.00 25.94 150 LYS C CA 1
ATOM 6133 C C . LYS C 1 150 ? 24.187 6.048 62.224 1.00 30.60 150 LYS C C 1
ATOM 6134 O O . LYS C 1 150 ? 24.108 4.825 62.369 1.00 29.58 150 LYS C O 1
ATOM 6140 N N . ALA C 1 151 ? 23.912 6.655 61.073 1.00 23.57 151 ALA C N 1
ATOM 6141 C CA . ALA C 1 151 ? 23.557 5.913 59.866 1.00 22.83 151 ALA C CA 1
ATOM 6142 C C . ALA C 1 151 ? 23.844 6.764 58.634 1.00 22.00 151 ALA C C 1
ATOM 6143 O O . ALA C 1 151 ? 23.578 7.966 58.647 1.00 20.26 151 ALA C O 1
ATOM 6145 N N . PRO C 1 152 ? 24.393 6.147 57.572 1.00 22.15 152 PRO C N 1
ATOM 6146 C CA . PRO C 1 152 ? 24.688 6.856 56.321 1.00 17.07 152 PRO C CA 1
ATOM 6147 C C . PRO C 1 152 ? 23.401 7.181 55.561 1.00 18.79 152 PRO C C 1
ATOM 6148 O O . PRO C 1 152 ? 22.341 6.703 55.963 1.00 19.33 152 PRO C O 1
ATOM 6152 N N . ALA C 1 153 ? 23.487 7.963 54.487 1.00 17.06 153 ALA C N 1
ATOM 6153 C CA . ALA C 1 153 ? 22.294 8.360 53.742 1.00 14.00 153 ALA C CA 1
ATOM 6154 C C . ALA C 1 153 ? 21.497 7.156 53.237 1.00 17.77 153 ALA C C 1
ATOM 6155 O O . ALA C 1 153 ? 22.056 6.121 52.873 1.00 15.37 153 ALA C O 1
ATOM 6157 N N . MET C 1 154 ? 20.181 7.310 53.227 1.00 14.00 154 MET C N 1
ATOM 6158 C CA . MET C 1 154 ? 19.279 6.248 52.781 1.00 15.08 154 MET C CA 1
ATOM 6159 C C . MET C 1 154 ? 18.342 6.673 51.661 1.00 14.65 154 MET C C 1
ATOM 6160 O O . MET C 1 154 ? 17.857 7.808 51.639 1.00 14.32 154 MET C O 1
ATOM 6165 N N . ILE C 1 155 ? 18.066 5.736 50.758 1.00 12.50 155 ILE C N 1
ATOM 6166 C CA . ILE C 1 155 ? 16.958 5.848 49.808 1.00 14.44 155 ILE C CA 1
ATOM 6167 C C . ILE C 1 155 ? 15.814 5.024 50.373 1.00 14.55 155 ILE C C 1
ATOM 6168 O O . ILE C 1 155 ? 16.026 3.882 50.785 1.00 16.82 155 ILE C O 1
ATOM 6173 N N . VAL C 1 156 ? 14.612 5.598 50.415 1.00 13.48 156 VAL C N 1
ATOM 6174 C CA . VAL C 1 156 ? 13.470 4.904 51.007 1.00 12.92 156 VAL C CA 1
ATOM 6175 C C . VAL C 1 156 ? 12.403 4.697 49.935 1.00 14.57 156 VAL C C 1
ATOM 6176 O O . VAL C 1 156 ? 12.071 5.620 49.192 1.00 14.10 156 VAL C O 1
ATOM 6180 N N . LYS C 1 157 ? 11.884 3.476 49.861 1.00 13.50 157 LYS C N 1
ATOM 6181 C CA . LYS C 1 157 ? 10.927 3.099 48.831 1.00 14.17 157 LYS C CA 1
ATOM 6182 C C . LYS C 1 157 ? 9.744 2.379 49.464 1.00 14.43 157 LYS C C 1
ATOM 6183 O O . LYS C 1 157 ? 9.858 1.801 50.550 1.00 15.29 157 LYS C O 1
ATOM 6189 N N . SER C 1 158 ? 8.601 2.431 48.792 1.00 13.15 158 SER C N 1
ATOM 6190 C CA . SER C 1 158 ? 7.462 1.600 49.170 1.00 13.15 158 SER C CA 1
ATOM 6191 C C . SER C 1 158 ? 7.244 0.518 48.117 1.00 10.69 158 SER C C 1
ATOM 6192 O O . SER C 1 158 ? 7.619 0.687 46.939 1.00 12.14 158 SER C O 1
ATOM 6195 N N . LEU C 1 159 ? 6.638 -0.593 48.549 1.00 11.71 159 LEU C N 1
ATOM 6196 C CA . LEU C 1 159 ? 6.311 -1.715 47.672 1.00 10.71 159 LEU C CA 1
ATOM 6197 C C . LEU C 1 159 ? 4.805 -1.897 47.606 1.00 14.41 159 LEU C C 1
ATOM 6198 O O . LEU C 1 159 ? 4.116 -1.702 48.600 1.00 13.96 159 LEU C O 1
ATOM 6203 N N . LEU C 1 160 ? 4.302 -2.304 46.443 1.00 11.62 160 LEU C N 1
ATOM 6204 C CA . LEU C 1 160 ? 2.873 -2.544 46.281 1.00 12.19 160 LEU C CA 1
ATOM 6205 C C . LEU C 1 160 ? 2.345 -3.493 47.354 1.00 14.69 160 LEU C C 1
ATOM 6206 O O . LEU C 1 160 ? 1.254 -3.297 47.873 1.00 12.63 160 LEU C O 1
ATOM 6211 N N . ASP C 1 161 ? 3.144 -4.492 47.726 1.00 15.77 161 ASP C N 1
ATOM 6212 C CA . ASP C 1 161 ? 2.681 -5.487 48.690 1.00 13.11 161 ASP C CA 1
ATOM 6213 C C . ASP C 1 161 ? 2.634 -4.970 50.139 1.00 15.92 161 ASP C C 1
ATOM 6214 O O . ASP C 1 161 ? 2.306 -5.718 51.065 1.00 18.05 161 ASP C O 1
ATOM 6219 N N . GLY C 1 162 ? 2.945 -3.693 50.339 1.00 13.83 162 GLY C N 1
ATOM 6220 C CA . GLY C 1 162 ? 2.771 -3.093 51.651 1.00 11.70 162 GLY C CA 1
ATOM 6221 C C . GLY C 1 162 ? 4.043 -2.762 52.409 1.00 12.77 162 GLY C C 1
ATOM 6222 O O . GLY C 1 162 ? 3.985 -2.130 53.462 1.00 14.99 162 GLY C O 1
ATOM 6223 N N . HIS C 1 163 ? 5.197 -3.187 51.908 1.00 14.52 163 HIS C N 1
ATOM 6224 C CA . HIS C 1 163 ? 6.426 -2.952 52.667 1.00 14.21 163 HIS C CA 1
ATOM 6225 C C . HIS C 1 163 ? 6.973 -1.536 52.495 1.00 12.92 163 HIS C C 1
ATOM 6226 O O . HIS C 1 163 ? 6.691 -0.875 51.511 1.00 12.82 163 HIS C O 1
ATOM 6233 N N . VAL C 1 164 ? 7.735 -1.071 53.480 1.00 13.25 164 VAL C N 1
ATOM 6234 C CA . VAL C 1 164 ? 8.573 0.109 53.298 1.00 12.69 164 VAL C CA 1
ATOM 6235 C C . VAL C 1 164 ? 10.010 -0.367 53.487 1.00 15.41 164 VAL C C 1
ATOM 6236 O O . VAL C 1 164 ? 10.307 -1.102 54.426 1.00 15.31 164 VAL C O 1
ATOM 6240 N N . VAL C 1 165 ? 10.891 0.022 52.568 1.00 14.22 165 VAL C N 1
ATOM 6241 C CA . VAL C 1 165 ? 12.262 -0.471 52.559 1.00 16.88 165 VAL C CA 1
ATOM 6242 C C . VAL C 1 165 ? 13.234 0.696 52.542 1.00 17.15 165 VAL C C 1
ATOM 6243 O O . VAL C 1 165 ? 13.112 1.608 51.717 1.00 14.08 165 VAL C O 1
ATOM 6247 N N . ALA C 1 166 ? 14.185 0.659 53.468 1.00 14.57 166 ALA C N 1
ATOM 6248 C CA . ALA C 1 166 ? 15.281 1.620 53.504 1.00 16.18 166 ALA C CA 1
ATOM 6249 C C . ALA C 1 166 ? 16.522 0.979 52.903 1.00 17.07 166 ALA C C 1
ATOM 6250 O O . ALA C 1 166 ? 16.916 -0.114 53.302 1.00 18.11 166 ALA C O 1
ATOM 6252 N N . LEU C 1 167 ? 17.125 1.663 51.935 1.00 12.83 167 LEU C N 1
ATOM 6253 C CA . LEU C 1 167 ? 18.310 1.174 51.242 1.00 11.87 167 LEU C CA 1
ATOM 6254 C C . LEU C 1 167 ? 19.463 2.128 51.458 1.00 14.10 167 LEU C C 1
ATOM 6255 O O . LEU C 1 167 ? 19.266 3.339 51.482 1.00 15.90 167 LEU C O 1
ATOM 6260 N N . ASN C 1 168 ? 20.670 1.587 51.582 1.00 12.69 168 ASN C N 1
ATOM 6261 C CA . ASN C 1 168 ? 21.851 2.436 51.592 1.00 16.73 168 ASN C CA 1
ATOM 6262 C C . ASN C 1 168 ? 21.903 3.194 50.266 1.00 15.65 168 ASN C C 1
ATOM 6263 O O . ASN C 1 168 ? 21.852 2.591 49.202 1.00 15.11 168 ASN C O 1
ATOM 6268 N N . ALA C 1 169 ? 21.982 4.521 50.334 1.00 17.99 169 ALA C N 1
ATOM 6269 C CA . ALA C 1 169 ? 21.911 5.333 49.125 1.00 16.71 169 ALA C CA 1
ATOM 6270 C C . ALA C 1 169 ? 23.099 5.102 48.197 1.00 17.50 169 ALA C C 1
ATOM 6271 O O . ALA C 1 169 ? 22.973 5.190 46.981 1.00 15.68 169 ALA C O 1
ATOM 6273 N N . GLU C 1 170 ? 24.260 4.816 48.770 1.00 15.55 170 GLU C N 1
ATOM 6274 C CA . GLU C 1 170 ? 25.448 4.645 47.952 1.00 17.32 170 GLU C CA 1
ATOM 6275 C C . GLU C 1 170 ? 25.540 3.256 47.323 1.00 15.49 170 GLU C C 1
ATOM 6276 O O . GLU C 1 170 ? 26.034 3.112 46.207 1.00 19.37 170 GLU C O 1
ATOM 6282 N N . THR C 1 171 ? 25.082 2.237 48.046 1.00 17.10 171 THR C N 1
ATOM 6283 C CA . THR C 1 171 ? 25.338 0.853 47.656 1.00 15.98 171 THR C CA 1
ATOM 6284 C C . THR C 1 171 ? 24.096 0.105 47.209 1.00 18.61 171 THR C C 1
ATOM 6285 O O . THR C 1 171 ? 24.202 -0.913 46.530 1.00 17.84 171 THR C O 1
ATOM 6289 N N . GLY C 1 172 ? 22.924 0.587 47.615 1.00 14.96 172 GLY C N 1
ATOM 6290 C CA . GLY C 1 172 ? 21.677 -0.065 47.264 1.00 18.05 172 GLY C CA 1
ATOM 6291 C C . GLY C 1 172 ? 21.293 -1.223 48.164 1.00 20.09 172 GLY C C 1
ATOM 6292 O O . GLY C 1 172 ? 20.247 -1.846 47.965 1.00 19.60 172 GLY C O 1
ATOM 6293 N N . GLU C 1 173 ? 22.131 -1.520 49.152 1.00 18.14 173 GLU C N 1
ATOM 6294 C CA . GLU C 1 173 ? 21.872 -2.670 50.008 1.00 20.56 173 GLU C CA 1
ATOM 6295 C C . GLU C 1 173 ? 20.803 -2.357 51.045 1.00 15.14 173 GLU C C 1
ATOM 6296 O O . GLU C 1 173 ? 20.755 -1.257 51.594 1.00 17.77 173 GLU C O 1
ATOM 6302 N N . GLU C 1 174 ? 19.938 -3.335 51.291 1.00 15.14 174 GLU C N 1
ATOM 6303 C CA . GLU C 1 174 ? 18.880 -3.193 52.288 1.00 16.18 174 GLU C CA 1
ATOM 6304 C C . GLU C 1 174 ? 19.439 -2.807 53.653 1.00 16.28 174 GLU C C 1
ATOM 6305 O O . GLU C 1 174 ? 20.405 -3.410 54.138 1.00 18.93 174 GLU C O 1
ATOM 6311 N N . TYR C 1 175 ? 18.834 -1.798 54.272 1.00 17.68 175 TYR C N 1
ATOM 6312 C CA . TYR C 1 175 ? 19.169 -1.427 55.642 1.00 15.93 175 TYR C CA 1
ATOM 6313 C C . TYR C 1 175 ? 18.072 -1.931 56.591 1.00 20.44 175 TYR C C 1
ATOM 6314 O O . TYR C 1 175 ? 18.367 -2.541 57.622 1.00 22.68 175 TYR C O 1
ATOM 6323 N N . TRP C 1 176 ? 16.809 -1.682 56.247 1.00 17.03 176 TRP C N 1
ATOM 6324 C CA . TRP C 1 176 ? 15.711 -2.408 56.890 1.00 16.62 176 TRP C CA 1
ATOM 6325 C C . TRP C 1 176 ? 14.500 -2.537 55.977 1.00 20.08 176 TRP C C 1
ATOM 6326 O O . TRP C 1 176 ? 14.401 -1.869 54.954 1.00 17.03 176 TRP C O 1
ATOM 6337 N N . LYS C 1 177 ? 13.591 -3.430 56.359 1.00 17.47 177 LYS C N 1
ATOM 6338 C CA . LYS C 1 177 ? 12.370 -3.680 55.610 1.00 16.30 177 LYS C CA 1
ATOM 6339 C C . LYS C 1 177 ? 11.258 -3.970 56.611 1.00 15.44 177 LYS C C 1
ATOM 6340 O O . LYS C 1 177 ? 11.341 -4.939 57.368 1.00 20.59 177 LYS C O 1
ATOM 6346 N N . VAL C 1 178 ? 10.239 -3.122 56.642 1.00 12.66 178 VAL C N 1
ATOM 6347 C CA . VAL C 1 178 ? 9.127 -3.323 57.579 1.00 14.33 178 VAL C CA 1
ATOM 6348 C C . VAL C 1 178 ? 7.831 -3.585 56.827 1.00 15.91 178 VAL C C 1
ATOM 6349 O O . VAL C 1 178 ? 7.660 -3.142 55.690 1.00 16.26 178 VAL C O 1
ATOM 6353 N N . GLU C 1 179 ? 6.912 -4.306 57.475 1.00 13.93 179 GLU C N 1
ATOM 6354 C CA . GLU C 1 179 ? 5.587 -4.558 56.928 1.00 17.91 179 GLU C CA 1
ATOM 6355 C C . GLU C 1 179 ? 4.637 -3.416 57.247 1.00 14.07 179 GLU C C 1
ATOM 6356 O O . GLU C 1 179 ? 4.414 -3.107 58.422 1.00 17.81 179 GLU C O 1
ATOM 6362 N N . ASN C 1 180 ? 4.062 -2.797 56.217 1.00 13.34 180 ASN C N 1
ATOM 6363 C CA . ASN C 1 180 ? 3.156 -1.688 56.490 1.00 15.20 180 ASN C CA 1
ATOM 6364 C C . ASN C 1 180 ? 1.797 -1.875 55.835 1.00 14.51 180 ASN C C 1
ATOM 6365 O O . ASN C 1 180 ? 1.003 -0.944 55.772 1.00 19.20 180 ASN C O 1
ATOM 6370 N N . GLY C 1 181 ? 1.532 -3.085 55.357 1.00 16.18 181 GLY C N 1
ATOM 6371 C CA . GLY C 1 181 ? 0.236 -3.401 54.784 1.00 14.85 181 GLY C CA 1
ATOM 6372 C C . GLY C 1 181 ? 0.151 -4.870 54.423 1.00 15.15 181 GLY C C 1
ATOM 6373 O O . GLY C 1 181 ? 1.154 -5.496 54.087 1.00 17.97 181 GLY C O 1
ATOM 6374 N N . ASP C 1 182 ? -1.057 -5.410 54.475 1.00 15.68 182 ASP C N 1
ATOM 6375 C CA . ASP C 1 182 ? -1.294 -6.829 54.251 1.00 15.58 182 ASP C CA 1
ATOM 6376 C C . ASP C 1 182 ? -2.287 -6.974 53.103 1.00 15.55 182 ASP C C 1
ATOM 6377 O O . ASP C 1 182 ? -3.445 -6.571 53.238 1.00 14.65 182 ASP C O 1
ATOM 6382 N N . ILE C 1 183 ? -1.846 -7.527 51.973 1.00 15.35 183 ILE C N 1
ATOM 6383 C CA . ILE C 1 183 ? -2.727 -7.564 50.803 1.00 11.36 183 ILE C CA 1
ATOM 6384 C C . ILE C 1 183 ? -3.930 -8.485 51.023 1.00 17.16 183 ILE C C 1
ATOM 6385 O O . ILE C 1 183 ? -4.921 -8.394 50.302 1.00 15.88 183 ILE C O 1
ATOM 6390 N N . SER C 1 184 ? -3.871 -9.349 52.033 1.00 17.14 184 SER C N 1
ATOM 6391 C CA . SER C 1 184 ? -4.978 -10.268 52.263 1.00 16.33 184 SER C CA 1
ATOM 6392 C C . SER C 1 184 ? -6.214 -9.548 52.800 1.00 16.32 184 SER C C 1
ATOM 6393 O O . SER C 1 184 ? -7.321 -10.096 52.741 1.00 17.77 184 SER C O 1
ATOM 6396 N N . VAL C 1 185 ? -6.042 -8.326 53.316 1.00 16.36 185 VAL C N 1
ATOM 6397 C CA . VAL C 1 185 ? -7.191 -7.515 53.714 1.00 13.59 185 VAL C CA 1
ATOM 6398 C C . VAL C 1 185 ? -7.369 -6.284 52.796 1.00 13.96 185 VAL C C 1
ATOM 6399 O O . VAL C 1 185 ? -8.031 -5.323 53.176 1.00 18.49 185 VAL C O 1
ATOM 6403 N N . GLY C 1 186 ? -6.766 -6.327 51.602 1.00 14.43 186 GLY C N 1
ATOM 6404 C CA . GLY C 1 186 ? -6.904 -5.280 50.596 1.00 16.32 186 GLY C CA 1
ATOM 6405 C C . GLY C 1 186 ? -5.989 -4.066 50.716 1.00 15.91 186 GLY C C 1
ATOM 6406 O O . GLY C 1 186 ? -6.167 -3.065 50.016 1.00 16.60 186 GLY C O 1
ATOM 6407 N N . GLN C 1 187 ? -5.003 -4.137 51.598 1.00 16.49 187 GLN C N 1
ATOM 6408 C CA . GLN C 1 187 ? -4.050 -3.042 51.739 1.00 14.20 187 GLN C CA 1
ATOM 6409 C C . GLN C 1 187 ? -2.946 -3.172 50.707 1.00 16.32 187 GLN C C 1
ATOM 6410 O O . GLN C 1 187 ? -2.460 -4.277 50.458 1.00 15.55 187 GLN C O 1
ATOM 6416 N N . THR C 1 188 ? -2.569 -2.045 50.101 1.00 11.73 188 THR C N 1
ATOM 6417 C CA . THR C 1 188 ? -1.379 -1.960 49.241 1.00 10.38 188 THR C CA 1
ATOM 6418 C C . THR C 1 188 ? -0.648 -0.673 49.565 1.00 13.29 188 THR C C 1
ATOM 6419 O O . THR C 1 188 ? -1.116 0.127 50.375 1.00 14.37 188 THR C O 1
ATOM 6423 N N . GLU C 1 189 ? 0.501 -0.459 48.944 1.00 14.57 189 GLU C N 1
ATOM 6424 C CA . GLU C 1 189 ? 1.114 0.867 49.027 1.00 11.00 189 GLU C CA 1
ATOM 6425 C C . GLU C 1 189 ? 1.488 1.336 47.638 1.00 12.84 189 GLU C C 1
ATOM 6426 O O . GLU C 1 189 ? 2.128 0.611 46.890 1.00 13.98 189 GLU C O 1
ATOM 6432 N N . THR C 1 190 ? 1.068 2.548 47.291 1.00 14.29 190 THR C N 1
ATOM 6433 C CA . THR C 1 190 ? 1.465 3.168 46.030 1.00 14.20 190 THR C CA 1
ATOM 6434 C C . THR C 1 190 ? 2.124 4.535 46.254 1.00 10.42 190 THR C C 1
ATOM 6435 O O . THR C 1 190 ? 2.895 5.000 45.413 1.00 14.47 190 THR C O 1
ATOM 6439 N N . ALA C 1 191 ? 1.839 5.160 47.397 1.00 10.35 191 ALA C N 1
ATOM 6440 C CA . ALA C 1 191 ? 2.406 6.472 47.718 1.00 9.99 191 ALA C CA 1
ATOM 6441 C C . ALA C 1 191 ? 3.918 6.423 47.935 1.00 13.33 191 ALA C C 1
ATOM 6442 O O . ALA C 1 191 ? 4.468 5.416 48.367 1.00 15.84 191 ALA C O 1
ATOM 6444 N N . ALA C 1 192 ? 4.577 7.539 47.650 1.00 10.83 192 ALA C N 1
ATOM 6445 C CA . ALA C 1 192 ? 5.974 7.718 48.024 1.00 11.96 192 ALA C CA 1
ATOM 6446 C C . ALA C 1 192 ? 6.091 7.802 49.548 1.00 15.88 192 ALA C C 1
ATOM 6447 O O . ALA C 1 192 ? 5.234 8.396 50.196 1.00 15.97 192 ALA C O 1
ATOM 6449 N N . PRO C 1 193 ? 7.149 7.213 50.135 1.00 14.85 193 PRO C N 1
ATOM 6450 C CA . PRO C 1 193 ? 7.390 7.520 51.552 1.00 14.21 193 PRO C CA 1
ATOM 6451 C C . PRO C 1 193 ? 7.781 8.980 51.692 1.00 16.96 193 PRO C C 1
ATOM 6452 O O . PRO C 1 193 ? 8.226 9.587 50.707 1.00 15.73 193 PRO C O 1
ATOM 6456 N N . PHE C 1 194 ? 7.616 9.536 52.887 1.00 15.03 194 PHE C N 1
ATOM 6457 C CA . PHE C 1 194 ? 7.937 10.936 53.135 1.00 15.58 194 PHE C CA 1
ATOM 6458 C C . PHE C 1 194 ? 8.907 11.043 54.300 1.00 13.96 194 PHE C C 1
ATOM 6459 O O . PHE C 1 194 ? 8.617 10.574 55.401 1.00 16.45 194 PHE C O 1
ATOM 6467 N N . VAL C 1 195 ? 10.077 11.634 54.057 1.00 12.20 195 VAL C N 1
ATOM 6468 C CA . VAL C 1 195 ? 11.071 11.801 55.112 1.00 12.10 195 VAL C CA 1
ATOM 6469 C C . VAL C 1 195 ? 11.069 13.219 55.692 1.00 16.90 195 VAL C C 1
ATOM 6470 O O . VAL C 1 195 ? 11.141 14.202 54.962 1.00 13.36 195 VAL C O 1
ATOM 6474 N N . ALA C 1 196 ? 11.001 13.310 57.012 1.00 15.22 196 ALA C N 1
ATOM 6475 C CA . ALA C 1 196 ? 11.157 14.584 57.705 1.00 15.58 196 ALA C CA 1
ATOM 6476 C C . ALA C 1 196 ? 11.868 14.316 59.023 1.00 17.93 196 ALA C C 1
ATOM 6477 O O . ALA C 1 196 ? 11.581 13.325 59.682 1.00 18.23 196 ALA C O 1
ATOM 6479 N N . LYS C 1 197 ? 12.795 15.196 59.396 1.00 16.69 197 LYS C N 1
ATOM 6480 C CA . LYS C 1 197 ? 13.723 14.933 60.499 1.00 16.70 197 LYS C CA 1
ATOM 6481 C C . LYS C 1 197 ? 14.297 13.526 60.313 1.00 17.15 197 LYS C C 1
ATOM 6482 O O . LYS C 1 197 ? 14.874 13.242 59.266 1.00 19.83 197 LYS C O 1
ATOM 6488 N N . ASP C 1 198 ? 14.125 12.640 61.291 1.00 18.68 198 ASP C N 1
ATOM 6489 C CA . ASP C 1 198 ? 14.630 11.275 61.130 1.00 18.77 198 ASP C CA 1
ATOM 6490 C C . ASP C 1 198 ? 13.501 10.258 61.055 1.00 20.79 198 ASP C C 1
ATOM 6491 O O . ASP C 1 198 ? 13.689 9.087 61.399 1.00 19.40 198 ASP C O 1
ATOM 6496 N N . LEU C 1 199 ? 12.328 10.710 60.622 1.00 20.21 199 LEU C N 1
ATOM 6497 C CA . LEU C 1 199 ? 11.178 9.829 60.436 1.00 16.69 199 LEU C CA 1
ATOM 6498 C C . LEU C 1 199 ? 10.909 9.531 58.970 1.00 18.05 199 LEU C C 1
ATOM 6499 O O . LEU C 1 199 ? 11.088 10.394 58.100 1.00 18.27 199 LEU C O 1
ATOM 6504 N N . VAL C 1 200 ? 10.480 8.300 58.706 1.00 15.22 200 VAL C N 1
ATOM 6505 C CA . VAL C 1 200 ? 9.870 7.926 57.432 1.00 15.95 200 VAL C CA 1
ATOM 6506 C C . VAL C 1 200 ? 8.358 7.803 57.654 1.00 14.78 200 VAL C C 1
ATOM 6507 O O . VAL C 1 200 ? 7.919 7.012 58.487 1.00 16.64 200 VAL C O 1
ATOM 6511 N N . ILE C 1 201 ? 7.563 8.593 56.935 1.00 11.92 201 ILE C N 1
ATOM 6512 C CA . ILE C 1 201 ? 6.110 8.514 57.059 1.00 12.52 201 ILE C CA 1
ATOM 6513 C C . ILE C 1 201 ? 5.529 7.837 55.823 1.00 15.68 201 ILE C C 1
ATOM 6514 O O . ILE C 1 201 ? 5.841 8.225 54.707 1.00 14.20 201 ILE C O 1
ATOM 6519 N N . GLN C 1 202 ? 4.699 6.818 56.028 1.00 14.05 202 GLN C N 1
ATOM 6520 C CA . GLN C 1 202 ? 4.069 6.113 54.918 1.00 11.38 202 GLN C CA 1
ATOM 6521 C C . GLN C 1 202 ? 2.565 6.135 55.114 1.00 15.43 202 GLN C C 1
ATOM 6522 O O . GLN C 1 202 ? 2.078 5.955 56.237 1.00 14.08 202 GLN C O 1
ATOM 6528 N N . GLY C 1 203 ? 1.839 6.335 54.020 1.00 10.99 203 GLY C N 1
ATOM 6529 C CA . GLY C 1 203 ? 0.387 6.399 54.067 1.00 11.81 203 GLY C CA 1
ATOM 6530 C C . GLY C 1 203 ? -0.235 5.039 53.801 1.00 15.43 203 GLY C C 1
ATOM 6531 O O . GLY C 1 203 ? 0.263 4.025 54.289 1.00 13.91 203 GLY C O 1
ATOM 6532 N N . SER C 1 204 ? -1.321 5.013 53.027 1.00 12.55 204 SER C N 1
ATOM 6533 C CA . SER C 1 204 ? -2.108 3.795 52.887 1.00 16.05 204 SER C CA 1
ATOM 6534 C C . SER C 1 204 ? -2.957 3.835 51.618 1.00 13.58 204 SER C C 1
ATOM 6535 O O . SER C 1 204 ? -3.260 4.915 51.109 1.00 12.54 204 SER C O 1
ATOM 6538 N N . SER C 1 205 ? -3.316 2.654 51.116 1.00 12.12 205 SER C N 1
ATOM 6539 C CA . SER C 1 205 ? -4.176 2.522 49.936 1.00 10.75 205 SER C CA 1
ATOM 6540 C C . SER C 1 205 ? -5.184 1.396 50.114 1.00 15.26 205 SER C C 1
ATOM 6541 O O . SER C 1 205 ? -4.941 0.457 50.860 1.00 16.83 205 SER C O 1
ATOM 6544 N N . GLY C 1 206 ? -6.299 1.470 49.393 1.00 14.32 206 GLY C N 1
ATOM 6545 C CA . GLY C 1 206 ? -7.275 0.395 49.425 1.00 12.96 206 GLY C CA 1
ATOM 6546 C C . GLY C 1 206 ? -8.671 0.780 49.891 1.00 11.01 206 GLY C C 1
ATOM 6547 O O . GLY C 1 206 ? -9.423 -0.090 50.308 1.00 14.68 206 GLY C O 1
ATOM 6548 N N . ALA C 1 207 ? -9.033 2.061 49.817 1.00 13.08 207 ALA C N 1
ATOM 6549 C CA . ALA C 1 207 ? -10.382 2.461 50.221 1.00 10.93 207 ALA C CA 1
ATOM 6550 C C . ALA C 1 207 ? -11.425 1.754 49.364 1.00 11.60 207 ALA C C 1
ATOM 6551 O O . ALA C 1 207 ? -12.542 1.501 49.811 1.00 15.02 207 ALA C O 1
ATOM 6553 N N . GLU C 1 208 ? -11.061 1.424 48.133 1.00 10.86 208 GLU C N 1
ATOM 6554 C CA . GLU C 1 208 ? -11.981 0.700 47.238 1.00 11.50 208 GLU C CA 1
ATOM 6555 C C . GLU C 1 208 ? -12.160 -0.749 47.654 1.00 16.72 208 GLU C C 1
ATOM 6556 O O . GLU C 1 208 ? -12.971 -1.470 47.069 1.00 14.35 208 GLU C O 1
ATOM 6562 N N . LEU C 1 209 ? -11.411 -1.157 48.675 1.00 13.27 209 LEU C N 1
ATOM 6563 C CA . LEU C 1 209 ? -11.557 -2.468 49.306 1.00 15.76 209 LEU C CA 1
ATOM 6564 C C . LEU C 1 209 ? -11.881 -2.336 50.804 1.00 15.06 209 LEU C C 1
ATOM 6565 O O . LEU C 1 209 ? -11.641 -3.256 51.603 1.00 13.52 209 LEU C O 1
ATOM 6570 N N . GLY C 1 210 ? -12.419 -1.183 51.190 1.00 15.22 210 GLY C N 1
ATOM 6571 C CA . GLY C 1 210 ? -12.831 -0.960 52.565 1.00 14.66 210 GLY C CA 1
ATOM 6572 C C . GLY C 1 210 ? -11.722 -0.832 53.598 1.00 14.10 210 GLY C C 1
ATOM 6573 O O . GLY C 1 210 ? -11.949 -1.028 54.783 1.00 16.75 210 GLY C O 1
ATOM 6574 N N . VAL C 1 211 ? -10.515 -0.502 53.158 1.00 12.43 211 VAL C N 1
ATOM 6575 C CA . VAL C 1 211 ? -9.426 -0.284 54.099 1.00 11.62 211 VAL C CA 1
ATOM 6576 C C . VAL C 1 211 ? -9.595 1.023 54.882 1.00 14.56 211 VAL C C 1
ATOM 6577 O O . VAL C 1 211 ? -9.767 2.095 54.289 1.00 14.86 211 VAL C O 1
ATOM 6581 N N . ARG C 1 212 ? -9.527 0.933 56.212 1.00 13.13 212 ARG C N 1
ATOM 6582 C CA . ARG C 1 212 ? -9.534 2.129 57.057 1.00 11.91 212 ARG C CA 1
ATOM 6583 C C . ARG C 1 212 ? -8.184 2.794 56.948 1.00 17.09 212 ARG C C 1
ATOM 6584 O O . ARG C 1 212 ? -7.161 2.155 57.180 1.00 14.33 212 ARG C O 1
ATOM 6592 N N . GLY C 1 213 ? -8.175 4.076 56.599 1.00 12.88 213 GLY C N 1
ATOM 6593 C CA . GLY C 1 213 ? -6.911 4.774 56.397 1.00 12.58 213 GLY C CA 1
ATOM 6594 C C . GLY C 1 213 ? -6.016 4.818 57.624 1.00 14.77 213 GLY C C 1
ATOM 6595 O O . GLY C 1 213 ? -6.475 4.980 58.758 1.00 13.90 213 GLY C O 1
ATOM 6596 N N . TYR C 1 214 ? -4.715 4.675 57.399 1.00 12.19 214 TYR C N 1
ATOM 6597 C CA . TYR C 1 214 ? -3.760 4.787 58.493 1.00 12.08 214 TYR C CA 1
ATOM 6598 C C . TYR C 1 214 ? -2.473 5.388 57.953 1.00 11.66 214 TYR C C 1
ATOM 6599 O O . TYR C 1 214 ? -2.075 5.121 56.808 1.00 14.38 214 TYR C O 1
ATOM 6608 N N . VAL C 1 215 ? -1.858 6.231 58.777 1.00 11.82 215 VAL C N 1
ATOM 6609 C CA . VAL C 1 215 ? -0.585 6.866 58.463 1.00 12.88 215 VAL C CA 1
ATOM 6610 C C . VAL C 1 215 ? 0.406 6.501 59.580 1.00 12.50 215 VAL C C 1
ATOM 6611 O O . VAL C 1 215 ? 0.054 6.465 60.760 1.00 13.83 215 VAL C O 1
ATOM 6615 N N . THR C 1 216 ? 1.643 6.195 59.198 1.00 12.02 216 THR C N 1
ATOM 6616 C CA . THR C 1 216 ? 2.592 5.568 60.117 1.00 14.40 216 THR C CA 1
ATOM 6617 C C . THR C 1 216 ? 3.960 6.202 59.992 1.00 12.73 216 THR C C 1
ATOM 6618 O O . THR C 1 216 ? 4.387 6.494 58.882 1.00 13.46 216 THR C O 1
ATOM 6622 N N . ALA C 1 217 ? 4.650 6.403 61.119 1.00 15.53 217 ALA C N 1
ATOM 6623 C CA . ALA C 1 217 ? 6.025 6.890 61.093 1.00 13.19 217 ALA C CA 1
ATOM 6624 C C . ALA C 1 217 ? 6.988 5.851 61.640 1.00 15.35 217 ALA C C 1
ATOM 6625 O O . ALA C 1 217 ? 6.713 5.238 62.673 1.00 15.16 217 ALA C O 1
ATOM 6627 N N . TYR C 1 218 ? 8.124 5.685 60.959 1.00 13.42 218 TYR C N 1
ATOM 6628 C CA . TYR C 1 218 ? 9.198 4.797 61.404 1.00 17.56 218 TYR C CA 1
ATOM 6629 C C . TYR C 1 218 ? 10.468 5.603 61.625 1.00 18.41 218 TYR C C 1
ATOM 6630 O O . TYR C 1 218 ? 10.749 6.528 60.869 1.00 18.23 218 TYR C O 1
ATOM 6639 N N . ASP C 1 219 ? 11.237 5.238 62.648 1.00 18.41 219 ASP C N 1
ATOM 6640 C CA . ASP C 1 219 ? 12.551 5.840 62.879 1.00 17.63 219 ASP C CA 1
ATOM 6641 C C . ASP C 1 219 ? 13.547 5.311 61.845 1.00 19.62 219 ASP C C 1
ATOM 6642 O O . ASP C 1 219 ? 13.737 4.094 61.721 1.00 18.86 219 ASP C O 1
ATOM 6647 N N . ILE C 1 220 ? 14.180 6.213 61.096 1.00 18.24 220 ILE C N 1
ATOM 6648 C CA . ILE C 1 220 ? 15.084 5.792 60.021 1.00 13.99 220 ILE C CA 1
ATOM 6649 C C . ILE C 1 220 ? 16.291 4.985 60.552 1.00 14.02 220 ILE C C 1
ATOM 6650 O O . ILE C 1 220 ? 16.770 4.067 59.878 1.00 21.32 220 ILE C O 1
ATOM 6655 N N . HIS C 1 221 ? 16.763 5.288 61.757 1.00 17.20 221 HIS C N 1
ATOM 6656 C CA . HIS C 1 221 ? 17.934 4.575 62.272 1.00 17.75 221 HIS C CA 1
ATOM 6657 C C . HIS C 1 221 ? 17.646 3.122 62.639 1.00 23.62 221 HIS C C 1
ATOM 6658 O O . HIS C 1 221 ? 18.468 2.237 62.394 1.00 24.87 221 HIS C O 1
ATOM 6665 N N . THR C 1 222 ? 16.478 2.883 63.230 1.00 21.76 222 THR C N 1
ATOM 6666 C CA . THR C 1 222 ? 16.193 1.607 63.887 1.00 23.85 222 THR C CA 1
ATOM 6667 C C . THR C 1 222 ? 15.057 0.804 63.253 1.00 26.63 222 THR C C 1
ATOM 6668 O O . THR C 1 222 ? 14.866 -0.369 63.588 1.00 23.92 222 THR C O 1
ATOM 6672 N N . GLY C 1 223 ? 14.294 1.434 62.359 1.00 17.99 223 GLY C N 1
ATOM 6673 C CA . GLY C 1 223 ? 13.130 0.789 61.773 1.00 20.18 223 GLY C CA 1
ATOM 6674 C C . GLY C 1 223 ? 11.923 0.737 62.699 1.00 22.46 223 GLY C C 1
ATOM 6675 O O . GLY C 1 223 ? 10.876 0.215 62.327 1.00 22.04 223 GLY C O 1
ATOM 6676 N N . GLU C 1 224 ? 12.067 1.293 63.900 1.00 20.61 224 GLU C N 1
ATOM 6677 C CA . GLU C 1 224 ? 11.029 1.239 64.929 1.00 18.75 224 GLU C CA 1
ATOM 6678 C C . GLU C 1 224 ? 9.818 2.094 64.575 1.00 22.03 224 GLU C C 1
ATOM 6679 O O . GLU C 1 224 ? 9.967 3.233 64.124 1.00 20.67 224 GLU C O 1
ATOM 6685 N N . MET C 1 225 ? 8.619 1.554 64.788 1.00 23.21 225 MET C N 1
ATOM 6686 C CA . MET C 1 225 ? 7.407 2.339 64.588 1.00 18.62 225 MET C CA 1
ATOM 6687 C C . MET C 1 225 ? 7.275 3.370 65.708 1.00 21.97 225 MET C C 1
ATOM 6688 O O . MET C 1 225 ? 7.275 3.022 66.890 1.00 23.82 225 MET C O 1
ATOM 6693 N N . VAL C 1 226 ? 7.180 4.641 65.326 1.00 14.63 226 VAL C N 1
ATOM 6694 C CA . VAL C 1 226 ? 7.109 5.739 66.281 1.00 15.27 226 VAL C CA 1
ATOM 6695 C C . VAL C 1 226 ? 5.670 6.140 66.595 1.00 19.55 226 VAL C C 1
ATOM 6696 O O . VAL C 1 226 ? 5.312 6.360 67.749 1.00 17.92 226 VAL C O 1
ATOM 6700 N N . TRP C 1 227 ? 4.842 6.240 65.563 1.00 17.19 227 TRP C N 1
ATOM 6701 C CA . TRP C 1 227 ? 3.404 6.382 65.776 1.00 15.92 227 TRP C CA 1
ATOM 6702 C C . TRP C 1 227 ? 2.612 5.824 64.592 1.00 16.38 227 TRP C C 1
ATOM 6703 O O . TRP C 1 227 ? 3.167 5.537 63.531 1.00 14.95 227 TRP C O 1
ATOM 6714 N N . ARG C 1 228 ? 1.313 5.636 64.806 1.00 14.86 228 ARG C N 1
ATOM 6715 C CA . ARG C 1 228 ? 0.390 5.232 63.753 1.00 16.62 228 ARG C CA 1
ATOM 6716 C C . ARG C 1 228 ? -0.986 5.770 64.101 1.00 14.17 228 ARG C C 1
ATOM 6717 O O . ARG C 1 228 ? -1.504 5.519 65.202 1.00 14.31 228 ARG C O 1
ATOM 6725 N N . TRP C 1 229 ? -1.578 6.526 63.181 1.00 16.20 229 TRP C N 1
ATOM 6726 C CA . TRP C 1 229 ? -2.882 7.132 63.428 1.00 12.91 229 TRP C CA 1
ATOM 6727 C C . TRP C 1 229 ? -3.848 6.846 62.278 1.00 13.51 229 TRP C C 1
ATOM 6728 O O . TRP C 1 229 ? -3.440 6.724 61.134 1.00 12.57 229 TRP C O 1
ATOM 6739 N N . TYR C 1 230 ? -5.131 6.756 62.611 1.00 15.87 230 TYR C N 1
ATOM 6740 C CA . TYR C 1 230 ? -6.163 6.318 61.668 1.00 12.49 230 TYR C CA 1
ATOM 6741 C C . TYR C 1 230 ? -7.101 7.449 61.258 1.00 18.78 230 TYR C C 1
ATOM 6742 O O . TYR C 1 230 ? -7.225 8.445 61.965 1.00 16.58 230 TYR C O 1
ATOM 6751 N N . ALA C 1 231 ? -7.781 7.276 60.124 1.00 13.61 231 ALA C N 1
ATOM 6752 C CA . ALA C 1 231 ? -8.641 8.322 59.588 1.00 12.06 231 ALA C CA 1
ATOM 6753 C C . ALA C 1 231 ? -10.056 8.299 60.159 1.00 15.39 231 ALA C C 1
ATOM 6754 O O . ALA C 1 231 ? -10.777 9.292 60.063 1.00 15.48 231 ALA C O 1
ATOM 6756 N N . THR C 1 232 ? -10.459 7.157 60.716 1.00 14.48 232 THR C N 1
ATOM 6757 C CA . THR C 1 232 ? -11.783 7.010 61.330 1.00 14.02 232 THR C CA 1
ATOM 6758 C C . THR C 1 232 ? -11.666 6.248 62.642 1.00 13.94 232 THR C C 1
ATOM 6759 O O . THR C 1 232 ? -10.622 5.645 62.911 1.00 15.14 232 THR C O 1
ATOM 6763 N N . GLY C 1 233 ? -12.747 6.235 63.423 1.00 13.38 233 GLY C N 1
ATOM 6764 C CA . GLY C 1 233 ? -12.778 5.512 64.685 1.00 16.14 233 GLY C CA 1
ATOM 6765 C C . GLY C 1 233 ? -12.665 6.426 65.891 1.00 15.74 233 GLY C C 1
ATOM 6766 O O . GLY C 1 233 ? -12.793 7.647 65.762 1.00 17.78 233 GLY C O 1
ATOM 6767 N N . PRO C 1 234 ? -12.439 5.838 67.080 1.00 16.25 234 PRO C N 1
ATOM 6768 C CA . PRO C 1 234 ? -12.324 6.586 68.337 1.00 14.50 234 PRO C CA 1
ATOM 6769 C C . PRO C 1 234 ? -11.194 7.595 68.281 1.00 15.80 234 PRO C C 1
ATOM 6770 O O . PRO C 1 234 ? -10.239 7.372 67.544 1.00 15.04 234 PRO C O 1
ATOM 6774 N N . ASP C 1 235 ? -11.281 8.668 69.065 1.00 20.06 235 ASP C N 1
ATOM 6775 C CA . ASP C 1 235 ? -10.198 9.650 69.100 1.00 16.52 235 ASP C CA 1
ATOM 6776 C C . ASP C 1 235 ? -8.864 9.024 69.484 1.00 16.81 235 ASP C C 1
ATOM 6777 O O . ASP C 1 235 ? -7.810 9.485 69.044 1.00 17.13 235 ASP C O 1
ATOM 6782 N N . ALA C 1 236 ? -8.907 7.965 70.288 1.00 18.41 236 ALA C N 1
ATOM 6783 C CA . ALA C 1 236 ? -7.674 7.266 70.663 1.00 20.22 236 ALA C CA 1
ATOM 6784 C C . ALA C 1 236 ? -6.973 6.681 69.439 1.00 20.16 236 ALA C C 1
ATOM 6785 O O . ALA C 1 236 ? -5.756 6.478 69.442 1.00 18.75 236 ALA C O 1
ATOM 6787 N N . ASP C 1 237 ? -7.742 6.419 68.385 1.00 16.01 237 ASP C N 1
ATOM 6788 C CA . ASP C 1 237 ? -7.182 5.885 67.150 1.00 17.11 237 ASP C CA 1
ATOM 6789 C C . ASP C 1 237 ? -6.757 6.993 66.189 1.00 19.11 237 ASP C C 1
ATOM 6790 O O . ASP C 1 237 ? -5.831 6.819 65.395 1.00 16.32 237 ASP C O 1
ATOM 6795 N N . VAL C 1 238 ? -7.450 8.125 66.246 1.00 17.85 238 VAL C N 1
ATOM 6796 C CA . VAL C 1 238 ? -7.269 9.164 65.234 1.00 14.93 238 VAL C CA 1
ATOM 6797 C C . VAL C 1 238 ? -6.076 10.061 65.574 1.00 16.00 238 VAL C C 1
ATOM 6798 O O . VAL C 1 238 ? -5.398 10.575 64.681 1.00 16.27 238 VAL C O 1
ATOM 6802 N N . GLY C 1 239 ? -5.798 10.209 66.869 1.00 17.39 239 GLY C N 1
ATOM 6803 C CA . GLY C 1 239 ? -4.645 10.972 67.325 1.00 16.26 239 GLY C CA 1
ATOM 6804 C C . GLY C 1 239 ? -4.839 12.478 67.308 1.00 15.31 239 GLY C C 1
ATOM 6805 O O . GLY C 1 239 ? -4.340 13.184 66.418 1.00 16.14 239 GLY C O 1
ATOM 6806 N N . LEU C 1 240 ? -5.544 12.976 68.314 1.00 19.09 240 LEU C N 1
ATOM 6807 C CA . LEU C 1 240 ? -5.870 14.389 68.377 1.00 18.02 240 LEU C CA 1
ATOM 6808 C C . LEU C 1 240 ? -5.042 15.074 69.435 1.00 16.49 240 LEU C C 1
ATOM 6809 O O . LEU C 1 240 ? -4.978 14.619 70.581 1.00 21.28 240 LEU C O 1
ATOM 6814 N N . ASP C 1 241 ? -4.406 16.176 69.053 1.00 16.31 241 ASP C N 1
ATOM 6815 C CA . ASP C 1 241 ? -3.752 17.034 70.030 1.00 20.18 241 ASP C CA 1
ATOM 6816 C C . ASP C 1 241 ? -4.802 17.627 70.961 1.00 19.48 241 ASP C C 1
ATOM 6817 O O . ASP C 1 241 ? -5.974 17.734 70.600 1.00 20.80 241 ASP C O 1
ATOM 6822 N N . LYS C 1 242 ? -4.391 18.012 72.166 1.00 17.67 242 LYS C N 1
ATOM 6823 C CA . LYS C 1 242 ? -5.338 18.581 73.118 1.00 20.65 242 LYS C CA 1
ATOM 6824 C C . LYS C 1 242 ? -5.982 19.858 72.564 1.00 24.76 242 LYS C C 1
ATOM 6825 O O . LYS C 1 242 ? -7.096 20.207 72.948 1.00 27.27 242 LYS C O 1
ATOM 6831 N N . ASP C 1 243 ? -5.289 20.530 71.647 1.00 22.39 243 ASP C N 1
ATOM 6832 C CA . ASP C 1 243 ? -5.790 21.778 71.064 1.00 26.03 243 ASP C CA 1
ATOM 6833 C C . ASP C 1 243 ? -6.373 21.578 69.666 1.00 21.33 243 ASP C C 1
ATOM 6834 O O . ASP C 1 243 ? -6.479 22.539 68.900 1.00 21.36 243 ASP C O 1
ATOM 6839 N N . PHE C 1 244 ? -6.731 20.340 69.327 1.00 16.65 244 PHE C N 1
ATOM 6840 C CA . PHE C 1 244 ? -7.240 20.029 67.991 1.00 16.41 244 PHE C CA 1
ATOM 6841 C C . PHE C 1 244 ? -8.407 20.949 67.638 1.00 16.63 244 PHE C C 1
ATOM 6842 O O . PHE C 1 244 ? -9.398 21.036 68.377 1.00 17.47 244 PHE C O 1
ATOM 6850 N N . ASN C 1 245 ? -8.246 21.653 66.519 1.00 15.44 245 ASN C N 1
ATOM 6851 C CA . ASN C 1 245 ? -9.221 22.621 65.999 1.00 14.38 245 ASN C CA 1
ATOM 6852 C C . ASN C 1 245 ? -9.661 23.695 66.994 1.00 18.01 245 ASN C C 1
ATOM 6853 O O . ASN C 1 245 ? -10.765 24.220 66.892 1.00 19.79 245 ASN C O 1
ATOM 6858 N N . LYS C 1 246 ? -8.779 24.041 67.928 1.00 17.08 246 LYS C N 1
ATOM 6859 C CA . LYS C 1 246 ? -9.049 25.109 68.895 1.00 19.63 246 LYS C CA 1
ATOM 6860 C C . LYS C 1 246 ? -9.458 26.421 68.221 1.00 20.90 246 LYS C C 1
ATOM 6861 O O . LYS C 1 246 ? -10.317 27.146 68.733 1.00 18.73 246 LYS C O 1
ATOM 6867 N N . HIS C 1 247 ? -8.845 26.721 67.078 1.00 17.77 247 HIS C N 1
ATOM 6868 C CA . HIS C 1 247 ? -9.120 27.968 66.357 1.00 20.06 247 HIS C CA 1
ATOM 6869 C C . HIS C 1 247 ? -10.372 27.872 65.502 1.00 23.25 247 HIS C C 1
ATOM 6870 O O . HIS C 1 247 ? -10.913 28.894 65.071 1.00 19.29 247 HIS C O 1
ATOM 6877 N N . ASN C 1 248 ? -10.812 26.644 65.233 1.00 15.42 248 ASN C N 1
ATOM 6878 C CA . ASN C 1 248 ? -12.030 26.422 64.452 1.00 16.96 248 ASN C CA 1
ATOM 6879 C C . ASN C 1 248 ? -12.883 25.303 65.032 1.00 18.39 248 ASN C C 1
ATOM 6880 O O . ASN C 1 248 ? -12.987 24.223 64.444 1.00 15.37 248 ASN C O 1
ATOM 6885 N N . PRO C 1 249 ? -13.494 25.546 66.197 1.00 19.95 249 PRO C N 1
ATOM 6886 C CA . PRO C 1 249 ? -14.281 24.468 66.802 1.00 17.09 249 PRO C CA 1
ATOM 6887 C C . PRO C 1 249 ? -15.469 24.042 65.936 1.00 18.19 249 PRO C C 1
ATOM 6888 O O . PRO C 1 249 ? -15.910 22.913 66.073 1.00 16.99 249 PRO C O 1
ATOM 6892 N N . HIS C 1 250 ? -15.939 24.900 65.030 1.00 17.30 250 HIS C N 1
ATOM 6893 C CA . HIS C 1 250 ? -17.078 24.555 64.187 1.00 17.09 250 HIS C CA 1
ATOM 6894 C C . HIS C 1 250 ? -16.734 23.508 63.118 1.00 19.09 250 HIS C C 1
ATOM 6895 O O . HIS C 1 250 ? -17.637 22.931 62.496 1.00 18.70 250 HIS C O 1
ATOM 6902 N N . TYR C 1 251 ? -15.442 23.250 62.915 1.00 13.73 251 TYR C N 1
ATOM 6903 C CA . TYR C 1 251 ? -15.011 22.140 62.044 1.00 13.52 251 TYR C CA 1
ATOM 6904 C C . TYR C 1 251 ? -15.376 20.802 62.679 1.00 18.93 251 TYR C C 1
ATOM 6905 O O . TYR C 1 251 ? -15.404 19.759 62.008 1.00 17.21 251 TYR C O 1
ATOM 6914 N N . GLY C 1 252 ? -15.599 20.829 63.988 1.00 16.66 252 GLY C N 1
ATOM 6915 C CA . GLY C 1 252 ? -15.778 19.616 64.765 1.00 17.90 252 GLY C CA 1
ATOM 6916 C C . GLY C 1 252 ? -14.540 19.287 65.584 1.00 17.73 252 GLY C C 1
ATOM 6917 O O . GLY C 1 252 ? -13.421 19.608 65.177 1.00 16.54 252 GLY C O 1
ATOM 6918 N N . GLN C 1 253 ? -14.723 18.659 66.745 1.00 15.46 253 GLN C N 1
ATOM 6919 C CA . GLN C 1 253 ? -13.565 18.318 67.574 1.00 16.34 253 GLN C CA 1
ATOM 6920 C C . GLN C 1 253 ? -13.605 16.849 68.005 1.00 18.79 253 GLN C C 1
ATOM 6921 O O . GLN C 1 253 ? -13.224 15.980 67.218 1.00 22.09 253 GLN C O 1
ATOM 6927 N N . LYS C 1 254 ? -14.070 16.553 69.216 1.00 20.55 254 LYS C N 1
ATOM 6928 C CA . LYS C 1 254 ? -13.962 15.179 69.717 1.00 18.27 254 LYS C CA 1
ATOM 6929 C C . LYS C 1 254 ? -15.100 14.243 69.305 1.00 17.08 254 LYS C C 1
ATOM 6930 O O . LYS C 1 254 ? -16.246 14.662 69.108 1.00 17.33 254 LYS C O 1
ATOM 6936 N N . GLY C 1 255 ? -14.752 12.964 69.187 1.00 14.47 255 GLY C N 1
ATOM 6937 C CA . GLY C 1 255 ? -15.717 11.883 69.073 1.00 15.49 255 GLY C CA 1
ATOM 6938 C C . GLY C 1 255 ? -16.316 11.654 67.695 1.00 18.85 255 GLY C C 1
ATOM 6939 O O . GLY C 1 255 ? -17.132 10.751 67.520 1.00 19.46 255 GLY C O 1
ATOM 6940 N N . LEU C 1 256 ? -15.921 12.458 66.715 1.00 17.15 256 LEU C N 1
ATOM 6941 C CA . LEU C 1 256 ? -16.613 12.445 65.425 1.00 15.39 256 LEU C CA 1
ATOM 6942 C C . LEU C 1 256 ? -16.187 11.297 64.511 1.00 16.68 256 LEU C C 1
ATOM 6943 O O . LEU C 1 256 ? -16.877 10.985 63.538 1.00 16.92 256 LEU C O 1
ATOM 6948 N N . GLY C 1 257 ? -15.067 10.658 64.835 1.00 16.79 257 GLY C N 1
ATOM 6949 C CA . GLY C 1 257 ? -14.601 9.515 64.073 1.00 17.10 257 GLY C CA 1
ATOM 6950 C C . GLY C 1 257 ? -15.479 8.291 64.281 1.00 16.45 257 GLY C C 1
ATOM 6951 O O . GLY C 1 257 ? -15.350 7.310 63.544 1.00 17.37 257 GLY C O 1
ATOM 6952 N N . THR C 1 258 ? -16.354 8.335 65.288 1.00 13.79 258 THR C N 1
ATOM 6953 C CA . THR C 1 258 ? -17.381 7.302 65.418 1.00 15.73 258 THR C CA 1
ATOM 6954 C C . THR C 1 258 ? -18.799 7.877 65.345 1.00 18.02 258 THR C C 1
ATOM 6955 O O . THR C 1 258 ? -19.712 7.228 64.822 1.00 17.17 258 THR C O 1
ATOM 6959 N N . SER C 1 259 ? -18.996 9.088 65.857 1.00 15.09 259 SER C N 1
ATOM 6960 C CA . SER C 1 259 ? -20.357 9.608 65.985 1.00 15.76 259 SER C CA 1
ATOM 6961 C C . SER C 1 259 ? -20.965 10.025 64.643 1.00 15.34 259 SER C C 1
ATOM 6962 O O . SER C 1 259 ? -22.191 10.147 64.530 1.00 17.23 259 SER C O 1
ATOM 6965 N N . THR C 1 260 ? -20.127 10.238 63.630 1.00 16.58 260 THR C N 1
ATOM 6966 C CA . THR C 1 260 ? -20.640 10.521 62.289 1.00 13.84 260 THR C CA 1
ATOM 6967 C C . THR C 1 260 ? -20.697 9.244 61.446 1.00 14.96 260 THR C C 1
ATOM 6968 O O . THR C 1 260 ? -20.646 9.291 60.210 1.00 16.39 260 THR C O 1
ATOM 6972 N N . TRP C 1 261 ? -20.771 8.101 62.123 1.00 16.18 261 TRP C N 1
ATOM 6973 C CA . TRP C 1 261 ? -21.014 6.823 61.456 1.00 16.96 261 TRP C CA 1
ATOM 6974 C C . TRP C 1 261 ? -22.127 6.097 62.180 1.00 17.17 261 TRP C C 1
ATOM 6975 O O . TRP C 1 261 ? -22.432 6.407 63.340 1.00 17.29 261 TRP C O 1
ATOM 6986 N N . GLU C 1 262 ? -22.713 5.115 61.503 1.00 14.08 262 GLU C N 1
ATOM 6987 C CA . GLU C 1 262 ? -23.693 4.257 62.144 1.00 17.55 262 GLU C CA 1
ATOM 6988 C C . GLU C 1 262 ? -23.018 2.960 62.578 1.00 17.83 262 GLU C C 1
ATOM 6989 O O . GLU C 1 262 ? -22.438 2.242 61.755 1.00 16.88 262 GLU C O 1
ATOM 6995 N N . ASP C 1 263 ? -23.093 2.685 63.879 1.00 17.66 263 ASP C N 1
ATOM 6996 C CA . ASP C 1 263 ? -22.477 1.498 64.474 1.00 18.95 263 ASP C CA 1
ATOM 6997 C C . ASP C 1 263 ? -21.004 1.359 64.053 1.00 21.73 263 ASP C C 1
ATOM 6998 O O . ASP C 1 263 ? -20.248 2.330 64.156 1.00 19.61 263 ASP C O 1
ATOM 7003 N N . ASN C 1 264 ? -20.589 0.182 63.584 1.00 17.08 264 ASN C N 1
ATOM 7004 C CA . ASN C 1 264 ? -19.162 -0.053 63.296 1.00 17.95 264 ASN C CA 1
ATOM 7005 C C . ASN C 1 264 ? -18.733 0.133 61.841 1.00 19.13 264 ASN C C 1
ATOM 7006 O O . ASN C 1 264 ? -17.681 -0.366 61.435 1.00 17.84 264 ASN C O 1
ATOM 7011 N N . ALA C 1 265 ? -19.527 0.858 61.057 1.00 18.66 265 ALA C N 1
ATOM 7012 C CA . ALA C 1 265 ? -19.209 1.042 59.642 1.00 18.76 265 ALA C CA 1
ATOM 7013 C C . ALA C 1 265 ? -17.859 1.729 59.440 1.00 15.83 265 ALA C C 1
ATOM 7014 O O . ALA C 1 265 ? -17.226 1.549 58.407 1.00 15.29 265 ALA C O 1
ATOM 7016 N N . TRP C 1 266 ? -17.424 2.505 60.432 1.00 16.87 266 TRP C N 1
ATOM 7017 C CA . TRP C 1 266 ? -16.127 3.182 60.362 1.00 15.50 266 TRP C CA 1
ATOM 7018 C C . TRP C 1 266 ? -14.955 2.197 60.285 1.00 16.52 266 TRP C C 1
ATOM 7019 O O . TRP C 1 266 ? -13.864 2.559 59.826 1.00 13.96 266 TRP C O 1
ATOM 7030 N N . LYS C 1 267 ? -15.159 0.961 60.740 1.00 16.94 267 LYS C N 1
ATOM 7031 C CA . LYS C 1 267 ? -14.055 0.002 60.779 1.00 16.53 267 LYS C CA 1
ATOM 7032 C C . LYS C 1 267 ? -13.555 -0.339 59.387 1.00 17.53 267 LYS C C 1
ATOM 7033 O O . LYS C 1 267 ? -12.389 -0.710 59.223 1.00 17.54 267 LYS C O 1
ATOM 7039 N N . ILE C 1 268 ? -14.440 -0.219 58.394 1.00 15.81 268 ILE C N 1
ATOM 7040 C CA . ILE C 1 268 ? -14.087 -0.392 56.986 1.00 15.00 268 ILE C CA 1
ATOM 7041 C C . ILE C 1 268 ? -14.341 0.914 56.220 1.00 13.02 268 ILE C C 1
ATOM 7042 O O . ILE C 1 268 ? -14.784 0.911 55.069 1.00 17.66 268 ILE C O 1
ATOM 7047 N N . GLY C 1 269 ? -14.016 2.027 56.868 1.00 17.73 269 GLY C N 1
ATOM 7048 C CA . GLY C 1 269 ? -14.524 3.318 56.447 1.00 13.62 269 GLY C CA 1
ATOM 7049 C C . GLY C 1 269 ? -13.676 4.155 55.508 1.00 13.89 269 GLY C C 1
ATOM 7050 O O . GLY C 1 269 ? -14.022 5.304 55.252 1.00 16.09 269 GLY C O 1
ATOM 7051 N N . GLY C 1 270 ? -12.602 3.592 54.967 1.00 13.36 270 GLY C N 1
ATOM 7052 C CA . GLY C 1 270 ? -11.804 4.330 54.011 1.00 12.90 270 GLY C CA 1
ATOM 7053 C C . GLY C 1 270 ? -10.969 5.418 54.671 1.00 13.74 270 GLY C C 1
ATOM 7054 O O . GLY C 1 270 ? -10.596 5.306 55.842 1.00 15.70 270 GLY C O 1
ATOM 7055 N N . GLY C 1 271 ? -10.663 6.470 53.915 1.00 13.83 271 GLY C N 1
ATOM 7056 C CA . GLY C 1 271 ? -9.845 7.557 54.424 1.00 11.22 271 GLY C CA 1
ATOM 7057 C C . GLY C 1 271 ? -8.350 7.326 54.257 1.00 12.41 271 GLY C C 1
ATOM 7058 O O . GLY C 1 271 ? -7.530 8.016 54.866 1.00 12.01 271 GLY C O 1
ATOM 7059 N N . THR C 1 272 ? -7.994 6.348 53.435 1.00 13.94 272 THR C N 1
ATOM 7060 C CA . THR C 1 272 ? -6.593 6.088 53.106 1.00 15.15 272 THR C CA 1
ATOM 7061 C C . THR C 1 272 ? -5.906 7.345 52.581 1.00 12.52 272 THR C C 1
ATOM 7062 O O . THR C 1 272 ? -6.542 8.150 51.921 1.00 13.20 272 THR C O 1
ATOM 7066 N N . ASN C 1 273 ? -4.616 7.508 52.884 1.00 10.71 273 ASN C N 1
ATOM 7067 C CA . ASN C 1 273 ? -3.861 8.649 52.372 1.00 11.96 273 ASN C CA 1
ATOM 7068 C C . ASN C 1 273 ? -2.719 8.157 51.484 1.00 12.19 273 ASN C C 1
ATOM 7069 O O . ASN C 1 273 ? -1.713 7.627 51.967 1.00 13.85 273 ASN C O 1
ATOM 7074 N N . TRP C 1 274 ? -2.902 8.327 50.183 1.00 12.07 274 TRP C N 1
ATOM 7075 C CA . TRP C 1 274 ? -1.975 7.775 49.189 1.00 10.87 274 TRP C CA 1
ATOM 7076 C C . TRP C 1 274 ? -1.399 8.860 48.287 1.00 14.75 274 TRP C C 1
ATOM 7077 O O . TRP C 1 274 ? -0.737 8.558 47.294 1.00 13.96 274 TRP C O 1
ATOM 7088 N N . GLY C 1 275 ? -1.626 10.125 48.649 1.00 15.07 275 GLY C N 1
ATOM 7089 C CA . GLY C 1 275 ? -1.096 11.242 47.875 1.00 11.16 275 GLY C CA 1
ATOM 7090 C C . GLY C 1 275 ? 0.172 11.807 48.483 1.00 15.80 275 GLY C C 1
ATOM 7091 O O . GLY C 1 275 ? 1.139 11.072 48.682 1.00 11.85 275 GLY C O 1
ATOM 7092 N N . TRP C 1 276 ? 0.152 13.099 48.813 1.00 11.48 276 TRP C N 1
ATOM 7093 C CA . TRP C 1 276 ? 1.380 13.835 49.117 1.00 11.36 276 TRP C CA 1
ATOM 7094 C C . TRP C 1 276 ? 1.374 14.537 50.468 1.00 13.28 276 TRP C C 1
ATOM 7095 O O . TRP C 1 276 ? 0.320 14.707 51.096 1.00 15.04 276 TRP C O 1
ATOM 7106 N N . TYR C 1 277 ? 2.567 14.932 50.911 1.00 12.91 277 TYR C N 1
ATOM 7107 C CA . TYR C 1 277 ? 2.714 15.680 52.151 1.00 11.20 277 TYR C CA 1
ATOM 7108 C C . TYR C 1 277 ? 3.456 16.980 51.937 1.00 14.05 277 TYR C C 1
ATOM 7109 O O . TYR C 1 277 ? 4.237 17.114 50.989 1.00 16.52 277 TYR C O 1
ATOM 7118 N N . ALA C 1 278 ? 3.232 17.923 52.847 1.00 13.91 278 ALA C N 1
ATOM 7119 C CA . ALA C 1 278 ? 4.081 19.104 52.952 1.00 14.70 278 ALA C CA 1
ATOM 7120 C C . ALA C 1 278 ? 4.539 19.222 54.396 1.00 17.16 278 ALA C C 1
ATOM 7121 O O . ALA C 1 278 ? 3.941 18.635 55.301 1.00 14.52 278 ALA C O 1
ATOM 7123 N N . TYR C 1 279 ? 5.608 19.971 54.617 1.00 17.96 279 TYR C N 1
ATOM 7124 C CA . TYR C 1 279 ? 6.180 20.070 55.944 1.00 16.92 279 TYR C CA 1
ATOM 7125 C C . TYR C 1 279 ? 6.736 21.470 56.184 1.00 14.75 279 TYR C C 1
ATOM 7126 O O . TYR C 1 279 ? 7.397 22.047 55.315 1.00 15.37 279 TYR C O 1
ATOM 7135 N N . ASP C 1 280 ? 6.427 22.012 57.360 1.00 15.17 280 ASP C N 1
ATOM 7136 C CA . ASP C 1 280 ? 6.953 23.297 57.811 1.00 13.65 280 ASP C CA 1
ATOM 7137 C C . ASP C 1 280 ? 7.864 23.044 59.017 1.00 17.99 280 ASP C C 1
ATOM 7138 O O . ASP C 1 280 ? 7.389 22.701 60.097 1.00 17.20 280 ASP C O 1
ATOM 7143 N N . PRO C 1 281 ? 9.180 23.204 58.831 1.00 17.49 281 PRO C N 1
ATOM 7144 C CA . PRO C 1 281 ? 10.125 22.908 59.912 1.00 16.54 281 PRO C CA 1
ATOM 7145 C C . PRO C 1 281 ? 9.992 23.843 61.116 1.00 20.48 281 PRO C C 1
ATOM 7146 O O . PRO C 1 281 ? 10.297 23.432 62.231 1.00 20.63 281 PRO C O 1
ATOM 7150 N N . GLN C 1 282 ? 9.540 25.075 60.902 1.00 19.30 282 GLN C N 1
ATOM 7151 C CA . GLN C 1 282 ? 9.438 26.027 62.007 1.00 19.00 282 GLN C CA 1
ATOM 7152 C C . GLN C 1 282 ? 8.258 25.699 62.919 1.00 19.10 282 GLN C C 1
ATOM 7153 O O . GLN C 1 282 ? 8.367 25.749 64.149 1.00 22.11 282 GLN C O 1
ATOM 7159 N N . LEU C 1 283 ? 7.132 25.365 62.301 1.00 17.20 283 LEU C N 1
ATOM 7160 C CA . LEU C 1 283 ? 5.955 24.905 63.023 1.00 18.51 283 LEU C CA 1
ATOM 7161 C C . LEU C 1 283 ? 6.092 23.444 63.428 1.00 17.64 283 LEU C C 1
ATOM 7162 O O . LEU C 1 283 ? 5.365 22.966 64.312 1.00 17.38 283 LEU C O 1
ATOM 7167 N N . ASP C 1 284 ? 7.023 22.757 62.770 1.00 15.24 284 ASP C N 1
ATOM 7168 C CA . ASP C 1 284 ? 7.229 21.310 62.919 1.00 16.94 284 ASP C CA 1
ATOM 7169 C C . ASP C 1 284 ? 5.918 20.543 62.736 1.00 18.56 284 ASP C C 1
ATOM 7170 O O . ASP C 1 284 ? 5.582 19.649 63.519 1.00 17.30 284 ASP C O 1
ATOM 7175 N N . MET C 1 285 ? 5.173 20.919 61.700 1.00 14.81 285 MET C N 1
ATOM 7176 C CA . MET C 1 285 ? 3.922 20.268 61.367 1.00 16.80 285 MET C CA 1
ATOM 7177 C C . MET C 1 285 ? 3.973 19.745 59.943 1.00 16.60 285 MET C C 1
ATOM 7178 O O . MET C 1 285 ? 4.568 20.370 59.067 1.00 15.44 285 MET C O 1
ATOM 7183 N N . PHE C 1 286 ? 3.365 18.592 59.704 1.00 15.27 286 PHE C N 1
ATOM 7184 C CA . PHE C 1 286 ? 3.230 18.138 58.327 1.00 16.85 286 PHE C CA 1
ATOM 7185 C C . PHE C 1 286 ? 1.753 18.127 57.927 1.00 17.71 286 PHE C C 1
ATOM 7186 O O . PHE C 1 286 ? 0.864 18.143 58.780 1.00 16.37 286 PHE C O 1
ATOM 7194 N N . TYR C 1 287 ? 1.504 18.144 56.621 1.00 13.36 287 TYR C N 1
ATOM 7195 C CA . TYR C 1 287 ? 0.156 18.357 56.089 1.00 12.75 287 TYR C CA 1
ATOM 7196 C C . TYR C 1 287 ? -0.125 17.352 54.992 1.00 13.45 287 TYR C C 1
ATOM 7197 O O . TYR C 1 287 ? 0.758 17.057 54.190 1.00 13.41 287 TYR C O 1
ATOM 7206 N N . TYR C 1 288 ? -1.355 16.836 54.956 1.00 12.71 288 TYR C N 1
ATOM 7207 C CA . TYR C 1 288 ? -1.772 15.862 53.952 1.00 11.27 288 TYR C CA 1
ATOM 7208 C C . TYR C 1 288 ? -3.282 15.714 54.043 1.00 13.01 288 TYR C C 1
ATOM 7209 O O . TYR C 1 288 ? -3.888 16.128 55.040 1.00 14.71 288 TYR C O 1
ATOM 7218 N N . GLY C 1 289 ? -3.879 15.087 53.031 1.00 12.30 289 GLY C N 1
ATOM 7219 C CA . GLY C 1 289 ? -5.314 14.830 53.030 1.00 13.43 289 GLY C CA 1
ATOM 7220 C C . GLY C 1 289 ? -5.657 13.349 53.126 1.00 12.01 289 GLY C C 1
ATOM 7221 O O . GLY C 1 289 ? -4.985 12.506 52.535 1.00 11.23 289 GLY C O 1
ATOM 7222 N N . SER C 1 290 ? -6.691 13.033 53.907 1.00 12.98 290 SER C N 1
ATOM 7223 C CA . SER C 1 290 ? -7.214 11.670 53.956 1.00 11.51 290 SER C CA 1
ATOM 7224 C C . SER C 1 290 ? -8.258 11.467 52.866 1.00 12.61 290 SER C C 1
ATOM 7225 O O . SER C 1 290 ? -8.924 12.416 52.447 1.00 12.88 290 SER C O 1
ATOM 7228 N N . GLY C 1 291 ? -8.391 10.220 52.431 1.00 11.18 291 GLY C N 1
ATOM 7229 C CA . GLY C 1 291 ? -9.143 9.886 51.229 1.00 10.73 291 GLY C CA 1
ATOM 7230 C C . GLY C 1 291 ? -10.625 9.639 51.427 1.00 10.87 291 GLY C C 1
ATOM 7231 O O . GLY C 1 291 ? -11.216 10.031 52.438 1.00 11.90 291 GLY C O 1
ATOM 7232 N N . ASN C 1 292 ? -11.229 8.990 50.437 1.00 12.72 292 ASN C N 1
ATOM 7233 C CA . ASN C 1 292 ? -12.681 8.782 50.424 1.00 11.63 292 ASN C CA 1
ATOM 7234 C C . ASN C 1 292 ? -13.162 7.747 51.431 1.00 12.66 292 ASN C C 1
ATOM 7235 O O . ASN C 1 292 ? -12.426 6.824 51.765 1.00 13.53 292 ASN C O 1
ATOM 7240 N N . PRO C 1 293 ? -14.410 7.898 51.916 1.00 12.15 293 PRO C N 1
ATOM 7241 C CA . PRO C 1 293 ? -15.020 6.834 52.715 1.00 11.51 293 PRO C CA 1
ATOM 7242 C C . PRO C 1 293 ? -15.410 5.650 51.844 1.00 11.50 293 PRO C C 1
ATOM 7243 O O . PRO C 1 293 ? -15.627 5.804 50.630 1.00 12.40 293 PRO C O 1
ATOM 7247 N N . ALA C 1 294 ? -15.499 4.479 52.466 1.00 12.81 294 ALA C N 1
ATOM 7248 C CA . ALA C 1 294 ? -15.951 3.261 51.800 1.00 12.17 294 ALA C CA 1
ATOM 7249 C C . ALA C 1 294 ? -17.303 2.844 52.356 1.00 12.01 294 ALA C C 1
ATOM 7250 O O . ALA C 1 294 ? -17.560 3.049 53.528 1.00 14.46 294 ALA C O 1
ATOM 7252 N N . PRO C 1 295 ? -18.174 2.261 51.510 1.00 14.43 295 PRO C N 1
ATOM 7253 C CA . PRO C 1 295 ? -17.996 2.030 50.070 1.00 11.94 295 PRO C CA 1
ATOM 7254 C C . PRO C 1 295 ? -18.354 3.287 49.278 1.00 12.28 295 PRO C C 1
ATOM 7255 O O . PRO C 1 295 ? -18.655 4.308 49.904 1.00 13.69 295 PRO C O 1
ATOM 7259 N N . TRP C 1 296 ? -18.323 3.228 47.947 1.00 12.79 296 TRP C N 1
ATOM 7260 C CA . TRP C 1 296 ? -18.741 4.386 47.162 1.00 14.18 296 TRP C CA 1
ATOM 7261 C C . TRP C 1 296 ? -20.243 4.590 47.327 1.00 14.66 296 TRP C C 1
ATOM 7262 O O . TRP C 1 296 ? -20.743 5.702 47.177 1.00 15.01 296 TRP C O 1
ATOM 7273 N N . ASN C 1 297 ? -20.945 3.506 47.643 1.00 13.63 297 ASN C N 1
ATOM 7274 C CA . ASN C 1 297 ? -22.390 3.547 47.872 1.00 13.58 297 ASN C CA 1
ATOM 7275 C C . ASN C 1 297 ? -22.706 4.352 49.132 1.00 14.65 297 ASN C C 1
ATOM 7276 O O . ASN C 1 297 ? -22.546 3.861 50.253 1.00 17.09 297 ASN C O 1
ATOM 7281 N N . GLU C 1 298 ? -23.164 5.587 48.944 1.00 12.95 298 GLU C N 1
ATOM 7282 C CA . GLU C 1 298 ? -23.353 6.520 50.046 1.00 12.88 298 GLU C CA 1
ATOM 7283 C C . GLU C 1 298 ? -24.464 6.072 51.003 1.00 13.51 298 GLU C C 1
ATOM 7284 O O . GLU C 1 298 ? -24.459 6.426 52.183 1.00 14.06 298 GLU C O 1
ATOM 7290 N N . THR C 1 299 ? -25.396 5.271 50.490 1.00 13.24 299 THR C N 1
ATOM 7291 C CA . THR C 1 299 ? -26.578 4.894 51.261 1.00 13.60 299 THR C CA 1
ATOM 7292 C C . THR C 1 299 ? -26.211 3.852 52.323 1.00 13.69 299 THR C C 1
ATOM 7293 O O . THR C 1 299 ? -26.925 3.688 53.311 1.00 15.77 299 THR C O 1
ATOM 7297 N N . MET C 1 300 ? -25.076 3.181 52.119 1.00 13.55 300 MET C N 1
ATOM 7298 C CA . MET C 1 300 ? -24.598 2.169 53.061 1.00 13.79 300 MET C CA 1
ATOM 7299 C C . MET C 1 300 ? -23.798 2.761 54.232 1.00 18.36 300 MET C C 1
ATOM 7300 O O . MET C 1 300 ? -23.344 2.025 55.108 1.00 17.59 300 MET C O 1
ATOM 7305 N N . ARG C 1 301 ? -23.620 4.079 54.244 1.00 16.11 301 ARG C N 1
ATOM 7306 C CA . ARG C 1 301 ? -22.885 4.730 55.333 1.00 13.22 301 ARG C CA 1
ATOM 7307 C C . ARG C 1 301 ? -23.409 6.129 55.618 1.00 13.25 301 ARG C C 1
ATOM 7308 O O . ARG C 1 301 ? -22.721 7.125 55.384 1.00 15.87 301 ARG C O 1
ATOM 7316 N N . PRO C 1 302 ? -24.633 6.213 56.149 1.00 15.49 302 PRO C N 1
ATOM 7317 C CA . PRO C 1 302 ? -25.136 7.517 56.590 1.00 13.62 302 PRO C CA 1
ATOM 7318 C C . PRO C 1 302 ? -24.160 8.217 57.542 1.00 16.37 302 PRO C C 1
ATOM 7319 O O . PRO C 1 302 ? -23.498 7.542 58.335 1.00 16.61 302 PRO C O 1
ATOM 7323 N N . GLY C 1 303 ? -24.081 9.543 57.461 1.00 16.49 303 GLY C N 1
ATOM 7324 C CA . GLY C 1 303 ? -23.279 10.322 58.385 1.00 14.80 303 GLY C CA 1
ATOM 7325 C C . GLY C 1 303 ? -22.163 11.066 57.679 1.00 16.00 303 GLY C C 1
ATOM 7326 O O . GLY C 1 303 ? -21.843 10.771 56.537 1.00 14.23 303 GLY C O 1
ATOM 7327 N N . ASP C 1 304 ? -21.560 12.028 58.365 1.00 15.55 304 ASP C N 1
ATOM 7328 C CA . ASP C 1 304 ? -20.518 12.836 57.747 1.00 13.81 304 ASP C CA 1
ATOM 7329 C C . ASP C 1 304 ? -19.268 12.009 57.473 1.00 15.60 304 ASP C C 1
ATOM 7330 O O . ASP C 1 304 ? -18.405 12.425 56.708 1.00 14.27 304 ASP C O 1
ATOM 7335 N N . ASN C 1 305 ? -19.180 10.843 58.102 1.00 12.69 305 ASN C N 1
ATOM 7336 C CA . ASN C 1 305 ? -18.076 9.913 57.880 1.00 12.53 305 ASN C CA 1
ATOM 7337 C C . ASN C 1 305 ? -16.700 10.529 58.185 1.00 16.81 305 ASN C C 1
ATOM 7338 O O . ASN C 1 305 ? -15.744 10.313 57.448 1.00 14.09 305 ASN C O 1
ATOM 7343 N N . LYS C 1 306 ? -16.587 11.296 59.265 1.00 14.82 306 LYS C N 1
ATOM 7344 C CA . LYS C 1 306 ? -15.285 11.860 59.623 1.00 12.52 306 LYS C CA 1
ATOM 7345 C C . LYS C 1 306 ? -14.359 10.728 60.099 1.00 16.52 306 LYS C C 1
ATOM 7346 O O . LYS C 1 306 ? -14.843 9.718 60.598 1.00 15.16 306 LYS C O 1
ATOM 7352 N N . TRP C 1 307 ? -13.039 10.859 59.939 1.00 12.69 307 TRP C N 1
ATOM 7353 C CA . TRP C 1 307 ? -12.380 12.013 59.342 1.00 12.21 307 TRP C CA 1
ATOM 7354 C C . TRP C 1 307 ? -11.797 11.674 57.969 1.00 12.52 307 TRP C C 1
ATOM 7355 O O . TRP C 1 307 ? -10.627 11.945 57.683 1.00 11.88 307 TRP C O 1
ATOM 7366 N N . THR C 1 308 ? -12.619 11.055 57.123 1.00 12.83 308 THR C N 1
ATOM 7367 C CA . THR C 1 308 ? -12.297 10.935 55.703 1.00 11.59 308 THR C CA 1
ATOM 7368 C C . THR C 1 308 ? -12.361 12.323 55.071 1.00 11.54 308 THR C C 1
ATOM 7369 O O . THR C 1 308 ? -12.945 13.230 55.642 1.00 11.69 308 THR C O 1
ATOM 7373 N N . MET C 1 309 ? -11.725 12.487 53.917 1.00 11.33 309 MET C N 1
ATOM 7374 C CA . MET C 1 309 ? -11.836 13.718 53.127 1.00 11.29 309 MET C CA 1
ATOM 7375 C C . MET C 1 309 ? -11.378 14.950 53.896 1.00 12.75 309 MET C C 1
ATOM 7376 O O . MET C 1 309 ? -11.961 16.029 53.750 1.00 12.59 309 MET C O 1
ATOM 7381 N N . THR C 1 310 ? -10.331 14.790 54.700 1.00 11.45 310 THR C N 1
ATOM 7382 C CA . THR C 1 310 ? -9.946 15.827 55.654 1.00 11.63 310 THR C CA 1
ATOM 7383 C C . THR C 1 310 ? -8.523 16.347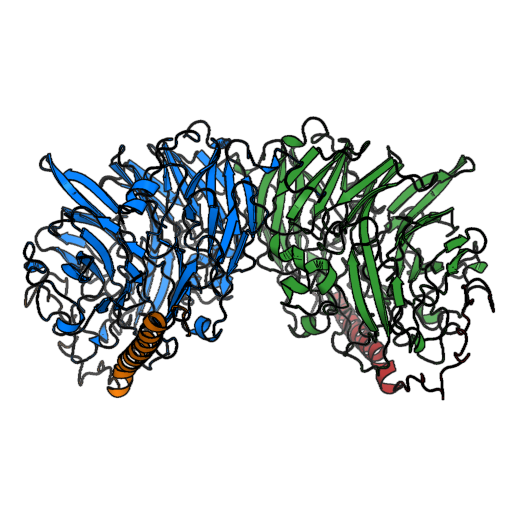 55.418 1.00 11.58 310 THR C C 1
ATOM 7384 O O . THR C 1 310 ? -7.615 15.575 55.146 1.00 12.04 310 THR C O 1
ATOM 7388 N N . ILE C 1 311 ? -8.354 17.665 55.491 1.00 12.17 311 ILE C N 1
ATOM 7389 C CA . ILE C 1 311 ? -7.031 18.285 55.485 1.00 11.72 311 ILE C CA 1
ATOM 7390 C C . ILE C 1 311 ? -6.448 18.269 56.899 1.00 15.43 311 ILE C C 1
ATOM 7391 O O . ILE C 1 311 ? -7.055 18.827 57.804 1.00 14.52 311 ILE C O 1
ATOM 7396 N N . TRP C 1 312 ? -5.278 17.649 57.081 1.00 13.52 312 TRP C N 1
ATOM 7397 C CA . TRP C 1 312 ? -4.663 17.501 58.399 1.00 13.58 312 TRP C CA 1
ATOM 7398 C C . TRP C 1 312 ? -3.470 18.407 58.567 1.00 14.29 312 TRP C C 1
ATOM 7399 O O . TRP C 1 312 ? -2.697 18.589 57.632 1.00 12.14 312 TRP C O 1
ATOM 7410 N N . GLY C 1 313 ? -3.321 18.936 59.777 1.00 13.56 313 GLY C N 1
ATOM 7411 C CA . GLY C 1 313 ? -2.094 19.565 60.214 1.00 12.76 313 GLY C CA 1
ATOM 7412 C C . GLY C 1 313 ? -1.678 18.800 61.454 1.00 14.98 313 GLY C C 1
ATOM 7413 O O . GLY C 1 313 ? -2.334 18.913 62.479 1.00 18.18 313 GLY C O 1
ATOM 7414 N N . ARG C 1 314 ? -0.615 18.001 61.357 1.00 13.69 314 ARG C N 1
ATOM 7415 C CA . ARG C 1 314 ? -0.200 17.142 62.465 1.00 13.11 314 ARG C CA 1
ATOM 7416 C C . ARG C 1 314 ? 1.194 17.510 62.973 1.00 13.37 314 ARG C C 1
ATOM 7417 O O . ARG C 1 314 ? 2.084 17.846 62.199 1.00 16.05 314 ARG C O 1
ATOM 7425 N N . ASP C 1 315 ? 1.378 17.423 64.283 1.00 14.68 315 ASP C N 1
ATOM 7426 C CA . ASP C 1 315 ? 2.707 17.564 64.869 1.00 16.09 315 ASP C CA 1
ATOM 7427 C C . ASP C 1 315 ? 3.627 16.432 64.395 1.00 16.95 315 ASP C C 1
ATOM 7428 O O . ASP C 1 315 ? 3.225 15.276 64.400 1.00 16.99 315 ASP C O 1
ATOM 7433 N N . LEU C 1 316 ? 4.863 16.738 64.004 1.00 16.57 316 LEU C N 1
ATOM 7434 C CA . LEU C 1 316 ? 5.697 15.696 63.406 1.00 15.23 316 LEU C CA 1
ATOM 7435 C C . LEU C 1 316 ? 6.085 14.589 64.401 1.00 17.25 316 LEU C C 1
ATOM 7436 O O . LEU C 1 316 ? 5.961 13.400 64.093 1.00 19.84 316 LEU C O 1
ATOM 7441 N N . GLU C 1 317 ? 6.552 14.968 65.588 1.00 17.06 317 GLU C N 1
ATOM 7442 C CA . GLU C 1 317 ? 7.173 13.984 66.477 1.00 20.56 317 GLU C CA 1
ATOM 7443 C C . GLU C 1 317 ? 6.159 13.032 67.103 1.00 20.61 317 GLU C C 1
ATOM 7444 O O . GLU C 1 317 ? 6.463 11.852 67.286 1.00 20.60 317 GLU C O 1
ATOM 7450 N N . THR C 1 318 ? 4.960 13.528 67.402 1.00 17.15 318 THR C N 1
ATOM 7451 C CA . THR C 1 318 ? 3.922 12.693 68.011 1.00 19.42 318 THR C CA 1
ATOM 7452 C C . THR C 1 318 ? 2.871 12.246 67.001 1.00 20.62 318 THR C C 1
ATOM 7453 O O . THR C 1 318 ? 2.119 11.296 67.249 1.00 15.09 318 THR C O 1
ATOM 7457 N N . GLY C 1 319 ? 2.790 12.962 65.886 1.00 15.12 319 GLY C N 1
ATOM 7458 C CA . GLY C 1 319 ? 1.770 12.690 64.891 1.00 14.53 319 GLY C CA 1
ATOM 7459 C C . GLY C 1 319 ? 0.389 13.207 65.262 1.00 15.08 319 GLY C C 1
ATOM 7460 O O . GLY C 1 319 ? -0.544 13.037 64.490 1.00 16.75 319 GLY C O 1
ATOM 7461 N N . LEU C 1 320 ? 0.251 13.856 66.420 1.00 16.09 320 LEU C N 1
ATOM 7462 C CA . LEU C 1 320 ? -1.070 14.304 66.872 1.00 15.70 320 LEU C CA 1
ATOM 7463 C C . LEU C 1 320 ? -1.590 15.470 66.025 1.00 18.17 320 LEU C C 1
ATOM 7464 O O . LEU C 1 320 ? -0.834 16.386 65.677 1.00 17.92 320 LEU C O 1
ATOM 7469 N N . ALA C 1 321 ? -2.883 15.442 65.714 1.00 17.32 321 ALA C N 1
ATOM 7470 C CA . ALA C 1 321 ? -3.484 16.462 64.853 1.00 14.98 321 ALA C CA 1
ATOM 7471 C C . ALA C 1 321 ? -3.785 17.754 65.598 1.00 13.71 321 ALA C C 1
ATOM 7472 O O . ALA C 1 321 ? -4.494 17.759 66.615 1.00 14.68 321 ALA C O 1
ATOM 7474 N N . LYS C 1 322 ? -3.263 18.851 65.060 1.00 13.70 322 LYS C N 1
ATOM 7475 C CA . LYS C 1 322 ? -3.518 20.186 65.586 1.00 14.80 322 LYS C CA 1
ATOM 7476 C C . LYS C 1 322 ? -4.760 20.782 64.928 1.00 15.48 322 LYS C C 1
ATOM 7477 O O . LYS C 1 322 ? -5.500 21.533 65.563 1.00 16.36 322 LYS C O 1
ATOM 7483 N N . PHE C 1 323 ? -4.986 20.464 63.654 1.00 14.38 323 PHE C N 1
ATOM 7484 C CA . PHE C 1 323 ? -6.257 20.806 63.025 1.00 14.76 323 PHE C CA 1
ATOM 7485 C C . PHE C 1 323 ? -6.645 19.762 61.992 1.00 14.11 323 PHE C C 1
ATOM 7486 O O . PHE C 1 323 ? -5.830 18.946 61.553 1.00 13.60 323 PHE C O 1
ATOM 7494 N N . GLY C 1 324 ? -7.919 19.776 61.636 1.00 15.13 324 GLY C N 1
ATOM 7495 C CA . GLY C 1 324 ? -8.454 18.835 60.677 1.00 15.47 324 GLY C CA 1
ATOM 7496 C C . GLY C 1 324 ? -9.717 19.452 60.106 1.00 12.63 324 GLY C C 1
ATOM 7497 O O . GLY C 1 324 ? -10.680 19.716 60.835 1.00 14.36 324 GLY C O 1
ATOM 7498 N N . TYR C 1 325 ? -9.702 19.701 58.802 1.00 16.17 325 TYR C N 1
ATOM 7499 C CA . TYR C 1 325 ? -10.831 20.314 58.125 1.00 13.02 325 TYR C CA 1
ATOM 7500 C C . TYR C 1 325 ? -11.438 19.340 57.118 1.00 13.71 325 TYR C C 1
ATOM 7501 O O . TYR C 1 325 ? -10.780 18.949 56.158 1.00 12.39 325 TYR C O 1
ATOM 7510 N N . GLN C 1 326 ? -12.686 18.931 57.333 1.00 12.26 326 GLN C N 1
ATOM 7511 C CA . GLN C 1 326 ? -13.302 18.000 56.378 1.00 12.09 326 GLN C CA 1
ATOM 7512 C C . GLN C 1 326 ? -13.888 18.727 55.174 1.00 16.75 326 GLN C C 1
ATOM 7513 O O . GLN C 1 326 ? -14.855 19.478 55.305 1.00 17.25 326 GLN C O 1
ATOM 7519 N N . LYS C 1 327 ? -13.306 18.473 54.005 1.00 12.68 327 LYS C N 1
ATOM 7520 C CA . LYS C 1 327 ? -13.668 19.159 52.766 1.00 13.61 327 LYS C CA 1
ATOM 7521 C C . LYS C 1 327 ? -14.998 18.664 52.233 1.00 12.37 327 LYS C C 1
ATOM 7522 O O . LYS C 1 327 ? -15.844 19.444 51.772 1.00 12.23 327 LYS C O 1
ATOM 7528 N N . THR C 1 328 ? -15.173 17.350 52.289 1.00 11.98 328 THR C N 1
ATOM 7529 C CA . THR C 1 328 ? -16.321 16.710 51.651 1.00 11.77 328 THR C CA 1
ATOM 7530 C C . THR C 1 328 ? -17.015 15.777 52.653 1.00 15.14 328 THR C C 1
ATOM 7531 O O . THR C 1 328 ? -16.766 14.560 52.658 1.00 14.88 328 THR C O 1
ATOM 7535 N N . PRO C 1 329 ? -17.875 16.347 53.520 1.00 12.71 329 PRO C N 1
ATOM 7536 C CA . PRO C 1 329 ? -18.654 15.529 54.451 1.00 12.39 329 PRO C CA 1
ATOM 7537 C C . PRO C 1 329 ? -19.540 14.573 53.695 1.00 13.18 329 PRO C C 1
ATOM 7538 O O . PRO C 1 329 ? -20.099 14.961 52.662 1.00 14.08 329 PRO C O 1
ATOM 7542 N N . HIS C 1 330 ? -19.673 13.357 54.210 1.00 15.45 330 HIS C N 1
ATOM 7543 C CA . HIS C 1 330 ? -20.500 12.333 53.581 1.00 15.56 330 HIS C CA 1
ATOM 7544 C C . HIS C 1 330 ? -20.310 12.247 52.068 1.00 12.17 330 HIS C C 1
ATOM 7545 O O . HIS C 1 330 ? -21.222 12.528 51.295 1.00 12.53 330 HIS C O 1
ATOM 7552 N N . ASP C 1 331 ? -19.124 11.839 51.651 1.00 11.94 331 ASP C N 1
ATOM 7553 C CA . ASP C 1 331 ? -18.800 11.789 50.243 1.00 11.77 331 ASP C CA 1
ATOM 7554 C C . ASP C 1 331 ? -19.797 10.965 49.440 1.00 12.03 331 ASP C C 1
ATOM 7555 O O . ASP C 1 331 ? -20.204 9.887 49.864 1.00 12.48 331 ASP C O 1
ATOM 7560 N N . GLU C 1 332 ? -20.189 11.478 48.280 1.00 12.71 332 GLU C N 1
ATOM 7561 C CA . GLU C 1 332 ? -21.147 10.764 47.437 1.00 12.00 332 GLU C CA 1
ATOM 7562 C C . GLU C 1 332 ? -20.548 10.458 46.070 1.00 11.83 332 GLU C C 1
ATOM 7563 O O . GLU C 1 332 ? -21.218 9.910 45.197 1.00 14.19 332 GLU C O 1
ATOM 7569 N N . TRP C 1 333 ? -19.263 10.779 45.904 1.00 11.59 333 TRP C N 1
ATOM 7570 C CA . TRP C 1 333 ? -18.670 10.877 44.569 1.00 11.44 333 TRP C CA 1
ATOM 7571 C C . TRP C 1 333 ? -17.275 10.281 44.403 1.00 11.18 333 TRP C C 1
ATOM 7572 O O . TRP C 1 333 ? -16.705 10.384 43.314 1.00 12.20 333 TRP C O 1
ATOM 7583 N N . ASP C 1 334 ? -16.718 9.690 45.463 1.00 12.53 334 ASP C N 1
ATOM 7584 C CA . ASP C 1 334 ? -15.295 9.302 45.486 1.00 11.97 334 ASP C CA 1
ATOM 7585 C C . ASP C 1 334 ? -14.359 10.480 45.168 1.00 12.16 334 ASP C C 1
ATOM 7586 O O . ASP C 1 334 ? -13.441 10.365 44.347 1.00 12.92 334 ASP C O 1
ATOM 7591 N N . TYR C 1 335 ? -14.574 11.618 45.820 1.00 10.87 335 TYR C N 1
ATOM 7592 C CA . TYR C 1 335 ? -13.648 12.737 45.653 1.00 10.79 335 TYR C CA 1
ATOM 7593 C C . TYR C 1 335 ? -12.446 12.590 46.597 1.00 10.70 335 TYR C C 1
ATOM 7594 O O . TYR C 1 335 ? -12.179 13.489 47.399 1.00 12.39 335 TYR C O 1
ATOM 7603 N N . ALA C 1 336 ? -11.735 11.463 46.501 1.00 11.05 336 ALA C N 1
ATOM 7604 C CA . ALA C 1 336 ? -10.685 11.111 47.481 1.00 12.55 336 ALA C CA 1
ATOM 7605 C C . ALA C 1 336 ? -9.764 12.282 47.791 1.00 10.51 336 ALA C C 1
ATOM 7606 O O . ALA C 1 336 ? -9.099 12.816 46.914 1.00 13.16 336 ALA C O 1
ATOM 7608 N N . GLY C 1 337 ? -9.735 12.684 49.056 1.00 10.84 337 GLY C N 1
ATOM 7609 C CA . GLY C 1 337 ? -9.123 13.951 49.400 1.00 13.60 337 GLY C CA 1
ATOM 7610 C C . GLY C 1 337 ? -7.623 13.921 49.605 1.00 12.00 337 GLY C C 1
ATOM 7611 O O . GLY C 1 337 ? -7.118 14.587 50.512 1.00 10.83 337 GLY C O 1
ATOM 7612 N N . VAL C 1 338 ? -6.906 13.203 48.747 1.00 11.28 338 VAL C N 1
ATOM 7613 C CA . VAL C 1 338 ? -5.464 12.960 48.948 1.00 11.56 338 VAL C CA 1
ATOM 7614 C C . VAL C 1 338 ? -4.483 13.892 48.239 1.00 13.35 338 VAL C C 1
ATOM 7615 O O . VAL C 1 338 ? -3.270 13.665 48.294 1.00 13.14 338 VAL C O 1
ATOM 7619 N N . ASN C 1 339 ? -4.979 14.921 47.563 1.00 10.51 339 ASN C N 1
ATOM 7620 C CA . ASN C 1 339 ? -4.135 15.631 46.613 1.00 10.36 339 ASN C CA 1
ATOM 7621 C C . ASN C 1 339 ? -3.040 16.473 47.251 1.00 12.29 339 ASN C C 1
ATOM 7622 O O . ASN C 1 339 ? -2.973 16.629 48.474 1.00 10.66 339 ASN C O 1
ATOM 7627 N N . VAL C 1 340 ? -2.192 17.009 46.378 1.00 13.20 340 VAL C N 1
ATOM 7628 C CA . VAL C 1 340 ? -0.982 17.732 46.752 1.00 10.65 340 VAL C CA 1
ATOM 7629 C C . VAL C 1 340 ? -1.242 18.934 47.672 1.00 12.93 340 VAL C C 1
ATOM 7630 O O . VAL C 1 340 ? -2.302 19.580 47.594 1.00 12.03 340 VAL C O 1
ATOM 7634 N N . MET C 1 341 ? -0.266 19.202 48.540 1.00 10.98 341 MET C N 1
ATOM 7635 C CA . MET C 1 341 ? -0.241 20.361 49.446 1.00 11.26 341 MET C CA 1
ATOM 7636 C C . MET C 1 341 ? 0.911 21.270 49.055 1.00 12.13 341 MET C C 1
ATOM 7637 O O . MET C 1 341 ? 2.062 20.831 48.999 1.00 13.56 341 MET C O 1
ATOM 7642 N N . MET C 1 342 ? 0.624 22.534 48.784 1.00 12.14 342 MET C N 1
ATOM 7643 C CA . MET C 1 342 ? 1.689 23.451 48.397 1.00 11.77 342 MET C CA 1
ATOM 7644 C C . MET C 1 342 ? 1.717 24.627 49.362 1.00 13.11 342 MET C C 1
ATOM 7645 O O . MET C 1 342 ? 0.713 25.318 49.518 1.00 13.55 342 MET C O 1
ATOM 7650 N N . LEU C 1 343 ? 2.854 24.846 50.026 1.00 12.31 343 LEU C N 1
ATOM 7651 C CA . LEU C 1 343 ? 2.940 25.869 51.070 1.00 12.66 343 LEU C CA 1
ATOM 7652 C C . LEU C 1 343 ? 3.466 27.191 50.525 1.00 14.45 343 LEU C C 1
ATOM 7653 O O . LEU C 1 343 ? 4.344 27.212 49.668 1.00 14.59 343 LEU C O 1
ATOM 7658 N N . SER C 1 344 ? 2.927 28.294 51.037 1.00 13.74 344 SER C N 1
ATOM 7659 C CA . SER C 1 344 ? 3.323 29.615 50.581 1.00 14.66 344 SER C CA 1
ATOM 7660 C C . SER C 1 344 ? 3.088 30.615 51.691 1.00 13.90 344 SER C C 1
ATOM 7661 O O . SER C 1 344 ? 2.390 30.336 52.664 1.00 16.60 344 SER C O 1
ATOM 7664 N N . GLU C 1 345 ? 3.695 31.779 51.551 1.00 14.47 345 GLU C N 1
ATOM 7665 C CA . GLU C 1 345 ? 3.465 32.852 52.503 1.00 17.97 345 GLU C CA 1
ATOM 7666 C C . GLU C 1 345 ? 3.068 34.073 51.704 1.00 15.78 345 GLU C C 1
ATOM 7667 O O . GLU C 1 345 ? 3.842 34.535 50.871 1.00 19.31 345 GLU C O 1
ATOM 7673 N N . GLN C 1 346 ? 1.855 34.567 51.936 1.00 16.42 346 GLN C N 1
ATOM 7674 C CA . GLN C 1 346 ? 1.276 35.644 51.122 1.00 17.39 346 GLN C CA 1
ATOM 7675 C C . GLN C 1 346 ? 0.434 36.565 51.991 1.00 19.13 346 GLN C C 1
ATOM 7676 O O . GLN C 1 346 ? -0.096 36.139 53.005 1.00 20.33 346 GLN C O 1
ATOM 7682 N N . LYS C 1 347 ? 0.278 37.817 51.590 1.00 20.45 347 LYS C N 1
ATOM 7683 C CA . LYS C 1 347 ? -0.636 38.683 52.334 1.00 20.80 347 LYS C CA 1
ATOM 7684 C C . LYS C 1 347 ? -2.091 38.446 51.913 1.00 23.47 347 LYS C C 1
ATOM 7685 O O . LYS C 1 347 ? -2.404 38.402 50.722 1.00 23.73 347 LYS C O 1
ATOM 7691 N N . ASP C 1 348 ? -2.971 38.282 52.898 1.00 22.55 348 ASP C N 1
ATOM 7692 C CA . ASP C 1 348 ? -4.388 38.015 52.640 1.00 21.49 348 ASP C CA 1
ATOM 7693 C C . ASP C 1 348 ? -5.112 39.296 52.233 1.00 24.85 348 ASP C C 1
ATOM 7694 O O . ASP C 1 348 ? -4.486 40.346 52.089 1.00 25.21 348 ASP C O 1
ATOM 7699 N N . LYS C 1 349 ? -6.426 39.202 52.054 1.00 24.06 349 LYS C N 1
ATOM 7700 C CA . LYS C 1 349 ? -7.225 40.338 51.604 1.00 27.44 349 LYS C CA 1
ATOM 7701 C C . LYS C 1 349 ? -7.219 41.494 52.606 1.00 31.18 349 LYS C C 1
ATOM 7702 O O . LYS C 1 349 ? -7.553 42.628 52.255 1.00 35.11 349 LYS C O 1
ATOM 7708 N N . ASN C 1 350 ? -6.833 41.208 53.847 1.00 29.49 350 ASN C N 1
ATOM 7709 C CA . ASN C 1 350 ? -6.739 42.238 54.880 1.00 29.60 350 ASN C CA 1
ATOM 7710 C C . ASN C 1 350 ? -5.329 42.811 55.005 1.00 32.66 350 ASN C C 1
ATOM 7711 O O . ASN C 1 350 ? -5.061 43.639 55.875 1.00 40.98 350 ASN C O 1
ATOM 7716 N N . GLY C 1 351 ? -4.433 42.362 54.134 1.00 28.65 351 GLY C N 1
ATOM 7717 C CA . GLY C 1 351 ? -3.071 42.858 54.101 1.00 29.87 351 GLY C CA 1
ATOM 7718 C C . GLY C 1 351 ? -2.154 42.201 55.118 1.00 34.45 351 GLY C C 1
ATOM 7719 O O . GLY C 1 351 ? -1.009 42.622 55.287 1.00 32.88 351 GLY C O 1
ATOM 7720 N N . LYS C 1 352 ? -2.652 41.170 55.795 1.00 29.74 352 LYS C N 1
ATOM 7721 C CA . LYS C 1 352 ? -1.851 40.446 56.775 1.00 27.31 352 LYS C CA 1
ATOM 7722 C C . LYS C 1 352 ? -1.082 39.295 56.126 1.00 27.75 352 LYS C C 1
ATOM 7723 O O . LYS C 1 352 ? -1.639 38.518 55.343 1.00 22.18 352 LYS C O 1
ATOM 7729 N N . MET C 1 353 ? 0.196 39.186 56.464 1.00 27.21 353 MET C N 1
ATOM 7730 C CA . MET C 1 353 ? 1.021 38.086 55.986 1.00 22.84 353 MET C CA 1
ATOM 7731 C C . MET C 1 353 ? 0.589 36.792 56.652 1.00 24.02 353 MET C C 1
ATOM 7732 O O . MET C 1 353 ? 0.515 36.710 57.880 1.00 25.66 353 MET C O 1
ATOM 7737 N N . ARG C 1 354 ? 0.299 35.782 55.837 1.00 24.79 354 ARG C N 1
ATOM 7738 C CA . ARG C 1 354 ? -0.200 34.510 56.334 1.00 23.48 354 ARG C CA 1
ATOM 7739 C C . ARG C 1 354 ? 0.692 33.368 55.871 1.00 16.55 354 ARG C C 1
ATOM 7740 O O . ARG C 1 354 ? 1.167 33.366 54.738 1.00 19.91 354 ARG C O 1
ATOM 7748 N N . LYS C 1 355 ? 0.910 32.399 56.752 1.00 17.55 355 LYS C N 1
ATOM 7749 C CA . LYS C 1 355 ? 1.515 31.136 56.356 1.00 14.51 355 LYS C CA 1
ATOM 7750 C C . LYS C 1 355 ? 0.381 30.234 55.887 1.00 14.11 355 LYS C C 1
ATOM 7751 O O . LYS C 1 355 ? -0.547 29.959 56.644 1.00 14.08 355 LYS C O 1
ATOM 7757 N N . LEU C 1 356 ? 0.464 29.780 54.638 1.00 15.56 356 LEU C N 1
ATOM 7758 C CA . LEU C 1 356 ? -0.651 29.088 54.009 1.00 16.25 356 LEU C CA 1
ATOM 7759 C C . LEU C 1 356 ? -0.315 27.697 53.504 1.00 15.88 356 LEU C C 1
ATOM 7760 O O . LEU C 1 356 ? 0.852 27.355 53.313 1.00 14.36 356 LEU C O 1
ATOM 7765 N N . LEU C 1 357 ? -1.365 26.908 53.292 1.00 12.89 357 LEU C N 1
ATOM 7766 C CA . LEU C 1 357 ? -1.305 25.744 52.433 1.00 12.54 357 LEU C CA 1
ATOM 7767 C C . LEU C 1 357 ? -2.368 25.932 51.364 1.00 12.42 357 LEU C C 1
ATOM 7768 O O . LEU C 1 357 ? -3.411 26.531 51.621 1.00 13.88 357 LEU C O 1
ATOM 7773 N N . THR C 1 358 ? -2.099 25.405 50.177 1.00 12.90 358 THR C N 1
ATOM 7774 C CA . THR C 1 358 ? -3.019 25.470 49.051 1.00 12.09 358 THR C CA 1
ATOM 7775 C C . THR C 1 358 ? -3.100 24.075 48.438 1.00 14.08 358 THR C C 1
ATOM 7776 O O . THR C 1 358 ? -2.081 23.405 48.271 1.00 12.83 358 THR C O 1
ATOM 7780 N N . HIS C 1 359 ? -4.315 23.657 48.100 1.00 12.32 359 HIS C N 1
ATOM 7781 C CA . HIS C 1 359 ? -4.630 22.244 47.934 1.00 12.19 359 HIS C CA 1
ATOM 7782 C C . HIS C 1 359 ? -5.767 22.079 46.924 1.00 13.20 359 HIS C C 1
ATOM 7783 O O . HIS C 1 359 ? -6.929 22.351 47.244 1.00 12.48 359 HIS C O 1
ATOM 7790 N N . PRO C 1 360 ? -5.433 21.658 45.694 1.00 11.24 360 PRO C N 1
ATOM 7791 C CA . PRO C 1 360 ? -6.454 21.482 44.657 1.00 11.11 360 PRO C CA 1
ATOM 7792 C C . PRO C 1 360 ? -7.130 20.113 44.771 1.00 12.48 360 PRO C C 1
ATOM 7793 O O . PRO C 1 360 ? -6.552 19.112 44.369 1.00 12.58 360 PRO C O 1
ATOM 7797 N N . ASP C 1 361 ? -8.341 20.078 45.314 1.00 11.61 361 ASP C N 1
ATOM 7798 C CA . ASP C 1 361 ? -8.965 18.800 45.663 1.00 13.33 361 ASP C CA 1
ATOM 7799 C C . ASP C 1 361 ? -9.637 18.105 44.490 1.00 13.02 361 ASP C C 1
ATOM 7800 O O . ASP C 1 361 ? -10.035 18.741 43.511 1.00 12.98 361 ASP C O 1
ATOM 7805 N N . ARG C 1 362 ? -9.781 16.788 44.607 1.00 11.35 362 ARG C N 1
ATOM 7806 C CA . ARG C 1 362 ? -10.568 16.013 43.645 1.00 11.14 362 ARG C CA 1
ATOM 7807 C C . ARG C 1 362 ? -11.956 16.605 43.429 1.00 14.01 362 ARG C C 1
ATOM 7808 O O . ARG C 1 362 ? -12.477 16.571 42.304 1.00 13.74 362 ARG C O 1
ATOM 7816 N N . ASN C 1 363 ? -12.543 17.157 44.494 1.00 10.97 363 ASN C N 1
ATOM 7817 C CA . ASN C 1 363 ? -13.917 17.651 44.430 1.00 12.33 363 ASN C CA 1
ATOM 7818 C C . ASN C 1 363 ? -14.061 18.943 43.626 1.00 13.31 363 ASN C C 1
ATOM 7819 O O . ASN C 1 363 ? -15.165 19.457 43.470 1.00 13.61 363 ASN C O 1
ATOM 7824 N N . GLY C 1 364 ? -12.948 19.450 43.108 1.00 11.64 364 GLY C N 1
ATOM 7825 C CA . GLY C 1 364 ? -12.999 20.585 42.208 1.00 12.58 364 GLY C CA 1
ATOM 7826 C C . GLY C 1 364 ? -12.835 21.922 42.910 1.00 11.96 364 GLY C C 1
ATOM 7827 O O . GLY C 1 364 ? -12.896 22.965 42.259 1.00 11.87 364 GLY C O 1
ATOM 7828 N N . ILE C 1 365 ? -12.639 21.895 44.227 1.00 11.59 365 ILE C N 1
ATOM 7829 C CA . ILE C 1 365 ? -12.392 23.127 44.998 1.00 11.78 365 ILE C CA 1
ATOM 7830 C C . ILE C 1 365 ? -10.907 23.255 45.303 1.00 13.23 365 ILE C C 1
ATOM 7831 O O . ILE C 1 365 ? -10.275 22.265 45.666 1.00 14.58 365 ILE C O 1
ATOM 7836 N N . ILE C 1 366 ? -10.351 24.454 45.138 1.00 14.44 366 ILE C N 1
ATOM 7837 C CA . ILE C 1 366 ? -8.978 24.722 45.572 1.00 12.49 366 ILE C CA 1
ATOM 7838 C C . ILE C 1 366 ? -9.015 25.334 46.963 1.00 14.10 366 ILE C C 1
ATOM 7839 O O . ILE C 1 366 ? -9.486 26.464 47.144 1.00 13.07 366 ILE C O 1
ATOM 7844 N N . TYR C 1 367 ? -8.521 24.591 47.946 1.00 14.11 367 TYR C N 1
ATOM 7845 C CA . TYR C 1 367 ? -8.550 25.042 49.330 1.00 12.08 367 TYR C CA 1
ATOM 7846 C C . TYR C 1 367 ? -7.278 25.754 49.723 1.00 13.12 367 TYR C C 1
ATOM 7847 O O . TYR C 1 367 ? -6.187 25.244 49.490 1.00 14.54 367 TYR C O 1
ATOM 7856 N N . THR C 1 368 ? -7.421 26.931 50.321 1.00 13.92 368 THR C N 1
ATOM 7857 C CA . THR C 1 368 ? -6.284 27.605 50.938 1.00 14.01 368 THR C CA 1
ATOM 7858 C C . THR C 1 368 ? -6.584 27.873 52.411 1.00 14.89 368 THR C C 1
ATOM 7859 O O . THR C 1 368 ? -7.558 28.531 52.749 1.00 15.95 368 THR C O 1
ATOM 7863 N N . LEU C 1 369 ? -5.753 27.301 53.279 1.00 18.24 369 LEU C N 1
ATOM 7864 C CA . LEU C 1 369 ? -5.909 27.427 54.717 1.00 15.48 369 LEU C CA 1
ATOM 7865 C C . LEU C 1 369 ? -4.666 28.046 55.333 1.00 13.74 369 LEU C C 1
ATOM 7866 O O . LEU C 1 369 ? -3.569 27.892 54.801 1.00 14.80 369 LEU C O 1
ATOM 7871 N N . ASP C 1 370 ? -4.850 28.739 56.458 1.00 13.56 370 ASP C N 1
ATOM 7872 C CA . ASP C 1 370 ? -3.733 29.149 57.308 1.00 16.34 370 ASP C CA 1
ATOM 7873 C C . ASP C 1 370 ? -3.117 27.883 57.887 1.00 15.47 370 ASP C C 1
ATOM 7874 O O . ASP C 1 370 ? -3.815 27.087 58.506 1.00 15.66 370 ASP C O 1
ATOM 7879 N N . ARG C 1 371 ? -1.822 27.666 57.671 1.00 16.16 371 ARG C N 1
ATOM 7880 C CA . ARG C 1 371 ? -1.263 26.363 58.012 1.00 15.27 371 ARG C CA 1
ATOM 7881 C C . ARG C 1 371 ? -0.823 26.259 59.473 1.00 15.77 371 ARG C C 1
ATOM 7882 O O . ARG C 1 371 ? -0.334 25.208 59.900 1.00 15.64 371 ARG C O 1
ATOM 7890 N N . GLU C 1 372 ? -1.024 27.324 60.248 1.00 14.74 372 GLU C N 1
ATOM 7891 C CA . GLU C 1 372 ? -0.839 27.216 61.696 1.00 16.51 372 GLU C CA 1
ATOM 7892 C C . GLU C 1 372 ? -2.180 26.975 62.393 1.00 18.44 372 GLU C C 1
ATOM 7893 O O . GLU C 1 372 ? -2.298 26.078 63.226 1.00 22.41 372 GLU C O 1
ATOM 7899 N N . THR C 1 373 ? -3.193 27.757 62.033 1.00 17.18 373 THR C N 1
ATOM 7900 C CA . THR C 1 373 ? -4.477 27.723 62.737 1.00 14.48 373 THR C CA 1
ATOM 7901 C C . THR C 1 373 ? -5.510 26.795 62.121 1.00 14.53 373 THR C C 1
ATOM 7902 O O . THR C 1 373 ? -6.465 26.397 62.790 1.00 18.88 373 THR C O 1
ATOM 7906 N N . GLY C 1 374 ? -5.343 26.495 60.837 1.00 13.77 374 GLY C N 1
ATOM 7907 C CA . GLY C 1 374 ? -6.337 25.748 60.104 1.00 17.80 374 GLY C CA 1
ATOM 7908 C C . GLY C 1 374 ? -7.443 26.627 59.547 1.00 16.83 374 GLY C C 1
ATOM 7909 O O . GLY C 1 374 ? -8.341 26.113 58.895 1.00 16.75 374 GLY C O 1
ATOM 7910 N N . ASP C 1 375 ? -7.384 27.937 59.801 1.00 17.83 375 ASP C N 1
ATOM 7911 C CA . ASP C 1 375 ? -8.418 28.863 59.319 1.00 17.91 375 ASP C CA 1
ATOM 7912 C C . ASP C 1 375 ? -8.609 28.750 57.810 1.00 15.29 375 ASP C C 1
ATOM 7913 O O . ASP C 1 375 ? -7.642 28.663 57.053 1.00 15.84 375 ASP C O 1
ATOM 7918 N N . LEU C 1 376 ? -9.856 28.783 57.372 1.00 16.68 376 LEU C N 1
ATOM 7919 C CA . LEU C 1 376 ? -10.154 28.732 55.955 1.00 15.86 376 LEU C CA 1
ATOM 7920 C C . LEU C 1 376 ? -9.957 30.130 55.391 1.00 18.69 376 LEU C C 1
ATOM 7921 O O . LEU C 1 376 ? -10.558 31.094 55.878 1.00 20.09 376 LEU C O 1
ATOM 7926 N N . VAL C 1 377 ? -9.086 30.249 54.396 1.00 15.52 377 VAL C N 1
ATOM 7927 C CA . VAL C 1 377 ? -8.791 31.548 53.806 1.00 13.87 377 VAL C CA 1
ATOM 7928 C C . VAL C 1 377 ? -9.552 31.723 52.491 1.00 16.02 377 VAL C C 1
ATOM 7929 O O . VAL C 1 377 ? -10.187 32.755 52.272 1.00 17.43 377 VAL C O 1
ATOM 7933 N N . SER C 1 378 ? -9.494 30.715 51.619 1.00 16.72 378 SER C N 1
ATOM 7934 C CA . SER C 1 378 ? -10.287 30.727 50.390 1.00 16.36 378 SER C CA 1
ATOM 7935 C C . SER C 1 378 ? -10.594 29.307 49.926 1.00 17.72 378 SER C C 1
ATOM 7936 O O . SER C 1 378 ? -9.887 28.357 50.266 1.00 15.70 378 SER C O 1
ATOM 7939 N N . ALA C 1 379 ? -11.667 29.163 49.158 1.00 14.66 379 ALA C N 1
ATOM 7940 C CA . ALA C 1 379 ? -12.111 27.856 48.706 1.00 15.42 379 ALA C CA 1
ATOM 7941 C C . ALA C 1 379 ? -12.882 28.050 47.408 1.00 16.70 379 ALA C C 1
ATOM 7942 O O . ALA C 1 379 ? -14.094 28.260 47.418 1.00 18.50 379 ALA C O 1
ATOM 7944 N N . ASN C 1 380 ? -12.155 27.994 46.302 1.00 12.72 380 ASN C N 1
ATOM 7945 C CA . ASN C 1 380 ? -12.670 28.404 45.006 1.00 12.83 380 ASN C CA 1
ATOM 7946 C C . ASN C 1 380 ? -12.719 27.223 44.048 1.00 13.54 380 ASN C C 1
ATOM 7947 O O . ASN C 1 380 ? -11.841 26.363 44.088 1.00 15.25 380 ASN C O 1
ATOM 7952 N N . LYS C 1 381 ? -13.724 27.193 43.170 1.00 13.57 381 LYS C N 1
ATOM 7953 C CA . LYS C 1 381 ? -13.771 26.155 42.132 1.00 12.46 381 LYS C CA 1
ATOM 7954 C C . LYS C 1 381 ? -12.645 26.321 41.120 1.00 14.01 381 LYS C C 1
ATOM 7955 O O . LYS C 1 381 ? -12.448 27.410 40.560 1.00 15.19 381 LYS C O 1
ATOM 7961 N N . MET C 1 382 ? -11.920 25.232 40.871 1.00 12.11 382 MET C N 1
ATOM 7962 C CA . MET C 1 382 ? -10.861 25.250 39.871 1.00 15.50 382 MET C CA 1
ATOM 7963 C C . MET C 1 382 ? -11.448 25.282 38.461 1.00 14.12 382 MET C C 1
ATOM 7964 O O . MET C 1 382 ? -10.758 25.625 37.505 1.00 14.52 382 MET C O 1
ATOM 7969 N N . ASP C 1 383 ? -12.721 24.912 38.336 1.00 13.77 383 ASP C N 1
ATOM 7970 C CA . ASP C 1 383 ? -13.481 25.167 37.119 1.00 12.41 383 ASP C CA 1
ATOM 7971 C C . ASP C 1 383 ? -14.950 25.329 37.470 1.00 14.25 383 ASP C C 1
ATOM 7972 O O . ASP C 1 383 ? -15.480 24.562 38.279 1.00 15.85 383 ASP C O 1
ATOM 7977 N N . ASP C 1 384 ? -15.611 26.321 36.874 1.00 13.95 384 ASP C N 1
ATOM 7978 C CA . ASP C 1 384 ? -16.962 26.669 37.312 1.00 14.20 384 ASP C CA 1
ATOM 7979 C C . ASP C 1 384 ? -18.029 25.641 36.919 1.00 15.13 384 ASP C C 1
ATOM 7980 O O . ASP C 1 384 ? -19.181 25.776 37.328 1.00 20.48 384 ASP C O 1
ATOM 7985 N N . THR C 1 385 ? -17.656 24.600 36.175 1.00 17.69 385 THR C N 1
ATOM 7986 C CA . THR C 1 385 ? -18.625 23.561 35.826 1.00 19.91 385 THR C CA 1
ATOM 7987 C C . THR C 1 385 ? -18.866 22.593 36.989 1.00 12.74 385 THR C C 1
ATOM 7988 O O . THR C 1 385 ? -19.810 21.801 36.945 1.00 13.21 385 THR C O 1
ATOM 7992 N N . ALA C 1 386 ? -18.046 22.671 38.030 1.00 14.90 386 ALA C N 1
ATOM 7993 C CA . ALA C 1 386 ? -18.257 21.834 39.217 1.00 16.54 386 ALA C CA 1
ATOM 7994 C C . ALA C 1 386 ? -19.653 22.114 39.741 1.00 14.08 386 ALA C C 1
ATOM 7995 O O . ALA C 1 386 ? -20.028 23.272 39.898 1.00 13.85 386 ALA C O 1
ATOM 7997 N N . ASN C 1 387 ? -20.449 21.075 39.973 1.00 13.28 387 ASN C N 1
ATOM 7998 C CA . ASN C 1 387 ? -21.860 21.320 40.274 1.00 12.91 387 ASN C CA 1
ATOM 7999 C C . ASN C 1 387 ? -22.444 20.554 41.471 1.00 14.65 387 ASN C C 1
ATOM 8000 O O . ASN C 1 387 ? -23.596 20.804 41.852 1.00 15.04 387 ASN C O 1
ATOM 8005 N N . TRP C 1 388 ? -21.668 19.650 42.082 1.00 12.89 388 TRP C N 1
ATOM 8006 C CA . TRP C 1 388 ? -22.128 18.980 43.311 1.00 14.06 388 TRP C CA 1
ATOM 8007 C C . TRP C 1 388 ? -22.251 19.981 44.456 1.00 17.09 388 TRP C C 1
ATOM 8008 O O . TRP C 1 388 ? -23.058 19.806 45.377 1.00 13.77 388 TRP C O 1
ATOM 8019 N N . VAL C 1 389 ? -21.440 21.034 44.382 1.00 12.68 389 VAL C N 1
ATOM 8020 C CA . VAL C 1 389 ? -21.432 22.089 45.390 1.00 13.01 389 VAL C CA 1
ATOM 8021 C C . VAL C 1 389 ? -21.722 23.435 44.735 1.00 14.30 389 VAL C C 1
ATOM 8022 O O . VAL C 1 389 ? -21.207 23.721 43.657 1.00 15.96 389 VAL C O 1
ATOM 8026 N N . LYS C 1 390 ? -22.571 24.241 45.372 1.00 13.31 390 LYS C N 1
ATOM 8027 C CA . LYS C 1 390 ? -22.846 25.590 44.885 1.00 14.54 390 LYS C CA 1
ATOM 8028 C C . LYS C 1 390 ? -21.664 26.493 45.206 1.00 16.47 390 LYS C C 1
ATOM 8029 O O . LYS C 1 390 ? -21.051 27.079 44.309 1.00 18.60 390 LYS C O 1
ATOM 8035 N N . LYS C 1 391 ? -21.341 26.578 46.494 1.00 17.06 391 LYS C N 1
ATOM 8036 C CA . LYS C 1 391 ? -20.156 27.283 46.958 1.00 17.43 391 LYS C CA 1
ATOM 8037 C C . LYS C 1 391 ? -19.748 26.709 48.301 1.00 15.94 391 LYS C C 1
ATOM 8038 O O . LYS C 1 391 ? -20.555 26.058 48.973 1.00 14.30 391 LYS C O 1
ATOM 8044 N N . VAL C 1 392 ? -18.500 26.952 48.685 1.00 17.27 392 VAL C N 1
ATOM 8045 C CA . VAL C 1 392 ? -18.052 26.687 50.047 1.00 15.90 392 VAL C CA 1
ATOM 8046 C C . VAL C 1 392 ? -18.200 27.969 50.857 1.00 17.51 392 VAL C C 1
ATOM 8047 O O . VAL C 1 392 ? -17.632 29.003 50.515 1.00 16.27 392 VAL C O 1
ATOM 8051 N N . ASP C 1 393 ? -19.002 27.898 51.911 1.00 15.69 393 ASP C N 1
ATOM 8052 C CA . ASP C 1 393 ? -19.209 29.033 52.810 1.00 18.45 393 ASP C CA 1
ATOM 8053 C C . ASP C 1 393 ? -17.986 29.170 53.703 1.00 16.24 393 ASP C C 1
ATOM 8054 O O . ASP C 1 393 ? -17.707 28.277 54.487 1.00 17.61 393 ASP C O 1
ATOM 8059 N N . LEU C 1 394 ? -17.253 30.280 53.588 1.00 15.14 394 LEU C N 1
ATOM 8060 C CA . LEU C 1 394 ? -16.017 30.449 54.356 1.00 18.67 394 LEU C CA 1
ATOM 8061 C C . LEU C 1 394 ? -16.248 30.681 55.854 1.00 19.37 394 LEU C C 1
ATOM 8062 O O . LEU C 1 394 ? -15.360 30.419 56.664 1.00 20.27 394 LEU C O 1
ATOM 8067 N N . GLU C 1 395 ? -17.430 31.170 56.218 1.00 16.51 395 GLU C N 1
ATOM 8068 C CA . GLU C 1 395 ? -17.773 31.402 57.618 1.00 22.02 395 GLU C CA 1
ATOM 8069 C C . GLU C 1 395 ? -18.116 30.101 58.340 1.00 22.99 395 GLU C C 1
ATOM 8070 O O . GLU C 1 395 ? -17.579 29.810 59.411 1.00 20.66 395 GLU C O 1
ATOM 8076 N N . THR C 1 396 ? -19.014 29.323 57.744 1.00 19.94 396 THR C N 1
ATOM 8077 C CA . THR C 1 396 ? -19.425 28.052 58.332 1.00 17.65 396 THR C CA 1
ATOM 8078 C C . THR C 1 396 ? -18.443 26.930 57.991 1.00 18.94 396 THR C C 1
ATOM 8079 O O . THR C 1 396 ? -18.392 25.917 58.691 1.00 18.80 396 THR C O 1
ATOM 8083 N N . GLY C 1 397 ? -17.682 27.113 56.910 1.00 14.25 397 GLY C N 1
ATOM 8084 C CA . GLY C 1 397 ? -16.749 26.102 56.438 1.00 15.94 397 GLY C CA 1
ATOM 8085 C C . GLY C 1 397 ? -17.403 24.951 55.693 1.00 17.46 397 GLY C C 1
ATOM 8086 O O . GLY C 1 397 ? -16.733 23.988 55.324 1.00 18.67 397 GLY C O 1
ATOM 8087 N N . LEU C 1 398 ? -18.710 25.044 55.463 1.00 14.56 398 LEU C N 1
ATOM 8088 C CA . LEU C 1 398 ? -19.446 23.944 54.858 1.00 13.94 398 LEU C CA 1
ATOM 8089 C C . LEU C 1 398 ? -19.630 24.131 53.351 1.00 13.12 398 LEU C C 1
ATOM 8090 O O . LEU C 1 398 ? -19.914 25.246 52.881 1.00 16.55 398 LEU C O 1
ATOM 8095 N N . PRO C 1 399 ? -19.475 23.042 52.582 1.00 14.49 399 PRO C N 1
ATOM 8096 C CA . PRO C 1 399 ? -19.868 23.113 51.175 1.00 16.03 399 PRO C CA 1
ATOM 8097 C C . PRO C 1 399 ? -21.383 23.014 51.058 1.00 16.42 399 PRO C C 1
ATOM 8098 O O . PRO C 1 399 ? -21.994 22.096 51.602 1.00 15.22 399 PRO C O 1
ATOM 8102 N N . ILE C 1 400 ? -21.984 23.982 50.377 1.00 14.88 400 ILE C N 1
ATOM 8103 C CA . ILE C 1 400 ? -23.433 24.007 50.211 1.00 13.72 400 ILE C CA 1
ATOM 8104 C C . ILE C 1 400 ? -23.798 23.080 49.052 1.00 18.68 400 ILE C C 1
ATOM 8105 O O . ILE C 1 400 ? -23.474 23.359 47.912 1.00 17.02 400 ILE C O 1
ATOM 8110 N N . ARG C 1 401 ? -24.438 21.958 49.351 1.00 13.36 401 ARG C N 1
ATOM 8111 C CA . ARG C 1 401 ? -24.640 20.925 48.339 1.00 13.35 401 ARG C CA 1
ATOM 8112 C C . ARG C 1 401 ? -25.804 21.280 47.431 1.00 13.53 401 ARG C C 1
ATOM 8113 O O . ARG C 1 401 ? -26.801 21.855 47.873 1.00 14.44 401 ARG C O 1
ATOM 8121 N N . ASP C 1 402 ? -25.667 20.935 46.161 1.00 13.82 402 ASP C N 1
ATOM 8122 C CA . ASP C 1 402 ? -26.802 20.951 45.247 1.00 13.73 402 ASP C CA 1
ATOM 8123 C C . ASP C 1 402 ? -27.336 19.526 45.163 1.00 13.71 402 ASP C C 1
ATOM 8124 O O . ASP C 1 402 ? -26.715 18.663 44.548 1.00 13.51 402 ASP C O 1
ATOM 8129 N N . PRO C 1 403 ? -28.498 19.273 45.780 1.00 14.43 403 PRO C N 1
ATOM 8130 C CA . PRO C 1 403 ? -29.061 17.916 45.798 1.00 16.57 403 PRO C CA 1
ATOM 8131 C C . PRO C 1 403 ? -29.271 17.312 44.406 1.00 16.72 403 PRO C C 1
ATOM 8132 O O . PRO C 1 403 ? -29.326 16.091 44.286 1.00 15.26 403 PRO C O 1
ATOM 8136 N N . GLU C 1 404 ? -29.383 18.146 43.375 1.00 15.89 404 GLU C N 1
ATOM 8137 C CA . GLU C 1 404 ? -29.612 17.660 42.015 1.00 15.39 404 GLU C CA 1
ATOM 8138 C C . GLU C 1 404 ? -28.419 16.852 41.503 1.00 17.33 404 GLU C C 1
ATOM 8139 O O . GLU C 1 404 ? -28.553 16.048 40.577 1.00 20.07 404 GLU C O 1
ATOM 8145 N N . TYR C 1 405 ? -27.258 17.038 42.124 1.00 16.14 405 TYR C N 1
ATOM 8146 C CA . TYR C 1 405 ? -26.072 16.323 41.684 1.00 14.57 405 TYR C CA 1
ATOM 8147 C C . TYR C 1 405 ? -25.454 15.451 42.766 1.00 18.35 405 TYR C C 1
ATOM 8148 O O . TYR C 1 405 ? -24.292 15.064 42.670 1.00 16.77 405 TYR C O 1
ATOM 8157 N N . GLY C 1 406 ? -26.251 15.111 43.775 1.00 15.41 406 GLY C N 1
ATOM 8158 C CA . GLY C 1 406 ? -25.851 14.113 44.744 1.00 13.25 406 GLY C CA 1
ATOM 8159 C C . GLY C 1 406 ? -26.042 12.716 44.182 1.00 14.05 406 GLY C C 1
ATOM 8160 O O . GLY C 1 406 ? -26.540 12.543 43.066 1.00 14.94 406 GLY C O 1
ATOM 8161 N N . THR C 1 407 ? -25.635 11.705 44.947 1.00 13.76 407 THR C N 1
ATOM 8162 C CA . THR C 1 407 ? -25.904 10.325 44.566 1.00 14.19 407 THR C CA 1
ATOM 8163 C C . THR C 1 407 ? -26.658 9.610 45.689 1.00 15.10 407 THR C C 1
ATOM 8164 O O . THR C 1 407 ? -26.659 10.063 46.847 1.00 16.05 407 THR C O 1
ATOM 8168 N N . ARG C 1 408 ? -27.324 8.518 45.327 1.00 14.63 408 ARG C N 1
ATOM 8169 C CA . ARG C 1 408 ? -28.166 7.774 46.255 1.00 16.71 408 ARG C CA 1
ATOM 8170 C C . ARG C 1 408 ? -28.610 6.464 45.609 1.00 17.31 408 ARG C C 1
ATOM 8171 O O . ARG C 1 408 ? -28.728 6.377 44.379 1.00 15.65 408 ARG C O 1
ATOM 8179 N N . MET C 1 409 ? -28.843 5.444 46.435 1.00 15.87 409 MET C N 1
ATOM 8180 C CA . MET C 1 409 ? -29.470 4.210 45.958 1.00 16.62 409 MET C CA 1
ATOM 8181 C C . MET C 1 409 ? -30.770 4.491 45.223 1.00 19.19 409 MET C C 1
ATOM 8182 O O . MET C 1 409 ? -31.558 5.341 45.637 1.00 18.54 409 MET C O 1
ATOM 8187 N N . GLY C 1 410 ? -30.983 3.777 44.122 1.00 16.36 410 GLY C N 1
ATOM 8188 C CA . GLY C 1 410 ? -32.250 3.835 43.411 1.00 21.01 410 GLY C CA 1
ATOM 8189 C C . GLY C 1 410 ? -32.326 4.960 42.396 1.00 24.36 410 GLY C C 1
ATOM 8190 O O . GLY C 1 410 ? -33.391 5.236 41.847 1.00 21.77 410 GLY C O 1
ATOM 8191 N N . HIS C 1 411 ? -31.194 5.613 42.151 1.00 19.41 411 HIS C N 1
ATOM 8192 C CA . HIS C 1 411 ? -31.155 6.753 41.247 1.00 14.75 411 HIS C CA 1
ATOM 8193 C C . HIS C 1 411 ? -29.860 6.710 40.463 1.00 15.21 411 HIS C C 1
ATOM 8194 O O . HIS C 1 411 ? -28.785 6.436 41.028 1.00 15.40 411 HIS C O 1
ATOM 8201 N N . ARG C 1 412 ? -29.952 6.987 39.167 1.00 16.58 412 ARG C N 1
ATOM 8202 C CA . ARG C 1 412 ? -28.752 7.218 38.384 1.00 14.95 412 ARG C CA 1
ATOM 8203 C C . ARG C 1 412 ? -28.557 8.716 38.248 1.00 18.43 412 ARG C C 1
ATOM 8204 O O . ARG C 1 412 ? -29.364 9.410 37.617 1.00 15.76 412 ARG C O 1
ATOM 8212 N N . SER C 1 413 ? -27.482 9.208 38.857 1.00 16.19 413 SER C N 1
ATOM 8213 C CA . SER C 1 413 ? -27.138 10.623 38.797 1.00 16.82 413 SER C CA 1
ATOM 8214 C C . SER C 1 413 ? -26.436 10.918 37.481 1.00 16.50 413 SER C C 1
ATOM 8215 O O . SER C 1 413 ? -25.555 10.180 37.081 1.00 18.06 413 SER C O 1
ATOM 8218 N N . ARG C 1 414 ? -26.838 11.988 36.803 1.00 15.06 414 ARG C N 1
ATOM 8219 C CA . ARG C 1 414 ? -26.269 12.294 35.487 1.00 14.95 414 ARG C CA 1
ATOM 8220 C C . ARG C 1 414 ? -25.639 13.678 35.445 1.00 14.69 414 ARG C C 1
ATOM 8221 O O . ARG C 1 414 ? -26.099 14.602 36.124 1.00 14.30 414 ARG C O 1
ATOM 8229 N N . ASP C 1 415 ? -24.576 13.778 34.650 1.00 14.34 415 ASP C N 1
ATOM 8230 C CA . ASP C 1 415 ? -23.837 15.019 34.402 1.00 16.79 415 ASP C CA 1
ATOM 8231 C C . ASP C 1 415 ? -23.357 15.684 35.683 1.00 14.93 415 ASP C C 1
ATOM 8232 O O . ASP C 1 415 ? -23.408 16.914 35.838 1.00 15.21 415 ASP C O 1
ATOM 8237 N N . VAL C 1 416 ? -22.873 14.844 36.592 1.00 12.65 416 VAL C N 1
ATOM 8238 C CA . VAL C 1 416 ? -22.229 15.285 37.817 1.00 13.80 416 VAL C CA 1
ATOM 8239 C C . VAL C 1 416 ? -20.788 15.720 37.555 1.00 15.58 416 VAL C C 1
ATOM 8240 O O . VAL C 1 416 ? -20.011 14.968 36.986 1.00 14.30 416 VAL C O 1
ATOM 8244 N N . CYS C 1 417 ? -20.433 16.922 37.993 1.00 14.98 417 CYS C N 1
ATOM 8245 C CA . CYS C 1 417 ? -19.068 17.434 37.862 1.00 14.42 417 CYS C CA 1
ATOM 8246 C C . CYS C 1 417 ? -18.513 17.830 39.228 1.00 11.90 417 CYS C C 1
ATOM 8247 O O . CYS C 1 417 ? -19.169 18.580 39.953 1.00 12.80 417 CYS C O 1
ATOM 8250 N N . PRO C 1 418 ? -17.292 17.368 39.573 1.00 11.63 418 PRO C N 1
ATOM 8251 C CA . PRO C 1 418 ? -16.417 16.493 38.783 1.00 11.84 418 PRO C CA 1
ATOM 8252 C C . PRO C 1 418 ? -16.843 15.040 38.765 1.00 12.66 418 PRO C C 1
ATOM 8253 O O . PRO C 1 418 ? -17.649 14.616 39.591 1.00 12.51 418 PRO C O 1
ATOM 8257 N N . SER C 1 419 ? -16.280 14.298 37.822 1.00 11.21 419 SER C N 1
ATOM 8258 C CA . SER C 1 419 ? -16.168 12.843 37.927 1.00 11.08 419 SER C CA 1
ATOM 8259 C C . SER C 1 419 ? -15.452 12.446 39.220 1.00 14.68 419 SER C C 1
ATOM 8260 O O . SER C 1 419 ? -14.747 13.256 39.841 1.00 14.72 419 SER C O 1
ATOM 8263 N N . ALA C 1 420 ? -15.642 11.191 39.613 1.00 13.59 420 ALA C N 1
ATOM 8264 C CA . ALA C 1 420 ? -14.868 10.567 40.671 1.00 11.43 420 ALA C CA 1
ATOM 8265 C C . ALA C 1 420 ? -13.370 10.690 40.411 1.00 11.57 420 ALA C C 1
ATOM 8266 O O . ALA C 1 420 ? -12.572 10.705 41.351 1.00 13.19 420 ALA C O 1
ATOM 8268 N N . MET C 1 421 ? -12.986 10.752 39.138 1.00 11.36 421 MET C N 1
ATOM 8269 C CA . MET C 1 421 ? -11.572 10.913 38.795 1.00 11.17 421 MET C CA 1
ATOM 8270 C C . MET C 1 421 ? -11.064 12.300 39.168 1.00 12.91 421 MET C C 1
ATOM 8271 O O . MET C 1 421 ? -9.853 12.531 39.232 1.00 11.52 421 MET C O 1
ATOM 8276 N N . GLY C 1 422 ? -12.001 13.213 39.413 1.00 12.74 422 GLY C N 1
ATOM 8277 C CA . GLY C 1 422 ? -11.691 14.544 39.916 1.00 12.70 422 GLY C CA 1
ATOM 8278 C C . GLY C 1 422 ? -11.483 15.604 38.847 1.00 11.85 422 GLY C C 1
ATOM 8279 O O . GLY C 1 422 ? -11.188 15.279 37.705 1.00 12.09 422 GLY C O 1
ATOM 8280 N N . PHE C 1 423 ? -11.616 16.876 39.223 1.00 10.77 423 PHE C N 1
ATOM 8281 C CA . PHE C 1 423 ? -11.061 17.952 38.402 1.00 14.04 423 PHE C CA 1
ATOM 8282 C C . PHE C 1 423 ? -9.548 18.013 38.678 1.00 12.97 423 PHE C C 1
ATOM 8283 O O . PHE C 1 423 ? -8.813 18.713 38.000 1.00 12.45 423 PHE C O 1
ATOM 8291 N N . HIS C 1 424 ? -9.080 17.243 39.659 1.00 10.54 424 HIS C N 1
ATOM 8292 C CA . HIS C 1 424 ? -7.644 17.127 39.913 1.00 12.44 424 HIS C CA 1
ATOM 8293 C C . HIS C 1 424 ? -7.415 15.792 40.573 1.00 11.26 424 HIS C C 1
ATOM 8294 O O . HIS C 1 424 ? -8.185 15.402 41.449 1.00 13.86 424 HIS C O 1
ATOM 8301 N N . ASN C 1 425 ? -6.363 15.087 40.165 1.00 10.17 425 ASN C N 1
ATOM 8302 C CA . ASN C 1 425 ? -6.030 13.830 40.803 1.00 11.19 425 ASN C CA 1
ATOM 8303 C C . ASN C 1 425 ? -4.620 13.925 41.416 1.00 13.14 425 ASN C C 1
ATOM 8304 O O . ASN C 1 425 ? -4.240 14.985 41.909 1.00 11.90 425 ASN C O 1
ATOM 8309 N N . GLN C 1 426 ? -3.846 12.847 41.346 1.00 12.84 426 GLN C N 1
ATOM 8310 C CA . GLN C 1 426 ? -2.566 12.710 42.059 1.00 13.20 426 GLN C CA 1
ATOM 8311 C C . GLN C 1 426 ? -1.380 13.545 41.566 1.00 14.11 426 GLN C C 1
ATOM 8312 O O . GLN C 1 426 ? -0.288 13.450 42.129 1.00 10.18 426 GLN C O 1
ATOM 8318 N N . GLY C 1 427 ? -1.567 14.353 40.528 1.00 10.03 427 GLY C N 1
ATOM 8319 C CA . GLY C 1 427 ? -0.441 15.092 39.974 1.00 12.41 427 GLY C CA 1
ATOM 8320 C C . GLY C 1 427 ? 0.166 16.065 40.978 1.00 14.38 427 GLY C C 1
ATOM 8321 O O . GLY C 1 427 ? -0.566 16.767 41.696 1.00 12.59 427 GLY C O 1
ATOM 8322 N N . PHE C 1 428 ? 1.497 16.095 41.051 1.00 10.18 428 PHE C N 1
ATOM 8323 C CA . PHE C 1 428 ? 2.184 17.035 41.939 1.00 10.16 428 PHE C CA 1
ATOM 8324 C C . PHE C 1 428 ? 2.439 18.332 41.179 1.00 11.33 428 PHE C C 1
ATOM 8325 O O . PHE C 1 428 ? 3.276 18.373 40.272 1.00 11.40 428 PHE C O 1
ATOM 8333 N N . ASP C 1 429 ? 1.736 19.399 41.568 1.00 12.34 429 ASP C N 1
ATOM 8334 C CA . ASP C 1 429 ? 1.770 20.657 40.825 1.00 13.51 429 ASP C CA 1
ATOM 8335 C C . ASP C 1 429 ? 2.861 21.595 41.342 1.00 16.04 429 ASP C C 1
ATOM 8336 O O . ASP C 1 429 ? 3.779 21.171 42.054 1.00 12.52 429 ASP C O 1
ATOM 8341 N N . SER C 1 430 ? 2.762 22.878 40.992 1.00 11.18 430 SER C N 1
ATOM 8342 C CA . SER C 1 430 ? 3.839 23.803 41.349 1.00 12.33 430 SER C CA 1
ATOM 8343 C C . SER C 1 430 ? 3.362 25.197 41.725 1.00 16.84 430 SER C C 1
ATOM 8344 O O . SER C 1 430 ? 2.249 25.599 41.389 1.00 14.34 430 SER C O 1
ATOM 8347 N N . TYR C 1 431 ? 4.234 25.928 42.411 1.00 12.10 431 TYR C N 1
ATOM 8348 C CA . TYR C 1 431 ? 3.961 27.294 42.855 1.00 12.37 431 TYR C CA 1
ATOM 8349 C C . TYR C 1 431 ? 5.187 28.165 42.639 1.00 13.61 431 TYR C C 1
ATOM 8350 O O . TYR C 1 431 ? 6.262 27.884 43.174 1.00 14.20 431 TYR C O 1
ATOM 8359 N N . ASP C 1 432 ? 5.024 29.222 41.854 1.00 15.86 432 ASP C N 1
ATOM 8360 C CA . ASP C 1 432 ? 6.090 30.195 41.652 1.00 13.27 432 ASP C CA 1
ATOM 8361 C C . ASP C 1 432 ? 5.927 31.276 42.726 1.00 13.62 432 ASP C C 1
ATOM 8362 O O . ASP C 1 432 ? 4.960 32.029 42.703 1.00 15.49 432 ASP C O 1
ATOM 8367 N N . PRO C 1 433 ? 6.876 31.349 43.669 1.00 17.00 433 PRO C N 1
ATOM 8368 C CA . PRO C 1 433 ? 6.743 32.239 44.829 1.00 15.47 433 PRO C CA 1
ATOM 8369 C C . PRO C 1 433 ? 6.964 33.700 44.475 1.00 17.56 433 PRO C C 1
ATOM 8370 O O . PRO C 1 433 ? 6.596 34.581 45.259 1.00 19.71 433 PRO C O 1
ATOM 8374 N N . LYS C 1 434 ? 7.565 33.954 43.317 1.00 15.56 434 LYS C N 1
ATOM 8375 C CA . LYS C 1 434 ? 7.761 35.332 42.861 1.00 17.36 434 LYS C CA 1
ATOM 8376 C C . LYS C 1 434 ? 6.513 35.839 42.150 1.00 18.07 434 LYS C C 1
ATOM 8377 O O . LYS C 1 434 ? 6.078 36.973 42.366 1.00 18.98 434 LYS C O 1
ATOM 8383 N N . ARG C 1 435 ? 5.929 34.992 41.308 1.00 16.24 435 ARG C N 1
ATOM 8384 C CA . ARG C 1 435 ? 4.703 35.345 40.600 1.00 14.80 435 ARG C CA 1
ATOM 8385 C C . ARG C 1 435 ? 3.464 35.167 41.473 1.00 17.03 435 ARG C C 1
ATOM 8386 O O . ARG C 1 435 ? 2.400 35.703 41.159 1.00 18.55 435 ARG C O 1
ATOM 8394 N N . GLU C 1 436 ? 3.626 34.419 42.566 1.00 18.21 436 GLU C N 1
ATOM 8395 C CA . GLU C 1 436 ? 2.535 34.040 43.470 1.00 15.86 436 GLU C CA 1
ATOM 8396 C C . GLU C 1 436 ? 1.432 33.309 42.711 1.00 15.81 436 GLU C C 1
ATOM 8397 O O . GLU C 1 436 ? 0.240 33.513 42.958 1.00 16.58 436 GLU C O 1
ATOM 8403 N N . LEU C 1 437 ? 1.843 32.441 41.787 1.00 13.67 437 LEU C N 1
ATOM 8404 C CA . LEU C 1 437 ? 0.894 31.661 41.012 1.00 16.21 437 LEU C CA 1
ATOM 8405 C C . LEU C 1 437 ? 1.119 30.176 41.202 1.00 14.94 437 LEU C C 1
ATOM 8406 O O . LEU C 1 437 ? 2.259 29.704 41.155 1.00 14.47 437 LEU C O 1
ATOM 8411 N N . PHE C 1 438 ? 0.020 29.452 41.398 1.00 14.05 438 PHE C N 1
ATOM 8412 C CA . PHE C 1 438 ? 0.013 28.000 41.358 1.00 12.33 438 PHE C CA 1
ATOM 8413 C C . PHE C 1 438 ? -0.305 27.523 39.948 1.00 16.23 438 PHE C C 1
ATOM 8414 O O . PHE C 1 438 ? -1.246 28.008 39.323 1.00 16.08 438 PHE C O 1
ATOM 8422 N N . TYR C 1 439 ? 0.472 26.571 39.449 1.00 11.94 439 TYR C N 1
ATOM 8423 C CA . TYR C 1 439 ? 0.236 26.036 38.110 1.00 13.06 439 TYR C CA 1
ATOM 8424 C C . TYR C 1 439 ? -0.398 24.656 38.211 1.00 14.48 439 TYR C C 1
ATOM 8425 O O . TYR C 1 439 ? 0.252 23.679 38.593 1.00 16.09 439 TYR C O 1
ATOM 8434 N N . LEU C 1 440 ? -1.695 24.605 37.904 1.00 13.44 440 LEU C N 1
ATOM 8435 C CA . LEU C 1 440 ? -2.519 23.438 38.180 1.00 11.22 440 LEU C CA 1
ATOM 8436 C C . LEU C 1 440 ? -2.770 22.599 36.932 1.00 14.88 440 LEU C C 1
ATOM 8437 O O . LEU C 1 440 ? -3.243 23.108 35.915 1.00 12.17 440 LEU C O 1
ATOM 8442 N N . GLY C 1 441 ? -2.441 21.312 37.021 1.00 12.65 441 GLY C N 1
ATOM 8443 C CA . GLY C 1 441 ? -2.701 20.367 35.950 1.00 10.64 441 GLY C CA 1
ATOM 8444 C C . GLY C 1 441 ? -4.035 19.733 36.267 1.00 10.58 441 GLY C C 1
ATOM 8445 O O . GLY C 1 441 ? -4.160 18.981 37.241 1.00 13.14 441 GLY C O 1
ATOM 8446 N N . ILE C 1 442 ? -5.027 20.040 35.444 1.00 10.71 442 ILE C N 1
ATOM 8447 C CA . ILE C 1 442 ? -6.425 19.799 35.808 1.00 10.75 442 ILE C CA 1
ATOM 8448 C C . ILE C 1 442 ? -7.095 18.787 34.877 1.00 12.59 442 ILE C C 1
ATOM 8449 O O . ILE C 1 442 ? -6.692 18.640 33.723 1.00 11.99 442 ILE C O 1
ATOM 8454 N N . ASN C 1 443 ? -8.084 18.055 35.402 1.00 11.23 443 ASN C N 1
ATOM 8455 C CA . ASN C 1 443 ? -8.915 17.183 34.590 1.00 10.90 443 ASN C CA 1
ATOM 8456 C C . ASN C 1 443 ? -10.249 17.861 34.356 1.00 11.30 443 ASN C C 1
ATOM 8457 O O . ASN C 1 443 ? -10.822 18.469 35.274 1.00 12.77 443 ASN C O 1
ATOM 8462 N N . HIS C 1 444 ? -10.760 17.751 33.141 1.00 12.66 444 HIS C N 1
ATOM 8463 C CA . HIS C 1 444 ? -12.095 18.259 32.866 1.00 13.36 444 HIS C CA 1
ATOM 8464 C C . HIS C 1 444 ? -12.992 17.072 32.565 1.00 12.16 444 HIS C C 1
ATOM 8465 O O . HIS C 1 444 ? -13.172 16.690 31.403 1.00 12.13 444 HIS C O 1
ATOM 8472 N N . LEU C 1 445 ? -13.536 16.494 33.633 1.00 12.55 445 LEU C N 1
ATOM 8473 C CA . LEU C 1 445 ? -14.214 15.208 33.564 1.00 12.60 445 LEU C CA 1
ATOM 8474 C C . LEU C 1 445 ? -15.451 15.247 34.429 1.00 12.17 445 LEU C C 1
ATOM 8475 O O . LEU C 1 445 ? -15.401 15.703 35.571 1.00 15.19 445 LEU C O 1
ATOM 8480 N N . CYS C 1 446 ? -16.542 14.727 33.884 1.00 13.05 446 CYS C N 1
ATOM 8481 C CA . CYS C 1 446 ? -17.807 14.630 34.592 1.00 11.72 446 CYS C CA 1
ATOM 8482 C C . CYS C 1 446 ? -18.301 13.190 34.503 1.00 11.67 446 CYS C C 1
ATOM 8483 O O . CYS C 1 446 ? -17.639 12.341 33.895 1.00 11.91 446 CYS C O 1
ATOM 8486 N N . MET C 1 447 ? -19.431 12.888 35.130 1.00 14.22 447 MET C N 1
ATOM 8487 C CA . MET C 1 447 ? -19.853 11.488 35.171 1.00 13.54 447 MET C CA 1
ATOM 8488 C C . MET C 1 447 ? -21.335 11.248 35.387 1.00 13.36 447 MET C C 1
ATOM 8489 O O . MET C 1 447 ? -22.049 12.106 35.912 1.00 13.29 447 MET C O 1
ATOM 8494 N N . ASP C 1 448 ? -21.780 10.062 34.968 1.00 12.38 448 ASP C N 1
ATOM 8495 C CA . ASP C 1 448 ? -23.024 9.482 35.476 1.00 14.34 448 ASP C CA 1
ATOM 8496 C C . ASP C 1 448 ? -22.626 8.452 36.536 1.00 14.63 448 ASP C C 1
ATOM 8497 O O . ASP C 1 448 ? -21.548 7.874 36.450 1.00 14.44 448 ASP C O 1
ATOM 8502 N N . TRP C 1 449 ? -23.509 8.197 37.497 1.00 13.01 449 TRP C N 1
ATOM 8503 C CA . TRP C 1 449 ? -23.177 7.378 38.659 1.00 12.38 449 TRP C CA 1
ATOM 8504 C C . TRP C 1 449 ? -24.431 6.711 39.206 1.00 17.61 449 TRP C C 1
ATOM 8505 O O . TRP C 1 449 ? -25.463 7.352 39.345 1.00 16.49 449 TRP C O 1
ATOM 8516 N N . GLU C 1 450 ? -24.336 5.424 39.517 1.00 16.55 450 GLU C N 1
ATOM 8517 C CA . GLU C 1 450 ? -25.447 4.725 40.139 1.00 17.61 450 GLU C CA 1
ATOM 8518 C C . GLU C 1 450 ? -24.932 3.667 41.108 1.00 16.24 450 GLU C C 1
ATOM 8519 O O . GLU C 1 450 ? -24.202 2.753 40.704 1.00 17.61 450 GLU C O 1
ATOM 8525 N N . PRO C 1 451 ? -25.309 3.786 42.389 1.00 17.73 451 PRO C N 1
ATOM 8526 C CA . PRO C 1 451 ? -24.839 2.841 43.411 1.00 15.12 451 PRO C CA 1
ATOM 8527 C C . PRO C 1 451 ? -25.545 1.489 43.358 1.00 19.07 451 PRO C C 1
ATOM 8528 O O . PRO C 1 451 ? -26.633 1.368 42.784 1.00 19.89 451 PRO C O 1
ATOM 8532 N N . PHE C 1 452 ? -24.913 0.478 43.947 1.00 17.71 452 PHE C N 1
ATOM 8533 C CA . PHE C 1 452 ? -25.590 -0.799 44.190 1.00 16.66 452 PHE C CA 1
ATOM 8534 C C . PHE C 1 452 ? -25.158 -1.401 45.526 1.00 17.68 452 PHE C C 1
ATOM 8535 O O . PHE C 1 452 ? -24.066 -1.126 46.024 1.00 17.55 452 PHE C O 1
ATOM 8543 N N . MET C 1 453 ? -26.049 -2.199 46.108 1.00 15.04 453 MET C N 1
ATOM 8544 C CA . MET C 1 453 ? -25.801 -2.865 47.379 1.00 18.82 453 MET C CA 1
ATOM 8545 C C . MET C 1 453 ? -24.796 -3.989 47.206 1.00 20.04 453 MET C C 1
ATOM 8546 O O . MET C 1 453 ? -24.803 -4.681 46.189 1.00 18.90 453 MET C O 1
ATOM 8551 N N . LEU C 1 454 ? -23.941 -4.174 48.207 1.00 15.99 454 LEU C N 1
ATOM 8552 C CA . LEU C 1 454 ? -22.969 -5.257 48.178 1.00 17.43 454 LEU C CA 1
ATOM 8553 C C . LEU C 1 454 ? -22.433 -5.521 49.588 1.00 16.12 454 LEU C C 1
ATOM 8554 O O . LEU C 1 454 ? -22.472 -4.637 50.438 1.00 18.37 454 LEU C O 1
ATOM 8559 N N . PRO C 1 455 ? -21.937 -6.744 49.837 1.00 16.62 455 PRO C N 1
ATOM 8560 C CA . PRO C 1 455 ? -21.367 -7.101 51.141 1.00 18.30 455 PRO C CA 1
ATOM 8561 C C . PRO C 1 455 ? -19.879 -6.795 51.243 1.00 18.00 455 PRO C C 1
ATOM 8562 O O . PRO C 1 455 ? -19.192 -6.788 50.228 1.00 22.38 455 PRO C O 1
ATOM 8566 N N . TYR C 1 456 ? -19.392 -6.564 52.457 1.00 16.63 456 TYR 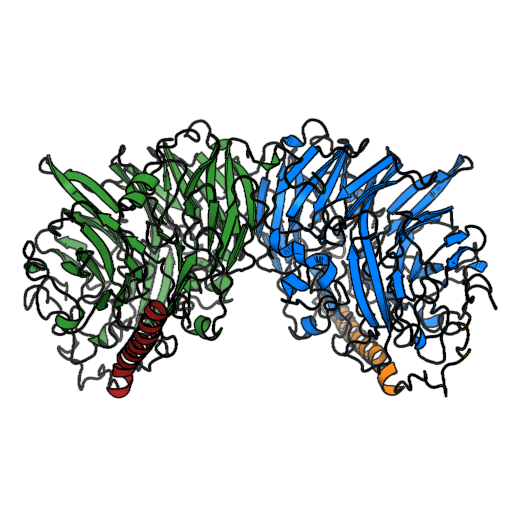C N 1
ATOM 8567 C CA . TYR C 1 456 ? -17.954 -6.434 52.662 1.00 15.95 456 TYR C CA 1
ATOM 8568 C C . TYR C 1 456 ? -17.340 -7.784 52.973 1.00 16.15 456 TYR C C 1
ATOM 8569 O O . TYR C 1 456 ? -17.810 -8.501 53.859 1.00 19.09 456 TYR C O 1
ATOM 8578 N N . ARG C 1 457 ? -16.300 -8.131 52.229 1.00 15.97 457 ARG C N 1
ATOM 8579 C CA . ARG C 1 457 ? -15.506 -9.311 52.525 1.00 17.07 457 ARG C CA 1
ATOM 8580 C C . ARG C 1 457 ? -14.064 -8.868 52.448 1.00 16.02 457 ARG C C 1
ATOM 8581 O O . ARG C 1 457 ? -13.631 -8.348 51.423 1.00 17.58 457 ARG C O 1
ATOM 8589 N N . ALA C 1 458 ? -13.328 -9.052 53.540 1.00 14.90 458 ALA C N 1
ATOM 8590 C CA . ALA C 1 458 ? -11.945 -8.621 53.610 1.00 17.28 458 ALA C CA 1
ATOM 8591 C C . ALA C 1 458 ? -11.109 -9.241 52.493 1.00 17.20 458 ALA C C 1
ATOM 8592 O O . ALA C 1 458 ? -11.146 -10.455 52.262 1.00 19.20 458 ALA C O 1
ATOM 8594 N N . GLY C 1 459 ? -10.359 -8.392 51.801 1.00 15.55 459 GLY C N 1
ATOM 8595 C CA . GLY C 1 459 ? -9.526 -8.831 50.699 1.00 19.49 459 GLY C CA 1
ATOM 8596 C C . GLY C 1 459 ? -10.237 -8.738 49.361 1.00 20.90 459 GLY C C 1
ATOM 8597 O O . GLY C 1 459 ? -9.641 -9.000 48.322 1.00 19.31 459 GLY C O 1
ATOM 8598 N N . GLN C 1 460 ? -11.517 -8.371 49.395 1.00 19.19 460 GLN C N 1
ATOM 8599 C CA . GLN C 1 460 ? -12.315 -8.208 48.188 1.00 13.70 460 GLN C CA 1
ATOM 8600 C C . GLN C 1 460 ? -12.646 -6.734 47.934 1.00 13.74 460 GLN C C 1
ATOM 8601 O O . GLN C 1 460 ? -12.659 -5.930 48.862 1.00 16.30 460 GLN C O 1
ATOM 8607 N N . PHE C 1 461 ? -12.959 -6.398 46.693 1.00 18.12 461 PHE C N 1
ATOM 8608 C CA . PHE C 1 461 ? -13.359 -5.030 46.397 1.00 13.74 461 PHE C CA 1
ATOM 8609 C C . PHE C 1 461 ? -14.700 -4.701 47.057 1.00 16.90 461 PHE C C 1
ATOM 8610 O O . PHE C 1 461 ? -15.535 -5.578 47.304 1.00 19.34 461 PHE C O 1
ATOM 8618 N N . PHE C 1 462 ? -14.883 -3.420 47.352 1.00 16.57 462 PHE C N 1
ATOM 8619 C CA . PHE C 1 462 ? -16.011 -2.942 48.136 1.00 15.41 462 PHE C CA 1
ATOM 8620 C C . PHE C 1 462 ? -16.367 -1.557 47.600 1.00 12.90 462 PHE C C 1
ATOM 8621 O O . PHE C 1 462 ? -16.287 -0.562 48.322 1.00 15.10 462 PHE C O 1
ATOM 8629 N N . VAL C 1 463 ? -16.728 -1.499 46.320 1.00 13.01 463 VAL C N 1
ATOM 8630 C CA . VAL C 1 463 ? -17.001 -0.216 45.657 1.00 13.72 463 VAL C CA 1
ATOM 8631 C C . VAL C 1 463 ? -18.503 0.111 45.677 1.00 17.20 463 VAL C C 1
ATOM 8632 O O . VAL C 1 463 ? -18.938 1.057 46.341 1.00 12.74 463 VAL C O 1
ATOM 8636 N N . GLY C 1 464 ? -19.303 -0.667 44.961 1.00 15.92 464 GLY C N 1
ATOM 8637 C CA . GLY C 1 464 ? -20.742 -0.523 45.097 1.00 16.59 464 GLY C CA 1
ATOM 8638 C C . GLY C 1 464 ? -21.316 0.629 44.312 1.00 17.07 464 GLY C C 1
ATOM 8639 O O . GLY C 1 464 ? -22.339 1.204 44.681 1.00 17.57 464 GLY C O 1
ATOM 8640 N N . ALA C 1 465 ? -20.662 0.966 43.212 1.00 14.35 465 ALA C N 1
ATOM 8641 C CA . ALA C 1 465 ? -21.257 1.911 42.285 1.00 16.20 465 ALA C CA 1
ATOM 8642 C C . ALA C 1 465 ? -20.802 1.607 40.881 1.00 16.26 465 ALA C C 1
ATOM 8643 O O . ALA C 1 465 ? -19.682 1.151 40.665 1.00 20.15 465 ALA C O 1
ATOM 8645 N N . ASN C 1 466 ? -21.694 1.837 39.931 1.00 15.03 466 ASN C N 1
ATOM 8646 C CA . ASN C 1 466 ? -21.343 1.827 38.526 1.00 14.35 466 ASN C CA 1
ATOM 8647 C C . ASN C 1 466 ? -21.154 3.268 38.066 1.00 15.64 466 ASN C C 1
ATOM 8648 O O . ASN C 1 466 ? -21.971 4.136 38.376 1.00 16.47 466 ASN C O 1
ATOM 8653 N N . VAL C 1 467 ? -20.072 3.526 37.342 1.00 14.76 467 VAL C N 1
ATOM 8654 C CA . VAL C 1 467 ? -19.727 4.891 36.947 1.00 16.43 467 VAL C CA 1
ATOM 8655 C C . VAL C 1 467 ? -19.455 4.986 35.451 1.00 14.08 467 VAL C C 1
ATOM 8656 O O . VAL C 1 467 ? -18.938 4.040 34.854 1.00 15.56 467 VAL C O 1
ATOM 8660 N N . TRP C 1 468 ? -19.837 6.114 34.843 1.00 18.59 468 TRP C N 1
ATOM 8661 C CA . TRP C 1 468 ? -19.506 6.426 33.451 1.00 14.88 468 TRP C CA 1
ATOM 8662 C C . TRP C 1 468 ? -18.928 7.835 33.387 1.00 14.67 468 TRP C C 1
ATOM 8663 O O . TRP C 1 468 ? -19.671 8.809 33.493 1.00 13.84 468 TRP C O 1
ATOM 8674 N N . THR C 1 469 ? -17.612 7.941 33.206 1.00 13.75 469 THR C N 1
ATOM 8675 C CA . THR C 1 469 ? -16.935 9.238 33.118 1.00 14.21 469 THR C CA 1
ATOM 8676 C C . THR C 1 469 ? -16.723 9.669 31.655 1.00 11.70 469 THR C C 1
ATOM 8677 O O . THR C 1 469 ? -16.608 8.830 30.759 1.00 14.10 469 THR C O 1
ATOM 8681 N N . TYR C 1 470 ? -16.716 10.980 31.424 1.00 13.21 470 TYR C N 1
ATOM 8682 C CA . TYR C 1 470 ? -16.567 11.557 30.094 1.00 16.12 470 TYR C CA 1
ATOM 8683 C C . TYR C 1 470 ? -16.060 12.998 30.184 1.00 11.72 470 TYR C C 1
ATOM 8684 O O . TYR C 1 470 ? -16.160 13.623 31.235 1.00 11.99 470 TYR C O 1
ATOM 8693 N N . PRO C 1 471 ? -15.522 13.536 29.072 1.00 14.96 471 PRO C N 1
ATOM 8694 C CA . PRO C 1 471 ? -15.114 14.949 29.067 1.00 15.27 471 PRO C CA 1
ATOM 8695 C C . PRO C 1 471 ? -16.233 15.886 29.512 1.00 14.44 471 PRO C C 1
ATOM 8696 O O . PRO C 1 471 ? -17.402 15.667 29.162 1.00 14.68 471 PRO C O 1
ATOM 8700 N N . GLY C 1 472 ? -15.875 16.904 30.293 1.00 11.93 472 GLY C N 1
ATOM 8701 C CA . GLY C 1 472 ? -16.837 17.884 30.763 1.00 13.71 472 GLY C CA 1
ATOM 8702 C C . GLY C 1 472 ? -17.359 18.812 29.670 1.00 17.89 472 GLY C C 1
ATOM 8703 O O . GLY C 1 472 ? -16.920 18.756 28.526 1.00 17.40 472 GLY C O 1
ATOM 8704 N N . PRO C 1 473 ? -18.304 19.691 30.031 1.00 17.40 473 PRO C N 1
ATOM 8705 C CA . PRO C 1 473 ? -19.007 20.589 29.104 1.00 17.37 473 PRO C CA 1
ATOM 8706 C C . PRO C 1 473 ? -18.115 21.490 28.236 1.00 19.54 473 PRO C C 1
ATOM 8707 O O . PRO C 1 473 ? -18.534 21.889 27.138 1.00 18.32 473 PRO C O 1
ATOM 8711 N N . LYS C 1 474 ? -16.919 21.822 28.713 1.00 15.54 474 LYS C N 1
ATOM 8712 C CA . LYS C 1 474 ? -16.025 22.710 27.975 1.00 14.12 474 LYS C CA 1
ATOM 8713 C C . LYS C 1 474 ? -15.161 21.936 26.992 1.00 18.39 474 LYS C C 1
ATOM 8714 O O . LYS C 1 474 ? -14.438 22.526 26.190 1.00 18.53 474 LYS C O 1
ATOM 8720 N N . GLY C 1 475 ? -15.234 20.611 27.059 1.00 17.35 475 GLY C N 1
ATOM 8721 C CA . GLY C 1 475 ? -14.472 19.769 26.151 1.00 15.16 475 GLY C CA 1
ATOM 8722 C C . GLY C 1 475 ? -15.287 19.260 24.977 1.00 18.02 475 GLY C C 1
ATOM 8723 O O . GLY C 1 475 ? -16.197 19.933 24.495 1.00 21.15 475 GLY C O 1
ATOM 8724 N N . ASP C 1 476 ? -14.947 18.070 24.501 1.00 17.02 476 ASP C N 1
ATOM 8725 C CA . ASP C 1 476 ? -15.615 17.500 23.335 1.00 19.67 476 ASP C CA 1
ATOM 8726 C C . ASP C 1 476 ? -15.977 16.061 23.621 1.00 21.16 476 ASP C C 1
ATOM 8727 O O . ASP C 1 476 ? -15.301 15.134 23.154 1.00 19.06 476 ASP C O 1
ATOM 8732 N N . ARG C 1 477 ? -17.051 15.876 24.383 1.00 18.45 477 ARG C N 1
ATOM 8733 C CA . ARG C 1 477 ? -17.438 14.546 24.813 1.00 17.08 477 ARG C CA 1
ATOM 8734 C C . ARG C 1 477 ? -17.684 13.583 23.651 1.00 19.17 477 ARG C C 1
ATOM 8735 O O . ARG C 1 477 ? -17.320 12.405 23.766 1.00 21.62 477 ARG C O 1
ATOM 8743 N N . GLN C 1 478 ? -18.290 14.049 22.548 1.00 22.23 478 GLN C N 1
ATOM 8744 C CA . GLN C 1 478 ? -18.651 13.081 21.493 1.00 29.29 478 GLN C CA 1
ATOM 8745 C C . GLN C 1 478 ? -17.346 12.510 20.922 1.00 24.66 478 GLN C C 1
ATOM 8746 O O . GLN C 1 478 ? -17.275 11.298 20.666 1.00 28.41 478 GLN C O 1
ATOM 8752 N N . ASN C 1 479 ? -16.277 13.318 20.865 1.00 21.82 479 ASN C N 1
ATOM 8753 C CA . ASN C 1 479 ? -15.012 12.872 20.269 1.00 18.53 479 ASN C CA 1
ATOM 8754 C C . ASN C 1 479 ? -13.978 12.389 21.283 1.00 18.78 479 ASN C C 1
ATOM 8755 O O . ASN C 1 479 ? -12.838 12.096 20.918 1.00 18.46 479 ASN C O 1
ATOM 8760 N N . GLY C 1 480 ? -14.392 12.290 22.548 1.00 16.18 480 GLY C N 1
ATOM 8761 C CA . GLY C 1 480 ? -13.549 11.729 23.592 1.00 16.84 480 GLY C CA 1
ATOM 8762 C C . GLY C 1 480 ? -12.327 12.557 23.953 1.00 14.34 480 GLY C C 1
ATOM 8763 O O . GLY C 1 480 ? -11.326 12.019 24.424 1.00 14.64 480 GLY C O 1
ATOM 8764 N N . ILE C 1 481 ? -12.397 13.866 23.739 1.00 18.72 481 ILE C N 1
ATOM 8765 C CA . ILE C 1 481 ? -11.234 14.717 23.978 1.00 11.58 481 ILE C CA 1
ATOM 8766 C C . ILE C 1 481 ? -11.615 16.044 24.631 1.00 14.92 481 ILE C C 1
ATOM 8767 O O . ILE C 1 481 ? -12.797 16.314 24.894 1.00 15.95 481 ILE C O 1
ATOM 8772 N N . GLY C 1 482 ? -10.606 16.868 24.887 1.00 16.00 482 GLY C N 1
ATOM 8773 C CA . GLY C 1 482 ? -10.792 18.107 25.622 1.00 15.74 482 GLY C CA 1
ATOM 8774 C C . GLY C 1 482 ? -11.037 17.839 27.094 1.00 15.66 482 GLY C C 1
ATOM 8775 O O . GLY C 1 482 ? -11.847 18.524 27.723 1.00 15.88 482 GLY C O 1
ATOM 8776 N N . SER C 1 483 ? -10.329 16.858 27.656 1.00 11.27 483 SER C N 1
ATOM 8777 C CA . SER C 1 483 ? -10.553 16.477 29.047 1.00 12.74 483 SER C CA 1
ATOM 8778 C C . SER C 1 483 ? -9.456 17.003 29.985 1.00 10.95 483 SER C C 1
ATOM 8779 O O . SER C 1 483 ? -9.383 16.614 31.150 1.00 11.86 483 SER C O 1
ATOM 8782 N N . GLY C 1 484 ? -8.625 17.911 29.483 1.00 13.88 484 GLY C N 1
ATOM 8783 C CA . GLY C 1 484 ? -7.598 18.515 30.320 1.00 14.32 484 GLY C CA 1
ATOM 8784 C C . GLY C 1 484 ? -7.605 20.031 30.327 1.00 13.64 484 GLY C C 1
ATOM 8785 O O . GLY C 1 484 ? -8.146 20.671 29.420 1.00 13.78 484 GLY C O 1
ATOM 8786 N N . GLN C 1 485 ? -7.013 20.600 31.376 1.00 12.16 485 GLN C N 1
ATOM 8787 C CA . GLN C 1 485 ? -6.770 22.039 31.464 1.00 11.43 485 GLN C CA 1
ATOM 8788 C C . GLN C 1 485 ? -5.478 22.284 32.202 1.00 16.88 485 GLN C C 1
ATOM 8789 O O . GLN C 1 485 ? -5.089 21.498 33.063 1.00 12.50 485 GLN C O 1
ATOM 8795 N N . VAL C 1 486 ? -4.813 23.385 31.877 1.00 11.54 486 VAL C N 1
ATOM 8796 C CA . VAL C 1 486 ? -3.723 23.872 32.715 1.00 14.11 486 VAL C CA 1
ATOM 8797 C C . VAL C 1 486 ? -4.096 25.303 33.090 1.00 13.36 486 VAL C C 1
ATOM 8798 O O . VAL C 1 486 ? -4.420 26.100 32.213 1.00 12.15 486 VAL C O 1
ATOM 8802 N N . LYS C 1 487 ? -4.076 25.617 34.379 1.00 11.87 487 LYS C N 1
ATOM 8803 C CA . LYS C 1 487 ? -4.462 26.943 34.851 1.00 13.42 487 LYS C CA 1
ATOM 8804 C C . LYS C 1 487 ? -3.455 27.509 35.838 1.00 13.59 487 LYS C C 1
ATOM 8805 O O . LYS C 1 487 ? -2.900 26.787 36.667 1.00 14.75 487 LYS C O 1
ATOM 8811 N N . ALA C 1 488 ? -3.248 28.819 35.742 1.00 12.61 488 ALA C N 1
ATOM 8812 C CA . ALA C 1 488 ? -2.374 29.550 36.644 1.00 12.76 488 ALA C CA 1
ATOM 8813 C C . ALA C 1 488 ? -3.242 30.311 37.642 1.00 16.12 488 ALA C C 1
ATOM 8814 O O . ALA C 1 488 ? -4.061 31.120 37.240 1.00 18.30 488 ALA C O 1
ATOM 8816 N N . TYR C 1 489 ? -3.058 30.050 38.932 1.00 12.85 489 TYR C N 1
ATOM 8817 C CA . TYR C 1 489 ? -4.027 30.472 39.949 1.00 15.10 489 TYR C CA 1
ATOM 8818 C C . TYR C 1 489 ? -3.433 31.273 41.093 1.00 16.16 489 TYR C C 1
ATOM 8819 O O . TYR C 1 489 ? -2.387 30.904 41.624 1.00 14.44 489 TYR C O 1
ATOM 8828 N N . ASN C 1 490 ? -4.110 32.357 41.479 1.00 14.89 490 ASN C N 1
ATOM 8829 C CA . ASN C 1 490 ? -3.749 33.081 42.696 1.00 15.89 490 ASN C CA 1
ATOM 8830 C C . ASN C 1 490 ? -4.705 32.720 43.828 1.00 16.74 490 ASN C C 1
ATOM 8831 O O . ASN C 1 490 ? -5.917 32.881 43.697 1.00 16.18 490 ASN C O 1
ATOM 8836 N N . ALA C 1 491 ? -4.158 32.229 44.937 1.00 14.33 491 ALA C N 1
ATOM 8837 C CA . ALA C 1 491 ? -4.978 31.698 46.026 1.00 13.38 491 ALA C CA 1
ATOM 8838 C C . ALA C 1 491 ? -5.704 32.761 46.838 1.00 15.57 491 ALA C C 1
ATOM 8839 O O . ALA C 1 491 ? -6.680 32.455 47.525 1.00 17.02 491 ALA C O 1
ATOM 8841 N N . ILE C 1 492 ? -5.228 33.998 46.791 1.00 16.21 492 ILE C N 1
ATOM 8842 C CA . ILE C 1 492 ? -5.860 35.044 47.591 1.00 17.90 492 ILE C CA 1
ATOM 8843 C C . ILE C 1 492 ? -6.985 35.715 46.804 1.00 16.12 492 ILE C C 1
ATOM 8844 O O . ILE C 1 492 ? -8.114 35.825 47.294 1.00 18.55 492 ILE C O 1
ATOM 8849 N N . THR C 1 493 ? -6.686 36.157 45.586 1.00 19.03 493 THR C N 1
ATOM 8850 C CA . THR C 1 493 ? -7.718 36.762 44.729 1.00 21.98 493 THR C CA 1
ATOM 8851 C C . THR C 1 493 ? -8.686 35.736 44.150 1.00 21.03 493 THR C C 1
ATOM 8852 O O . THR C 1 493 ? -9.828 36.071 43.820 1.00 19.00 493 THR C O 1
ATOM 8856 N N . GLY C 1 494 ? -8.225 34.495 44.012 1.00 17.88 494 GLY C N 1
ATOM 8857 C CA . GLY C 1 494 ? -9.021 33.446 43.404 1.00 18.66 494 GLY C CA 1
ATOM 8858 C C . GLY C 1 494 ? -9.063 33.514 41.882 1.00 19.27 494 GLY C C 1
ATOM 8859 O O . GLY C 1 494 ? -9.783 32.747 41.249 1.00 23.22 494 GLY C O 1
ATOM 8860 N N . GLU C 1 495 ? -8.291 34.426 41.291 1.00 17.25 495 GLU C N 1
ATOM 8861 C CA . GLU C 1 495 ? -8.325 34.630 39.846 1.00 15.55 495 GLU C CA 1
ATOM 8862 C C . GLU C 1 495 ? -7.309 33.766 39.110 1.00 15.89 495 GLU C C 1
ATOM 8863 O O . GLU C 1 495 ? -6.274 33.391 39.674 1.00 17.81 495 GLU C O 1
ATOM 8869 N N . PHE C 1 496 ? -7.622 33.448 37.853 1.00 14.59 496 PHE C N 1
ATOM 8870 C CA . PHE C 1 496 ? -6.688 32.756 36.979 1.00 15.80 496 PHE C CA 1
ATOM 8871 C C . PHE C 1 496 ? -5.932 33.757 36.121 1.00 16.90 496 PHE C C 1
ATOM 8872 O O . PHE C 1 496 ? -6.537 34.559 35.409 1.00 18.45 496 PHE C O 1
ATOM 8880 N N . ALA C 1 497 ? -4.606 33.697 36.186 1.00 16.03 497 ALA C N 1
ATOM 8881 C CA . ALA C 1 497 ? -3.762 34.511 35.310 1.00 15.90 497 ALA C CA 1
ATOM 8882 C C . ALA C 1 497 ? -3.955 34.084 33.869 1.00 17.37 497 ALA C C 1
ATOM 8883 O O . ALA C 1 497 ? -3.937 34.912 32.948 1.00 17.23 497 ALA C O 1
ATOM 8885 N N . TRP C 1 498 ? -4.128 32.777 33.679 1.00 14.90 498 TRP C N 1
ATOM 8886 C CA . TRP C 1 498 ? -4.414 32.206 32.368 1.00 14.80 498 TRP C CA 1
ATOM 8887 C C . TRP C 1 498 ? -4.975 30.795 32.515 1.00 18.62 498 TRP C C 1
ATOM 8888 O O . TRP C 1 498 ? -4.804 30.147 33.560 1.00 16.33 498 TRP C O 1
ATOM 8899 N N . GLU C 1 499 ? -5.686 30.362 31.477 1.00 14.37 499 GLU C N 1
ATOM 8900 C CA . GLU C 1 499 ? -6.324 29.052 31.415 1.00 13.62 499 GLU C CA 1
ATOM 8901 C C . GLU C 1 499 ? -6.136 28.478 30.019 1.00 13.06 499 GLU C C 1
ATOM 8902 O O . GLU C 1 499 ? -6.442 29.135 29.018 1.00 15.62 499 GLU C O 1
ATOM 8908 N N . LYS C 1 500 ? -5.645 27.246 29.946 1.00 14.40 500 LYS C N 1
ATOM 8909 C CA . LYS C 1 500 ? -5.449 26.598 28.662 1.00 15.95 500 LYS C CA 1
ATOM 8910 C C . LYS C 1 500 ? -6.120 25.239 28.632 1.00 13.94 500 LYS C C 1
ATOM 8911 O O . LYS C 1 500 ? -6.056 24.480 29.593 1.00 16.07 500 LYS C O 1
ATOM 8917 N N . MET C 1 501 ? -6.744 24.919 27.503 1.00 13.70 501 MET C N 1
ATOM 8918 C CA . MET C 1 501 ? -7.326 23.592 27.334 1.00 13.64 501 MET C CA 1
ATOM 8919 C C . MET C 1 501 ? -6.295 22.571 26.858 1.00 15.12 501 MET C C 1
ATOM 8920 O O . MET C 1 501 ? -5.374 22.910 26.115 1.00 19.27 501 MET C O 1
ATOM 8925 N N . GLU C 1 502 ? -6.470 21.320 27.280 1.00 12.30 502 GLU C N 1
ATOM 8926 C CA . GLU C 1 502 ? -5.604 20.213 26.866 1.00 11.77 502 GLU C CA 1
ATOM 8927 C C . GLU C 1 502 ? -6.431 19.058 26.330 1.00 15.82 502 GLU C C 1
ATOM 8928 O O . GLU C 1 502 ? -7.575 18.848 26.755 1.00 16.10 502 GLU C O 1
ATOM 8934 N N . LYS C 1 503 ? -5.855 18.302 25.396 1.00 11.25 503 LYS C N 1
ATOM 8935 C CA . LYS C 1 503 ? -6.613 17.247 24.717 1.00 11.23 503 LYS C CA 1
ATOM 8936 C C . LYS C 1 503 ? -7.076 16.190 25.711 1.00 13.95 503 LYS C C 1
ATOM 8937 O O . LYS C 1 503 ? -8.213 15.721 25.664 1.00 15.43 503 LYS C O 1
ATOM 8943 N N . PHE C 1 504 ? -6.195 15.837 26.636 1.00 14.30 504 PHE C N 1
ATOM 8944 C CA . PHE C 1 504 ? -6.529 14.860 27.662 1.00 15.23 504 PHE C CA 1
ATOM 8945 C C . PHE C 1 504 ? -6.217 15.401 29.047 1.00 13.21 504 PHE C C 1
ATOM 8946 O O . PHE C 1 504 ? -5.438 16.351 29.188 1.00 12.44 504 PHE C O 1
ATOM 8954 N N . SER C 1 505 ? -6.816 14.784 30.067 1.00 11.97 505 SER C N 1
ATOM 8955 C CA . SER C 1 505 ? -6.574 15.185 31.453 1.00 10.25 505 SER C CA 1
ATOM 8956 C C . SER C 1 505 ? -5.079 15.309 31.753 1.00 10.34 505 SER C C 1
ATOM 8957 O O . SER C 1 505 ? -4.276 14.472 31.337 1.00 12.98 505 SER C O 1
ATOM 8960 N N . VAL C 1 506 ? -4.710 16.381 32.445 1.00 10.20 506 VAL C N 1
ATOM 8961 C CA . VAL C 1 506 ? -3.311 16.586 32.809 1.00 10.11 506 VAL C CA 1
ATOM 8962 C C . VAL C 1 506 ? -3.086 15.916 34.161 1.00 15.19 506 VAL C C 1
ATOM 8963 O O . VAL C 1 506 ? -3.354 16.484 35.212 1.00 14.06 506 VAL C O 1
ATOM 8967 N N . TRP C 1 507 ? -2.598 14.685 34.109 1.00 12.41 507 TRP C N 1
ATOM 8968 C CA . TRP C 1 507 ? -2.596 13.803 35.268 1.00 10.54 507 TRP C CA 1
ATOM 8969 C C . TRP C 1 507 ? -1.367 13.892 36.145 1.00 10.85 507 TRP C C 1
ATOM 8970 O O . TRP C 1 507 ? -1.423 13.552 37.331 1.00 13.16 507 TRP C O 1
ATOM 8981 N N . GLY C 1 508 ? -0.248 14.305 35.558 1.00 10.56 508 GLY C N 1
ATOM 8982 C CA . GLY C 1 508 ? 1.044 14.086 36.188 1.00 14.47 508 GLY C CA 1
ATOM 8983 C C . GLY C 1 508 ? 1.669 15.234 36.945 1.00 12.73 508 GLY C C 1
ATOM 8984 O O . GLY C 1 508 ? 2.769 15.083 37.469 1.00 13.59 508 GLY C O 1
ATOM 8985 N N . GLY C 1 509 ? 0.990 16.376 37.022 1.00 11.65 509 GLY C N 1
ATOM 8986 C CA . GLY C 1 509 ? 1.526 17.506 37.759 1.00 12.36 509 GLY C CA 1
ATOM 8987 C C . GLY C 1 509 ? 2.343 18.456 36.892 1.00 11.95 509 GLY C C 1
ATOM 8988 O O . GLY C 1 509 ? 2.371 18.338 35.657 1.00 13.44 509 GLY C O 1
ATOM 8989 N N . THR C 1 510 ? 2.986 19.417 37.551 1.00 10.39 510 THR C N 1
ATOM 8990 C CA . THR C 1 510 ? 3.670 20.521 36.880 1.00 11.76 510 THR C CA 1
ATOM 8991 C C . THR C 1 510 ? 4.897 20.962 37.679 1.00 12.41 510 THR C C 1
ATOM 8992 O O . THR C 1 510 ? 4.968 20.747 38.887 1.00 11.71 510 THR C O 1
ATOM 8996 N N . THR C 1 511 ? 5.839 21.599 36.992 1.00 11.72 511 THR C N 1
ATOM 8997 C CA . THR C 1 511 ? 7.067 22.116 37.590 1.00 11.09 511 THR C CA 1
ATOM 8998 C C . THR C 1 511 ? 7.369 23.469 36.966 1.00 11.95 511 THR C C 1
ATOM 8999 O O . THR C 1 511 ? 7.223 23.636 35.762 1.00 13.43 511 THR C O 1
ATOM 9003 N N . ALA C 1 512 ? 7.735 24.447 37.799 1.00 11.69 512 ALA C N 1
ATOM 9004 C CA . ALA C 1 512 ? 7.898 25.831 37.355 1.00 14.06 512 ALA C CA 1
ATOM 9005 C C . ALA C 1 512 ? 9.313 26.304 37.626 1.00 15.80 512 ALA C C 1
ATOM 9006 O O . ALA C 1 512 ? 9.952 25.859 38.595 1.00 12.71 512 ALA C O 1
ATOM 9008 N N . THR C 1 513 ? 9.820 27.200 36.780 1.00 15.81 513 THR C N 1
ATOM 9009 C CA . THR C 1 513 ? 11.182 27.689 36.982 1.00 15.01 513 THR C CA 1
ATOM 9010 C C . THR C 1 513 ? 11.300 29.200 36.834 1.00 15.31 513 THR C C 1
ATOM 9011 O O . THR C 1 513 ? 10.448 29.851 36.227 1.00 16.70 513 THR C O 1
ATOM 9015 N N . GLU C 1 514 ? 12.394 29.743 37.358 1.00 14.69 514 GLU C N 1
ATOM 9016 C CA . GLU C 1 514 ? 12.643 31.186 37.306 1.00 14.78 514 GLU C CA 1
ATOM 9017 C C . GLU C 1 514 ? 13.007 31.599 35.875 1.00 17.36 514 GLU C C 1
ATOM 9018 O O . GLU C 1 514 ? 13.167 32.780 35.570 1.00 16.84 514 GLU C O 1
ATOM 9024 N N . GLY C 1 515 ? 13.140 30.612 35.001 1.00 17.89 515 GLY C N 1
ATOM 9025 C CA . GLY C 1 515 ? 13.302 30.869 33.579 1.00 17.19 515 GLY C CA 1
ATOM 9026 C C . GLY C 1 515 ? 11.994 31.302 32.926 1.00 18.10 515 GLY C C 1
ATOM 9027 O O . GLY C 1 515 ? 11.952 31.587 31.728 1.00 17.80 515 GLY C O 1
ATOM 9028 N N . GLY C 1 516 ? 10.926 31.344 33.717 1.00 15.85 516 GLY C N 1
ATOM 9029 C CA . GLY C 1 516 ? 9.615 31.751 33.233 1.00 14.18 516 GLY C CA 1
ATOM 9030 C C . GLY C 1 516 ? 8.877 30.643 32.508 1.00 15.52 516 GLY C C 1
ATOM 9031 O O . GLY C 1 516 ? 8.097 30.898 31.589 1.00 16.99 516 GLY C O 1
ATOM 9032 N N . LEU C 1 517 ? 9.134 29.405 32.920 1.00 14.24 517 LEU C N 1
ATOM 9033 C CA . LEU C 1 517 ? 8.603 28.235 32.227 1.00 13.97 517 LEU C CA 1
ATOM 9034 C C . LEU C 1 517 ? 7.792 27.343 33.159 1.00 15.18 517 LEU C C 1
ATOM 9035 O O . LEU C 1 517 ? 8.146 27.160 34.326 1.00 16.75 517 LEU C O 1
ATOM 9040 N N . VAL C 1 518 ? 6.710 26.782 32.633 1.00 12.27 518 VAL C N 1
ATOM 9041 C CA . VAL C 1 518 ? 5.963 25.749 33.340 1.00 11.93 518 VAL C CA 1
ATOM 9042 C C . VAL C 1 518 ? 6.000 24.479 32.503 1.00 11.61 518 VAL C C 1
ATOM 9043 O O . VAL C 1 518 ? 5.551 24.478 31.368 1.00 14.96 518 VAL C O 1
ATOM 9047 N N . PHE C 1 519 ? 6.558 23.413 33.068 1.00 11.35 519 PHE C N 1
ATOM 9048 C CA . PHE C 1 519 ? 6.714 22.139 32.379 1.00 14.55 519 PHE C CA 1
ATOM 9049 C C . PHE C 1 519 ? 5.677 21.160 32.876 1.00 11.75 519 PHE C C 1
ATOM 9050 O O . PHE C 1 519 ? 5.347 21.152 34.054 1.00 13.52 519 PHE C O 1
ATOM 9058 N N . TYR C 1 520 ? 5.195 20.305 31.988 1.00 12.29 520 TYR C N 1
ATOM 9059 C CA . TYR C 1 520 ? 4.327 19.213 32.395 1.00 11.29 520 TYR C CA 1
ATOM 9060 C C . TYR C 1 520 ? 4.270 18.209 31.253 1.00 11.68 520 TYR C C 1
ATOM 9061 O O . TYR C 1 520 ? 4.547 18.551 30.109 1.00 12.98 520 TYR C O 1
ATOM 9070 N N . GLY C 1 521 ? 3.905 16.974 31.573 1.00 10.13 521 GLY C N 1
ATOM 9071 C CA . GLY C 1 521 ? 3.725 15.955 30.558 1.00 10.59 521 GLY C CA 1
ATOM 9072 C C . GLY C 1 521 ? 2.253 15.654 30.355 1.00 11.32 521 GLY C C 1
ATOM 9073 O O . GLY C 1 521 ? 1.426 15.966 31.228 1.00 12.02 521 GLY C O 1
ATOM 9074 N N . THR C 1 522 ? 1.928 15.036 29.218 1.00 10.11 522 THR C N 1
ATOM 9075 C CA . THR C 1 522 ? 0.538 14.758 28.864 1.00 11.00 522 THR C CA 1
ATOM 9076 C C . THR C 1 522 ? 0.297 13.271 28.618 1.00 13.02 522 THR C C 1
ATOM 9077 O O . THR C 1 522 ? 1.215 12.515 28.300 1.00 12.46 522 THR C O 1
ATOM 9081 N N . LEU C 1 523 ? -0.957 12.860 28.748 1.00 13.14 523 LEU C N 1
ATOM 9082 C CA . LEU C 1 523 ? -1.320 11.467 28.530 1.00 12.90 523 LEU C CA 1
ATOM 9083 C C . LEU C 1 523 ? -1.078 11.025 27.085 1.00 12.40 523 LEU C C 1
ATOM 9084 O O . LEU C 1 523 ? -0.860 9.829 26.844 1.00 13.27 523 LEU C O 1
ATOM 9089 N N . ASP C 1 524 ? -1.132 11.960 26.129 1.00 13.57 524 ASP C N 1
ATOM 9090 C CA . ASP C 1 524 ? -0.901 11.580 24.737 1.00 11.70 524 ASP C CA 1
ATOM 9091 C C . ASP C 1 524 ? 0.586 11.595 24.376 1.00 15.78 524 ASP C C 1
ATOM 9092 O O . ASP C 1 524 ? 0.945 11.396 23.225 1.00 16.65 524 ASP C O 1
ATOM 9097 N N . GLY C 1 525 ? 1.453 11.777 25.364 1.00 9.99 525 GLY C N 1
ATOM 9098 C CA . GLY C 1 525 ? 2.870 11.486 25.166 1.00 11.45 525 GLY C CA 1
ATOM 9099 C C . GLY C 1 525 ? 3.820 12.632 24.886 1.00 12.52 525 GLY C C 1
ATOM 9100 O O . GLY C 1 525 ? 4.906 12.417 24.331 1.00 17.20 525 GLY C O 1
ATOM 9101 N N . PHE C 1 526 ? 3.435 13.848 25.268 1.00 12.26 526 PHE C N 1
ATOM 9102 C CA . PHE C 1 526 ? 4.331 14.990 25.139 1.00 13.04 526 PHE C CA 1
ATOM 9103 C C . PHE C 1 526 ? 4.850 15.464 26.484 1.00 10.85 526 PHE C C 1
ATOM 9104 O O . PHE C 1 526 ? 4.160 15.356 27.489 1.00 13.35 526 PHE C O 1
ATOM 9112 N N . ILE C 1 527 ? 6.068 15.999 26.494 1.00 12.21 527 ILE C N 1
ATOM 9113 C CA . ILE C 1 527 ? 6.434 16.949 27.544 1.00 10.10 527 ILE C CA 1
ATOM 9114 C C . ILE C 1 527 ? 6.322 18.339 26.909 1.00 11.97 527 ILE C C 1
ATOM 9115 O O . ILE C 1 527 ? 6.690 18.519 25.748 1.00 14.52 527 ILE C O 1
ATOM 9120 N N . LYS C 1 528 ? 5.776 19.299 27.650 1.00 11.92 528 LYS C N 1
ATOM 9121 C CA . LYS C 1 528 ? 5.487 20.631 27.124 1.00 11.34 528 LYS C CA 1
ATOM 9122 C C . LYS C 1 528 ? 6.008 21.694 28.062 1.00 11.10 528 LYS C C 1
ATOM 9123 O O . LYS C 1 528 ? 6.153 21.450 29.268 1.00 14.25 528 LYS C O 1
ATOM 9129 N N . ALA C 1 529 ? 6.286 22.873 27.514 1.00 12.25 529 ALA C N 1
ATOM 9130 C CA . ALA C 1 529 ? 6.616 24.023 28.335 1.00 11.69 529 ALA C CA 1
ATOM 9131 C C . ALA C 1 529 ? 5.728 25.190 27.949 1.00 12.02 529 ALA C C 1
ATOM 9132 O O . ALA C 1 529 ? 5.625 25.529 26.777 1.00 16.72 529 ALA C O 1
ATOM 9134 N N . ARG C 1 530 ? 5.089 25.804 28.939 1.00 16.06 530 ARG C N 1
ATOM 9135 C CA . ARG C 1 530 ? 4.309 27.010 28.690 1.00 14.72 530 ARG C CA 1
ATOM 9136 C C . ARG C 1 530 ? 4.920 28.231 29.361 1.00 15.73 530 ARG C C 1
ATOM 9137 O O . ARG C 1 530 ? 5.617 28.132 30.370 1.00 13.52 530 ARG C O 1
ATOM 9145 N N . ASP C 1 531 ? 4.639 29.390 28.781 1.00 14.62 531 ASP C N 1
ATOM 9146 C CA . ASP C 1 531 ? 5.038 30.671 29.340 1.00 15.14 531 ASP C CA 1
ATOM 9147 C C . ASP C 1 531 ? 4.386 30.849 30.709 1.00 16.95 531 ASP C C 1
ATOM 9148 O O . ASP C 1 531 ? 3.161 30.757 30.832 1.00 15.81 531 ASP C O 1
ATOM 9153 N N . ALA C 1 532 ? 5.190 31.079 31.745 1.00 13.56 532 ALA C N 1
ATOM 9154 C CA . ALA C 1 532 ? 4.648 31.173 33.104 1.00 14.36 532 ALA C CA 1
ATOM 9155 C C . ALA C 1 532 ? 3.673 32.345 33.288 1.00 15.41 532 ALA C C 1
ATOM 9156 O O . ALA C 1 532 ? 2.792 32.299 34.158 1.00 16.71 532 ALA C O 1
ATOM 9158 N N . ASP C 1 533 ? 3.827 33.390 32.474 1.00 16.97 533 ASP C N 1
ATOM 9159 C CA . ASP C 1 533 ? 3.003 34.592 32.600 1.00 14.91 533 ASP C CA 1
ATOM 9160 C C . ASP C 1 533 ? 1.740 34.585 31.740 1.00 15.38 533 ASP C C 1
ATOM 9161 O O . ASP C 1 533 ? 0.729 35.183 32.115 1.00 16.95 533 ASP C O 1
ATOM 9166 N N . THR C 1 534 ? 1.792 33.921 30.587 1.00 16.55 534 THR C N 1
ATOM 9167 C CA . THR C 1 534 ? 0.680 33.997 29.636 1.00 16.05 534 THR C CA 1
ATOM 9168 C C . THR C 1 534 ? 0.049 32.658 29.303 1.00 17.66 534 THR C C 1
ATOM 9169 O O . THR C 1 534 ? -1.024 32.614 28.706 1.00 16.24 534 THR C O 1
ATOM 9173 N N . GLY C 1 535 ? 0.735 31.573 29.650 1.00 15.29 535 GLY C N 1
ATOM 9174 C CA . GLY C 1 535 ? 0.290 30.241 29.281 1.00 13.39 535 GLY C CA 1
ATOM 9175 C C . GLY C 1 535 ? 0.583 29.817 27.853 1.00 15.21 535 GLY C C 1
ATOM 9176 O O . GLY C 1 535 ? 0.213 28.717 27.445 1.00 15.78 535 GLY C O 1
ATOM 9177 N N . LYS C 1 536 ? 1.244 30.671 27.078 1.00 18.02 536 LYS C N 1
ATOM 9178 C CA . LYS C 1 536 ? 1.560 30.319 25.694 1.00 18.12 536 LYS C CA 1
ATOM 9179 C C . LYS C 1 536 ? 2.433 29.066 25.614 1.00 15.05 536 LYS C C 1
ATOM 9180 O O . LYS C 1 536 ? 3.414 28.926 26.354 1.00 16.88 536 LYS C O 1
ATOM 9186 N N . LEU C 1 537 ? 2.071 28.156 24.712 1.00 14.59 537 LEU C N 1
ATOM 9187 C CA . LEU C 1 537 ? 2.870 26.953 24.458 1.00 12.84 537 LEU C CA 1
ATOM 9188 C C . LEU C 1 537 ? 4.161 27.319 23.728 1.00 16.02 537 LEU C C 1
ATOM 9189 O O . LEU C 1 537 ? 4.118 27.855 22.626 1.00 15.25 537 LEU C O 1
ATOM 9194 N N . LEU C 1 538 ? 5.306 27.044 24.352 1.00 18.34 538 LEU C N 1
ATOM 9195 C CA . LEU C 1 538 ? 6.606 27.440 23.798 1.00 14.69 538 LEU C CA 1
ATOM 9196 C C . LEU C 1 538 ? 7.403 26.278 23.193 1.00 16.76 538 LEU C C 1
ATOM 9197 O O . LEU C 1 538 ? 8.280 26.487 22.344 1.00 18.78 538 LEU C O 1
ATOM 9202 N N . TRP C 1 539 ? 7.106 25.065 23.636 1.00 13.52 539 TRP C N 1
ATOM 9203 C CA . TRP C 1 539 ? 7.915 23.909 23.264 1.00 13.85 539 TRP C CA 1
ATOM 9204 C C . TRP C 1 539 ? 7.209 22.614 23.603 1.00 16.93 539 TRP C C 1
ATOM 9205 O O . TRP C 1 539 ? 6.451 22.548 24.566 1.00 17.88 539 TRP C O 1
ATOM 9216 N N . LYS C 1 540 ? 7.462 21.580 22.810 1.00 15.82 540 LYS C N 1
ATOM 9217 C CA . LYS C 1 540 ? 7.028 20.250 23.198 1.00 16.43 540 LYS C CA 1
ATOM 9218 C C . LYS C 1 540 ? 7.804 19.194 22.440 1.00 17.74 540 LYS C C 1
ATOM 9219 O O . LYS C 1 540 ? 8.298 19.435 21.335 1.00 17.63 540 LYS C O 1
ATOM 9225 N N . PHE C 1 541 ? 7.914 18.020 23.049 1.00 14.34 541 PHE C N 1
ATOM 9226 C CA . PHE C 1 541 ? 8.644 16.914 22.435 1.00 14.88 541 PHE C CA 1
ATOM 9227 C C . PHE C 1 541 ? 7.828 15.631 22.601 1.00 14.06 541 PHE C C 1
ATOM 9228 O O . PHE C 1 541 ? 7.258 15.400 23.667 1.00 12.28 541 PHE C O 1
ATOM 9236 N N . LYS C 1 542 ? 7.792 14.799 21.557 1.00 10.10 542 LYS C N 1
ATOM 9237 C CA . LYS C 1 542 ? 7.044 13.544 21.571 1.00 13.72 542 LYS C CA 1
ATOM 9238 C C . LYS C 1 542 ? 7.848 12.424 22.235 1.00 12.26 542 LYS C C 1
ATOM 9239 O O . LYS C 1 542 ? 8.748 11.838 21.617 1.00 13.70 542 LYS C O 1
ATOM 9245 N N . LEU C 1 543 ? 7.516 12.146 23.497 1.00 9.50 543 LEU C N 1
ATOM 9246 C CA . LEU C 1 543 ? 8.091 11.052 24.281 1.00 11.80 543 LEU C CA 1
ATOM 9247 C C . LEU C 1 543 ? 7.585 9.700 23.793 1.00 11.47 543 LEU C C 1
ATOM 9248 O O . LEU C 1 543 ? 6.652 9.649 23.002 1.00 13.80 543 LEU C O 1
ATOM 9253 N N . PRO C 1 544 ? 8.203 8.599 24.251 1.00 10.10 544 PRO C N 1
ATOM 9254 C CA . PRO C 1 544 ? 7.755 7.298 23.738 1.00 11.71 544 PRO C CA 1
ATOM 9255 C C . PRO C 1 544 ? 6.338 6.917 24.163 1.00 11.66 544 PRO C C 1
ATOM 9256 O O . PRO C 1 544 ? 5.665 6.193 23.432 1.00 13.98 544 PRO C O 1
ATOM 9260 N N . SER C 1 545 ? 5.8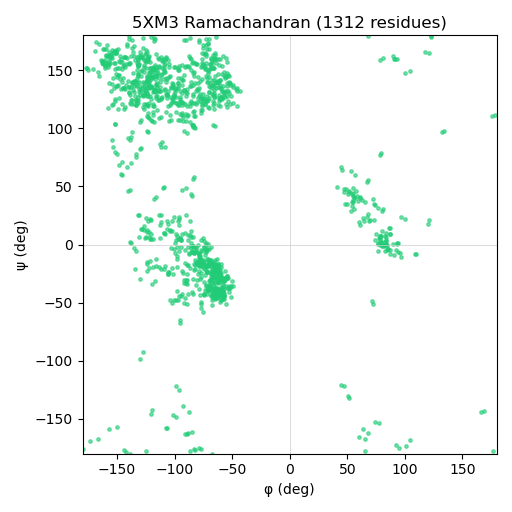95 7.407 25.318 1.00 10.53 545 SER C N 1
ATOM 9261 C CA . SER C 1 545 ? 4.601 7.006 25.875 1.00 9.94 545 SER C CA 1
ATOM 9262 C C . SER C 1 545 ? 4.052 8.156 26.700 1.00 9.65 545 SER C C 1
ATOM 9263 O O . SER C 1 545 ? 4.787 9.077 27.051 1.00 11.19 545 SER C O 1
ATOM 9266 N N . GLY C 1 546 ? 2.765 8.093 27.017 1.00 8.93 546 GLY C N 1
ATOM 9267 C CA . GLY C 1 546 ? 2.125 9.122 27.814 1.00 11.36 546 GLY C CA 1
ATOM 9268 C C . GLY C 1 546 ? 2.741 9.265 29.185 1.00 13.11 546 GLY C C 1
ATOM 9269 O O . GLY C 1 546 ? 3.391 8.342 29.677 1.00 11.82 546 GLY C O 1
ATOM 9270 N N . VAL C 1 547 ? 2.511 10.426 29.799 1.00 9.91 547 VAL C N 1
ATOM 9271 C CA . VAL C 1 547 ? 3.139 10.809 31.064 1.00 9.49 547 VAL C CA 1
ATOM 9272 C C . VAL C 1 547 ? 2.112 10.937 32.175 1.00 11.30 547 VAL C C 1
ATOM 9273 O O . VAL C 1 547 ? 1.074 11.561 31.989 1.00 13.43 547 VAL C O 1
ATOM 9277 N N . ILE C 1 548 ? 2.393 10.328 33.322 1.00 9.59 548 ILE C N 1
ATOM 9278 C CA . ILE C 1 548 ? 1.527 10.493 34.487 1.00 10.01 548 ILE C CA 1
ATOM 9279 C C . ILE C 1 548 ? 2.354 10.882 35.720 1.00 11.87 548 ILE C C 1
ATOM 9280 O O . ILE C 1 548 ? 1.859 10.837 36.845 1.00 12.62 548 ILE C O 1
ATOM 9285 N N . GLY C 1 549 ? 3.614 11.262 35.498 1.00 11.37 549 GLY C N 1
ATOM 9286 C CA . GLY C 1 549 ? 4.456 11.802 36.562 1.00 13.56 549 GLY C CA 1
ATOM 9287 C C . GLY C 1 549 ? 4.864 13.235 36.261 1.00 12.01 549 GLY C C 1
ATOM 9288 O O . GLY C 1 549 ? 4.508 13.765 35.216 1.00 13.10 549 GLY C O 1
ATOM 9289 N N . HIS C 1 550 ? 5.589 13.876 37.181 1.00 10.39 550 HIS C N 1
ATOM 9290 C CA . HIS C 1 550 ? 5.945 15.280 37.027 1.00 12.87 550 HIS C CA 1
ATOM 9291 C C . HIS C 1 550 ? 7.347 15.467 36.434 1.00 10.46 550 HIS C C 1
ATOM 9292 O O . HIS C 1 550 ? 8.224 14.602 36.580 1.00 12.16 550 HIS C O 1
ATOM 9299 N N . PRO C 1 551 ? 7.572 16.603 35.769 1.00 9.97 551 PRO C N 1
ATOM 9300 C CA . PRO C 1 551 ? 8.951 16.900 35.374 1.00 11.77 551 PRO C CA 1
ATOM 9301 C C . PRO C 1 551 ? 9.793 17.220 36.596 1.00 11.69 551 PRO C C 1
ATOM 9302 O O . PRO C 1 551 ? 9.263 17.656 37.621 1.00 13.80 551 PRO C O 1
ATOM 9306 N N . MET C 1 552 ? 11.100 17.019 36.494 1.00 12.25 552 MET C N 1
ATOM 9307 C CA . MET C 1 552 ? 11.991 17.488 37.550 1.00 10.50 552 MET C CA 1
ATOM 9308 C C . MET C 1 552 ? 13.204 18.097 36.869 1.00 11.41 552 MET C C 1
ATOM 9309 O O . MET C 1 552 ? 13.423 17.895 35.673 1.00 14.49 552 MET C O 1
ATOM 9314 N N . THR C 1 553 ? 13.961 18.893 37.605 1.00 10.98 553 THR C N 1
ATOM 9315 C CA . THR C 1 553 ? 15.104 19.554 37.003 1.00 13.19 553 THR C CA 1
ATOM 9316 C C . THR C 1 553 ? 16.259 19.530 37.988 1.00 14.97 553 THR C C 1
ATOM 9317 O O . THR C 1 553 ? 16.049 19.430 39.205 1.00 15.42 553 THR C O 1
ATOM 9321 N N . TYR C 1 554 ? 17.473 19.613 37.449 1.00 11.62 554 TYR C N 1
ATOM 9322 C CA . TYR C 1 554 ? 18.692 19.641 38.245 1.00 13.18 554 TYR C CA 1
ATOM 9323 C C . TYR C 1 554 ? 19.826 20.166 37.377 1.00 16.24 554 TYR C C 1
ATOM 9324 O O . TYR C 1 554 ? 19.777 20.070 36.146 1.00 16.84 554 TYR C O 1
ATOM 9333 N N . THR C 1 555 ? 20.840 20.718 38.025 1.00 17.17 555 THR C N 1
ATOM 9334 C CA . THR C 1 555 ? 22.012 21.221 37.318 1.00 18.76 555 THR C CA 1
ATOM 9335 C C . THR C 1 555 ? 23.212 20.362 37.674 1.00 21.24 555 THR C C 1
ATOM 9336 O O . THR C 1 555 ? 23.440 20.081 38.849 1.00 19.69 555 THR C O 1
ATOM 9340 N N . HIS C 1 556 ? 23.963 19.933 36.661 1.00 16.17 556 HIS C N 1
ATOM 9341 C CA . HIS C 1 556 ? 25.132 19.089 36.886 1.00 16.36 556 HIS C CA 1
ATOM 9342 C C . HIS C 1 556 ? 26.301 19.571 36.047 1.00 17.63 556 HIS C C 1
ATOM 9343 O O . HIS C 1 556 ? 26.208 19.624 34.822 1.00 18.99 556 HIS C O 1
ATOM 9350 N N . LYS C 1 557 ? 27.397 19.913 36.720 1.00 19.06 557 LYS C N 1
ATOM 9351 C CA . LYS C 1 557 ? 28.576 20.455 36.054 1.00 19.62 557 LYS C CA 1
ATOM 9352 C C . LYS C 1 557 ? 28.196 21.619 35.137 1.00 25.79 557 LYS C C 1
ATOM 9353 O O . LYS C 1 557 ? 28.664 21.706 34.002 1.00 25.22 557 LYS C O 1
ATOM 9359 N N . GLY C 1 558 ? 27.321 22.491 35.640 1.00 21.86 558 GLY C N 1
ATOM 9360 C CA . GLY C 1 558 ? 26.985 23.733 34.964 1.00 20.13 558 GLY C CA 1
ATOM 9361 C C . GLY C 1 558 ? 25.895 23.643 33.916 1.00 25.19 558 GLY C C 1
ATOM 9362 O O . GLY C 1 558 ? 25.493 24.659 33.349 1.00 25.34 558 GLY C O 1
ATOM 9363 N N . THR C 1 559 ? 25.407 22.437 33.652 1.00 19.60 559 THR C N 1
ATOM 9364 C CA . THR C 1 559 ? 24.354 22.253 32.661 1.00 17.56 559 THR C CA 1
ATOM 9365 C C . THR C 1 559 ? 23.029 21.947 33.349 1.00 19.03 559 THR C C 1
ATOM 9366 O O . THR C 1 559 ? 22.959 21.070 34.215 1.00 16.58 559 THR C O 1
ATOM 9370 N N . GLN C 1 560 ? 21.987 22.695 32.988 1.00 18.38 560 GLN C N 1
ATOM 9371 C CA . GLN C 1 560 ? 20.661 22.446 33.545 1.00 16.70 560 GLN C CA 1
ATOM 9372 C C . GLN C 1 560 ? 19.972 21.337 32.750 1.00 15.88 560 GLN C C 1
ATOM 9373 O O . GLN C 1 560 ? 19.922 21.368 31.521 1.00 17.07 560 GLN C O 1
ATOM 9379 N N . TYR C 1 561 ? 19.459 20.347 33.471 1.00 13.56 561 TYR C N 1
ATOM 9380 C CA . TYR C 1 561 ? 18.727 19.241 32.862 1.00 12.58 561 TYR C CA 1
ATOM 9381 C C . TYR C 1 561 ? 17.265 19.256 33.287 1.00 15.30 561 TYR C C 1
ATOM 9382 O O . TYR C 1 561 ? 16.954 19.679 34.386 1.00 12.92 561 TYR C O 1
ATOM 9391 N N . VAL C 1 562 ? 16.379 18.814 32.399 1.00 14.43 562 VAL C N 1
ATOM 9392 C CA . VAL C 1 562 ? 14.982 18.538 32.756 1.00 12.47 562 VAL C CA 1
ATOM 9393 C C . VAL C 1 562 ? 14.702 17.061 32.457 1.00 15.05 562 VAL C C 1
ATOM 9394 O O . VAL C 1 562 ? 14.932 16.603 31.338 1.00 15.26 562 VAL C O 1
ATOM 9398 N N . ALA C 1 563 ? 14.221 16.308 33.444 1.00 11.84 563 ALA C N 1
ATOM 9399 C CA . ALA C 1 563 ? 13.958 14.893 33.233 1.00 10.18 563 ALA C CA 1
ATOM 9400 C C . ALA C 1 563 ? 12.522 14.544 33.574 1.00 9.85 563 ALA C C 1
ATOM 9401 O O . ALA C 1 563 ? 11.910 15.174 34.433 1.00 13.75 563 ALA C O 1
ATOM 9403 N N . ILE C 1 564 ? 11.983 13.521 32.922 1.00 10.57 564 ILE C N 1
ATOM 9404 C CA . ILE C 1 564 ? 10.603 13.138 33.197 1.00 12.46 564 ILE C CA 1
ATOM 9405 C C . ILE C 1 564 ? 10.429 11.641 32.963 1.00 12.57 564 ILE C C 1
ATOM 9406 O O . ILE C 1 564 ? 11.070 11.063 32.073 1.00 11.99 564 ILE C O 1
ATOM 9411 N N . ASN C 1 565 ? 9.596 11.002 33.780 1.00 10.48 565 ASN C N 1
ATOM 9412 C CA . ASN C 1 565 ? 9.201 9.621 33.522 1.00 12.71 565 ASN C CA 1
ATOM 9413 C C . ASN C 1 565 ? 8.273 9.570 32.328 1.00 15.33 565 ASN C C 1
ATOM 9414 O O . ASN C 1 565 ? 7.499 10.501 32.091 1.00 17.52 565 ASN C O 1
ATOM 9419 N N . TYR C 1 566 ? 8.310 8.472 31.589 1.00 8.79 566 TYR C N 1
ATOM 9420 C CA . TYR C 1 566 ? 7.222 8.220 30.646 1.00 11.68 566 TYR C CA 1
ATOM 9421 C C . TYR C 1 566 ? 6.803 6.774 30.781 1.00 14.30 566 TYR C C 1
ATOM 9422 O O . TYR C 1 566 ? 7.564 5.935 31.276 1.00 11.15 566 TYR C O 1
ATOM 9431 N N . GLY C 1 567 ? 5.579 6.489 30.352 1.00 11.64 567 GLY C N 1
ATOM 9432 C CA . GLY C 1 567 ? 5.007 5.167 30.525 1.00 8.54 567 GLY C CA 1
ATOM 9433 C C . GLY C 1 567 ? 3.606 5.379 31.048 1.00 11.81 567 GLY C C 1
ATOM 9434 O O . GLY C 1 567 ? 3.401 5.611 32.241 1.00 13.03 567 GLY C O 1
ATOM 9435 N N . VAL C 1 568 ? 2.637 5.332 30.138 1.00 9.48 568 VAL C N 1
ATOM 9436 C CA . VAL C 1 568 ? 1.268 5.685 30.480 1.00 10.74 568 VAL C CA 1
ATOM 9437 C C . VAL C 1 568 ? 0.617 4.586 31.322 1.00 14.36 568 VAL C C 1
ATOM 9438 O O . VAL C 1 568 ? 0.975 3.414 31.240 1.00 13.61 568 VAL C O 1
ATOM 9442 N N . GLY C 1 569 ? -0.330 4.986 32.161 1.00 12.72 569 GLY C N 1
ATOM 9443 C CA . GLY C 1 569 ? -1.001 4.054 33.044 1.00 10.02 569 GLY C CA 1
ATOM 9444 C C . GLY C 1 569 ? -1.809 4.818 34.063 1.00 13.70 569 GLY C C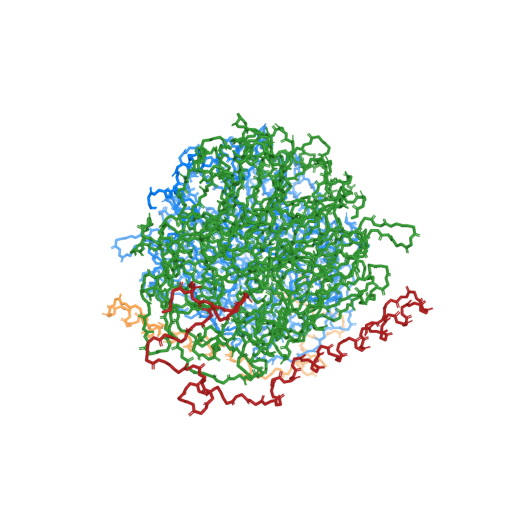 1
ATOM 9445 O O . GLY C 1 569 ? -2.353 5.891 33.753 1.00 11.68 569 GLY C O 1
ATOM 9446 N N . GLY C 1 570 ? -1.843 4.296 35.291 1.00 12.56 570 GLY C N 1
ATOM 9447 C CA . GLY C 1 570 ? -2.726 4.829 36.314 1.00 10.97 570 GLY C CA 1
ATOM 9448 C C . GLY C 1 570 ? -4.175 4.727 35.870 1.00 11.93 570 GLY C C 1
ATOM 9449 O O . GLY C 1 570 ? -4.513 4.040 34.902 1.00 15.60 570 GLY C O 1
ATOM 9450 N N . TRP C 1 571 ? -5.049 5.444 36.564 1.00 10.81 571 TRP C N 1
ATOM 9451 C CA . TRP C 1 571 ? -6.483 5.329 36.306 1.00 9.45 571 TRP C CA 1
ATOM 9452 C C . TRP C 1 571 ? -6.892 5.669 34.860 1.00 11.86 571 TRP C C 1
ATOM 9453 O O . TRP C 1 571 ? -7.698 4.936 34.278 1.00 12.49 571 TRP C O 1
ATOM 9464 N N . PRO C 1 572 ? -6.349 6.757 34.264 1.00 9.76 572 PRO C N 1
ATOM 9465 C CA . PRO C 1 572 ? -6.897 7.105 32.946 1.00 12.46 572 PRO C CA 1
ATOM 9466 C C . PRO C 1 572 ? -6.668 6.059 31.875 1.00 12.97 572 PRO C C 1
ATOM 9467 O O . PRO C 1 572 ? -7.471 5.971 30.951 1.00 13.19 572 PRO C O 1
ATOM 9471 N N . ALA C 1 573 ? -5.588 5.295 31.984 1.00 11.82 573 ALA C N 1
ATOM 9472 C CA . ALA C 1 573 ? -5.197 4.423 30.890 1.00 9.27 573 ALA C CA 1
ATOM 9473 C C . ALA C 1 573 ? -5.474 2.947 31.176 1.00 15.14 573 ALA C C 1
ATOM 9474 O O . ALA C 1 573 ? -4.887 2.076 30.537 1.00 13.41 573 ALA C O 1
ATOM 9476 N N . VAL C 1 574 ? -6.364 2.649 32.121 1.00 15.10 574 VAL C N 1
ATOM 9477 C CA . VAL C 1 574 ? -6.640 1.247 32.435 1.00 15.28 574 VAL C CA 1
ATOM 9478 C C . VAL C 1 574 ? -7.235 0.496 31.256 1.00 18.36 574 VAL C C 1
ATOM 9479 O O . VAL C 1 574 ? -7.113 -0.727 31.162 1.00 17.86 574 VAL C O 1
ATOM 9483 N N . GLY C 1 575 ? -7.871 1.227 30.348 1.00 17.24 575 GLY C N 1
ATOM 9484 C CA . GLY C 1 575 ? -8.458 0.618 29.170 1.00 16.41 575 GLY C CA 1
ATOM 9485 C C . GLY C 1 575 ? -7.392 0.041 28.261 1.00 18.88 575 GLY C C 1
ATOM 9486 O O . GLY C 1 575 ? -7.527 -1.065 27.748 1.00 17.37 575 GLY C O 1
ATOM 9487 N N . LEU C 1 576 ? -6.322 0.802 28.071 1.00 15.43 576 LEU C N 1
ATOM 9488 C CA . LEU C 1 576 ? -5.203 0.372 27.241 1.00 17.52 576 LEU C CA 1
ATOM 9489 C C . LEU C 1 576 ? -4.373 -0.685 27.952 1.00 18.71 576 LEU C C 1
ATOM 9490 O O . LEU C 1 576 ? -3.979 -1.686 27.355 1.00 18.87 576 LEU C O 1
ATOM 9495 N N . VAL C 1 577 ? -4.113 -0.453 29.233 1.00 17.66 577 VAL C N 1
ATOM 9496 C CA . VAL C 1 577 ? -3.194 -1.291 29.998 1.00 16.27 577 VAL C CA 1
ATOM 9497 C C . VAL C 1 577 ? -3.785 -2.672 30.271 1.00 20.37 577 VAL C C 1
ATOM 9498 O O . VAL C 1 577 ? -3.085 -3.690 30.174 1.00 21.68 577 VAL C O 1
ATOM 9502 N N . PHE C 1 578 ? -5.077 -2.715 30.583 1.00 17.42 578 PHE C N 1
ATOM 9503 C CA . PHE C 1 578 ? -5.718 -3.981 30.913 1.00 19.27 578 PHE C CA 1
ATOM 9504 C C . PHE C 1 578 ? -6.670 -4.493 29.827 1.00 20.82 578 PHE C C 1
ATOM 9505 O O . PHE C 1 578 ? -7.384 -5.471 30.047 1.00 21.76 578 PHE C O 1
ATOM 9513 N N . ASP C 1 579 ? -6.653 -3.848 28.658 1.00 16.30 579 ASP C N 1
ATOM 9514 C CA . ASP C 1 579 ? -7.467 -4.259 27.503 1.00 17.54 579 ASP C CA 1
ATOM 9515 C C . ASP C 1 579 ? -8.965 -4.314 27.815 1.00 22.13 579 ASP C C 1
ATOM 9516 O O . ASP C 1 579 ? -9.606 -5.364 27.688 1.00 21.46 579 ASP C O 1
ATOM 9521 N N . LEU C 1 580 ? -9.520 -3.172 28.208 1.00 17.47 580 LEU C N 1
ATOM 9522 C CA . LEU C 1 580 ? -10.937 -3.077 28.550 1.00 18.50 580 LEU C CA 1
ATOM 9523 C C . LEU C 1 580 ? -11.684 -2.237 27.514 1.00 25.34 580 LEU C C 1
ATOM 9524 O O . LEU C 1 580 ? -11.100 -1.345 26.895 1.00 22.88 580 LEU C O 1
ATOM 9529 N N . ASN C 1 581 ? -12.976 -2.512 27.347 1.00 23.66 581 ASN C N 1
ATOM 9530 C CA . ASN C 1 581 ? -13.780 -1.845 26.323 1.00 25.77 581 ASN C CA 1
ATOM 9531 C C . ASN C 1 581 ? -15.109 -1.263 26.824 1.00 19.60 581 ASN C C 1
ATOM 9532 O O . ASN C 1 581 ? -15.598 -0.276 26.272 1.00 24.99 581 ASN C O 1
ATOM 9537 N N . ASP C 1 582 ? -15.696 -1.877 27.850 1.00 22.32 582 ASP C N 1
ATOM 9538 C CA . ASP C 1 582 ? -16.949 -1.393 28.452 1.00 23.02 582 ASP C CA 1
ATOM 9539 C C . ASP C 1 582 ? -16.733 0.028 28.975 1.00 18.98 582 ASP C C 1
ATOM 9540 O O . ASP C 1 582 ? -15.794 0.259 29.722 1.00 21.12 582 ASP C O 1
ATOM 9545 N N . PRO C 1 583 ? -17.588 0.986 28.570 1.00 20.81 583 PRO C N 1
ATOM 9546 C CA . PRO C 1 583 ? -17.393 2.384 28.994 1.00 19.81 583 PRO C CA 1
ATOM 9547 C C . PRO C 1 583 ? -17.432 2.592 30.518 1.00 22.73 583 PRO C C 1
ATOM 9548 O O . PRO C 1 583 ? -16.835 3.555 31.011 1.00 17.82 583 PRO C O 1
ATOM 9552 N N . SER C 1 584 ? -18.099 1.701 31.248 1.00 21.14 584 SER C N 1
ATOM 9553 C CA . SER C 1 584 ? -18.130 1.794 32.704 1.00 18.63 584 SER C CA 1
ATOM 9554 C C . SER C 1 584 ? -16.993 0.998 33.348 1.00 16.15 584 SER C C 1
ATOM 9555 O O . SER C 1 584 ? -16.803 1.044 34.561 1.00 18.62 584 SER C O 1
ATOM 9558 N N . ALA C 1 585 ? -16.226 0.272 32.533 1.00 19.23 585 ALA C N 1
ATOM 9559 C CA . ALA C 1 585 ? -15.106 -0.500 33.054 1.00 21.66 585 ALA C CA 1
ATOM 9560 C C . ALA C 1 585 ? -14.030 0.440 33.595 1.00 19.10 585 ALA C C 1
ATOM 9561 O O . ALA C 1 585 ? -14.048 1.636 33.304 1.00 16.00 585 ALA C O 1
ATOM 9563 N N . GLY C 1 586 ? -13.122 -0.098 34.401 1.00 16.04 586 GLY C N 1
ATOM 9564 C CA . GLY C 1 586 ? -12.091 0.702 35.037 1.00 16.90 586 GLY C CA 1
ATOM 9565 C C . GLY C 1 586 ? -12.684 1.768 35.948 1.00 19.60 586 GLY C C 1
ATOM 9566 O O . GLY C 1 586 ? -12.215 2.907 35.971 1.00 17.43 586 GLY C O 1
ATOM 9567 N N . LEU C 1 587 ? -13.729 1.396 36.686 1.00 19.30 587 LEU C N 1
ATOM 9568 C CA . LEU C 1 587 ? -14.404 2.313 37.605 1.00 17.26 587 LEU C CA 1
ATOM 9569 C C . LEU C 1 587 ? -14.850 3.577 36.861 1.00 20.58 587 LEU C C 1
ATOM 9570 O O . LEU C 1 587 ? -14.794 4.685 37.410 1.00 18.91 587 LEU C O 1
ATOM 9575 N N . GLY C 1 588 ? -15.268 3.392 35.608 1.00 15.77 588 GLY C N 1
ATOM 9576 C CA . GLY C 1 588 ? -15.828 4.457 34.788 1.00 17.32 588 GLY C CA 1
ATOM 9577 C C . GLY C 1 588 ? -14.863 5.164 33.851 1.00 16.69 588 GLY C C 1
ATOM 9578 O O . GLY C 1 588 ? -15.281 5.986 33.024 1.00 13.83 588 GLY C O 1
ATOM 9579 N N . ALA C 1 589 ? -13.575 4.851 33.969 1.00 13.62 589 ALA C N 1
ATOM 9580 C CA . ALA C 1 589 ? -12.537 5.527 33.177 1.00 15.79 589 ALA C CA 1
ATOM 9581 C C . ALA C 1 589 ? -12.522 5.138 31.705 1.00 20.09 589 ALA C C 1
ATOM 9582 O O . ALA C 1 589 ? -12.236 5.967 30.854 1.00 17.22 589 ALA C O 1
ATOM 9584 N N . VAL C 1 590 ? -12.817 3.876 31.406 1.00 19.06 590 VAL C N 1
ATOM 9585 C CA . VAL C 1 590 ? -12.599 3.345 30.064 1.00 16.00 590 VAL C CA 1
ATOM 9586 C C . VAL C 1 590 ? -13.342 4.141 28.978 1.00 14.49 590 VAL C C 1
ATOM 9587 O O . VAL C 1 590 ? -12.782 4.440 27.921 1.00 16.50 590 VAL C O 1
ATOM 9591 N N . GLY C 1 591 ? -14.578 4.527 29.264 1.00 16.00 591 GLY C N 1
ATOM 9592 C CA . GLY C 1 591 ? -15.368 5.276 28.300 1.00 16.04 591 GLY C CA 1
ATOM 9593 C C . GLY C 1 591 ? -14.883 6.702 28.079 1.00 16.89 591 GLY C C 1
ATOM 9594 O O . GLY C 1 591 ? -15.232 7.329 27.084 1.00 23.97 591 GLY C O 1
ATOM 9595 N N . ALA C 1 592 ? -14.069 7.218 28.995 1.00 16.00 592 ALA C N 1
ATOM 9596 C CA . ALA C 1 592 ? -13.603 8.605 28.877 1.00 16.99 592 ALA C CA 1
ATOM 9597 C C . ALA C 1 592 ? -12.306 8.711 28.078 1.00 16.53 592 ALA C C 1
ATOM 9598 O O . ALA C 1 592 ? -11.940 9.797 27.604 1.00 15.39 592 ALA C O 1
ATOM 9600 N N . PHE C 1 593 ? -11.609 7.590 27.922 1.00 17.28 593 PHE C N 1
ATOM 9601 C CA . PHE C 1 593 ? -10.242 7.652 27.417 1.00 13.26 593 PHE C CA 1
ATOM 9602 C C . PHE C 1 593 ? -9.949 6.673 26.281 1.00 11.16 593 PHE C C 1
ATOM 9603 O O . PHE C 1 593 ? -8.792 6.316 26.051 1.00 15.22 593 PHE C O 1
ATOM 9611 N N . LYS C 1 594 ? -10.984 6.277 25.541 1.00 12.43 594 LYS C N 1
ATOM 9612 C CA . LYS C 1 594 ? -10.805 5.323 24.446 1.00 15.51 594 LYS C CA 1
ATOM 9613 C C . LYS C 1 594 ? -9.860 5.855 23.379 1.00 16.99 594 LYS C C 1
ATOM 9614 O O . LYS C 1 594 ? -9.207 5.074 22.687 1.00 20.03 594 LYS C O 1
ATOM 9620 N N . GLU C 1 595 ? -9.773 7.178 23.252 1.00 17.92 595 GLU C N 1
ATOM 9621 C CA . GLU C 1 595 ? -8.914 7.772 22.226 1.00 16.63 595 GLU C CA 1
ATOM 9622 C C . GLU C 1 595 ? -7.419 7.789 22.606 1.00 17.18 595 GLU C C 1
ATOM 9623 O O . GLU C 1 595 ? -6.581 8.079 21.753 1.00 17.64 595 GLU C O 1
ATOM 9629 N N . LEU C 1 596 ? -7.066 7.454 23.850 1.00 13.82 596 LEU C N 1
ATOM 9630 C CA . LEU C 1 596 ? -5.643 7.443 24.228 1.00 12.22 596 LEU C CA 1
ATOM 9631 C C . LEU C 1 596 ? -4.845 6.493 23.354 1.00 16.97 596 LEU C C 1
ATOM 9632 O O . LEU C 1 596 ? -3.732 6.808 22.939 1.00 16.52 596 LEU C O 1
ATOM 9637 N N . ALA C 1 597 ? -5.417 5.331 23.065 1.00 16.21 597 ALA C N 1
ATOM 9638 C CA . ALA C 1 597 ? -4.655 4.284 22.386 1.00 13.89 597 ALA C CA 1
ATOM 9639 C C . ALA C 1 597 ? -4.307 4.662 20.942 1.00 15.72 597 ALA C C 1
ATOM 9640 O O . ALA C 1 597 ? -3.462 4.019 20.319 1.00 18.12 597 ALA C O 1
ATOM 9642 N N . LYS C 1 598 ? -4.947 5.707 20.419 1.00 14.84 598 LYS C N 1
ATOM 9643 C CA . LYS C 1 598 ? -4.635 6.201 19.085 1.00 17.22 598 LYS C CA 1
ATOM 9644 C C . LYS C 1 598 ? -3.452 7.155 19.141 1.00 17.18 598 LYS C C 1
ATOM 9645 O O . LYS C 1 598 ? -2.948 7.576 18.109 1.00 15.37 598 LYS C O 1
ATOM 9651 N N . ASN C 1 599 ? -3.003 7.482 20.355 1.00 17.04 599 ASN C N 1
ATOM 9652 C CA . ASN C 1 599 ? -1.926 8.455 20.520 1.00 14.80 599 ASN C CA 1
ATOM 9653 C C . ASN C 1 599 ? -0.727 7.944 21.309 1.00 17.66 599 ASN C C 1
ATOM 9654 O O . ASN C 1 599 ? 0.349 8.546 21.266 1.00 16.69 599 ASN C O 1
ATOM 9659 N N . THR C 1 600 ? -0.912 6.845 22.039 1.00 13.99 600 THR C N 1
ATOM 9660 C CA . THR C 1 600 ? 0.162 6.280 22.844 1.00 15.21 600 THR C CA 1
ATOM 9661 C C . THR C 1 600 ? -0.053 4.789 23.098 1.00 13.15 600 THR C C 1
ATOM 9662 O O . THR C 1 600 ? -1.181 4.285 23.006 1.00 13.11 600 THR C O 1
ATOM 9666 N N . GLN C 1 601 ? 1.045 4.086 23.373 1.00 11.94 601 GLN C N 1
ATOM 9667 C CA . GLN C 1 601 ? 1.008 2.719 23.881 1.00 9.36 601 GLN C CA 1
ATOM 9668 C C . GLN C 1 601 ? 1.719 2.716 25.221 1.00 11.51 601 GLN C C 1
ATOM 9669 O O . GLN C 1 601 ? 2.211 3.755 25.655 1.00 14.00 601 GLN C O 1
ATOM 9675 N N . MET C 1 602 ? 1.772 1.561 25.877 1.00 11.28 602 MET C N 1
ATOM 9676 C CA . MET C 1 602 ? 2.480 1.477 27.152 1.00 11.44 602 MET C CA 1
ATOM 9677 C C . MET C 1 602 ? 3.968 1.713 26.957 1.00 13.10 602 MET C C 1
ATOM 9678 O O . MET C 1 602 ? 4.491 1.577 25.847 1.00 14.36 602 MET C O 1
ATOM 9683 N N . GLY C 1 603 ? 4.650 2.060 28.044 1.00 9.55 603 GLY C N 1
ATOM 9684 C CA . GLY C 1 603 ? 6.087 2.237 28.001 1.00 12.54 603 GLY C CA 1
ATOM 9685 C C . GLY C 1 603 ? 6.645 2.296 29.404 1.00 11.71 603 GLY C C 1
ATOM 9686 O O . GLY C 1 603 ? 5.961 1.966 30.372 1.00 13.30 603 GLY C O 1
ATOM 9687 N N . GLY C 1 604 ? 7.896 2.715 29.521 1.00 11.17 604 GLY C N 1
ATOM 9688 C CA . GLY C 1 604 ? 8.494 2.820 30.833 1.00 13.13 604 GLY C CA 1
ATOM 9689 C C . GLY C 1 604 ? 9.923 3.281 30.716 1.00 11.46 604 GLY C C 1
ATOM 9690 O O . GLY C 1 604 ? 10.782 2.555 30.216 1.00 10.80 604 GLY C O 1
ATOM 9691 N N . GLY C 1 605 ? 10.182 4.492 31.178 1.00 11.72 605 GLY C N 1
ATOM 9692 C CA . GLY C 1 605 ? 11.533 5.013 31.092 1.00 12.59 605 GLY C CA 1
ATOM 9693 C C . GLY C 1 605 ? 11.655 6.436 31.594 1.00 15.05 605 GLY C C 1
ATOM 9694 O O . GLY C 1 605 ? 10.688 7.027 32.071 1.00 12.10 605 GLY C O 1
ATOM 9695 N N . VAL C 1 606 ? 12.864 6.967 31.478 1.00 11.55 606 VAL C N 1
ATOM 9696 C CA . VAL C 1 606 ? 13.179 8.337 31.859 1.00 8.96 606 VAL C CA 1
ATOM 9697 C C . VAL C 1 606 ? 13.803 9.014 30.658 1.00 13.01 606 VAL C C 1
ATOM 9698 O O . VAL C 1 606 ? 14.682 8.446 30.009 1.00 13.29 606 VAL C O 1
ATOM 9702 N N . MET C 1 607 ? 13.324 10.209 30.328 1.00 11.46 607 MET C N 1
ATOM 9703 C CA . MET C 1 607 ? 13.938 10.986 29.266 1.00 12.81 607 MET C CA 1
ATOM 9704 C C . MET C 1 607 ? 14.544 12.230 29.887 1.00 14.33 607 MET C C 1
ATOM 9705 O O . MET C 1 607 ? 13.891 12.898 30.694 1.00 12.67 607 MET C O 1
ATOM 9710 N N . VAL C 1 608 ? 15.792 12.534 29.523 1.00 12.18 608 VAL C N 1
ATOM 9711 C CA . VAL C 1 608 ? 16.509 13.670 30.106 1.00 10.59 608 VAL C CA 1
ATOM 9712 C C . VAL C 1 608 ? 16.819 14.681 29.005 1.00 15.41 608 VAL C C 1
ATOM 9713 O O . VAL C 1 608 ? 17.301 14.307 27.930 1.00 15.12 608 VAL C O 1
ATOM 9717 N N . PHE C 1 609 ? 16.528 15.955 29.279 1.00 15.00 609 PHE C N 1
ATOM 9718 C CA . PHE C 1 609 ? 16.640 17.038 28.295 1.00 17.32 609 PHE C CA 1
ATOM 9719 C C . PHE C 1 609 ? 17.633 18.106 28.728 1.00 17.68 609 PHE C C 1
ATOM 9720 O O . PHE C 1 609 ? 17.764 18.388 29.920 1.00 14.22 609 PHE C O 1
ATOM 9728 N N . SER C 1 610 ? 18.278 18.734 27.749 1.00 15.45 610 SER C N 1
ATOM 9729 C CA . SER C 1 610 ? 19.148 19.887 27.991 1.00 14.57 610 SER C CA 1
ATOM 9730 C C . SER C 1 610 ? 19.150 20.786 26.760 1.00 13.99 610 SER C C 1
ATOM 9731 O O . SER C 1 610 ? 18.710 20.366 25.686 1.00 15.06 610 SER C O 1
ATOM 9734 N N . LEU C 1 611 ? 19.646 22.013 26.908 1.00 14.60 611 LEU C N 1
ATOM 9735 C CA . LEU C 1 611 ? 19.807 22.898 25.754 1.00 18.86 611 LEU C CA 1
ATOM 9736 C C . LEU C 1 611 ? 20.727 22.242 24.715 1.00 20.64 611 LEU C C 1
ATOM 9737 O O . LEU C 1 611 ? 21.837 21.805 25.035 1.00 18.32 611 LEU C O 1
ATOM 9742 N N . ASP C 1 612 ? 20.224 22.141 23.488 1.00 16.23 612 ASP C N 1
ATOM 9743 C CA . ASP C 1 612 ? 20.924 21.510 22.365 1.00 19.02 612 ASP C CA 1
ATOM 9744 C C . ASP C 1 612 ? 21.268 20.034 22.611 1.00 19.56 612 ASP C C 1
ATOM 9745 O O . ASP C 1 612 ? 22.115 19.459 21.921 1.00 17.84 612 ASP C O 1
ATOM 9750 N N . GLY C 1 613 ? 20.583 19.418 23.571 1.00 14.25 613 GLY C N 1
ATOM 9751 C CA . GLY C 1 613 ? 20.820 18.022 23.896 1.00 16.08 613 GLY C CA 1
ATOM 9752 C C . GLY C 1 613 ? 22.225 17.755 24.419 1.00 17.28 613 GLY C C 1
ATOM 9753 O O . GLY C 1 613 ? 22.710 16.621 24.331 1.00 16.94 613 GLY C O 1
ATOM 9754 N N . LYS C 1 614 ? 22.878 18.787 24.953 1.00 17.07 614 LYS C N 1
ATOM 9755 C CA . LYS C 1 614 ? 24.216 18.631 25.537 1.00 18.46 614 LYS C CA 1
ATOM 9756 C C . LYS C 1 614 ? 24.256 17.455 26.512 1.00 17.15 614 LYS C C 1
ATOM 9757 O O . LYS C 1 614 ? 23.343 17.270 27.303 1.00 16.00 614 LYS C O 1
ATOM 9763 N N . SER C 1 615 ? 25.315 16.654 26.445 1.00 15.32 615 SER C N 1
ATOM 9764 C CA . SER C 1 615 ? 25.325 15.373 27.129 1.00 18.15 615 SER C CA 1
ATOM 9765 C C . SER C 1 615 ? 26.734 14.962 27.515 1.00 17.22 615 SER C C 1
ATOM 9766 O O . SER C 1 615 ? 27.685 15.330 26.827 1.00 15.14 615 SER C O 1
ATOM 9769 N N . PRO C 1 616 ? 26.877 14.184 28.599 1.00 14.80 616 PRO C N 1
ATOM 9770 C CA . PRO C 1 616 ? 28.209 13.633 28.889 1.00 15.99 616 PRO C CA 1
ATOM 9771 C C . PRO C 1 616 ? 28.779 12.845 27.703 1.00 14.29 616 PRO C C 1
ATOM 9772 O O . PRO C 1 616 ? 30.002 12.798 27.533 1.00 15.54 616 PRO C O 1
ATOM 9776 N N . TYR C 1 617 ? 27.915 12.257 26.879 1.00 15.70 617 TYR C N 1
ATOM 9777 C CA . TYR C 1 617 ? 28.404 11.418 25.795 1.00 17.40 617 TYR C CA 1
ATOM 9778 C C . TYR C 1 617 ? 28.771 12.252 24.562 1.00 17.09 617 TYR C C 1
ATOM 9779 O O . TYR C 1 617 ? 29.110 11.699 23.518 1.00 18.17 617 TYR C O 1
ATOM 9788 N N . ASP C 1 618 ? 28.730 13.577 24.689 1.00 18.85 618 ASP C N 1
ATOM 9789 C CA . ASP C 1 618 ? 29.370 14.433 23.687 1.00 18.99 618 ASP C CA 1
ATOM 9790 C C . ASP C 1 618 ? 30.868 14.147 23.640 1.00 18.57 618 ASP C C 1
ATOM 9791 O O . ASP C 1 618 ? 31.525 14.362 22.615 1.00 18.43 618 ASP C O 1
ATOM 9796 N N . ASP C 1 619 ? 31.407 13.679 24.761 1.00 13.96 619 ASP C N 1
ATOM 9797 C CA . ASP C 1 619 ? 32.739 13.091 24.762 1.00 16.56 619 ASP C CA 1
ATOM 9798 C C . ASP C 1 619 ? 32.548 11.640 24.340 1.00 17.08 619 ASP C C 1
ATOM 9799 O O . ASP C 1 619 ? 32.143 10.814 25.152 1.00 17.12 619 ASP C O 1
ATOM 9804 N N . VAL C 1 620 ? 32.832 11.314 23.083 1.00 16.71 620 VAL C N 1
ATOM 9805 C CA . VAL C 1 620 ? 32.434 9.998 22.592 1.00 16.25 620 VAL C CA 1
ATOM 9806 C C . VAL C 1 620 ? 33.249 8.874 23.229 1.00 19.46 620 VAL C C 1
ATOM 9807 O O . VAL C 1 620 ? 32.853 7.711 23.167 1.00 16.80 620 VAL C O 1
ATOM 9811 N N . SER C 1 621 ? 34.363 9.216 23.871 1.00 17.54 621 SER C N 1
ATOM 9812 C CA . SER C 1 621 ? 35.191 8.196 24.515 1.00 15.27 621 SER C CA 1
ATOM 9813 C C . SER C 1 621 ? 34.620 7.735 25.853 1.00 16.40 621 SER C C 1
ATOM 9814 O O . SER C 1 621 ? 35.065 6.729 26.399 1.00 18.92 621 SER C O 1
ATOM 9817 N N . LEU C 1 622 ? 33.656 8.477 26.395 1.00 14.98 622 LEU C N 1
ATOM 9818 C CA . LEU C 1 622 ? 33.057 8.115 27.673 1.00 15.99 622 LEU C CA 1
ATOM 9819 C C . LEU C 1 622 ? 32.406 6.734 27.584 1.00 17.50 622 LEU C C 1
ATOM 9820 O O . LEU C 1 622 ? 31.495 6.504 26.767 1.00 15.39 622 LEU C O 1
ATOM 9825 N N . GLY C 1 623 ? 32.896 5.819 28.414 1.00 16.95 623 GLY C N 1
ATOM 9826 C CA . GLY C 1 623 ? 32.360 4.474 28.473 1.00 15.99 623 GLY C CA 1
ATOM 9827 C C . GLY C 1 623 ? 32.860 3.558 27.367 1.00 17.48 623 GLY C C 1
ATOM 9828 O O . GLY C 1 623 ? 32.477 2.397 27.329 1.00 23.58 623 GLY C O 1
ATOM 9829 N N . GLU C 1 624 ? 33.701 4.054 26.461 1.00 14.61 624 GLU C N 1
ATOM 9830 C CA . GLU C 1 624 ? 34.189 3.186 25.373 1.00 16.11 624 GLU C CA 1
ATOM 9831 C C . GLU C 1 624 ? 35.155 2.100 25.831 1.00 18.76 624 GLU C C 1
ATOM 9832 O O . GLU C 1 624 ? 35.996 2.327 26.692 1.00 21.99 624 GLU C O 1
ATOM 9838 N N . TYR C 1 625 ? 35.063 0.930 25.204 1.00 14.82 625 TYR C N 1
ATOM 9839 C CA . TYR C 1 625 ? 35.859 -0.223 25.615 1.00 15.42 625 TYR C CA 1
ATOM 9840 C C . TYR C 1 625 ? 37.357 0.050 25.702 1.00 20.94 625 TYR C C 1
ATOM 9841 O O . TYR C 1 625 ? 37.946 0.605 24.782 1.00 20.35 625 TYR C O 1
ATOM 9850 N N . GLY C 1 626 ? 37.960 -0.341 26.826 1.00 25.33 626 GLY C N 1
ATOM 9851 C CA . GLY C 1 626 ? 39.398 -0.247 27.004 1.00 33.24 626 GLY C CA 1
ATOM 9852 C C . GLY C 1 626 ? 39.874 1.173 27.235 1.00 38.39 626 GLY C C 1
ATOM 9853 O O . GLY C 1 626 ? 41.080 1.415 27.334 1.00 40.06 626 GLY C O 1
ATOM 9854 N N . MET C 1 627 ? 38.920 2.100 27.323 1.00 36.02 627 MET C N 1
ATOM 9855 C CA . MET C 1 627 ? 39.187 3.533 27.461 1.00 36.35 627 MET C CA 1
ATOM 9856 C C . MET C 1 627 ? 40.210 4.049 26.443 1.00 46.74 627 MET C C 1
ATOM 9857 O O . MET C 1 627 ? 39.877 4.293 25.277 1.00 46.04 627 MET C O 1
ATOM 9862 N N . TYR D 2 25 ? -31.437 17.737 51.958 1.00 20.76 25 TYR D N 1
ATOM 9863 C CA . TYR D 2 25 ? -30.072 17.635 52.474 1.00 17.30 25 TYR D CA 1
ATOM 9864 C C . TYR D 2 25 ? -29.101 18.496 51.663 1.00 20.48 25 TYR D C 1
ATOM 9865 O O . TYR D 2 25 ? -28.650 18.085 50.596 1.00 19.88 25 TYR D O 1
ATOM 9874 N N . ASP D 2 26 ? -28.792 19.694 52.158 1.00 17.74 26 ASP D N 1
ATOM 9875 C CA . ASP D 2 26 ? -27.838 20.551 51.445 1.00 16.31 26 ASP D CA 1
ATOM 9876 C C . ASP D 2 26 ? -26.535 20.728 52.231 1.00 18.87 26 ASP D C 1
ATOM 9877 O O . ASP D 2 26 ? -25.671 21.496 51.830 1.00 16.11 26 ASP D O 1
ATOM 9882 N N . GLY D 2 27 ? -26.401 20.009 53.344 1.00 17.00 27 GLY D N 1
ATOM 9883 C CA . GLY D 2 27 ? -25.172 20.033 54.130 1.00 15.01 27 GLY D CA 1
ATOM 9884 C C . GLY D 2 27 ? -25.028 21.153 55.147 1.00 17.42 27 GLY D C 1
ATOM 9885 O O . GLY D 2 27 ? -24.046 21.190 55.898 1.00 16.07 27 GLY D O 1
ATOM 9886 N N . THR D 2 28 ? -25.995 22.063 55.187 1.00 14.94 28 THR D N 1
ATOM 9887 C CA . THR D 2 28 ? -25.869 23.260 56.014 1.00 16.92 28 THR D CA 1
ATOM 9888 C C . THR D 2 28 ? -26.634 23.180 57.327 1.00 18.88 28 THR D C 1
ATOM 9889 O O . THR D 2 28 ? -26.560 24.101 58.135 1.00 20.14 28 THR D O 1
ATOM 9893 N N . LYS D 2 29 ? -27.375 22.096 57.534 1.00 16.05 29 LYS D N 1
ATOM 9894 C CA . LYS D 2 29 ? -28.169 21.946 58.754 1.00 22.86 29 LYS D CA 1
ATOM 9895 C C . LYS D 2 29 ? -27.493 20.968 59.715 1.00 17.67 29 LYS D C 1
ATOM 9896 O O . LYS D 2 29 ? -27.432 19.771 59.438 1.00 16.96 29 LYS D O 1
ATOM 9902 N N . CYS D 2 30 ? -27.002 21.477 60.845 1.00 18.38 30 CYS D N 1
ATOM 9903 C CA . CYS D 2 30 ? -26.093 20.700 61.680 1.00 16.29 30 CYS D CA 1
ATOM 9904 C C . CYS D 2 30 ? -26.605 20.355 63.069 1.00 20.73 30 CYS D C 1
ATOM 9905 O O . CYS D 2 30 ? -27.018 21.216 63.839 1.00 23.54 30 CYS D O 1
ATOM 9908 N N . LYS D 2 31 ? -26.535 19.063 63.355 1.00 19.34 31 LYS D N 1
ATOM 9909 C CA . LYS D 2 31 ? -26.855 18.449 64.631 1.00 24.30 31 LYS D CA 1
ATOM 9910 C C . LYS D 2 31 ? -25.918 18.961 65.728 1.00 25.27 31 LYS D C 1
ATOM 9911 O O . LYS D 2 31 ? -26.342 19.271 66.839 1.00 24.63 31 LYS D O 1
ATOM 9917 N N . ALA D 2 32 ? -24.638 19.055 65.383 1.00 22.30 32 ALA D N 1
ATOM 9918 C CA . ALA D 2 32 ? -23.602 19.529 66.288 1.00 20.55 32 ALA D CA 1
ATOM 9919 C C . ALA D 2 32 ? -22.421 19.999 65.460 1.00 17.56 32 ALA D C 1
ATOM 9920 O O . ALA D 2 32 ? -22.411 19.818 64.251 1.00 19.26 32 ALA D O 1
ATOM 9922 N N . ALA D 2 33 ? -21.439 20.620 66.102 1.00 19.96 33 ALA D N 1
ATOM 9923 C CA . ALA D 2 33 ? -20.219 20.991 65.399 1.00 18.58 33 ALA D CA 1
ATOM 9924 C C . ALA D 2 33 ? -19.614 19.754 64.760 1.00 18.28 33 ALA D C 1
ATOM 9925 O O . ALA D 2 33 ? -19.401 18.740 65.433 1.00 18.20 33 ALA D O 1
ATOM 9927 N N . GLY D 2 34 ? -19.350 19.836 63.461 1.00 18.07 34 GLY D N 1
ATOM 9928 C CA . GLY D 2 34 ? -18.781 18.724 62.717 1.00 17.47 34 GLY D CA 1
ATOM 9929 C C . GLY D 2 34 ? -19.745 17.616 62.317 1.00 18.75 34 GLY D C 1
ATOM 9930 O O . GLY D 2 34 ? -19.323 16.579 61.796 1.00 17.67 34 GLY D O 1
ATOM 9931 N N . ASP D 2 35 ? -21.037 17.819 62.551 1.00 17.63 35 ASP D N 1
ATOM 9932 C CA . ASP D 2 35 ? -22.030 16.798 62.225 1.00 17.04 35 ASP D CA 1
ATOM 9933 C C . ASP D 2 35 ? -23.249 17.433 61.566 1.00 17.83 35 ASP D C 1
ATOM 9934 O O . ASP D 2 35 ? -24.155 17.926 62.247 1.00 15.95 35 ASP D O 1
ATOM 9939 N N . CYS D 2 36 ? -23.286 17.401 60.234 1.00 16.67 36 CYS D N 1
ATOM 9940 C CA . CYS D 2 36 ? -24.342 18.094 59.501 1.00 16.33 36 CYS D CA 1
ATOM 9941 C C . CYS D 2 36 ? -25.105 17.167 58.563 1.00 17.60 36 CYS D C 1
ATOM 9942 O O . CYS D 2 36 ? -25.879 17.613 57.713 1.00 17.79 36 CYS D O 1
ATOM 9945 N N . TRP D 2 37 ? -24.901 15.870 58.728 1.00 15.09 37 TRP D N 1
ATOM 9946 C CA . TRP D 2 37 ? -25.537 14.915 57.838 1.00 13.70 37 TRP D CA 1
ATOM 9947 C C . TRP D 2 37 ? -27.038 14.869 58.073 1.00 16.86 37 TRP D C 1
ATOM 9948 O O . TRP D 2 37 ? -27.491 14.936 59.220 1.00 15.84 37 TRP D O 1
ATOM 9959 N N . GLU D 2 38 ? -27.798 14.784 56.978 1.00 16.72 38 GLU D N 1
ATOM 9960 C CA . GLU D 2 38 ? -29.231 14.488 57.014 1.00 18.18 38 GLU D CA 1
ATOM 9961 C C . GLU D 2 38 ? -29.578 13.405 56.011 1.00 15.98 38 GLU D C 1
ATOM 9962 O O . GLU D 2 38 ? -28.995 13.335 54.935 1.00 15.02 38 GLU D O 1
ATOM 9968 N N . ALA D 2 39 ? -30.557 12.578 56.344 1.00 14.68 39 ALA D N 1
ATOM 9969 C CA . ALA D 2 39 ? -31.089 11.664 55.348 1.00 14.75 39 ALA D CA 1
ATOM 9970 C C . ALA D 2 39 ? -31.742 12.440 54.196 1.00 21.53 39 ALA D C 1
ATOM 9971 O O . ALA D 2 39 ? -32.417 13.455 54.408 1.00 22.03 39 ALA D O 1
ATOM 9973 N N . LYS D 2 40 ? -31.542 11.954 52.976 1.00 19.25 40 LYS D N 1
ATOM 9974 C CA . LYS D 2 40 ? -32.225 12.510 51.815 1.00 17.47 40 LYS D CA 1
ATOM 9975 C C . LYS D 2 40 ? -33.720 12.203 51.910 1.00 20.27 40 LYS D C 1
ATOM 9976 O O . LYS D 2 40 ? -34.118 11.287 52.628 1.00 20.06 40 LYS D O 1
ATOM 9982 N N . PRO D 2 41 ? -34.558 12.990 51.218 1.00 22.80 41 PRO D N 1
ATOM 9983 C CA . PRO D 2 41 ? -36.003 12.720 51.249 1.00 18.49 41 PRO D CA 1
ATOM 9984 C C . PRO D 2 41 ? -36.322 11.280 50.870 1.00 17.92 41 PRO D C 1
ATOM 9985 O O . PRO D 2 41 ? -35.786 10.770 49.890 1.00 23.01 41 PRO D O 1
ATOM 9989 N N . GLY D 2 42 ? -37.166 10.620 51.658 1.00 19.05 42 GLY D N 1
ATOM 9990 C CA . GLY D 2 42 ? -37.514 9.238 51.385 1.00 22.71 42 GLY D CA 1
ATOM 9991 C C . GLY D 2 42 ? -36.616 8.216 52.049 1.00 22.63 42 GLY D C 1
ATOM 9992 O O . GLY D 2 42 ? -36.917 7.026 52.039 1.00 19.55 42 GLY D O 1
ATOM 9993 N N . PHE D 2 43 ? -35.513 8.677 52.637 1.00 18.34 43 PHE D N 1
ATOM 9994 C CA . PHE D 2 43 ? -34.535 7.771 53.220 1.00 18.46 43 PHE D CA 1
ATOM 9995 C C . PHE D 2 43 ? -34.593 7.866 54.746 1.00 15.79 43 PHE D C 1
ATOM 9996 O O . PHE D 2 43 ? -35.058 8.871 55.278 1.00 18.03 43 PHE D O 1
ATOM 10004 N N . PRO D 2 44 ? -34.169 6.796 55.451 1.00 18.15 44 PRO D N 1
ATOM 10005 C CA . PRO D 2 44 ? -34.262 6.733 56.916 1.00 19.41 44 PRO D CA 1
ATOM 10006 C C . PRO D 2 44 ? -33.087 7.399 57.629 1.00 16.51 44 PRO D C 1
ATOM 10007 O O . PRO D 2 44 ? -32.004 7.512 57.047 1.00 17.93 44 PRO D O 1
ATOM 10011 N N . ASP D 2 45 ? -33.293 7.819 58.874 1.00 17.19 45 ASP D N 1
ATOM 10012 C CA . ASP D 2 45 ? -32.192 8.392 59.653 1.00 15.54 45 ASP D CA 1
ATOM 10013 C C . ASP D 2 45 ? -31.160 7.324 60.007 1.00 19.09 45 ASP D C 1
ATOM 10014 O O . ASP D 2 45 ? -29.973 7.621 60.136 1.00 19.88 45 ASP D O 1
ATOM 10019 N N . LYS D 2 46 ? -31.622 6.087 60.169 1.00 18.45 46 LYS D N 1
ATOM 10020 C CA . LYS D 2 46 ? -30.741 4.956 60.441 1.00 17.35 46 LYS D CA 1
ATOM 10021 C C . LYS D 2 46 ? -31.085 3.817 59.499 1.00 18.93 46 LYS D C 1
ATOM 10022 O O . LYS D 2 46 ? -32.265 3.561 59.239 1.00 20.74 46 LYS D O 1
ATOM 10028 N N . ILE D 2 47 ? -30.072 3.128 58.986 1.00 18.76 47 ILE D N 1
ATOM 10029 C CA . ILE D 2 47 ? -30.320 2.098 57.985 1.00 18.11 47 ILE D CA 1
ATOM 10030 C C . ILE D 2 47 ? -30.374 0.683 58.550 1.00 24.34 47 ILE D C 1
ATOM 10031 O O . ILE D 2 47 ? -30.757 -0.246 57.838 1.00 21.53 47 ILE D O 1
ATOM 10036 N N . LYS D 2 48 ? -29.993 0.499 59.810 1.00 21.86 48 LYS D N 1
ATOM 10037 C CA . LYS D 2 48 ? -30.150 -0.823 60.409 1.00 19.21 48 LYS D CA 1
ATOM 10038 C C . LYS D 2 48 ? -31.624 -1.227 60.365 1.00 23.62 48 LYS D C 1
ATOM 10039 O O . LYS D 2 48 ? -32.495 -0.435 60.714 1.00 26.61 48 LYS D O 1
ATOM 10045 N N . GLY D 2 49 ? -31.892 -2.446 59.907 1.00 22.38 49 GLY D N 1
ATOM 10046 C CA . GLY D 2 49 ? -33.255 -2.942 59.824 1.00 23.94 49 GLY D CA 1
ATOM 10047 C C . GLY D 2 49 ? -33.979 -2.480 58.578 1.00 30.29 49 GLY D C 1
ATOM 10048 O O . GLY D 2 49 ? -35.104 -2.905 58.319 1.00 31.53 49 GLY D O 1
ATOM 10049 N N . SER D 2 50 ? -33.338 -1.608 57.807 1.00 27.20 50 SER D N 1
ATOM 10050 C CA . SER D 2 50 ? -33.918 -1.115 56.560 1.00 25.33 50 SER D CA 1
ATOM 10051 C C . SER D 2 50 ? -33.481 -1.978 55.393 1.00 27.91 50 SER D C 1
ATOM 10052 O O . SER D 2 50 ? -32.665 -2.883 55.555 1.00 26.23 50 SER D O 1
ATOM 10055 N N . LYS D 2 51 ? -34.011 -1.676 54.210 1.00 26.93 51 LYS D N 1
ATOM 10056 C CA . LYS D 2 51 ? -33.563 -2.321 52.984 1.00 26.00 51 LYS D CA 1
ATOM 10057 C C . LYS D 2 51 ? -32.063 -2.086 52.760 1.00 23.40 51 LYS D C 1
ATOM 10058 O O . LYS D 2 51 ? -31.370 -2.921 52.176 1.00 25.04 51 LYS D O 1
ATOM 10064 N N . TYR D 2 52 ? -31.559 -0.953 53.237 1.00 22.14 52 TYR D N 1
ATOM 10065 C CA . TYR D 2 52 ? -30.162 -0.611 53.021 1.00 18.23 52 TYR D CA 1
ATOM 10066 C C . TYR D 2 52 ? -29.223 -1.149 54.099 1.00 20.26 52 TYR D C 1
ATOM 10067 O O . TYR D 2 52 ? -28.029 -0.867 54.064 1.00 19.85 52 TYR D O 1
ATOM 10076 N N . ASP D 2 53 ? -29.754 -1.924 55.042 1.00 21.90 53 ASP D N 1
ATOM 10077 C CA . ASP D 2 53 ? -28.939 -2.502 56.118 1.00 19.55 53 ASP D CA 1
ATOM 10078 C C . ASP D 2 53 ? -27.782 -3.302 55.515 1.00 21.40 53 ASP D C 1
ATOM 10079 O O . ASP D 2 53 ? -28.002 -4.236 54.748 1.00 25.63 53 ASP D O 1
ATOM 10084 N N . PRO D 2 54 ? -26.537 -2.921 55.843 1.00 20.95 54 PRO D N 1
ATOM 10085 C CA . PRO D 2 54 ? -25.373 -3.580 55.240 1.00 21.41 54 PRO D CA 1
ATOM 10086 C C . PRO D 2 54 ? -25.194 -4.997 55.750 1.00 22.68 54 PRO D C 1
ATOM 10087 O O . PRO D 2 54 ? -24.585 -5.815 55.059 1.00 28.52 54 PRO D O 1
ATOM 10091 N N . LYS D 2 55 ? -25.734 -5.273 56.934 1.00 22.81 55 LYS D N 1
ATOM 10092 C CA . LYS D 2 55 ? -25.592 -6.577 57.572 1.00 24.53 55 LYS D CA 1
ATOM 10093 C C . LYS D 2 55 ? -24.134 -7.033 57.566 1.00 23.40 55 LYS D C 1
ATOM 10094 O O . LYS D 2 55 ? -23.815 -8.163 57.195 1.00 23.66 55 LYS D O 1
ATOM 10100 N N . HIS D 2 56 ? -23.248 -6.131 57.967 1.00 22.05 56 HIS D N 1
ATOM 10101 C CA . HIS D 2 56 ? -21.828 -6.449 58.028 1.00 22.98 56 HIS D CA 1
ATOM 10102 C C . HIS D 2 56 ? -21.542 -7.525 59.070 1.00 23.74 56 HIS D C 1
ATOM 10103 O O . HIS D 2 56 ? -22.104 -7.511 60.161 1.00 21.18 56 HIS D O 1
ATOM 10110 N N . SER D 2 57 ? -20.663 -8.452 58.715 1.00 22.52 57 SER D N 1
ATOM 10111 C CA . SER D 2 57 ? -20.123 -9.420 59.662 1.00 22.34 57 SER D CA 1
ATOM 10112 C C . SER D 2 57 ? -19.084 -8.756 60.552 1.00 22.26 57 SER D C 1
ATOM 10113 O O . SER D 2 57 ? -18.085 -8.247 60.048 1.00 21.44 57 SER D O 1
ATOM 10116 N N . GLU D 2 58 ? -19.302 -8.761 61.866 1.00 22.86 58 GLU D N 1
ATOM 10117 C CA . GLU D 2 58 ? -18.313 -8.175 62.771 1.00 27.27 58 GLU D CA 1
ATOM 10118 C C . GLU D 2 58 ? -16.966 -8.887 62.631 1.00 25.08 58 GLU D C 1
ATOM 10119 O O . GLU D 2 58 ? -15.906 -8.253 62.701 1.00 20.56 58 GLU D O 1
ATOM 10125 N N . LYS D 2 59 ? -17.006 -10.199 62.410 1.00 20.34 59 LYS D N 1
ATOM 10126 C CA . LYS D 2 59 ? -15.778 -10.963 62.193 1.00 23.19 59 LYS D CA 1
ATOM 10127 C C . LYS D 2 59 ? -14.990 -10.425 60.991 1.00 24.00 59 LYS D C 1
ATOM 10128 O O . LYS D 2 59 ? -13.774 -10.243 61.067 1.00 21.87 59 LYS D O 1
ATOM 10134 N N . GLU D 2 60 ? -15.680 -10.158 59.885 1.00 16.51 60 GLU D N 1
ATOM 10135 C CA . GLU D 2 60 ? -15.019 -9.585 58.718 1.00 16.57 60 GLU D CA 1
ATOM 10136 C C . GLU D 2 60 ? -14.509 -8.192 59.024 1.00 15.91 60 GLU D C 1
ATOM 10137 O O . GLU D 2 60 ? -13.398 -7.844 58.630 1.00 16.85 60 GLU D O 1
ATOM 10143 N N . LEU D 2 61 ? -15.310 -7.406 59.736 1.00 17.10 61 LEU D N 1
ATOM 10144 C CA . LEU D 2 61 ? -14.952 -6.008 60.008 1.00 16.96 61 LEU D CA 1
ATOM 10145 C C . LEU D 2 61 ? -13.645 -5.891 60.779 1.00 20.94 61 LEU D C 1
ATOM 10146 O O . LEU D 2 61 ? -12.901 -4.924 60.607 1.00 21.55 61 LEU D O 1
ATOM 10151 N N . ASN D 2 62 ? -13.378 -6.880 61.624 1.00 20.14 62 ASN D N 1
ATOM 10152 C CA . ASN D 2 62 ? -12.211 -6.856 62.503 1.00 15.05 62 ASN D CA 1
ATOM 10153 C C . ASN D 2 62 ? -10.911 -7.371 61.885 1.00 18.98 62 ASN D C 1
ATOM 10154 O O . ASN D 2 62 ? -9.857 -7.274 62.511 1.00 18.50 62 ASN D O 1
ATOM 10159 N N . LYS D 2 63 ? -10.980 -7.911 60.671 1.00 17.69 63 LYS D N 1
ATOM 10160 C CA . LYS D 2 63 ? -9.827 -8.583 60.069 1.00 17.80 63 LYS D CA 1
ATOM 10161 C C . LYS D 2 63 ? -8.659 -7.647 59.759 1.00 19.83 63 LYS D C 1
ATOM 10162 O O . LYS D 2 63 ? -7.492 -8.028 59.933 1.00 18.66 63 LYS D O 1
ATOM 10168 N N . GLN D 2 64 ? -8.967 -6.432 59.300 1.00 16.57 64 GLN D N 1
ATOM 10169 C CA . GLN D 2 64 ? -7.931 -5.431 59.050 1.00 22.72 64 GLN D CA 1
ATOM 10170 C C . GLN D 2 64 ? -7.078 -5.164 60.260 1.00 15.96 64 GLN D C 1
ATOM 10171 O O . GLN D 2 64 ? -5.845 -5.145 60.191 1.00 17.89 64 GLN D O 1
ATOM 10177 N N . ASP D 2 65 ? -7.757 -4.888 61.364 1.00 15.28 65 ASP D N 1
ATOM 10178 C CA . ASP D 2 65 ? -7.086 -4.518 62.583 1.00 15.38 65 ASP D CA 1
ATOM 10179 C C . ASP D 2 65 ? -6.231 -5.682 63.034 1.00 20.07 65 ASP D C 1
ATOM 10180 O O . ASP D 2 65 ? -5.119 -5.483 63.513 1.00 19.42 65 ASP D O 1
ATOM 10185 N N . ALA D 2 66 ? -6.735 -6.902 62.848 1.00 18.54 66 ALA D N 1
ATOM 10186 C CA . ALA D 2 66 ? -5.973 -8.089 63.239 1.00 18.50 66 ALA D CA 1
ATOM 10187 C C . ALA D 2 66 ? -4.679 -8.183 62.447 1.00 19.27 66 ALA D C 1
ATOM 10188 O O . ALA D 2 66 ? -3.621 -8.520 62.991 1.00 18.00 66 ALA D O 1
ATOM 10190 N N . ALA D 2 67 ? -4.772 -7.875 61.161 1.00 15.09 67 ALA D N 1
ATOM 10191 C CA . ALA D 2 67 ? -3.642 -7.977 60.255 1.00 15.30 67 ALA D CA 1
ATOM 10192 C C . ALA D 2 67 ? -2.584 -6.948 60.609 1.00 17.54 67 ALA D C 1
ATOM 10193 O O . ALA D 2 67 ? -1.382 -7.241 60.598 1.00 17.20 67 ALA D O 1
ATOM 10195 N N . LEU D 2 68 ? -3.030 -5.731 60.903 1.00 16.54 68 LEU D N 1
ATOM 10196 C CA . LEU D 2 68 ? -2.097 -4.675 61.264 1.00 16.29 68 LEU D CA 1
ATOM 10197 C C . LEU D 2 68 ? -1.425 -4.987 62.604 1.00 18.46 68 LEU D C 1
ATOM 10198 O O . LEU D 2 68 ? -0.220 -4.814 62.739 1.00 15.93 68 LEU D O 1
ATOM 10203 N N . LYS D 2 69 ? -2.185 -5.470 63.583 1.00 18.71 69 LYS D N 1
ATOM 10204 C CA . LYS D 2 69 ? -1.588 -5.823 64.874 1.00 17.17 69 LYS D CA 1
ATOM 10205 C C . LYS D 2 69 ? -0.528 -6.916 64.709 1.00 19.82 69 LYS D C 1
ATOM 10206 O O . LYS D 2 69 ? 0.525 -6.863 65.338 1.00 18.19 69 LYS D O 1
ATOM 10212 N N . ALA D 2 70 ? -0.790 -7.883 63.834 1.00 17.66 70 ALA D N 1
ATOM 10213 C CA . ALA D 2 70 ? 0.178 -8.947 63.582 1.00 17.80 70 ALA D CA 1
ATOM 10214 C C . ALA D 2 70 ? 1.468 -8.400 62.963 1.00 17.95 70 ALA D C 1
ATOM 10215 O O . ALA D 2 70 ? 2.572 -8.811 63.333 1.00 19.75 70 ALA D O 1
ATOM 10217 N N . MET D 2 71 ? 1.331 -7.472 62.020 1.00 19.25 71 MET D N 1
ATOM 10218 C CA . MET D 2 71 ? 2.501 -6.877 61.370 1.00 15.16 71 MET D CA 1
ATOM 10219 C C . MET D 2 71 ? 3.302 -6.040 62.350 1.00 17.67 71 MET D C 1
ATOM 10220 O O . MET D 2 71 ? 4.539 -6.016 62.303 1.00 19.01 71 MET D O 1
ATOM 10225 N N . GLU D 2 72 ? 2.601 -5.334 63.225 1.00 17.14 72 GLU D N 1
ATOM 10226 C CA . GLU D 2 72 ? 3.286 -4.521 64.231 1.00 19.09 72 GLU D CA 1
ATOM 10227 C C . GLU D 2 72 ? 4.142 -5.419 65.115 1.00 19.69 72 GLU D C 1
ATOM 10228 O O . GLU D 2 72 ? 5.288 -5.094 65.413 1.00 17.70 72 GLU D O 1
ATOM 10234 N N . LYS D 2 73 ? 3.598 -6.566 65.507 1.00 19.36 73 LYS D N 1
ATOM 10235 C CA . LYS D 2 73 ? 4.349 -7.481 66.362 1.00 22.97 73 LYS D CA 1
ATOM 10236 C C . LYS D 2 73 ? 5.594 -8.019 65.649 1.00 21.52 73 LYS D C 1
ATOM 10237 O O . LYS D 2 73 ? 6.685 -8.039 66.230 1.00 24.70 73 LYS D O 1
ATOM 10243 N N . ARG D 2 74 ? 5.445 -8.442 64.396 1.00 18.97 74 ARG D N 1
ATOM 10244 C CA . ARG D 2 74 ? 6.590 -8.966 63.643 1.00 20.75 74 ARG D CA 1
ATOM 10245 C C . ARG D 2 74 ? 7.653 -7.889 63.399 1.00 22.92 74 ARG D C 1
ATOM 10246 O O . ARG D 2 74 ? 8.855 -8.168 63.455 1.00 22.78 74 ARG D O 1
ATOM 10254 N N . ASN D 2 75 ? 7.211 -6.661 63.137 1.00 22.46 75 ASN D N 1
ATOM 10255 C CA . ASN D 2 75 ? 8.141 -5.546 62.989 1.00 18.24 75 ASN D CA 1
ATOM 10256 C C . ASN D 2 75 ? 8.931 -5.282 64.268 1.00 17.05 75 ASN D C 1
ATOM 10257 O O . ASN D 2 75 ? 10.139 -5.083 64.222 1.00 19.14 75 ASN D O 1
ATOM 10262 N N . ALA D 2 76 ? 8.236 -5.273 65.404 1.00 17.80 76 ALA D N 1
ATOM 10263 C CA . ALA D 2 76 ? 8.877 -5.059 66.697 1.00 22.59 76 ALA D CA 1
ATOM 10264 C C . ALA D 2 76 ? 9.968 -6.095 66.975 1.00 25.55 76 ALA D C 1
ATOM 10265 O O . ALA D 2 76 ? 11.027 -5.754 67.495 1.00 27.25 76 ALA D O 1
ATOM 10267 N N . GLU D 2 77 ? 9.704 -7.355 66.636 1.00 21.12 77 GLU D N 1
ATOM 10268 C CA . GLU D 2 77 ? 10.699 -8.413 66.813 1.00 25.27 77 GLU D CA 1
ATOM 10269 C C . GLU D 2 77 ? 11.937 -8.136 65.963 1.00 22.54 77 GLU D C 1
ATOM 10270 O O . GLU D 2 77 ? 13.061 -8.282 66.438 1.00 24.60 77 GLU D O 1
ATOM 10276 N N . ARG D 2 78 ? 11.723 -7.723 64.714 1.00 23.04 78 ARG D N 1
ATOM 10277 C CA . ARG D 2 78 ? 12.818 -7.353 63.817 1.00 20.34 78 ARG D CA 1
ATOM 10278 C C . ARG D 2 78 ? 13.631 -6.204 64.400 1.00 19.88 78 ARG D C 1
ATOM 10279 O O . ARG D 2 78 ? 14.860 -6.225 64.375 1.00 24.04 78 ARG D O 1
ATOM 10287 N N . VAL D 2 79 ? 12.933 -5.209 64.934 1.00 23.76 79 VAL D N 1
ATOM 10288 C CA . VAL D 2 79 ? 13.592 -4.036 65.500 1.00 22.18 79 VAL D CA 1
ATOM 10289 C C . VAL D 2 79 ? 14.469 -4.417 66.694 1.00 24.50 79 VAL D C 1
ATOM 10290 O O . VAL D 2 79 ? 15.625 -3.986 66.792 1.00 24.28 79 VAL D O 1
ATOM 10294 N N . GLU D 2 80 ? 13.928 -5.239 67.588 1.00 22.84 80 GLU D N 1
ATOM 10295 C CA . GLU D 2 80 ? 14.697 -5.701 68.746 1.00 25.76 80 GLU D CA 1
ATOM 10296 C C . GLU D 2 80 ? 15.958 -6.459 68.319 1.00 26.86 80 GLU D C 1
ATOM 10297 O O . GLU D 2 80 ? 17.041 -6.240 68.875 1.00 26.74 80 GLU D O 1
ATOM 10303 N N . GLN D 2 81 ? 15.825 -7.345 67.336 1.00 28.07 81 GLN D N 1
ATOM 10304 C CA . GLN D 2 81 ? 16.975 -8.118 66.875 1.00 26.64 81 GLN D CA 1
ATOM 10305 C C . GLN D 2 81 ? 17.986 -7.219 66.164 1.00 26.39 81 GLN D C 1
ATOM 10306 O O . GLN D 2 81 ? 19.197 -7.410 66.288 1.00 29.68 81 GLN D O 1
ATOM 10312 N N . PHE D 2 82 ? 17.481 -6.230 65.432 1.00 27.64 82 PHE D N 1
ATOM 10313 C CA . PHE D 2 82 ? 18.335 -5.269 64.733 1.00 24.13 82 PHE D CA 1
ATOM 10314 C C . PHE D 2 82 ? 19.190 -4.491 65.731 1.00 27.16 82 PHE D C 1
ATOM 10315 O O . PHE D 2 82 ? 20.385 -4.286 65.518 1.00 34.26 82 PHE D O 1
ATOM 10323 N N . LYS D 2 83 ? 18.571 -4.065 66.824 1.00 25.20 83 LYS D N 1
ATOM 10324 C CA . LYS D 2 83 ? 19.284 -3.341 67.875 1.00 28.02 83 LYS D CA 1
ATOM 10325 C C . LYS D 2 83 ? 20.376 -4.204 68.488 1.00 33.31 83 LYS D C 1
ATOM 10326 O O . LYS D 2 83 ? 21.424 -3.705 68.893 1.00 38.02 83 LYS D O 1
ATOM 10332 N N . LYS D 2 84 ? 20.123 -5.505 68.537 1.00 34.39 84 LYS D N 1
ATOM 10333 C CA . LYS D 2 84 ? 21.049 -6.454 69.138 1.00 38.69 84 LYS D CA 1
ATOM 10334 C C . LYS D 2 84 ? 22.226 -6.780 68.224 1.00 38.62 84 LYS D C 1
ATOM 10335 O O . LYS D 2 84 ? 23.372 -6.826 68.676 1.00 37.33 84 LYS D O 1
ATOM 10341 N N . THR D 2 85 ? 21.945 -6.988 66.940 1.00 35.35 85 THR D N 1
ATOM 10342 C CA . THR D 2 85 ? 22.931 -7.558 66.024 1.00 34.94 85 THR D CA 1
ATOM 10343 C C . THR D 2 85 ? 23.491 -6.580 64.993 1.00 38.83 85 THR D C 1
ATOM 10344 O O . THR D 2 85 ? 24.552 -6.821 64.418 1.00 39.50 85 THR D O 1
ATOM 10348 N N . GLY D 2 86 ? 22.771 -5.494 64.736 1.00 38.21 86 GLY D N 1
ATOM 10349 C CA . GLY D 2 86 ? 23.233 -4.495 63.791 1.00 32.31 86 GLY D CA 1
ATOM 10350 C C . GLY D 2 86 ? 22.950 -4.816 62.336 1.00 37.69 86 GLY D C 1
ATOM 10351 O O . GLY D 2 86 ? 23.285 -4.028 61.451 1.00 40.35 86 GLY D O 1
ATOM 10352 N N . LYS D 2 87 ? 22.347 -5.972 62.071 1.00 34.20 87 LYS D N 1
ATOM 10353 C CA . LYS D 2 87 ? 21.918 -6.291 60.713 1.00 34.75 87 LYS D CA 1
ATOM 10354 C C . LYS D 2 87 ? 20.473 -6.770 60.694 1.00 28.52 87 LYS D C 1
ATOM 10355 O O . LYS D 2 87 ? 20.086 -7.647 61.461 1.00 28.62 87 LYS D O 1
ATOM 10361 N N . TRP D 2 88 ? 19.682 -6.194 59.797 1.00 26.76 88 TRP D N 1
ATOM 10362 C CA . TRP D 2 88 ? 18.260 -6.495 59.724 1.00 26.93 88 TRP D CA 1
ATOM 10363 C C . TRP D 2 88 ? 18.006 -7.905 59.205 1.00 27.69 88 TRP D C 1
ATOM 10364 O O . TRP D 2 88 ? 18.567 -8.315 58.191 1.00 27.23 88 TRP D O 1
ATOM 10375 N N . VAL D 2 89 ? 17.161 -8.639 59.918 1.00 24.69 89 VAL D N 1
ATOM 10376 C CA . VAL D 2 89 ? 16.742 -9.959 59.481 1.00 23.51 89 VAL D CA 1
ATOM 10377 C C . VAL D 2 89 ? 15.223 -9.968 59.392 1.00 25.14 89 VAL D C 1
ATOM 10378 O O . VAL D 2 89 ? 14.532 -9.901 60.408 1.00 25.81 89 VAL D O 1
ATOM 10382 N N . TYR D 2 90 ? 14.712 -10.025 58.169 1.00 25.05 90 TYR D N 1
ATOM 10383 C CA . TYR D 2 90 ? 13.276 -9.958 57.956 1.00 26.52 90 TYR D CA 1
ATOM 10384 C C . TYR D 2 90 ? 12.573 -11.211 58.468 1.00 24.52 90 TYR D C 1
ATOM 10385 O O . TYR D 2 90 ? 11.516 -11.117 59.100 1.00 22.60 90 TYR D O 1
#

CATH classification: 2.140.10.10

Secondary structure (DSSP, 8-state):
-HHHHHHHTSTT-B-STTSSTT---EE---SS-TTTGGGEEEEEEEE-S--S---S--EEETTEEEEE-STTT-EEEEETTSTTSEEEEE-----GGGGGG-SS-S-----EEE---SSS--EEEEE-TTSEEEEEETTT--EEEEEE---GGGT-B--SPPEEETTEEEE--B-GGGTPPPEEEEEETTT--EEEEEESSS-HHHH-B-TTTTTT-GGG--SSHHHHTSSGGGGGG------S--EEETTTTEEEEE----S-S-GGGS-S--TTTTEEEEEETTT--EEEEEESSTT-SS--------EEEEEE-TTS-EEEEEEEE-TTSEEEEEETTT--EEEEEESSTT--SEEEE-TTT--EEE-GGG---TT--EEEESS-TT-SS-S-B-EEETTTTEEEEEEE-EEEEEEE------TTS----EEEEEEE-TTSBGGGTB--EEEEEE-TTT--EEEEEEESS---SB-EEETTTEEEEE-TTSEEEEEETTT--EEEEEE-SS---S--EEEEETTEEEEEEEE---TGGGHHHHHT---TTTGGGTGGG-GGGGGT-----EEEEEEETT--GGGSTTTT-S--/--S---SBTTB---PPTT--S--TTSTT-----HHHHTHHHHHHHHHHHHHHHHHHHHHHHSS---/-HHHHHHHTSTT-B-STTSSTT---EE---SS-TTTGGGEEEEEEEE-S--S---S--EEETTEEEEE-STTT-EEEEETTSTTS--EEE-----GGGGGG-SS-S-----EEE---SSS--EEEEE-TTSEEEEEETTT--EEEEEE---GGGT-B--SPPEEETTEEEE--B-GGGTPPPEEEEEETTT--EEEEEESSS-HHHHTB-TTTTTT-GGG--TTHHHHTSSTTGGGG------S--EEETTTTEEEEE----S-S-GGGS-S--TTTTEEEEEETTT--EEEEEESSTT-SS--------EEEEEE-TTS-EEEEEEEE-TTSEEEEEETTT--EEEEEESSTT--SEEEE-TTT--EEE-GGG---TT--EEEESS-TT-SS-S-B-EEETTTTEEEEEEE-EEEEEEE------TTS----EEEEEEE-TTSBTTTTB--EEEEEE-TTT--EEEEEEESS---SB-EEETTTEEEEE-TTSEEEEEETTT--EEEEEE-SS---S--EEEEETTEEEEEEEE---TGGGHHHHTT---TTTTTTTGGG-GGGGGT-----EEEEEEETT--GGGSTTTT-TT-/--S---SBTTB---PPTT--S--TTSTT-----HHHHTHHHHHHHHHHHHHHHHHHHHHHHSS---

B-factor: mean 18.19, std 7.48, range [8.3, 126.58]

Radius of gyration: 33.63 Å; Cα contacts (8 Å, |Δi|>4): 4182; chains: 4; bounding box: 80×94×88 Å

Solvent-accessible surface area: 40840 Å² total; per-residue (Å²): 18,122,104,2,40,100,38,18,144,41,46,103,8,0,0,16,10,6,13,28,12,30,1,18,0,15,1,69,10,119,81,0,50,64,129,30,1,131,103,6,32,0,1,3,0,5,4,2,10,18,34,23,0,3,3,2,0,1,0,0,3,111,27,7,0,10,0,8,0,2,16,38,4,9,0,0,0,0,58,5,64,49,1,6,54,13,75,21,77,36,82,16,186,26,79,92,50,0,108,75,16,18,48,28,5,3,5,4,12,0,4,5,12,1,19,7,53,140,165,4,70,24,0,0,0,5,1,0,0,19,0,21,0,1,0,0,32,6,111,68,5,123,71,51,0,35,0,19,0,7,36,34,73,7,0,0,4,0,13,1,5,6,21,7,0,79,48,6,0,0,0,0,0,11,11,2,20,1,0,0,18,0,3,3,0,0,0,36,0,30,36,0,72,66,64,16,24,47,12,7,0,0,53,38,86,38,0,2,32,24,183,56,7,1,134,116,10,69,76,11,0,57,160,30,10,0,48,66,2,17,32,95,46,14,32,44,2,0,0,2,0,8,37,5,13,15,0,3,2,54,152,51,27,8,0,0,8,2,2,0,1,0,2,4,2,0,9,8,2,2,9,8,2,0,7,0,0,0,0,0,1,0,1,27,0,79,65,0,48,0,69,2,0,5,8,0,0,8,0,1,2,2,4,0,1,0,0,0,0,0,0,3,4,91,4,120,14,182,121,44,138,114,44,80,0,0,0,0,0,0,5,0,0,1,0,0,0,0,9,12,80,33,0,44,24,28,8,10,49,53,0,1,110,27,2,31,0,1,124,120,8,35,84,156,65,3,30,2,40,8,27,70,136,63,6,0,72,37,75,56,114,0,159,58,0,4,0,0,0,0,0,0,1,6,6,2,5,0,0,6,0,63,142,71,66,20,0,0,0,1,0,0,0,0,2,0,24,0,51,7,82,66,33,93,10,146,20,18,109,85,0,14,0,10,69,2,64,4,20,3,2,98,89,21,42,119,170,90,13,38,0,0,0,7,0,1,0,0,26,0,37,93,20,119,54,59,16,91,74,57,3,31,1,0,2,6,1,0,0,2,0,1,35,6,2,0,0,2,0,0,1,0,6,0,11,0,4,0,11,14,0,68,79,0,129,17,16,14,9,11,3,0,1,0,0,0,0,1,2,0,0,5,3,28,24,160,54,11,2,11,1,0,0,3,5,0,0,0,0,16,1,1,6,14,38,22,99,120,62,108,80,61,23,23,21,40,0,0,4,28,0,11,106,48,1,32,119,19,2,5,35,2,8,0,0,0,0,0,0,33,72,0,113,7,29,6,77,83,37,73,43,20,28,26,53,151,40,46,7,56,133,60,171,52,58,6,10,5,43,56,23,24,121,89,42,46,108,154,6,152,74,34,173,27,33,29,172,34,50,91,152,24,5,70,90,6,58,62,13,4,104,40,1,37,138,88,8,60,100,22,5,112,102,16,114,164,90,47,147,21,109,118,17,122,107,2,39,100,48,17,140,42,45,102,14,0,0,16,10,5,12,28,11,30,0,17,0,16,1,65,11,122,81,0,42,68,122,23,2,132,95,0,10,1,2,3,0,6,4,2,11,19,33,23,0,2,3,1,1,1,0,0,0,85,28,2,0,0,1,9,1,1,16,39,3,10,0,0,0,0,59,6,64,47,1,5,51,14,71,20,77,35,84,14,185,25,80,93,50,0,109,74,16,19,48,29,5,4,3,5,12,0,3,5,6,1,20,7,50,134,154,5,74,20,1,0,0,5,1,0,0,19,0,21,0,0,0,0,30,1,97,75,5,123,73,50,0,34,0,18,0,7,37,32,73,7,0,0,4,0,12,0,5,5,21,6,0,76,49,9,0,0,0,0,0,11,10,2,19,1,0,0,18,1,2,4,0,0,0,37,0,28,36,0,72,65,68,15,22,50,12,8,0,0,55,39,89,42,0,2,32,21,187,58,8,1,139,118,10,66,77,12,0,66,172,30,10,0,46,67,2,16,27,102,46,13,30,47,2,0,0,1,0,7,38,5,14,15,0,2,7,64,145,40,26,8,0,0,7,1,2,0,1,0,2,3,2,0,8,8,2,2,9,7,2,0,7,0,0,0,0,0,1,0,1,28,0,88,66,0,48,0,79,2,0,4,8,0,1,8,0,1,2,2,3,0,1,0,0,0,0,0,0,3,4,92,4,123,14,165,140,48,130,118,34,73,0,0,0,0,0,0,4,0,0,2,0,0,0,0,12,14,95,28,0,46,24,28,10,11,48,56,0,1,108,27,2,33,0,1,124,127,9,42,84,147,65,3,30,2,41,9,31,78,122,46,5,0,73,36,76,62,80,0,141,77,0,3,0,0,0,0,0,0,0,7,5,2,5,0,0,5,0,61,130,71,65,20,0,0,0,1,0,0,0,0,1,0,3,0,63,9,80,65,33,92,8,125,19,15,106,87,0,14,0,9,69,3,58,3,11,5,2,100,90,20,33,125,175,89,13,20,0,0,0,7,0,2,0,0,27,0,19,75,20,120,56,57,16,89,73,47,2,26,2,0,2,5,1,0,0,2,0,1,51,7,3,0,0,2,0,0,2,0,5,0,8,0,3,0,12,16,0,67,77,0,128,18,38,7,3,2,2,0,1,0,0,0,0,1,2,0,0,5,3,28,28,152,54,11,1,13,2,0,0,2,6,0,0,0,1,16,1,1,6,16,36,22,98,122,60,114,82,62,26,25,21,40,0,0,4,27,0,9,106,45,2,31,112,19,1,5,36,2,8,0,0,0,0,0,0,30,64,9,115,13,33,5,88,84,29,59,41,10,23,51,68,161,36,42,6,46,126,64,174,55,58,6,10,6,48,66,22,27,119,86,45,45,112,146,8,154,73,34,186,44,29,27,174,37,48,89,157,7,5,66,76,6,60,62,12,4,103,42,1,38,134,90,7,59,95,20,8,121,83,16,123,162,81,59,146,10,108,112

Foldseek 3Di:
DVVQQVQLVAQFWQAFLLSHLLSFLEAADQPQFLVQVQLKDFQDWWFPPDWFAEATWWTGGPQKIWGWGFPQTKIFIARQLFRVDTQDIDGDDDDPVLQVLDLWIRAARDWHWDCDDPQGHIWIWGFGFQAKIWTAHPNYRHTPDIDGGDHLQQSKTARAYWDDDDQKTKGWIDGLLQLAWTKIWIAGNNPRHTQDMATFADACVRHAADPQELVVNCLLPDHDQSPVQWDDPSSNSFFFIARADKHADVVLQWMKWATFGTPALALANTGGQNGPFQWIFIARNRNRHTNYIHRLRGSDNARQIFGEDWGWAWDQAPVRDTATWIWTCTLLQWIWIARSNNRQTRDIHGVDPLAAQFPGQDSVSRHGHGDVLQGAHAPDWRPFHPPHSCGQAHRASAHADRVVQKTKGQTFQKTKIKHFADDDRDRSDGGHGMFMAMAGHPVFDRVVLFQTIKIWIAHRRVRDTLEIDTDGGGQQAYWRYYPSQWIWGWAQLAKIWIAGNRYRHTRDIDGHQGGARHYWHWHDDPRWIKIKGKHFHTTQQCCCQVVVNQPCRPSVNNNVNRVCSVVRGHGGTIMTMMTRNSNYSCVVVCRPDDPD/DPQPCAPDVVRRDDDDPPDDPDCCVHPNHPPDDPVVVCVVVVVVVVVVVVVVVQVVVCVVPVDGDD/DVVQQVQLVAQQWQFFLLSHLQSFLEAADQPQFLVFVQLKDFQDWWFPPDWFAEAGWWTGDPQKIWGWGFPVTKIFIARQLFRVDTQDIDGDDDDPCLQVLDLWIRAARDWHKDCDDPLGHIWIWGFGQQAKIWTAHPRRRHTPDIDGGDHLQQSKTARAYWDDDDQKTKGWIDGLLQLAWTKIWIAGNNPRHTQDMATFADACVRHAADPQELVVNCLLPDHDQSPPQWDDCSSNSFAFTAHADKHADVVLQWMKWATFHTPALALANTGGQNGPFQWIFTARNRNRHTNYIHRQRGSHNARQIFGEDWRWAWDQAPVRRTATWIWTQTLLQWIWIARNNNRQTRDIHGPDPLQAQFPGQDSVSRHTHGDPLQGAHAPDKRPFHPPHSCGQAHRASAHADRVVQKTKGKTFQKTKIKHFADDDRDRSDGGHGMFMAMAGHPVFDGVVLFQGIKIWIAHRRVRDTLEMDTDGGGQAAYWRYYPSQWIWGWAQLAKIWIAGNRYRHTSYIDGHQGGARHYWHWHADPRWIKIKGKHFHTTQQCCCQVVVDQPCRPSVNNNSNRVCSVVRGHGGTIMTMMTRNSHYSCVVVCSPDPPD/DPQPQAPDVVHRDDDDPPDDPDCCVHPPHPPDDPVVVCVVVVVVVVVVVVVVVQVVVCVVPVDGDD

InterPro domains:
  IPR001479 Quinoprotein dehydrogenase, conserved site [PS00363] (44-72)
  IPR001479 Quinoprotein dehydrogenase, conserved site [PS00364] (274-295)
  IPR002372 Pyrrolo-quinoline quinone repeat domain [PF01011] (45-377)
  IPR002372 Pyrrolo-quinoline quinone repeat domain [PF01011] (507-562)
  IPR011047 Quinoprotein alcohol dehydrogenase-like superfamily [SSF50998] (36-620)
  IPR017512 PQQ-dependent dehydrogenase, methanol/ethanol family [TIGR03075] (28-570)
  IPR018391 Pyrrolo-quinoline quinone beta-propeller repeat [SM00564] (148-179)
  IPR018391 Pyrrolo-quinoline quinone beta-propeller repeat [SM00564] (193-230)
  IPR018391 Pyrrolo-quinoline quinone beta-propeller repeat [SM00564] (510-542)

Sequence (1324 aa):
NDKLVELSKSNENWVMQGKDFSGTHYSTAKQINKDNVKKLRRPSWSFSTGVLNGHEGAPLVVNGTMYIHTPFPNNTFAIDLDEPGVIKWEHKPKQDPAARAVACCDVVNRGLAYWPGDDKAPAMIVKSLLDGHVVALNAETGEEEYWKVENGDISVGQTETAAPFVAKDLVIQGSSGAELGVRGYVTAYDIHTGEMVWRWYATGPDADVGLDKDFNKHNPHYGQKGLGTSTWEDNAWKIGGGTNWGWYAYDPQLDMFYYGSGNPAPWNETMRPGDNKWTMTIWGRDLETGLAKFGYQKTPHDEWDYAGVNVMMLSEQKDKNGKMRKLLTHPDRNGIIYTLDRETGDLVSANKMDDTANWVKKVDLETGLPIRDPEYGTRMGHRSRDVCPSAMGFHNQGFDSYDPKRELFYLGINHLCMDWEPFMLPYRAGQFFVGANVWTYPGPKGDRQNGIGSGQVKAYNAITGEFAWEKMEKFSVWGGTTATEGGLVFYGTLDGFIKARDADTGKLLWKFKLPSGVIGHPMTYTHKGTQYVAINYGVGGWPAVGLVFDLNDPSAGLGAVGAFKELAKNTQMGGGVMVFSLDGKSPYDDVSLGEYGMYDGTKCKAAGDCWEAKPGFPDKIKGSKYDPKHSEKELNKQDAALKAMEKRNAERVEQFKKTGKWVYNDKLVELSKSNENWVMQGKDFSGTHYSTAKQINKDNVKKLRPSWSFSTGVLNGHEGAPLVVNGTMYIHTPFPNNTFAIDLDEPGVIKWEHKPKQDPAARAVACCDVVNRGLAYWPGDDKAPAMIVKSLLDGHVVALNAETGEEYWKVENGDISVGQTETAAPFVAKDLVIQGSSGAELGVRGYVTAYDIHTGEMVWRWYATGPDADVGLDKDFNKHNPHYGQKGLGTSTWEDNAWKIGGGTNWGWYAYDPQLDMFYYGSGNPAPWNETMRPGDNKWTMTIWGRDLETGLAKFGYQKTPHDEWDYAGVNVMMLSEQKDKNGKMRKLLTHPDRNGIIYTLDRETGDLVSANKMDDTANWVKKVDLETGLPIRDPEYGTRMGHRSRDVCPSAMGFHNQGFDSYDPKRELFYLGINHLCMDWEPFMLPYRAGQFFVGANVWTYPGPKGDRQNGIGSGQVKAYNAITGEFAWEKMEKFSVWGGTTATEGGLVFYGTLDGFIKARDADTGKLLWKFKLPSGVIGHPMTYTHKGTQYVAINYGVGGWPAVGLVFDLNDPSAGLGAVGAFKELAKNTQMGGGVMVFSLDGKSPYDDVSLGEYGMYDGTKCKAAGDCWEAKPGFPDKIKGSKYDPKHSEKELNKQDAALKAMEKRNAERVEQFKKTGKWVY

Nearest PDB structures (foldseek):
  5xm3-assembly1_A  TM=1.002E+00  e=0.000E+00  Methylophaga aminisulfidivorans MP
  1h4i-assembly1_A  TM=9.998E-01  e=0.000E+00  Methylorubrum extorquens
  1h4j-assembly1_A  TM=9.997E-01  e=0.000E+00  Methylorubrum extorquens
  1w6s-assembly1_A  TM=9.955E-01  e=0.000E+00  Methylorubrum extorquens
  1lrw-assembly1_A  TM=9.994E-01  e=0.000E+00  Paracoccus denitrificans